Protein AF-A0A812C0W1-F1 (afdb_monomer)

Mean predicted aligned error: 26.26 Å

Foldseek 3Di:
DYDDDDDPVVVVVVVVVVVVVVVVVVVVVDDDDDDDDDDDDDDDDDDDDDDDDDDDDDDDDDDDDDDDDDDDDDDDDDDDDDDDDPVVVVVVVVVVVVVVVVPPDDDDDDDDDDPVVVVVVVVVVVVVVVVVVVVVVVVVVVVVVVVVVVVVVVVVVVVVVVVVVVVVVVVVVVVVVVVVVVVVVVVVVVVVVVVVVVVVVVVVVVVVVVVVVVVVVVVVVVVVVVVVVVVVVVVVVVVVVVVVVVVVVVVVVVVVVVVVVVVVVVVVVVVVVVVVVVVVVVVVVVVVVVVVVVVVVVVVVVVVVVVVVVVVVVVVDVPDDDDVCVVVCVVVVVVVVVVVVVVVVVVVVVVVVVVVVVVVVVVVVVVVVVVVVVVVVVVVVVVVVVVVVVVVVVVVVVVVVCVVVVVPCVPPVDDDDDDDDDDDVCVVVVVVVVVVVVVVVVVVVVVVVVVVVVVVVVVVVVVVVVVVVVVVVVVVVVVVVVVVVVVVVVVVVVVVVVVVVVVVVVVVVVVVVVVVVVVVVVVVVVVVVVVVVVVVVVVVVVVVVVVVVVVVVVVVVVVVVVVVVVVVVVVVVVVVVVVVVVVVVVVVVVVVVVVVVVVVVVVVVVVVVVVVVVVVVVVVVVCVVVVVDDDDYYDYDDDDDDDPPVVVVVVVVVVVVVVVVVVVVVVVVVVVVVVVVVVVVVVVVVVVVVVVVVCDVPVPPQPPVRVVVVVVVVVVVVVVVVVVVVVVVVVVVVVVVVVVVVVVVVVVVVVVVVVVVVVVVVVVVVVVVVVVVVVVVVVVVVLVVVVVVLVVVLVVLVLVLCVLVPHDCVVVVVVVVVVVVVVVVVVVVVVVVVPPPDDDDPDPDPDDDDDDDDDDDPPDDPDDDDDDDDDDDDDDDDDDDDDDDDDDDDDDDDDDDDDDDDDDDDPPVSVVSVVVSVVSVVVNVVSVPPPDPPPPPDDDDPVDPPDDDDD

Organism: Acanthosepion pharaonis (NCBI:txid158019)

pLDDT: mean 74.26, std 23.27, range [26.53, 98.31]

Sequence (951 aa):
MADVDVPAASRKNKIAAARKKLKQFKEKGKISTNQSNSDNRSSSTRSSVSPSSNPSITEEKPSSIGDQTSQEVDFHIDQRPTASTESLHQLSQHINDLLNESSAAINGEIPVAKSSISQLEKRNRELAALLAKHTEANEQLHAQVQHLRSQSQHLQKELDGERQTFEDKQKREVGSLKEQLQVHIQTIGILVAEKTELQSKISQLQKLSDQRLEEIDDMNSRFRVSKQRISELERSIASVNSSSQQYEKSSKEFAKDIDRLKLELYKSNQTTEELRQQTFELTEKLNFKISECLAHEQNLEEFKKKLEMAELYAQQLSSQSDKESVKLLESLQAEKEELTTKVLHYQESFQTVTDERNQLSDQYQQYIEQLQQQTQSLTGQVTSLTGERESLLSKQHELETEMGSLRKQLEEAEHNSAINPTSNLQVEIEKLHSDYEEISKRHEAQIRDNAQMSRFLEEKEDKIMELESTITRLGQEAGDKAQLLESIQSDKTALSRALTQNKDLKQQLAELQNGFVKMSNDSMELMTKLQTEEHRSHELALRLAQQEDELKDMRDALMSRDSQLTEIKKSADSVQKENYQQEQIQDRLRHYEAQAQLVETLQRELSASQDMMDALTAQNSELRNMLVKSQENKDIYDTSATDERDTIMDSLQATIRQLEAERNQLIGSLKDQRNLSDDLSVKVADMQEQVSMSINPDENIVSRAEFEKLKNTMDMIQEKYTRAMRDKADLSDKADQLEHLVLQLQGETDTIGEYISLYHHQRALLQQREFQKNDYISRLAKDREDLQGKLSKLQGLVVQMFSERGVDAKNLISHTEIFHNCNEKINEQKTEDMQRYLPPPPPVINGEGKYPEDWPDYSSSNSSESVVETIVGGEAFEGNVPPSSAQQQSPTSMPPTIYDTNEESAQVENNQTAKKIMDLFSEIDSNLCDTVPFNRKFLPCKYCKGSVQDL

Secondary structure (DSSP, 8-state):
------SHHHHHHHHHHHHHHHHHHHHTTS------------------------------------------------------SHHHHHHHHHHHHHHHHTTS---------SHHHHHHHHHHHHHHHHHHHHHHHHHHHHHHHHHHHHHHHHHHHHHHHHHHHHHHHHHHHHHHHHHHHHHHHHHHHHHHHHHHHHHHHHHHHHHHHHHHHHHHHHHHHHHHHHHHHHHHHHHHHHHHHHHHHHHHHHHHHHHHHHHHHHHHHHHHHHHHHHHHHHHHHHHHHHHHHHHHHHHHHHHHHHHHHHHHHHHHHHHHHTTS--SHHHHHHHHHHHHHHHHHHHHHHHHHHHHHHHHHHHHHHHHHHHHHHHHHHHHHHHHHHHHHHHHHHHHHHHHHHHHHHHHHHTTTTTT------------TTHHHHHHHHHHHHHHHHHHHHHHHHHHHHHHHHHHHHHHHHHHHHHHHHHHHHHHHHHHHHHHHHHHHHHHHHHHHHHHHHHHHHHHHHHHHHHHHHHHHHHHHHHHHHHHHHHHHHHHHHHHHHHHHHHHHHHHHHHHHHHHHHHHHHHHHHHHHHHHHHHHHHHHHHHHHHHHHHHHHHHHHHHHHHHHHHHHHHHHHTTGGG-------------GGGHHHHHHHHHHHHHHHHHHHHHHHHHHHHHHHHHHHHHHHHHHHHHHHHT--TT--S--HHHHHHHHHHHHHHHHHHHHHHHHHHHHHHHHHHHHHHHHHHHHHHHHHHHHHHHHHHHHHHHHHHHHHHHHHHHHHHHHHHHHHHHHHHHHHHHHHHHHHTT--THHHHHHHHHHHHHHHHHHHHHHHHHGGGSPPPPP---------------S----------------------------------------------TTSHHHHHHHHHHHHHHHHHHHHHTT------PPPPTTS-S-PPP-

Radius of gyration: 87.94 Å; Cα contacts (8 Å, |Δi|>4): 28; chains: 1; bounding box: 272×130×282 Å

Structure (mmCIF, N/CA/C/O backbone):
data_AF-A0A812C0W1-F1
#
_entry.id   AF-A0A812C0W1-F1
#
loop_
_atom_site.group_PDB
_atom_site.id
_atom_site.type_symbol
_atom_site.label_atom_id
_atom_site.label_alt_id
_atom_site.label_comp_id
_atom_site.label_asym_id
_atom_site.label_entity_id
_atom_site.label_seq_id
_atom_site.pdbx_PDB_ins_code
_atom_site.Cartn_x
_atom_site.Cartn_y
_atom_site.Cartn_z
_atom_site.occupancy
_atom_site.B_iso_or_equiv
_atom_site.auth_seq_id
_atom_site.auth_comp_id
_atom_site.auth_asym_id
_atom_site.auth_atom_id
_atom_site.pdbx_PDB_model_num
ATOM 1 N N . MET A 1 1 ? -6.280 53.768 13.748 1.00 37.47 1 MET A N 1
ATOM 2 C CA . MET A 1 1 ? -4.805 53.656 13.790 1.00 37.47 1 MET A CA 1
ATOM 3 C C . MET A 1 1 ? -4.511 52.262 13.252 1.00 37.47 1 MET A C 1
ATOM 5 O O . MET A 1 1 ? -4.959 51.315 13.877 1.00 37.47 1 MET A O 1
ATOM 9 N N . ALA A 1 2 ? -4.223 52.131 11.955 1.00 40.75 2 ALA A N 1
ATOM 10 C CA . ALA A 1 2 ? -2.919 52.374 11.311 1.00 40.75 2 ALA A CA 1
ATOM 11 C C . ALA A 1 2 ? -2.002 51.140 11.492 1.00 40.75 2 ALA A C 1
ATOM 13 O O . ALA A 1 2 ? -1.796 50.729 12.627 1.00 40.75 2 ALA A O 1
ATOM 14 N N . ASP A 1 3 ? -1.456 50.506 10.449 1.00 43.44 3 ASP A N 1
ATOM 15 C CA . ASP A 1 3 ? -1.529 50.796 8.999 1.00 43.44 3 ASP A CA 1
ATOM 16 C C . ASP A 1 3 ? -1.229 49.513 8.166 1.00 43.44 3 ASP A C 1
ATOM 18 O O . ASP A 1 3 ? -1.233 48.418 8.724 1.00 43.44 3 ASP A O 1
ATOM 22 N N . VAL A 1 4 ? -0.892 49.655 6.873 1.00 45.59 4 VAL A N 1
ATOM 23 C CA . VAL A 1 4 ? -0.413 48.637 5.903 1.00 45.59 4 VAL A CA 1
ATOM 24 C C . VAL A 1 4 ? -1.509 47.887 5.120 1.00 45.59 4 VAL A C 1
ATOM 26 O O . VAL A 1 4 ? -1.773 46.706 5.333 1.00 45.59 4 VAL A O 1
ATOM 29 N N . ASP A 1 5 ? -2.057 48.555 4.097 1.00 50.84 5 ASP A N 1
ATOM 30 C CA . ASP A 1 5 ? -2.889 47.954 3.036 1.00 50.84 5 ASP A CA 1
ATOM 31 C C . ASP A 1 5 ? -2.159 47.948 1.671 1.00 50.84 5 ASP A C 1
ATOM 33 O O . ASP A 1 5 ? -2.291 48.867 0.858 1.00 50.84 5 ASP A O 1
ATOM 37 N N . VAL A 1 6 ? -1.330 46.923 1.410 1.00 55.72 6 VAL A N 1
ATOM 38 C CA . VAL A 1 6 ? -0.641 46.747 0.112 1.00 55.72 6 VAL A CA 1
ATOM 39 C C . VAL A 1 6 ? -0.493 45.266 -0.267 1.00 55.72 6 VAL A C 1
ATOM 41 O O . VAL A 1 6 ? 0.440 44.592 0.168 1.00 55.72 6 VAL A O 1
ATOM 44 N N . PRO A 1 7 ? -1.323 44.760 -1.199 1.00 53.97 7 PRO A N 1
ATOM 45 C CA . PRO A 1 7 ? -0.723 44.104 -2.372 1.00 53.97 7 PRO A CA 1
ATOM 46 C C . PRO A 1 7 ? -1.415 44.415 -3.715 1.00 53.97 7 PRO A C 1
ATOM 48 O O . PRO A 1 7 ? -0.865 44.099 -4.779 1.00 53.97 7 PRO A O 1
ATOM 51 N N . ALA A 1 8 ? -2.589 45.058 -3.714 1.00 54.53 8 ALA A N 1
ATOM 52 C CA . ALA A 1 8 ? -3.395 45.287 -4.921 1.00 54.53 8 ALA A CA 1
ATOM 53 C C . ALA A 1 8 ? -2.662 46.126 -5.992 1.00 54.53 8 ALA A C 1
ATOM 55 O O . ALA A 1 8 ? -2.674 45.782 -7.181 1.00 54.53 8 ALA A O 1
ATOM 56 N N . ALA A 1 9 ? -1.955 47.180 -5.569 1.00 54.44 9 ALA A N 1
ATOM 57 C CA . ALA A 1 9 ? -1.143 48.023 -6.448 1.00 54.44 9 ALA A CA 1
ATOM 58 C C . ALA A 1 9 ? 0.009 47.242 -7.111 1.00 54.44 9 ALA A C 1
ATOM 60 O O . ALA A 1 9 ? 0.246 47.385 -8.311 1.00 54.44 9 ALA A O 1
ATOM 61 N N . SER A 1 10 ? 0.677 46.349 -6.369 1.00 62.62 10 SER A N 1
ATOM 62 C CA . SER A 1 10 ? 1.778 45.519 -6.887 1.00 62.62 10 SER A CA 1
ATOM 63 C C . SER A 1 10 ? 1.309 44.599 -8.020 1.00 62.62 10 SER A C 1
ATOM 65 O O . SER A 1 10 ? 1.978 44.482 -9.049 1.00 62.62 10 SER A O 1
ATOM 67 N N . ARG A 1 11 ? 0.112 44.003 -7.895 1.00 65.75 11 ARG A N 1
ATOM 68 C CA . ARG A 1 11 ? -0.458 43.125 -8.932 1.00 65.75 11 ARG A CA 1
ATOM 69 C C . ARG A 1 11 ? -0.856 43.906 -10.191 1.00 65.75 11 ARG A C 1
ATOM 71 O O . ARG A 1 11 ? -0.500 43.481 -11.291 1.00 65.75 11 ARG A O 1
ATOM 78 N N . LYS A 1 12 ? -1.498 45.078 -10.051 1.00 73.50 12 LYS A N 1
ATOM 79 C CA . LYS A 1 12 ? -1.795 45.973 -11.191 1.00 73.50 12 LYS A CA 1
ATOM 80 C C . LYS A 1 12 ? -0.518 46.466 -11.882 1.00 73.50 12 LYS A C 1
ATOM 82 O O . LYS A 1 12 ? -0.433 46.374 -13.104 1.00 73.50 12 LYS A O 1
ATOM 87 N N . ASN A 1 13 ? 0.502 46.885 -11.130 1.00 74.69 13 ASN A N 1
ATOM 88 C CA . ASN A 1 13 ? 1.772 47.357 -11.692 1.00 74.69 13 ASN A CA 1
ATOM 89 C C . ASN A 1 13 ? 2.553 46.242 -12.408 1.00 74.69 13 ASN A C 1
ATOM 91 O O . ASN A 1 13 ? 3.092 46.479 -13.487 1.00 74.69 13 ASN A O 1
ATOM 95 N N . LYS A 1 14 ? 2.553 45.006 -11.886 1.00 73.81 14 LYS A N 1
ATOM 96 C CA . LYS A 1 14 ? 3.156 43.845 -12.570 1.00 73.81 14 LYS A CA 1
ATOM 97 C C . LYS A 1 14 ? 2.423 43.491 -13.872 1.00 73.81 14 LYS A C 1
ATOM 99 O O . LYS A 1 14 ? 3.080 43.242 -14.880 1.00 73.81 14 LYS A O 1
ATOM 104 N N . ILE A 1 15 ? 1.088 43.548 -13.899 1.00 76.88 15 ILE A N 1
ATOM 105 C CA . ILE A 1 15 ? 0.294 43.327 -15.125 1.00 76.88 15 ILE A CA 1
ATOM 106 C C . ILE A 1 15 ? 0.501 44.467 -16.139 1.00 76.88 15 ILE A C 1
ATOM 108 O O . ILE A 1 15 ? 0.638 44.207 -17.336 1.00 76.88 15 ILE A O 1
ATOM 112 N N . ALA A 1 16 ? 0.593 45.719 -15.684 1.00 78.12 16 ALA A N 1
ATOM 113 C CA . ALA A 1 16 ? 0.923 46.862 -16.535 1.00 78.12 16 ALA A CA 1
ATOM 114 C C . ALA A 1 16 ? 2.341 46.744 -17.123 1.00 78.12 16 ALA A C 1
ATOM 116 O O . ALA A 1 16 ? 2.523 46.960 -18.320 1.00 78.12 16 ALA A O 1
ATOM 117 N N . ALA A 1 17 ? 3.330 46.324 -16.328 1.00 74.75 17 ALA A N 1
ATOM 118 C CA . ALA A 1 17 ? 4.692 46.065 -16.792 1.00 74.75 17 ALA A CA 1
ATOM 119 C C . ALA A 1 17 ? 4.757 44.901 -17.797 1.00 74.75 17 ALA A C 1
ATOM 121 O O . ALA A 1 17 ? 5.441 45.016 -18.813 1.00 74.75 17 ALA A O 1
ATOM 122 N N . ALA A 1 18 ? 4.003 43.819 -17.574 1.00 73.88 18 ALA A N 1
ATOM 123 C CA . ALA A 1 18 ? 3.885 42.711 -18.523 1.00 73.88 18 ALA A CA 1
ATOM 124 C C . ALA A 1 18 ? 3.256 43.166 -19.852 1.00 73.88 18 ALA A C 1
ATOM 126 O O . ALA A 1 18 ? 3.811 42.899 -20.917 1.00 73.88 18 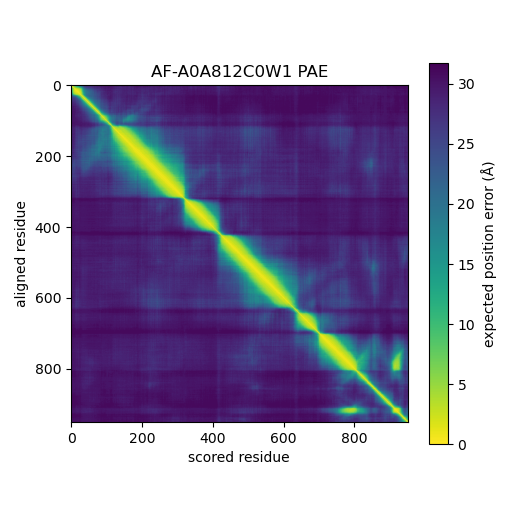ALA A O 1
ATOM 127 N N . ARG A 1 19 ? 2.159 43.939 -19.808 1.00 77.19 19 ARG A N 1
ATOM 128 C CA . ARG A 1 19 ? 1.548 44.542 -21.007 1.00 77.19 19 ARG A CA 1
ATOM 129 C C . ARG A 1 19 ? 2.489 45.531 -21.705 1.00 77.19 19 ARG A C 1
ATOM 131 O O . ARG A 1 19 ? 2.536 45.537 -22.931 1.00 77.19 19 ARG A O 1
ATOM 138 N N . LYS A 1 20 ? 3.285 46.312 -20.963 1.00 80.31 20 LYS A N 1
ATOM 139 C CA . LYS A 1 20 ? 4.286 47.240 -21.523 1.00 80.31 20 LYS A CA 1
ATOM 140 C C . LYS A 1 20 ? 5.442 46.496 -22.204 1.00 80.31 20 LYS A C 1
ATOM 142 O O . LYS A 1 20 ? 5.807 46.872 -23.312 1.00 80.31 20 LYS A O 1
ATOM 147 N N . LYS A 1 21 ? 5.943 45.397 -21.620 1.00 72.44 21 LYS A N 1
ATOM 148 C CA . LYS A 1 21 ? 6.923 44.503 -22.270 1.00 72.44 21 LYS A CA 1
ATOM 149 C C . LYS A 1 21 ? 6.348 43.830 -23.521 1.00 72.44 21 LYS A C 1
ATOM 151 O O . LYS A 1 21 ? 7.009 43.822 -24.553 1.00 72.44 21 LYS A O 1
ATOM 156 N N . LEU A 1 22 ? 5.108 43.335 -23.466 1.00 66.56 22 LEU A N 1
ATOM 157 C CA . LEU A 1 22 ? 4.424 42.742 -24.623 1.00 66.56 22 LEU A CA 1
ATOM 158 C C . LEU A 1 22 ? 4.217 43.766 -25.755 1.00 66.56 22 LEU A C 1
ATOM 160 O O . LEU A 1 22 ? 4.345 43.419 -26.928 1.00 66.56 22 LEU A O 1
ATOM 164 N N . LYS A 1 23 ? 3.947 45.035 -25.414 1.00 69.50 23 LYS A N 1
ATOM 165 C CA . LYS A 1 23 ? 3.856 46.128 -26.390 1.00 69.50 23 LYS A CA 1
ATOM 166 C C . LYS A 1 23 ? 5.224 46.462 -26.992 1.00 69.50 23 LYS A C 1
ATOM 168 O O . LYS A 1 23 ? 5.331 46.468 -28.210 1.00 69.50 23 LYS A O 1
ATOM 173 N N . GLN A 1 24 ? 6.276 46.583 -26.177 1.00 62.69 24 GLN A N 1
ATOM 174 C CA . GLN A 1 24 ? 7.654 46.783 -26.654 1.00 62.69 24 GLN A CA 1
ATOM 175 C C . GLN A 1 24 ? 8.143 45.651 -27.574 1.00 62.69 24 GLN A C 1
ATOM 177 O O . GLN A 1 24 ? 8.861 45.920 -28.534 1.00 62.69 24 GLN A O 1
ATOM 182 N N . PHE A 1 25 ? 7.736 44.400 -27.330 1.00 56.72 25 PHE A N 1
ATOM 183 C CA . PHE A 1 25 ? 8.061 43.273 -28.215 1.00 56.72 25 PHE A CA 1
ATOM 184 C C . PHE A 1 25 ? 7.336 43.348 -29.569 1.00 56.72 25 PHE A C 1
ATOM 186 O O . PHE A 1 25 ? 7.900 42.950 -30.584 1.00 56.72 25 PHE A O 1
ATOM 193 N N . LYS A 1 26 ? 6.115 43.902 -29.612 1.00 54.94 26 LYS A N 1
ATOM 194 C CA . LYS A 1 26 ? 5.386 44.151 -30.869 1.00 54.94 26 LYS A CA 1
ATOM 195 C C . LYS A 1 26 ? 5.860 45.419 -31.591 1.00 54.94 26 LYS A C 1
ATOM 197 O O . LYS A 1 26 ? 5.928 45.419 -32.814 1.00 54.94 26 LYS A O 1
ATOM 202 N N . GLU A 1 27 ? 6.252 46.458 -30.856 1.00 51.53 27 GLU A N 1
ATOM 203 C CA . GLU A 1 27 ? 6.809 47.706 -31.400 1.00 51.53 27 GLU A CA 1
ATOM 204 C C . GLU A 1 27 ? 8.218 47.487 -31.989 1.00 51.53 27 GLU A C 1
ATOM 206 O O . GLU A 1 27 ? 8.510 48.008 -33.061 1.00 51.53 27 GLU A O 1
ATOM 211 N N . LYS A 1 28 ? 9.052 46.615 -31.397 1.00 49.22 28 LYS A N 1
ATOM 212 C CA . LYS A 1 28 ? 10.314 46.160 -32.023 1.00 49.22 28 LYS A CA 1
ATOM 213 C C . LYS A 1 28 ? 10.131 45.280 -33.269 1.00 49.22 28 LYS A C 1
ATOM 215 O O . LYS A 1 28 ? 11.100 45.065 -33.987 1.00 49.22 28 LYS A O 1
ATOM 220 N N . GLY A 1 29 ? 8.925 44.771 -33.533 1.00 48.94 29 GLY A N 1
ATOM 221 C CA . GLY A 1 29 ? 8.642 43.906 -34.683 1.00 48.94 29 GLY A CA 1
ATOM 222 C C . GLY A 1 29 ? 8.315 44.645 -35.985 1.00 48.94 29 GLY A C 1
ATOM 223 O O . GLY A 1 29 ? 8.296 44.012 -37.038 1.00 48.94 29 GLY A O 1
ATOM 224 N N . LYS A 1 30 ? 8.030 45.956 -35.940 1.00 46.84 30 LYS A N 1
ATOM 225 C CA . LYS A 1 30 ? 7.695 46.770 -37.123 1.00 46.84 30 LYS A CA 1
ATOM 226 C C . LYS A 1 30 ? 8.129 48.233 -36.966 1.00 46.84 30 LYS A C 1
ATOM 228 O O . LYS A 1 30 ? 7.327 49.051 -36.536 1.00 46.84 30 LYS A O 1
ATOM 233 N N . ILE A 1 31 ? 9.364 48.537 -37.375 1.00 36.78 31 ILE A N 1
ATOM 234 C CA . ILE A 1 31 ? 9.790 49.739 -38.128 1.00 36.78 31 ILE A CA 1
ATOM 235 C C . ILE A 1 31 ? 11.268 49.544 -38.506 1.00 36.78 31 ILE A C 1
ATOM 237 O O . ILE A 1 31 ? 12.143 49.576 -37.647 1.00 36.78 31 ILE A O 1
ATOM 241 N N . SER A 1 32 ? 11.529 49.328 -39.796 1.00 32.12 32 SER A N 1
ATOM 242 C CA . SER A 1 32 ? 12.660 49.912 -40.532 1.00 32.12 32 SER A CA 1
ATOM 243 C C . SER A 1 32 ? 12.493 49.559 -42.010 1.00 32.12 32 SER A C 1
ATOM 245 O O . SER A 1 32 ? 12.813 48.456 -42.452 1.00 32.12 32 SER A O 1
ATOM 247 N N . THR A 1 33 ? 11.885 50.462 -42.775 1.00 32.25 33 THR A N 1
ATOM 248 C CA . THR A 1 33 ? 11.744 50.342 -44.231 1.00 32.25 33 THR A CA 1
ATOM 249 C C . THR A 1 33 ? 11.601 51.751 -44.805 1.00 32.25 33 THR A C 1
ATOM 251 O O . THR A 1 33 ? 10.870 52.558 -44.237 1.00 32.25 33 THR A O 1
ATOM 254 N N . ASN A 1 34 ? 12.278 52.014 -45.925 1.00 33.44 34 ASN A N 1
ATOM 255 C CA . ASN A 1 34 ? 12.297 53.266 -46.696 1.00 33.44 34 ASN A CA 1
ATOM 256 C C . ASN A 1 34 ? 12.973 54.493 -46.050 1.00 33.44 34 ASN A C 1
ATOM 258 O O . ASN A 1 34 ? 12.321 55.337 -45.441 1.00 33.44 34 ASN A O 1
ATOM 262 N N . GLN A 1 35 ? 14.245 54.695 -46.402 1.00 32.34 35 GLN A N 1
ATOM 263 C CA . GLN A 1 35 ? 14.617 55.846 -47.239 1.00 32.34 35 GLN A CA 1
ATOM 264 C C . GLN A 1 35 ? 15.510 55.364 -48.400 1.00 32.34 35 GLN A C 1
ATOM 266 O O . GLN A 1 35 ? 16.201 54.355 -48.270 1.00 32.34 35 GLN A O 1
ATOM 271 N N . SER A 1 36 ? 15.419 56.038 -49.548 1.00 31.88 36 SER A N 1
ATOM 272 C CA . SER A 1 36 ? 16.172 55.770 -50.786 1.00 31.88 36 SER A CA 1
ATOM 273 C C . SER A 1 36 ? 17.545 56.474 -50.745 1.00 31.88 36 SER A C 1
ATOM 275 O O . SER A 1 36 ? 17.721 57.402 -49.960 1.00 31.88 36 SER A O 1
ATOM 277 N N . ASN A 1 37 ? 18.610 56.050 -51.434 1.00 33.16 37 ASN A N 1
ATOM 278 C CA . ASN A 1 37 ? 18.871 55.816 -52.873 1.00 33.16 37 ASN A CA 1
ATOM 279 C C . ASN A 1 37 ? 20.096 54.854 -53.004 1.00 33.16 37 ASN A C 1
ATOM 281 O O . ASN A 1 37 ? 20.775 54.647 -52.002 1.00 33.16 37 ASN A O 1
ATOM 285 N N . SER A 1 38 ? 20.524 54.281 -54.141 1.00 35.19 38 SER A N 1
ATOM 286 C CA . SER A 1 38 ? 20.019 54.144 -55.529 1.00 35.19 38 SER A CA 1
ATOM 287 C C . SER A 1 38 ? 20.905 53.128 -56.286 1.00 35.19 38 SER A C 1
ATOM 289 O O . SER A 1 38 ? 22.114 53.154 -56.077 1.00 35.19 38 SER A O 1
ATOM 291 N N . ASP A 1 39 ? 20.328 52.364 -57.226 1.00 33.66 39 ASP A N 1
ATOM 292 C CA . ASP A 1 39 ? 21.001 51.592 -58.304 1.00 33.66 39 ASP A CA 1
ATOM 293 C C . ASP A 1 39 ? 21.967 50.440 -57.885 1.00 33.66 39 ASP A C 1
ATOM 295 O O . ASP A 1 39 ? 22.497 50.418 -56.784 1.00 33.66 39 ASP A O 1
ATOM 299 N N . ASN A 1 40 ? 22.236 49.392 -58.685 1.00 32.91 40 ASN A N 1
ATOM 300 C CA . ASN A 1 40 ? 21.792 49.028 -60.043 1.00 32.91 40 ASN A CA 1
ATOM 301 C C . ASN A 1 40 ? 21.795 47.482 -60.236 1.00 32.91 40 ASN A C 1
ATOM 303 O O . ASN A 1 40 ? 22.581 46.826 -59.568 1.00 32.91 40 ASN A O 1
ATOM 307 N N . ARG A 1 41 ? 20.996 46.951 -61.190 1.00 32.47 41 ARG A N 1
ATOM 308 C CA . ARG A 1 41 ? 21.067 45.632 -61.912 1.00 32.47 41 ARG A CA 1
ATOM 309 C C . ARG A 1 41 ? 21.535 44.328 -61.195 1.00 32.47 41 ARG A C 1
ATOM 311 O O . ARG A 1 41 ? 22.535 44.294 -60.504 1.00 32.47 41 ARG A O 1
ATOM 318 N N . SER A 1 42 ? 20.990 43.137 -61.479 1.00 33.50 42 SER A N 1
ATOM 319 C CA . SER A 1 42 ? 19.772 42.730 -62.210 1.00 33.50 42 SER A CA 1
ATOM 320 C C . SER A 1 42 ? 19.465 41.237 -61.977 1.00 33.50 42 SER A C 1
ATOM 322 O O . SER A 1 42 ? 20.367 40.416 -61.855 1.00 33.50 42 SER A O 1
ATOM 324 N N . SER A 1 43 ? 18.175 40.910 -61.969 1.00 33.59 43 SER A N 1
ATOM 325 C CA . SER A 1 43 ? 17.522 39.602 -61.778 1.00 33.59 43 SER A CA 1
ATOM 326 C C . SER A 1 43 ? 18.123 38.347 -62.438 1.00 33.59 43 SER A C 1
ATOM 328 O O . SER A 1 43 ? 18.425 38.358 -63.631 1.00 33.59 43 SER A O 1
ATOM 330 N N . SER A 1 44 ? 18.007 37.208 -61.737 1.00 30.77 44 SER A N 1
ATOM 331 C CA . SER A 1 44 ? 17.280 36.016 -62.234 1.00 30.77 44 SER A CA 1
ATOM 332 C C . SER A 1 44 ? 16.911 35.053 -61.092 1.00 30.77 44 SER A C 1
ATOM 334 O O . SER A 1 44 ? 17.779 34.613 -60.345 1.00 30.77 44 SER A O 1
ATOM 336 N N . THR A 1 45 ? 15.628 34.706 -60.963 1.00 30.30 45 THR A N 1
ATOM 337 C CA . THR A 1 45 ? 15.096 33.691 -60.027 1.00 30.30 45 THR A CA 1
ATOM 338 C C . THR A 1 45 ? 14.569 32.468 -60.785 1.00 30.30 45 THR A C 1
ATOM 340 O O . THR A 1 45 ? 14.225 32.562 -61.962 1.00 30.30 45 THR A O 1
ATOM 343 N N . ARG A 1 46 ? 14.513 31.302 -60.123 1.00 36.88 46 ARG A N 1
ATOM 344 C CA . ARG A 1 46 ? 14.164 30.010 -60.743 1.00 36.88 46 ARG A CA 1
ATOM 345 C C . ARG A 1 46 ? 13.227 29.184 -59.853 1.00 36.88 46 ARG A C 1
ATOM 347 O O . ARG A 1 46 ? 13.679 28.630 -58.857 1.00 36.88 46 ARG A O 1
ATOM 354 N N . SER A 1 47 ? 11.973 29.040 -60.283 1.00 35.03 47 SER A N 1
ATOM 355 C CA . SER A 1 47 ? 10.917 28.217 -59.664 1.00 35.03 47 SER A CA 1
ATOM 356 C C . SER A 1 47 ? 9.892 27.816 -60.747 1.00 35.03 47 SER A C 1
ATOM 358 O O . SER A 1 47 ? 9.670 28.623 -61.643 1.00 35.03 47 SER A O 1
ATOM 360 N N . SER A 1 48 ? 9.205 26.664 -60.745 1.00 31.58 48 SER A N 1
ATOM 361 C CA . SER A 1 48 ? 9.338 25.411 -59.967 1.00 31.58 48 SER A CA 1
ATOM 362 C C . SER A 1 48 ? 8.257 24.384 -60.404 1.00 31.58 48 SER A C 1
ATOM 364 O O . SER A 1 48 ? 7.259 24.796 -60.980 1.00 31.58 48 SER A O 1
ATOM 366 N N . VAL A 1 49 ? 8.392 23.114 -59.975 1.00 31.34 49 VAL A N 1
ATOM 367 C CA . VAL A 1 49 ? 7.345 22.050 -59.897 1.00 31.34 49 VAL A CA 1
ATOM 368 C C . VAL A 1 49 ? 6.991 21.257 -61.184 1.00 31.34 49 VAL A C 1
ATOM 370 O O . VAL A 1 49 ? 6.736 21.815 -62.244 1.00 31.34 49 VAL A O 1
ATOM 373 N N . SER A 1 50 ? 6.928 19.926 -61.020 1.00 35.50 50 SER A N 1
ATOM 374 C CA . SER A 1 50 ? 6.376 18.870 -61.910 1.00 35.50 50 SER A CA 1
ATOM 375 C C . SER A 1 50 ? 5.142 18.232 -61.212 1.00 35.50 50 SER A C 1
ATOM 377 O O . SER A 1 50 ? 5.037 18.466 -60.003 1.00 35.50 50 SER A O 1
ATOM 379 N N . PRO A 1 51 ? 4.251 17.397 -61.828 1.00 49.12 51 PRO A N 1
ATOM 380 C CA . PRO A 1 51 ? 4.611 16.014 -62.242 1.00 49.12 51 PRO A CA 1
ATOM 381 C C . PRO A 1 51 ? 3.712 15.278 -63.302 1.00 49.12 51 PRO A C 1
ATOM 383 O O . PRO A 1 51 ? 2.684 15.778 -63.736 1.00 49.12 51 PRO A O 1
ATOM 386 N N . SER A 1 52 ? 4.067 14.003 -63.568 1.00 28.33 52 SER A N 1
ATOM 387 C CA . SER A 1 52 ? 3.178 12.826 -63.796 1.00 28.33 52 SER A CA 1
ATOM 388 C C . SER A 1 52 ? 2.768 12.321 -65.210 1.00 28.33 52 SER A C 1
ATOM 390 O O . SER A 1 52 ? 2.055 12.980 -65.954 1.00 28.33 52 SER A O 1
ATOM 392 N N . SER A 1 53 ? 3.114 11.038 -65.446 1.00 31.80 53 SER A N 1
ATOM 393 C CA . SER A 1 53 ? 2.367 9.932 -66.117 1.00 31.80 53 SER A CA 1
ATOM 394 C C . SER A 1 53 ? 1.883 9.986 -67.590 1.00 31.80 53 SER A C 1
ATOM 396 O O . SER A 1 53 ? 0.812 10.510 -67.871 1.00 31.80 53 SER A O 1
ATOM 398 N N . ASN A 1 54 ? 2.618 9.277 -68.473 1.00 33.25 54 ASN A N 1
ATOM 399 C CA . ASN A 1 54 ? 2.241 8.113 -69.335 1.00 33.25 54 ASN A CA 1
ATOM 400 C C . ASN A 1 54 ? 0.740 7.791 -69.603 1.00 33.25 54 ASN A C 1
ATOM 402 O O . ASN A 1 54 ? -0.046 7.869 -68.659 1.00 33.25 54 ASN A O 1
ATOM 406 N N . PRO A 1 55 ? 0.350 7.276 -70.809 1.00 43.69 55 PRO A N 1
ATOM 407 C CA . PRO A 1 55 ? 0.928 6.041 -71.395 1.00 43.69 55 PRO A CA 1
ATOM 408 C C . PRO A 1 55 ? 1.132 5.974 -72.940 1.00 43.69 55 PRO A C 1
ATOM 410 O O . PRO A 1 55 ? 0.987 6.955 -73.660 1.00 43.69 55 PRO A O 1
ATOM 413 N N . SER A 1 56 ? 1.548 4.786 -73.407 1.00 29.67 56 SER A N 1
ATOM 414 C CA . SER A 1 56 ? 2.044 4.388 -74.746 1.00 29.67 56 SER A CA 1
ATOM 415 C C . SER A 1 56 ? 1.005 4.306 -75.882 1.00 29.67 56 SER A C 1
ATOM 417 O O . SER A 1 56 ? -0.158 4.058 -75.579 1.00 29.67 56 SER A O 1
ATOM 419 N N . ILE A 1 57 ? 1.456 4.306 -77.163 1.00 30.50 57 ILE A N 1
ATOM 420 C CA . ILE A 1 57 ? 1.231 3.223 -78.175 1.00 30.50 57 ILE A CA 1
ATOM 421 C C . ILE A 1 57 ? 1.898 3.495 -79.570 1.00 30.50 57 ILE A C 1
ATOM 423 O O . ILE A 1 57 ? 1.884 4.616 -80.057 1.00 30.50 57 ILE A O 1
ATOM 427 N N . THR A 1 58 ? 2.508 2.437 -80.142 1.00 28.80 58 THR A N 1
ATOM 428 C CA . THR A 1 58 ? 2.915 2.089 -81.548 1.00 28.80 58 THR A CA 1
ATOM 429 C C . THR A 1 58 ? 3.407 3.092 -82.633 1.00 28.80 58 THR A C 1
ATOM 431 O O . THR A 1 58 ? 2.651 3.930 -83.106 1.00 28.80 58 THR A O 1
ATOM 434 N N . GLU A 1 59 ? 4.583 2.743 -83.195 1.00 30.52 59 GLU A N 1
ATOM 435 C CA . GLU A 1 59 ? 4.900 2.501 -84.638 1.00 30.52 59 GLU A CA 1
ATOM 436 C C . GLU A 1 59 ? 5.191 3.602 -85.702 1.00 30.52 59 GLU A C 1
ATOM 438 O O . GLU A 1 59 ? 4.762 4.746 -85.639 1.00 30.52 59 GLU A O 1
ATOM 443 N N . GLU A 1 60 ? 5.912 3.116 -86.734 1.00 28.73 60 GLU A N 1
ATOM 444 C CA . GLU A 1 60 ? 6.139 3.605 -88.114 1.00 28.73 60 GLU A CA 1
ATOM 445 C C . GLU A 1 60 ? 7.148 4.744 -88.432 1.00 28.73 60 GLU A C 1
ATOM 447 O O . GLU A 1 60 ? 7.484 5.632 -87.657 1.00 28.73 60 GLU A O 1
ATOM 452 N N . LYS A 1 61 ? 7.685 4.598 -89.652 1.00 30.36 61 LYS A N 1
ATOM 453 C CA . LYS A 1 61 ? 8.859 5.205 -90.309 1.00 30.36 61 LYS A CA 1
ATOM 454 C C . LYS A 1 61 ? 8.823 6.741 -90.486 1.00 30.36 61 LYS A C 1
ATOM 456 O O . LYS A 1 61 ? 7.755 7.298 -90.728 1.00 30.36 61 LYS A O 1
ATOM 461 N N . PRO A 1 62 ? 9.989 7.421 -90.561 1.00 33.31 62 PRO A N 1
ATOM 462 C CA . PRO A 1 62 ? 10.064 8.837 -90.921 1.00 33.31 62 PRO A CA 1
ATOM 463 C C . PRO A 1 62 ? 10.074 9.089 -92.443 1.00 33.31 62 PRO A C 1
ATOM 465 O O . PRO A 1 62 ? 10.970 8.648 -93.161 1.00 33.31 62 PRO A O 1
ATOM 468 N N . SER A 1 63 ? 9.113 9.887 -92.912 1.00 26.53 63 SER A N 1
ATOM 469 C CA . SER A 1 63 ? 9.140 10.682 -94.155 1.00 26.53 63 SER A CA 1
ATOM 470 C C . SER A 1 63 ? 8.047 11.768 -94.024 1.00 26.53 63 SER A C 1
ATOM 472 O O . SER A 1 63 ? 7.071 11.522 -93.321 1.00 26.53 63 SER A O 1
ATOM 474 N N . SER A 1 64 ? 8.104 12.968 -94.612 1.00 31.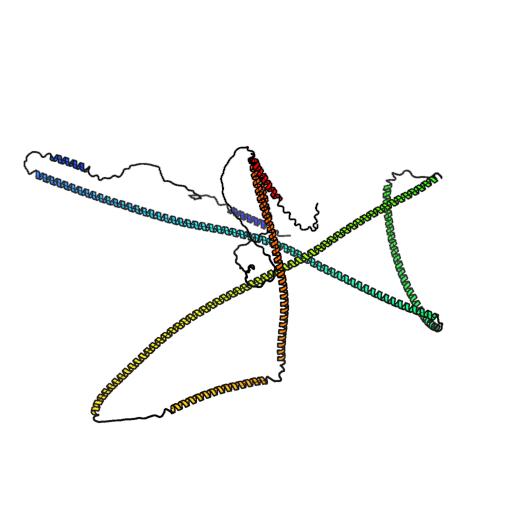97 64 SER A N 1
ATOM 475 C CA . SER A 1 64 ? 9.067 13.570 -95.548 1.00 31.97 64 SER A CA 1
ATOM 476 C C . SER A 1 64 ? 8.844 15.099 -95.621 1.00 31.97 64 SER A C 1
ATOM 478 O O . SER A 1 64 ? 7.733 15.518 -95.311 1.00 31.97 64 SER A O 1
ATOM 480 N N . ILE A 1 65 ? 9.805 15.871 -96.172 1.00 33.50 65 ILE A N 1
ATOM 481 C CA . ILE A 1 65 ? 9.632 17.251 -96.733 1.00 33.50 65 ILE A CA 1
ATOM 482 C C . ILE A 1 65 ? 9.253 18.337 -95.684 1.00 33.50 65 ILE A C 1
ATOM 484 O O . ILE A 1 65 ? 8.689 18.031 -94.642 1.00 33.50 65 ILE A O 1
ATOM 488 N N . GLY A 1 66 ? 9.545 19.638 -95.807 1.00 31.02 66 GLY A N 1
ATOM 489 C CA . GLY A 1 66 ? 10.333 20.499 -96.722 1.00 31.02 66 GLY A CA 1
ATOM 490 C C . GLY A 1 66 ? 10.694 21.775 -95.916 1.00 31.02 66 GLY A C 1
ATOM 491 O O . GLY A 1 66 ? 10.374 21.829 -94.731 1.00 31.02 66 GLY A O 1
ATOM 492 N N . ASP A 1 67 ? 11.323 22.864 -96.361 1.00 30.53 67 ASP A N 1
ATOM 493 C CA . ASP A 1 67 ? 11.816 23.426 -97.636 1.00 30.53 67 ASP A CA 1
ATOM 494 C C . ASP A 1 67 ? 12.778 24.590 -97.223 1.00 30.53 67 ASP A C 1
ATOM 496 O O . ASP A 1 67 ? 12.819 24.930 -96.040 1.00 30.53 67 ASP A O 1
ATOM 500 N N . GLN A 1 68 ? 13.592 25.304 -98.015 1.00 38.31 68 GLN A N 1
ATOM 501 C CA . GLN A 1 68 ? 13.941 25.443 -99.449 1.00 38.31 68 GLN A CA 1
ATOM 502 C C . GLN A 1 68 ? 15.387 26.063 -99.473 1.00 38.31 68 GLN A C 1
ATOM 504 O O . GLN A 1 68 ? 15.941 26.303 -98.401 1.00 38.31 68 GLN A O 1
ATOM 509 N N . THR A 1 69 ? 16.120 26.352 -100.559 1.00 34.94 69 THR A N 1
ATOM 510 C CA . THR A 1 69 ? 15.873 26.408 -102.015 1.00 34.94 69 THR A CA 1
ATOM 511 C C . THR A 1 69 ? 17.155 26.016 -102.785 1.00 34.94 69 THR A C 1
ATOM 513 O O . THR A 1 69 ? 18.258 26.118 -102.256 1.00 34.94 69 THR A O 1
ATOM 516 N N . SER A 1 70 ? 16.970 25.633 -104.051 1.00 35.81 70 SER A N 1
ATOM 517 C CA . SER A 1 70 ? 17.890 25.456 -105.200 1.00 35.81 70 SER A CA 1
ATOM 518 C C . SER A 1 70 ? 19.111 26.415 -105.291 1.00 35.81 70 SER A C 1
ATOM 520 O O . SER A 1 70 ? 19.098 27.485 -104.693 1.00 35.81 70 SER A O 1
ATOM 522 N N . GLN A 1 71 ? 20.183 26.153 -106.062 1.00 35.81 71 GLN A N 1
ATOM 523 C CA . GLN A 1 71 ? 20.316 25.428 -107.352 1.00 35.81 71 GLN A CA 1
ATOM 524 C C . GLN A 1 71 ? 21.598 24.547 -107.410 1.00 35.81 71 GLN A C 1
ATOM 526 O O . GLN A 1 71 ? 22.579 24.879 -106.754 1.00 35.81 71 GLN A O 1
ATOM 531 N N . GLU A 1 72 ? 21.562 23.316 -107.952 1.00 31.11 72 GLU A N 1
ATOM 532 C CA . GLU A 1 72 ? 21.874 22.876 -109.350 1.00 31.11 72 GLU A CA 1
ATOM 533 C C . GLU A 1 72 ? 23.350 23.095 -109.791 1.00 31.11 72 GLU A C 1
ATOM 535 O O . GLU A 1 72 ? 23.956 24.098 -109.434 1.00 31.11 72 GLU A O 1
ATOM 540 N N . VAL A 1 73 ? 24.020 22.215 -110.558 1.00 34.75 73 VAL A N 1
ATOM 541 C CA . VAL A 1 73 ? 23.562 21.106 -111.434 1.00 34.75 73 VAL A CA 1
ATOM 542 C C . VAL A 1 73 ? 24.390 19.815 -111.204 1.00 34.75 73 VAL A C 1
ATOM 544 O O . VAL A 1 73 ? 25.536 19.868 -110.765 1.00 34.75 73 VAL A O 1
ATOM 547 N N . ASP A 1 74 ? 23.793 18.665 -111.527 1.00 31.39 74 ASP A N 1
ATOM 548 C CA . ASP A 1 74 ? 24.386 17.314 -111.626 1.00 31.39 74 ASP A CA 1
ATOM 549 C C . ASP A 1 74 ? 25.353 17.145 -112.835 1.00 31.39 74 ASP A C 1
ATOM 551 O O . ASP A 1 74 ? 25.292 17.940 -113.772 1.00 31.39 74 ASP A O 1
ATOM 555 N N . PHE A 1 75 ? 26.225 16.120 -112.831 1.00 29.92 75 PHE A N 1
ATOM 556 C CA . PHE A 1 75 ? 26.221 15.030 -113.838 1.00 29.92 75 PHE A CA 1
ATOM 557 C C . PHE A 1 75 ? 27.336 13.974 -113.640 1.00 29.92 75 PHE A C 1
ATOM 559 O O . PHE A 1 75 ? 28.526 14.248 -113.763 1.00 29.92 75 PHE A O 1
ATOM 566 N N . HIS A 1 76 ? 26.882 12.744 -113.389 1.00 35.41 76 HIS A N 1
ATOM 567 C CA . HIS A 1 76 ? 27.442 11.407 -113.667 1.00 35.41 76 HIS A CA 1
ATOM 568 C C . HIS A 1 76 ? 28.928 11.138 -114.026 1.00 35.41 76 HIS A C 1
ATOM 570 O O . HIS A 1 76 ? 29.544 11.716 -114.917 1.00 35.41 76 HIS A O 1
ATOM 576 N N . ILE A 1 77 ? 29.400 10.030 -113.439 1.00 47.75 77 ILE A N 1
ATOM 577 C CA . ILE A 1 77 ? 30.526 9.179 -113.867 1.00 47.75 77 ILE A CA 1
ATOM 578 C C . ILE A 1 77 ? 30.290 8.602 -115.276 1.00 47.75 77 ILE A C 1
ATOM 580 O O . ILE A 1 77 ? 29.226 8.027 -115.499 1.00 47.75 77 ILE A O 1
ATOM 584 N N . ASP A 1 78 ? 31.320 8.577 -116.138 1.00 33.16 78 ASP A N 1
ATOM 585 C CA . ASP A 1 78 ? 31.537 7.441 -117.056 1.00 33.16 78 ASP A CA 1
ATOM 586 C C . ASP A 1 78 ? 33.017 7.258 -117.481 1.00 33.16 78 ASP A C 1
ATOM 588 O O . ASP A 1 78 ? 33.887 8.082 -117.190 1.00 33.16 78 ASP A O 1
ATOM 592 N N . GLN A 1 79 ? 33.319 6.133 -118.132 1.00 37.41 79 GLN A N 1
ATOM 593 C CA . GLN A 1 79 ? 34.658 5.633 -118.449 1.00 37.41 79 GLN A CA 1
ATOM 594 C C . GLN A 1 79 ? 35.099 5.971 -119.885 1.00 37.41 79 GLN A C 1
ATOM 596 O O . GLN A 1 79 ? 34.419 5.579 -120.832 1.00 37.41 79 GLN A O 1
ATOM 601 N N . ARG A 1 80 ? 36.315 6.523 -120.074 1.00 34.56 80 ARG A N 1
ATOM 602 C CA . ARG A 1 80 ? 37.254 6.103 -121.151 1.00 34.56 80 ARG A CA 1
ATOM 603 C C . ARG A 1 80 ? 38.599 6.848 -121.147 1.00 34.56 80 ARG A C 1
ATOM 605 O O . ARG A 1 80 ? 38.628 8.047 -120.894 1.00 34.56 80 ARG A O 1
ATOM 612 N N . PRO A 1 81 ? 39.703 6.190 -121.554 1.00 50.69 81 PRO A N 1
ATOM 613 C CA . PRO A 1 81 ? 40.887 6.880 -122.054 1.00 50.69 81 PRO A CA 1
ATOM 614 C C . PRO A 1 81 ? 40.671 7.306 -123.517 1.00 50.69 81 PRO A C 1
ATOM 616 O O . PRO A 1 81 ? 40.505 6.459 -124.396 1.00 50.69 81 PRO A O 1
ATOM 619 N N . THR A 1 82 ? 40.697 8.609 -123.801 1.00 39.69 82 THR A N 1
ATOM 620 C CA . THR A 1 82 ? 40.587 9.150 -125.169 1.00 39.69 82 THR A CA 1
ATOM 621 C C . THR A 1 82 ? 41.891 9.806 -125.609 1.00 39.69 82 THR A C 1
ATOM 623 O O . THR A 1 82 ? 42.189 10.942 -125.245 1.00 39.69 82 THR A O 1
ATOM 626 N N . ALA A 1 83 ? 42.665 9.090 -126.422 1.00 45.31 83 ALA A N 1
ATOM 627 C CA . ALA A 1 83 ? 43.748 9.682 -127.198 1.00 45.31 83 ALA A CA 1
ATOM 628 C C . ALA A 1 83 ? 43.206 10.377 -128.467 1.00 45.31 83 ALA A C 1
ATOM 630 O O . ALA A 1 83 ? 42.085 10.120 -128.898 1.00 45.31 83 ALA A O 1
ATOM 631 N N . SER A 1 84 ? 44.065 11.192 -129.090 1.00 51.78 84 SER A N 1
ATOM 632 C CA . SER A 1 84 ? 44.020 11.618 -130.502 1.00 51.78 84 SER A CA 1
ATOM 633 C C . SER A 1 84 ? 42.742 12.288 -131.047 1.00 51.78 84 SER A C 1
ATOM 635 O O . SER A 1 84 ? 41.856 11.622 -131.574 1.00 51.78 84 SER A O 1
ATOM 637 N N . THR A 1 85 ? 42.771 13.624 -131.124 1.00 50.19 85 THR A N 1
ATOM 638 C CA . THR A 1 85 ? 42.120 14.407 -132.201 1.00 50.19 85 THR A CA 1
ATOM 639 C C . THR A 1 85 ? 42.997 15.587 -132.632 1.00 50.19 85 THR A C 1
ATOM 641 O O . THR A 1 85 ? 43.354 1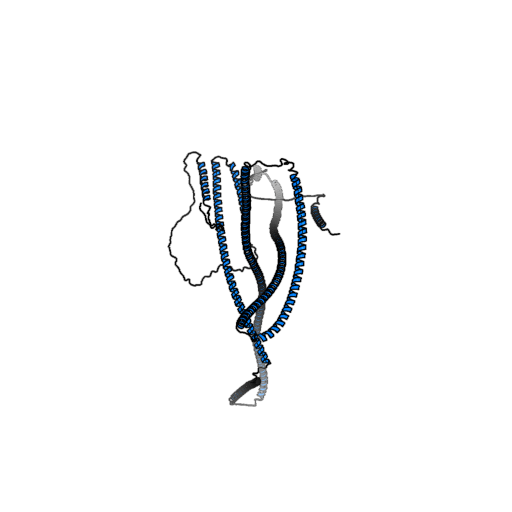5.689 -133.802 1.00 50.19 85 THR A O 1
ATOM 644 N N . GLU A 1 86 ? 43.432 16.436 -131.698 1.00 54.56 86 GLU A N 1
ATOM 645 C CA . GLU A 1 86 ? 44.212 17.648 -132.012 1.00 54.56 86 GLU A CA 1
ATOM 646 C C . GLU A 1 86 ? 45.594 17.338 -132.622 1.00 54.56 86 GLU A C 1
ATOM 648 O O . GLU A 1 86 ? 45.982 17.923 -133.635 1.00 54.56 86 GLU A O 1
ATOM 653 N N . SER A 1 87 ? 46.293 16.324 -132.098 1.00 54.81 87 SER A N 1
ATOM 654 C CA . SER A 1 87 ? 47.552 15.834 -132.678 1.00 54.81 87 SER A CA 1
ATOM 655 C C . SER A 1 87 ? 47.388 15.253 -134.090 1.00 54.81 87 SER A C 1
ATOM 657 O O . SER A 1 87 ? 48.321 15.328 -134.888 1.00 54.81 87 SER A O 1
ATOM 659 N N . LEU A 1 88 ? 46.205 14.728 -134.438 1.00 52.16 88 LEU A N 1
ATOM 660 C CA . LEU A 1 88 ? 45.904 14.256 -135.795 1.00 52.16 88 LEU A CA 1
ATOM 661 C C . LEU A 1 88 ? 45.649 15.410 -136.773 1.00 52.16 88 LEU A C 1
ATOM 663 O O . LEU A 1 88 ? 46.002 15.282 -137.941 1.00 52.16 88 LEU A O 1
ATOM 667 N N . HIS A 1 89 ? 45.104 16.547 -136.329 1.00 58.44 89 HIS A N 1
ATOM 668 C CA . HIS A 1 89 ? 44.996 17.735 -137.186 1.00 58.44 89 HIS A CA 1
ATOM 669 C C . HIS A 1 89 ? 46.365 18.359 -137.491 1.00 58.44 89 HIS A C 1
ATOM 671 O O . HIS A 1 89 ? 46.630 18.682 -138.649 1.00 58.44 89 HIS A O 1
ATOM 677 N N . GLN A 1 90 ? 47.270 18.436 -136.510 1.00 61.31 90 GLN A N 1
ATOM 678 C CA . GLN A 1 90 ? 48.634 18.936 -136.741 1.00 61.31 90 GLN A CA 1
ATOM 679 C C . GLN A 1 90 ? 49.442 18.008 -137.674 1.00 61.31 90 GLN A C 1
ATOM 681 O O . GLN A 1 90 ? 50.107 18.482 -138.597 1.00 61.31 90 GLN A O 1
ATOM 686 N N . LEU A 1 91 ? 49.311 16.682 -137.524 1.00 57.34 91 LEU A N 1
ATOM 687 C CA . LEU A 1 91 ? 49.859 15.707 -138.482 1.00 57.34 91 LEU A CA 1
ATOM 688 C C . LEU A 1 91 ? 49.219 15.823 -139.878 1.00 57.34 91 LEU A C 1
ATOM 690 O O . LEU A 1 91 ? 49.924 15.730 -140.881 1.00 57.34 91 LEU A O 1
ATOM 694 N N . SER A 1 92 ? 47.908 16.071 -139.964 1.00 58.78 92 SER A N 1
ATOM 695 C CA . SER A 1 92 ? 47.203 16.220 -141.244 1.00 58.78 92 SER A CA 1
ATOM 696 C C . SER A 1 92 ? 47.584 17.489 -142.014 1.00 58.78 92 SER A C 1
ATOM 698 O O . SER A 1 92 ? 47.491 17.478 -143.241 1.00 58.78 92 SER A O 1
ATOM 700 N N . GLN A 1 93 ? 48.007 18.567 -141.344 1.00 63.34 93 GLN A N 1
ATOM 701 C CA . GLN A 1 93 ? 48.584 19.732 -142.025 1.00 63.34 93 GLN A CA 1
ATOM 702 C C . GLN A 1 93 ? 49.991 19.416 -142.547 1.00 63.34 93 GLN A C 1
ATOM 704 O O . GLN A 1 93 ? 50.232 19.550 -143.745 1.00 63.34 93 GLN A O 1
ATOM 709 N N . HIS A 1 94 ? 50.875 18.874 -141.701 1.00 63.69 94 HIS A N 1
ATOM 710 C CA . HIS A 1 94 ? 52.243 18.529 -142.110 1.00 63.69 94 HIS A CA 1
ATOM 711 C C . HIS A 1 94 ? 52.321 17.530 -143.278 1.00 63.69 94 HIS A C 1
ATOM 713 O O . HIS A 1 94 ? 53.227 17.630 -144.104 1.00 63.69 94 HIS A O 1
ATOM 719 N N . ILE A 1 95 ? 51.378 16.586 -143.385 1.00 59.97 95 ILE A N 1
ATOM 720 C CA . ILE A 1 95 ? 51.326 15.637 -144.510 1.00 59.97 95 ILE A CA 1
ATOM 721 C C . ILE A 1 95 ? 50.922 16.328 -145.826 1.00 59.97 95 ILE A C 1
ATOM 723 O O . ILE A 1 95 ? 51.471 15.987 -146.873 1.00 59.97 95 ILE A O 1
ATOM 727 N N . ASN A 1 96 ? 50.024 17.320 -145.796 1.00 61.25 96 ASN A N 1
ATOM 728 C CA . ASN A 1 96 ? 49.647 18.073 -146.999 1.00 61.25 96 ASN A CA 1
ATOM 729 C C . ASN A 1 96 ? 50.783 18.981 -147.499 1.00 61.25 96 ASN A C 1
ATOM 731 O O . ASN A 1 96 ? 51.011 19.053 -148.707 1.00 61.25 96 ASN A O 1
ATOM 735 N N . ASP A 1 97 ? 51.538 19.614 -146.598 1.00 57.88 97 ASP A N 1
ATOM 736 C CA . ASP A 1 97 ? 52.687 20.441 -146.990 1.00 57.88 97 ASP A C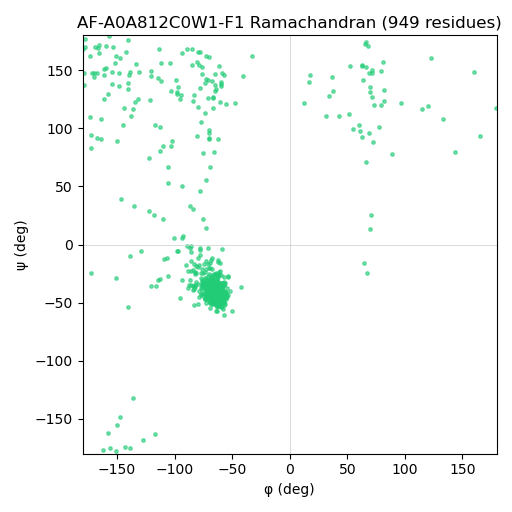A 1
ATOM 737 C C . ASP A 1 97 ? 53.820 19.591 -147.602 1.00 57.88 97 ASP A C 1
ATOM 739 O O . ASP A 1 97 ? 54.358 19.938 -148.656 1.00 57.88 97 ASP A O 1
ATOM 743 N N . LEU A 1 98 ? 54.110 18.414 -147.029 1.00 55.22 98 LEU A N 1
ATOM 744 C CA . LEU A 1 98 ? 55.095 17.464 -147.576 1.00 55.22 98 LEU A CA 1
ATOM 745 C C . LEU A 1 98 ? 54.672 16.843 -148.924 1.00 55.22 98 LEU A C 1
ATOM 747 O O . LEU A 1 98 ? 55.526 16.520 -149.757 1.00 55.22 98 LEU A O 1
ATOM 751 N N . LEU A 1 99 ? 53.366 16.693 -149.173 1.00 54.66 99 LEU A N 1
ATOM 752 C CA . LEU A 1 99 ? 52.849 16.253 -150.474 1.00 54.66 99 LEU A CA 1
ATOM 753 C C . LEU A 1 99 ? 52.976 17.344 -151.549 1.00 54.66 99 LEU A C 1
ATOM 755 O O . LEU A 1 99 ? 53.296 17.022 -152.695 1.00 54.66 99 LEU A O 1
ATOM 759 N N . ASN A 1 100 ? 52.807 18.621 -151.192 1.00 57.00 100 ASN A N 1
ATOM 760 C CA . ASN A 1 100 ? 52.988 19.733 -152.129 1.00 57.00 100 ASN A CA 1
ATOM 761 C C . ASN A 1 100 ? 54.453 19.896 -152.574 1.00 57.00 100 ASN A C 1
ATOM 763 O O . ASN A 1 100 ? 54.696 20.036 -153.776 1.00 57.00 100 ASN A O 1
ATOM 767 N N . GLU A 1 101 ? 55.436 19.793 -151.668 1.00 49.94 101 GLU A N 1
ATOM 768 C CA . GLU A 1 101 ? 56.864 19.865 -152.046 1.00 49.94 101 GLU A CA 1
ATOM 769 C C . GLU A 1 101 ? 57.314 18.699 -152.952 1.00 49.94 101 GLU A C 1
ATOM 771 O O . GLU A 1 101 ? 58.230 18.854 -153.761 1.00 49.94 101 GLU A O 1
ATOM 776 N N . SER A 1 102 ? 56.636 17.548 -152.891 1.00 50.09 102 SER A N 1
ATOM 777 C CA . SER A 1 102 ? 57.000 16.343 -153.656 1.00 50.09 102 SER A CA 1
ATOM 778 C C . SER A 1 102 ? 56.591 16.376 -155.141 1.00 50.09 102 SER A C 1
ATOM 780 O O . SER A 1 102 ? 56.993 15.500 -155.906 1.00 50.09 102 SER A O 1
ATOM 782 N N . SER A 1 103 ? 55.797 17.363 -155.574 1.00 43.00 103 SER A N 1
ATOM 783 C CA . SER A 1 103 ? 55.193 17.399 -156.921 1.00 43.00 103 SER A CA 1
ATOM 784 C C . SER A 1 103 ? 55.936 18.259 -157.960 1.00 43.00 103 SER A C 1
ATOM 786 O O . SER A 1 103 ? 55.603 18.220 -159.144 1.00 43.00 103 SER A O 1
ATOM 788 N N . ALA A 1 104 ? 56.979 18.994 -157.556 1.00 45.91 104 ALA A N 1
ATOM 789 C CA . ALA A 1 104 ? 57.716 19.931 -158.417 1.00 45.91 104 ALA A CA 1
ATOM 790 C C . ALA A 1 104 ? 58.955 19.332 -159.130 1.00 45.91 104 ALA A C 1
ATOM 792 O O . ALA A 1 104 ? 59.722 20.061 -159.757 1.00 45.91 104 ALA A O 1
ATOM 793 N N . ALA A 1 105 ? 59.180 18.017 -159.034 1.00 46.59 105 ALA A N 1
ATOM 794 C CA . ALA A 1 105 ? 60.425 17.352 -159.442 1.00 46.59 105 ALA A CA 1
ATOM 795 C C . ALA A 1 105 ? 60.311 16.543 -160.756 1.00 46.59 105 ALA A C 1
ATOM 797 O O . ALA A 1 105 ? 60.651 15.360 -160.790 1.00 46.59 105 ALA A O 1
ATOM 798 N N . ILE A 1 106 ? 59.835 17.159 -161.849 1.00 45.16 106 ILE A N 1
ATOM 799 C CA . ILE A 1 106 ? 59.723 16.507 -163.171 1.00 45.16 106 ILE A CA 1
ATOM 800 C C . ILE A 1 106 ? 60.315 17.391 -164.290 1.00 45.16 106 ILE A C 1
ATOM 802 O O . ILE A 1 106 ? 59.862 18.511 -164.503 1.00 45.16 106 ILE A O 1
ATOM 806 N N . ASN A 1 107 ? 61.254 16.805 -165.053 1.00 40.75 107 ASN A N 1
ATOM 807 C CA . ASN A 1 107 ? 61.929 17.286 -166.280 1.00 40.75 107 ASN A CA 1
ATOM 808 C C . ASN A 1 107 ? 62.962 18.436 -166.165 1.00 40.75 107 ASN A C 1
ATOM 810 O O . ASN A 1 107 ? 62.631 19.545 -165.764 1.00 40.75 107 ASN A O 1
ATOM 814 N N . GLY A 1 108 ? 64.177 18.214 -166.701 1.00 34.31 108 GLY A N 1
ATOM 815 C CA . GLY A 1 108 ? 65.076 19.293 -167.168 1.00 34.31 108 GLY A CA 1
ATOM 816 C C . GLY A 1 108 ? 66.541 19.202 -166.713 1.00 34.31 108 GLY A C 1
ATOM 817 O O . GLY A 1 108 ? 66.863 19.453 -165.562 1.00 34.31 108 GLY A O 1
ATOM 818 N N . GLU A 1 109 ? 67.439 18.876 -167.639 1.00 34.81 109 GLU A N 1
ATOM 819 C CA . GLU A 1 109 ? 68.871 18.599 -167.444 1.00 34.81 109 GLU A CA 1
ATOM 820 C C . GLU A 1 109 ? 69.738 19.736 -166.833 1.00 34.81 109 GLU A C 1
ATOM 822 O O . GLU A 1 109 ? 69.690 20.889 -167.250 1.00 34.81 109 GLU A O 1
ATOM 827 N N . ILE A 1 110 ? 70.602 19.346 -165.880 1.00 46.47 110 ILE A N 1
ATOM 828 C CA . ILE A 1 110 ? 72.032 19.716 -165.687 1.00 46.47 110 ILE A CA 1
ATOM 829 C C . ILE A 1 110 ? 72.549 20.907 -166.541 1.00 46.47 110 ILE A C 1
ATOM 831 O O . ILE A 1 110 ? 72.635 20.772 -167.762 1.00 46.47 110 ILE A O 1
ATOM 835 N N . PRO A 1 111 ? 73.076 22.002 -165.925 1.00 45.72 111 PRO A N 1
ATOM 836 C CA . PRO A 1 111 ? 74.538 22.061 -165.716 1.00 45.72 111 PRO A CA 1
ATOM 837 C C . PRO A 1 111 ? 75.114 22.805 -164.475 1.00 45.72 111 PRO A C 1
ATOM 839 O O . PRO A 1 111 ? 74.841 23.969 -164.214 1.00 45.72 111 PRO A O 1
ATOM 842 N N . VAL A 1 112 ? 76.105 22.141 -163.852 1.00 37.53 112 VAL A N 1
ATOM 843 C CA . VAL A 1 112 ? 77.393 22.693 -163.343 1.00 37.53 112 VAL A CA 1
ATOM 844 C C . VAL A 1 112 ? 77.421 23.597 -162.076 1.00 37.53 112 VAL A C 1
ATOM 846 O O . VAL A 1 112 ? 77.565 24.810 -162.126 1.00 37.53 112 VAL A O 1
ATOM 849 N N . ALA A 1 113 ? 77.532 22.909 -160.930 1.00 43.22 113 ALA A N 1
ATOM 850 C CA . ALA A 1 113 ? 78.657 22.960 -159.967 1.00 43.22 113 ALA A CA 1
ATOM 851 C C . ALA A 1 113 ? 78.970 24.174 -159.034 1.00 43.22 113 ALA A C 1
ATOM 853 O O . ALA A 1 113 ? 78.904 25.352 -159.363 1.00 43.22 113 ALA A O 1
ATOM 854 N N . LYS A 1 114 ? 79.508 23.800 -157.857 1.00 45.88 114 LYS A N 1
ATOM 855 C CA . LYS A 1 114 ? 80.295 24.571 -156.859 1.00 45.88 114 LYS A CA 1
ATOM 856 C C . LYS A 1 114 ? 79.642 25.710 -156.057 1.00 45.88 114 LYS A C 1
ATOM 858 O O . LYS A 1 114 ? 80.109 25.933 -154.944 1.00 45.88 114 LYS A O 1
ATOM 863 N N . SER A 1 115 ? 78.571 26.369 -156.496 1.00 53.44 115 SER A N 1
ATOM 864 C CA . SER A 1 115 ? 77.878 27.371 -155.648 1.00 53.44 115 SER A CA 1
ATOM 865 C C . SER A 1 115 ? 77.031 26.734 -154.530 1.00 53.44 115 SER A C 1
ATOM 867 O O . SER A 1 115 ? 77.075 27.168 -153.378 1.00 53.44 115 SER A O 1
ATOM 869 N N . SER A 1 116 ? 76.303 25.663 -154.864 1.00 56.12 116 SER A N 1
ATOM 870 C CA . SER A 1 116 ? 75.308 25.012 -153.996 1.00 56.12 116 SER A CA 1
ATOM 871 C C . SER A 1 116 ? 75.876 24.467 -152.675 1.00 56.12 116 SER A C 1
ATOM 873 O O . SER A 1 116 ? 75.229 24.599 -151.640 1.00 56.12 116 SER A O 1
ATOM 875 N N . ILE A 1 117 ? 77.104 23.929 -152.667 1.00 63.44 117 ILE A N 1
ATOM 876 C CA . ILE A 1 117 ? 77.722 23.345 -151.458 1.00 63.44 117 ILE A CA 1
ATOM 877 C C . ILE A 1 117 ? 77.889 24.394 -150.348 1.00 63.44 117 ILE A C 1
ATOM 879 O O . ILE A 1 117 ? 77.525 24.135 -149.206 1.00 63.44 117 ILE A O 1
ATOM 883 N N . SER A 1 118 ? 78.339 25.608 -150.682 1.00 66.06 118 SER A N 1
ATOM 884 C CA . SER A 1 118 ? 78.502 26.693 -149.700 1.00 66.06 118 SER A CA 1
ATOM 885 C C . SER A 1 118 ? 77.155 27.166 -149.126 1.00 66.06 118 SER A C 1
ATOM 887 O O . SER A 1 118 ? 77.040 27.465 -147.936 1.00 66.06 118 SER A O 1
ATOM 889 N N . GLN A 1 119 ? 76.097 27.165 -149.945 1.00 68.81 119 GLN A N 1
ATOM 890 C CA . GLN A 1 119 ? 74.737 27.473 -149.491 1.00 68.81 119 GLN A CA 1
ATOM 891 C C . GLN A 1 119 ? 74.152 26.358 -148.609 1.00 68.81 119 GLN A C 1
ATOM 893 O O . GLN A 1 119 ? 73.514 26.661 -147.603 1.00 68.81 119 GLN A O 1
ATOM 898 N N . LEU A 1 120 ? 74.409 25.086 -148.933 1.00 71.00 120 LEU A N 1
ATOM 899 C CA . LEU A 1 120 ? 74.027 23.934 -148.109 1.00 71.00 120 LEU A CA 1
ATOM 900 C C . LEU A 1 120 ? 74.768 23.921 -146.768 1.00 71.00 120 LEU A C 1
ATOM 902 O O . LEU A 1 120 ? 74.142 23.699 -145.736 1.00 71.00 120 LEU A O 1
ATOM 906 N N . GLU A 1 121 ? 76.066 24.229 -146.746 1.00 75.38 121 GLU A N 1
ATOM 907 C CA . GLU A 1 121 ? 76.818 24.409 -145.501 1.00 75.38 121 GLU A CA 1
ATOM 908 C C . GLU A 1 121 ? 76.258 25.554 -144.653 1.00 75.38 121 GLU A C 1
ATOM 910 O O . GLU A 1 121 ? 76.083 25.386 -143.447 1.00 75.38 121 GLU A O 1
ATOM 915 N N . LYS A 1 122 ? 75.939 26.706 -145.261 1.00 78.81 122 LYS A N 1
ATOM 916 C CA . LYS A 1 122 ? 75.324 27.834 -144.547 1.00 78.81 122 LYS A CA 1
ATOM 917 C C . LYS A 1 122 ? 73.963 27.444 -143.966 1.00 78.81 122 LYS A C 1
ATOM 919 O O . LYS A 1 122 ? 73.759 27.631 -142.770 1.00 78.81 122 LYS A O 1
ATOM 924 N N . ARG A 1 123 ? 73.093 26.809 -144.762 1.00 79.06 123 ARG A N 1
ATOM 925 C CA . ARG A 1 123 ? 71.779 26.319 -144.314 1.00 79.06 123 ARG A CA 1
ATOM 926 C C . ARG A 1 123 ? 71.903 25.254 -143.220 1.00 79.06 123 ARG A C 1
ATOM 928 O O . ARG A 1 123 ? 71.121 25.287 -142.282 1.00 79.06 123 ARG A O 1
ATOM 935 N N . ASN A 1 124 ? 72.893 24.360 -143.274 1.00 79.50 124 ASN A N 1
ATOM 936 C CA . ASN A 1 124 ? 73.146 23.393 -142.199 1.00 79.50 124 ASN A CA 1
ATOM 937 C C . ASN A 1 124 ? 73.640 24.062 -140.910 1.00 79.50 124 ASN A C 1
ATOM 939 O O . ASN A 1 124 ? 73.211 23.664 -139.833 1.00 79.50 124 ASN A O 1
ATOM 943 N N . ARG A 1 125 ? 74.485 25.099 -140.987 1.00 84.31 125 ARG A N 1
ATOM 944 C CA . ARG A 1 125 ? 74.888 25.882 -139.801 1.00 84.31 125 ARG A CA 1
ATOM 945 C C . ARG A 1 125 ? 73.708 26.669 -139.219 1.00 84.31 125 ARG A C 1
ATOM 947 O O . ARG A 1 125 ? 73.564 26.724 -138.004 1.00 84.31 125 ARG A O 1
ATOM 954 N N . GLU A 1 126 ? 72.846 27.228 -140.066 1.00 83.44 126 GLU A N 1
ATOM 955 C CA . GLU A 1 126 ? 71.623 27.935 -139.659 1.00 83.44 126 GLU A CA 1
ATOM 956 C C . GLU A 1 126 ? 70.586 26.982 -139.040 1.00 83.44 126 GLU A C 1
ATOM 958 O O . GLU A 1 126 ? 70.037 27.287 -137.983 1.00 83.44 126 GLU A O 1
ATOM 963 N N . LEU A 1 127 ? 70.374 25.797 -139.623 1.00 82.25 127 LEU A N 1
ATOM 964 C CA . LEU A 1 127 ? 69.521 24.745 -139.059 1.00 82.25 127 LEU A CA 1
ATOM 965 C C . LEU A 1 127 ? 70.089 24.178 -137.754 1.00 82.25 127 LEU A C 1
ATOM 967 O O . LEU A 1 127 ? 69.324 23.958 -136.822 1.00 82.25 127 LEU A O 1
ATOM 971 N N . ALA A 1 128 ? 71.407 23.989 -137.646 1.00 83.44 128 ALA A N 1
ATOM 972 C CA . ALA A 1 128 ? 72.052 23.565 -136.404 1.00 83.44 128 ALA A CA 1
ATOM 973 C C . ALA A 1 128 ? 71.945 24.636 -135.305 1.00 83.44 128 ALA A C 1
ATOM 975 O O . ALA A 1 128 ? 71.707 24.294 -134.151 1.00 83.44 128 ALA A O 1
ATOM 976 N N . ALA A 1 129 ? 72.056 25.924 -135.649 1.00 84.81 129 ALA A N 1
ATOM 977 C CA . ALA A 1 129 ? 71.853 27.027 -134.709 1.00 84.81 129 ALA A CA 1
ATOM 978 C C . ALA A 1 129 ? 70.381 27.168 -134.276 1.00 84.81 129 ALA A C 1
ATOM 980 O O . ALA A 1 129 ? 70.109 27.434 -133.107 1.00 84.81 129 ALA A O 1
ATOM 981 N N . LEU A 1 130 ? 69.426 26.947 -135.188 1.00 86.44 130 LEU A N 1
ATOM 982 C CA . LEU A 1 130 ? 68.001 26.881 -134.852 1.00 86.44 130 LEU A CA 1
ATOM 983 C C . LEU A 1 130 ? 67.689 25.665 -133.973 1.00 86.44 130 LEU A C 1
ATOM 985 O O . LEU A 1 130 ? 67.002 25.825 -132.970 1.00 86.44 130 LEU A O 1
ATOM 989 N N . LEU A 1 131 ? 68.232 24.484 -134.285 1.00 85.06 131 LEU A N 1
ATOM 990 C CA . LEU A 1 131 ? 68.120 23.296 -133.435 1.00 85.06 131 LEU A CA 1
ATOM 991 C C . LEU A 1 131 ? 68.703 23.549 -132.046 1.00 85.06 131 LEU A C 1
ATOM 993 O O . LEU A 1 131 ? 68.001 23.306 -131.076 1.00 85.06 131 LEU A O 1
ATOM 997 N N . ALA A 1 132 ? 69.913 24.107 -131.946 1.00 86.81 132 ALA A N 1
ATOM 998 C CA . ALA A 1 132 ? 70.537 24.458 -130.670 1.00 86.81 132 ALA A CA 1
ATOM 999 C C . ALA A 1 132 ? 69.672 25.435 -129.855 1.00 86.81 132 ALA A C 1
ATOM 1001 O O . ALA A 1 132 ? 69.473 25.237 -128.660 1.00 86.81 132 ALA A O 1
ATOM 1002 N N . LYS A 1 133 ? 69.083 26.446 -130.507 1.00 90.81 133 LYS A N 1
ATOM 1003 C CA . LYS A 1 133 ? 68.148 27.383 -129.870 1.00 90.81 133 LYS A CA 1
ATOM 1004 C C . LYS A 1 133 ? 66.833 26.713 -129.447 1.00 90.81 133 LYS A C 1
ATOM 1006 O O . LYS A 1 133 ? 66.272 27.074 -128.418 1.00 90.81 133 LYS A O 1
ATOM 1011 N N . HIS A 1 134 ? 66.331 25.745 -130.213 1.00 86.00 134 HIS A N 1
ATOM 1012 C CA . HIS A 1 134 ? 65.137 24.974 -129.855 1.00 86.00 134 HIS A CA 1
ATOM 1013 C C . HIS A 1 134 ? 65.407 23.947 -128.746 1.00 86.00 134 HIS A C 1
ATOM 1015 O O . HIS A 1 134 ? 64.527 23.737 -127.914 1.00 86.00 134 HIS A O 1
ATOM 1021 N N . THR A 1 135 ? 66.599 23.343 -128.677 1.00 88.62 135 THR A N 1
ATOM 1022 C CA . THR A 1 135 ? 67.000 22.498 -127.543 1.00 88.62 135 THR A CA 1
ATOM 1023 C C . THR A 1 135 ? 67.210 23.337 -126.291 1.00 88.62 135 THR A C 1
ATOM 1025 O O . THR A 1 135 ? 66.652 22.987 -125.263 1.00 88.62 135 THR A O 1
ATOM 1028 N N . GLU A 1 136 ? 67.882 24.489 -126.385 1.00 90.88 136 GLU A N 1
ATOM 1029 C CA . GLU A 1 136 ? 68.038 25.431 -125.268 1.00 90.88 136 GLU A CA 1
ATOM 1030 C C . GLU A 1 136 ? 66.669 25.912 -124.750 1.00 90.88 136 GLU A C 1
ATOM 1032 O O . GLU A 1 136 ? 66.406 25.873 -123.551 1.00 90.88 136 GLU A O 1
ATOM 1037 N N . ALA A 1 137 ? 65.749 26.288 -125.647 1.00 90.00 137 ALA A N 1
ATOM 1038 C CA . ALA A 1 137 ? 64.389 26.673 -125.272 1.00 90.00 137 ALA A CA 1
ATOM 1039 C C . ALA A 1 137 ? 63.597 25.514 -124.636 1.00 90.00 137 ALA A C 1
ATOM 1041 O O . ALA A 1 137 ? 62.869 25.739 -123.671 1.00 90.00 137 ALA A O 1
ATOM 1042 N N . ASN A 1 138 ? 63.751 24.277 -125.124 1.00 86.62 138 ASN A N 1
ATOM 1043 C CA . ASN A 1 138 ? 63.135 23.098 -124.508 1.00 86.62 138 ASN A CA 1
ATOM 1044 C C . ASN A 1 138 ? 63.753 22.758 -123.145 1.00 86.62 138 ASN A C 1
ATOM 1046 O O . ASN A 1 138 ? 63.021 22.364 -122.245 1.00 86.62 138 ASN A O 1
ATOM 1050 N N . GLU A 1 139 ? 65.063 22.924 -122.960 1.00 91.38 139 GLU A N 1
ATOM 1051 C CA . GLU A 1 139 ? 65.738 22.743 -121.670 1.00 91.38 139 GLU A CA 1
ATOM 1052 C C . GLU A 1 139 ? 65.277 23.800 -120.660 1.00 91.38 139 GLU A C 1
ATOM 1054 O O . GLU A 1 139 ? 64.917 23.452 -119.535 1.00 91.38 139 GLU A O 1
ATOM 1059 N N . GLN A 1 140 ? 65.175 25.069 -121.072 1.00 91.75 140 GLN A N 1
ATOM 1060 C CA . GLN A 1 140 ? 64.600 26.148 -120.262 1.00 91.75 140 GLN A CA 1
ATOM 1061 C C . GLN A 1 140 ? 63.134 25.862 -119.894 1.00 91.75 140 GLN A C 1
ATOM 1063 O O . GLN A 1 140 ? 62.761 25.974 -118.724 1.00 91.75 140 GLN A O 1
ATOM 1068 N N . LEU A 1 141 ? 62.306 25.429 -120.854 1.00 90.94 141 LEU A N 1
ATOM 1069 C CA . LEU A 1 141 ? 60.902 25.087 -120.607 1.00 90.94 141 LEU A CA 1
ATOM 1070 C C . LEU A 1 141 ? 60.766 23.852 -119.702 1.00 90.94 141 LEU A C 1
ATOM 1072 O O . LEU A 1 141 ? 59.930 23.834 -118.802 1.00 90.94 141 LEU A O 1
ATOM 1076 N N . HIS A 1 142 ? 61.603 22.827 -119.885 1.00 92.31 142 HIS A N 1
ATOM 1077 C CA . HIS A 1 142 ? 61.595 21.625 -119.052 1.00 92.31 142 HIS A CA 1
ATOM 1078 C C . HIS A 1 142 ? 62.093 21.926 -117.631 1.00 92.31 142 HIS A C 1
ATOM 1080 O O . HIS A 1 142 ? 61.527 21.402 -116.669 1.00 92.31 142 HIS A O 1
ATOM 1086 N N . ALA A 1 143 ? 63.086 22.804 -117.468 1.00 92.00 143 ALA A N 1
ATOM 1087 C CA . ALA A 1 143 ? 63.510 23.310 -116.166 1.00 92.00 143 ALA A CA 1
ATOM 1088 C C . ALA A 1 143 ? 62.387 24.114 -115.487 1.00 92.00 143 ALA A C 1
ATOM 1090 O O . ALA A 1 143 ? 62.119 23.908 -114.304 1.00 92.00 143 ALA A O 1
ATOM 1091 N N . GLN A 1 144 ? 61.662 24.956 -116.233 1.00 93.38 144 GLN A N 1
ATOM 1092 C CA . GLN A 1 144 ? 60.506 25.699 -115.721 1.00 93.38 144 GLN A CA 1
ATOM 1093 C C . GLN A 1 144 ? 59.350 24.767 -115.318 1.00 93.38 144 GLN A C 1
ATOM 1095 O O . GLN A 1 144 ? 58.785 24.923 -114.238 1.00 93.38 144 GLN A O 1
ATOM 1100 N N . VAL A 1 145 ? 59.031 23.751 -116.126 1.00 91.31 145 VAL A N 1
ATOM 1101 C CA . VAL A 1 145 ? 58.026 22.722 -115.799 1.00 91.31 145 VAL A CA 1
ATOM 1102 C C . VAL A 1 145 ? 58.457 21.890 -114.589 1.00 91.31 145 VAL A C 1
ATOM 1104 O O . VAL A 1 145 ? 57.625 21.570 -113.742 1.00 91.31 145 VAL A O 1
ATOM 1107 N N . GLN A 1 146 ? 59.743 21.558 -114.458 1.00 93.50 146 GLN A N 1
ATOM 1108 C CA . GLN A 1 146 ? 60.272 20.844 -113.296 1.00 93.50 146 GLN A CA 1
ATOM 1109 C C . GLN A 1 146 ? 60.232 21.706 -112.026 1.00 93.50 146 GLN A C 1
ATOM 1111 O O . GLN A 1 146 ? 59.840 21.197 -110.978 1.00 93.50 146 GLN A O 1
ATOM 1116 N N . HIS A 1 147 ? 60.546 23.001 -112.125 1.00 93.75 147 HIS A N 1
ATOM 1117 C CA . HIS A 1 147 ? 60.398 23.970 -111.038 1.00 93.75 147 HIS A CA 1
ATOM 1118 C C . HIS A 1 147 ? 58.932 24.124 -110.612 1.00 93.75 147 HIS A C 1
ATOM 1120 O O . HIS A 1 147 ? 58.61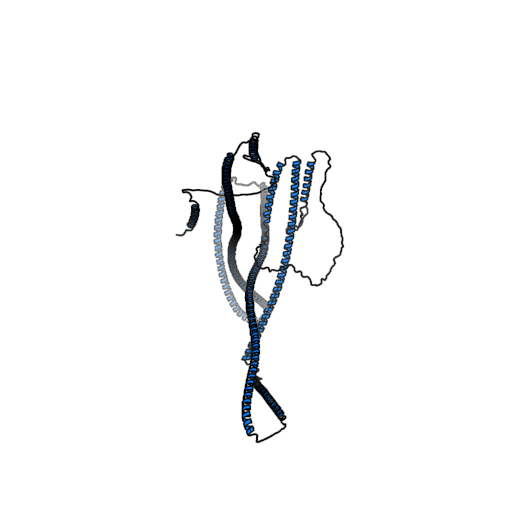2 24.029 -109.434 1.00 93.75 147 HIS A O 1
ATOM 1126 N N . LEU A 1 148 ? 58.006 24.307 -111.557 1.00 92.12 148 LEU A N 1
ATOM 1127 C CA . LEU A 1 148 ? 56.574 24.406 -111.252 1.00 92.12 148 LEU A CA 1
ATOM 1128 C C . LEU A 1 148 ? 56.027 23.105 -110.641 1.00 92.12 148 LEU A C 1
ATOM 1130 O O . LEU A 1 148 ? 55.206 23.159 -109.727 1.00 92.12 148 LEU A O 1
ATOM 1134 N N . ARG A 1 149 ? 56.518 21.935 -111.073 1.00 93.56 149 ARG A N 1
ATOM 1135 C CA . ARG A 1 149 ? 56.197 20.642 -110.444 1.00 93.56 149 ARG A CA 1
ATOM 1136 C C . ARG A 1 149 ? 56.742 20.540 -109.019 1.00 93.56 149 ARG A C 1
ATOM 1138 O O . ARG A 1 149 ? 55.998 20.107 -108.145 1.00 93.56 149 ARG A O 1
ATOM 1145 N N . SER A 1 150 ? 57.989 20.940 -108.755 1.00 93.12 150 SER A N 1
ATOM 1146 C CA . SER A 1 150 ? 58.539 20.911 -107.391 1.00 93.12 150 SER A CA 1
ATOM 1147 C C . SER A 1 150 ? 57.851 21.928 -106.475 1.00 93.12 150 SER A C 1
ATOM 1149 O O . SER A 1 150 ? 57.552 21.596 -105.333 1.00 93.12 150 SER A O 1
ATOM 1151 N N . GLN A 1 151 ? 57.506 23.112 -106.985 1.00 94.75 151 GLN A N 1
ATOM 1152 C CA . GLN A 1 151 ? 56.736 24.133 -106.271 1.00 94.75 151 GLN A CA 1
ATOM 1153 C C . GLN A 1 151 ? 55.306 23.663 -105.965 1.00 94.75 151 GLN A C 1
ATOM 1155 O O . GLN A 1 151 ? 54.840 23.815 -104.841 1.00 94.75 151 GLN A O 1
ATOM 1160 N N . SER A 1 152 ? 54.626 23.023 -106.922 1.00 90.25 152 SER A N 1
ATOM 1161 C CA . SER A 1 152 ? 53.311 22.406 -106.702 1.00 90.25 152 SER A CA 1
ATOM 1162 C C . SER A 1 152 ? 53.377 21.270 -105.673 1.00 90.25 152 SER A C 1
ATOM 1164 O O . SER A 1 152 ? 52.528 21.204 -104.791 1.00 90.25 152 SER A O 1
ATOM 1166 N N . GLN A 1 153 ? 54.415 20.426 -105.711 1.00 93.88 153 GLN A N 1
ATOM 1167 C CA . GLN A 1 153 ? 54.642 19.394 -104.691 1.00 93.88 153 GLN A CA 1
ATOM 1168 C C . GLN A 1 153 ? 55.005 19.972 -103.314 1.00 93.88 153 GLN A C 1
ATOM 1170 O O . GLN A 1 153 ? 54.706 19.337 -102.305 1.00 93.88 153 GLN A O 1
ATOM 1175 N N . HIS A 1 154 ? 55.648 21.141 -103.254 1.00 94.94 154 HIS A N 1
ATOM 1176 C CA . HIS A 1 154 ? 55.934 21.851 -102.005 1.00 94.94 154 HIS A CA 1
ATOM 1177 C C . HIS A 1 154 ? 54.636 22.385 -101.390 1.00 94.94 154 HIS A C 1
ATOM 1179 O O . HIS A 1 154 ? 54.284 21.985 -100.285 1.00 94.94 154 HIS A O 1
ATOM 1185 N N . LEU A 1 155 ? 53.868 23.161 -102.162 1.00 93.88 155 LEU A N 1
ATOM 1186 C CA . LEU A 1 155 ? 52.580 23.723 -101.747 1.00 93.88 155 LEU A CA 1
ATOM 1187 C C . LEU A 1 155 ? 51.559 22.639 -101.371 1.00 93.88 155 LEU A C 1
ATOM 1189 O O . LEU A 1 155 ? 50.806 22.817 -100.420 1.00 93.88 155 LEU A O 1
ATOM 1193 N N . GLN A 1 156 ? 51.553 21.497 -102.068 1.00 93.88 156 GLN A N 1
ATOM 1194 C CA . GLN A 1 156 ? 50.713 20.354 -101.701 1.00 93.88 156 GLN A CA 1
ATOM 1195 C C . GLN A 1 156 ? 51.120 19.772 -100.338 1.00 93.88 156 GLN A C 1
ATOM 1197 O O . GLN A 1 156 ? 50.261 19.559 -99.490 1.00 93.88 156 GLN A O 1
ATOM 1202 N N . LYS A 1 157 ? 52.422 19.572 -100.084 1.00 94.75 157 LYS A N 1
ATOM 1203 C CA . LYS A 1 157 ? 52.921 19.086 -98.784 1.00 94.75 157 LYS A CA 1
ATOM 1204 C C . LYS A 1 157 ? 52.684 20.081 -97.648 1.00 94.75 157 LYS A C 1
ATOM 1206 O O . LYS A 1 157 ? 52.419 19.654 -96.529 1.00 94.75 157 LYS A O 1
ATOM 1211 N N . GLU A 1 158 ? 52.774 21.380 -97.922 1.00 94.75 158 GLU A N 1
ATOM 1212 C CA . GLU A 1 158 ? 52.418 22.430 -96.963 1.00 94.75 158 GLU A CA 1
ATOM 1213 C C . GLU A 1 158 ? 50.919 22.394 -96.654 1.00 94.75 158 GLU A C 1
ATOM 1215 O O . GLU A 1 158 ? 50.556 22.332 -95.485 1.00 94.75 158 GLU A O 1
ATOM 1220 N N . LEU A 1 159 ? 50.056 22.320 -97.673 1.00 93.50 159 LEU A N 1
ATOM 1221 C CA . LEU A 1 159 ? 48.604 22.217 -97.502 1.00 93.50 159 LEU A CA 1
ATOM 1222 C C . LEU A 1 159 ? 48.194 20.948 -96.737 1.00 93.50 159 LEU A C 1
ATOM 1224 O O . LEU A 1 159 ? 47.343 21.015 -95.852 1.00 93.50 159 LEU A O 1
ATOM 1228 N N . ASP A 1 160 ? 48.799 19.801 -97.044 1.00 93.38 160 ASP A N 1
ATOM 1229 C CA . ASP A 1 160 ? 48.541 18.541 -96.340 1.00 93.38 160 ASP A CA 1
ATOM 1230 C C . ASP A 1 160 ? 49.071 18.588 -94.893 1.00 93.38 160 ASP A C 1
ATOM 1232 O O . ASP A 1 160 ? 48.422 18.084 -93.975 1.00 93.38 160 ASP A O 1
ATOM 1236 N N . GLY A 1 161 ? 50.196 19.273 -94.654 1.00 95.00 161 GLY A N 1
ATOM 1237 C CA . GLY A 1 161 ? 50.719 19.554 -93.314 1.00 95.00 161 GLY A CA 1
ATOM 1238 C C . GLY A 1 161 ? 49.839 20.513 -92.501 1.00 95.00 161 GLY A C 1
ATOM 1239 O O . GLY A 1 161 ? 49.591 20.278 -91.316 1.00 95.00 161 GLY A O 1
ATOM 1240 N N . GLU A 1 162 ? 49.305 21.570 -93.115 1.00 93.94 162 GLU A N 1
ATOM 1241 C CA . GLU A 1 162 ? 48.340 22.469 -92.475 1.00 93.94 162 GLU A CA 1
ATOM 1242 C C . GLU A 1 162 ? 47.024 21.748 -92.168 1.00 93.94 162 GLU A C 1
ATOM 1244 O O . GLU A 1 162 ? 46.513 21.874 -91.055 1.00 93.94 162 GLU A O 1
ATOM 1249 N N . ARG A 1 163 ? 46.519 20.916 -93.088 1.00 94.44 163 ARG A N 1
ATOM 1250 C CA . ARG A 1 163 ? 45.347 20.053 -92.857 1.00 94.44 163 ARG A CA 1
ATOM 1251 C C . ARG A 1 163 ? 45.568 19.104 -91.684 1.00 94.44 163 ARG A C 1
ATOM 1253 O O . ARG A 1 163 ? 44.752 19.093 -90.766 1.00 94.44 163 ARG A O 1
ATOM 1260 N N . GLN A 1 164 ? 46.684 18.376 -91.664 1.00 94.75 164 GLN A N 1
ATOM 1261 C CA . GLN A 1 164 ? 47.017 17.459 -90.573 1.00 94.75 164 GLN A CA 1
ATOM 1262 C C . GLN A 1 164 ? 47.158 18.202 -89.236 1.00 94.75 164 GLN A C 1
ATOM 1264 O O . GLN A 1 164 ? 46.586 17.785 -88.231 1.00 94.75 164 GLN A O 1
ATOM 1269 N N . THR A 1 165 ? 47.858 19.342 -89.200 1.00 94.75 165 THR A N 1
ATOM 1270 C CA . THR A 1 165 ? 48.006 20.114 -87.954 1.00 94.75 165 THR A CA 1
ATOM 1271 C C . THR A 1 165 ? 46.713 20.800 -87.510 1.00 94.75 165 THR A C 1
ATOM 1273 O O . THR A 1 165 ? 46.536 20.995 -86.307 1.00 94.75 165 THR A O 1
ATOM 1276 N N . PHE A 1 166 ? 45.797 21.142 -88.423 1.00 94.69 166 PHE A N 1
ATOM 1277 C CA . PHE A 1 166 ? 44.446 21.602 -88.094 1.00 94.69 166 PHE A CA 1
ATOM 1278 C C . PHE A 1 166 ? 43.598 20.466 -87.515 1.00 94.69 166 PHE A C 1
ATOM 1280 O O . PHE A 1 166 ? 43.046 20.620 -86.428 1.00 94.69 166 PHE A O 1
ATOM 1287 N N . GLU A 1 167 ? 43.560 19.307 -88.174 1.00 94.06 167 GLU A N 1
ATOM 1288 C CA . GLU A 1 167 ? 42.888 18.117 -87.653 1.00 94.06 167 GLU A CA 1
ATOM 1289 C C . GLU A 1 167 ? 43.416 17.731 -86.268 1.00 94.06 167 GLU A C 1
ATOM 1291 O O . GLU A 1 167 ? 42.637 17.438 -85.366 1.00 94.06 167 GLU A O 1
ATOM 1296 N N . ASP A 1 168 ? 44.731 17.760 -86.057 1.00 94.06 168 ASP A N 1
ATOM 1297 C CA . ASP A 1 168 ? 45.320 17.379 -84.776 1.00 94.06 168 ASP A CA 1
ATOM 1298 C C . ASP A 1 168 ? 45.105 18.437 -83.689 1.00 94.06 168 ASP A C 1
ATOM 1300 O O . ASP A 1 168 ? 45.113 18.088 -82.508 1.00 94.06 168 ASP A O 1
ATOM 1304 N N . LYS A 1 169 ? 44.890 19.714 -84.039 1.00 95.31 169 LYS A N 1
ATOM 1305 C CA . LYS A 1 169 ? 44.371 20.730 -83.102 1.00 95.31 169 LYS A CA 1
ATOM 1306 C C . LYS A 1 169 ? 42.912 20.429 -82.758 1.00 95.31 169 LYS A C 1
ATOM 1308 O O . LYS A 1 169 ? 42.597 20.276 -81.583 1.00 95.31 169 LYS A O 1
ATOM 1313 N N . GLN A 1 170 ? 42.060 20.215 -83.762 1.00 94.25 170 GLN A N 1
ATOM 1314 C CA . GLN A 1 170 ? 40.640 19.907 -83.577 1.00 94.25 170 GLN A CA 1
ATOM 1315 C C . GLN A 1 170 ? 40.429 18.637 -82.735 1.00 94.25 170 GLN A C 1
ATOM 1317 O O . GLN A 1 170 ? 39.613 18.636 -81.818 1.00 94.25 170 GLN A O 1
ATOM 1322 N N . LYS A 1 171 ? 41.201 17.568 -82.974 1.00 94.44 171 LYS A N 1
ATOM 1323 C CA . LYS A 1 171 ? 41.179 16.330 -82.173 1.00 94.44 171 LYS A CA 1
ATOM 1324 C C . LYS A 1 171 ? 41.578 16.586 -80.714 1.00 94.44 171 LYS A C 1
ATOM 1326 O O . LYS A 1 171 ? 40.961 16.013 -79.820 1.00 94.44 171 LYS A O 1
ATOM 1331 N N . ARG A 1 172 ? 42.559 17.465 -80.460 1.00 95.31 172 ARG A N 1
ATOM 1332 C CA . ARG A 1 172 ? 42.970 17.876 -79.101 1.00 95.31 172 ARG A CA 1
ATOM 1333 C C . ARG A 1 172 ? 41.920 18.742 -78.402 1.00 95.31 172 ARG A C 1
ATOM 1335 O O . ARG A 1 172 ? 41.639 18.498 -77.236 1.00 95.31 172 ARG A O 1
ATOM 1342 N N . GLU A 1 173 ? 41.312 19.696 -79.100 1.00 95.06 173 GLU A N 1
ATOM 1343 C CA . GLU A 1 173 ? 40.257 20.570 -78.562 1.00 95.06 173 GLU A CA 1
ATOM 1344 C C . GLU A 1 173 ? 38.957 19.798 -78.283 1.00 95.06 173 GLU A C 1
ATOM 1346 O O . GLU A 1 173 ? 38.368 19.926 -77.214 1.00 95.06 173 GLU A O 1
ATOM 1351 N N . VAL A 1 174 ? 38.541 18.912 -79.193 1.00 93.94 174 VAL A N 1
ATOM 1352 C CA . VAL A 1 174 ? 37.410 17.996 -78.967 1.00 93.94 174 VAL A CA 1
ATOM 1353 C C . VAL A 1 174 ? 37.727 16.982 -77.859 1.00 93.94 174 VAL A C 1
ATOM 1355 O O . VAL A 1 174 ? 36.821 16.576 -77.134 1.00 93.94 174 VAL A O 1
ATOM 1358 N N . GLY A 1 175 ? 38.994 16.585 -77.699 1.00 94.75 175 GLY A N 1
ATOM 1359 C CA . GLY A 1 175 ? 39.464 15.767 -76.579 1.00 94.75 175 GLY A CA 1
ATOM 1360 C C . GLY A 1 175 ? 39.302 16.478 -75.235 1.00 94.75 175 GLY A C 1
ATOM 1361 O O . GLY A 1 175 ? 38.573 15.993 -74.372 1.00 94.75 175 GLY A O 1
ATOM 1362 N N . SER A 1 176 ? 39.892 17.666 -75.080 1.00 95.38 176 SER A N 1
ATOM 1363 C CA . SER A 1 176 ? 39.842 18.418 -73.820 1.00 95.38 176 SER A CA 1
ATOM 1364 C C . SER A 1 176 ? 38.427 18.878 -73.451 1.00 95.38 176 SER A C 1
ATOM 1366 O O . SER A 1 176 ? 38.066 18.850 -72.276 1.00 95.38 176 SER A O 1
ATOM 1368 N N . LEU A 1 177 ? 37.576 19.213 -74.429 1.00 95.75 177 LEU A N 1
ATOM 1369 C CA . LEU A 1 177 ? 36.155 19.495 -74.185 1.00 95.75 177 LEU A CA 1
ATOM 1370 C C . LEU A 1 177 ? 35.378 18.250 -73.720 1.00 95.75 177 LEU A C 1
ATOM 1372 O O . LEU A 1 177 ? 34.500 18.368 -72.865 1.00 95.75 177 LEU A O 1
ATOM 1376 N N . LYS A 1 178 ? 35.705 17.051 -74.225 1.00 95.50 178 LYS A N 1
ATOM 1377 C CA . LYS A 1 178 ? 35.127 15.788 -73.727 1.00 95.50 178 LYS A CA 1
ATOM 1378 C C . LYS A 1 178 ? 35.601 15.462 -72.313 1.00 95.50 178 LYS A C 1
ATOM 1380 O O . LYS A 1 178 ? 34.787 15.037 -71.500 1.00 95.50 178 LYS A O 1
ATOM 1385 N N . GLU A 1 179 ? 36.874 15.694 -72.000 1.00 96.25 179 GLU A N 1
ATOM 1386 C CA . GLU A 1 179 ? 37.420 15.525 -70.646 1.00 96.25 179 GLU A CA 1
ATOM 1387 C C . GLU A 1 179 ? 36.760 16.490 -69.649 1.00 96.25 179 GLU A C 1
ATOM 1389 O O . GLU A 1 179 ? 36.293 16.060 -68.594 1.00 96.25 179 GLU A O 1
ATOM 1394 N N . GLN A 1 180 ? 36.618 17.773 -70.004 1.00 96.88 180 GLN A N 1
ATOM 1395 C CA . GLN A 1 180 ? 35.897 18.762 -69.191 1.00 96.88 180 GLN A CA 1
ATOM 1396 C C . GLN A 1 180 ? 34.428 18.372 -68.985 1.00 96.88 180 GLN A C 1
ATOM 1398 O O . GLN A 1 180 ? 33.932 18.416 -67.858 1.00 96.88 180 GLN A O 1
ATOM 1403 N N . LEU A 1 181 ? 33.736 17.927 -70.041 1.00 95.94 181 LEU A N 1
ATOM 1404 C CA . LEU A 1 181 ? 32.361 17.435 -69.941 1.00 95.94 181 LEU A CA 1
ATOM 1405 C C . LEU A 1 181 ? 32.261 16.207 -69.022 1.00 95.94 181 LEU A C 1
ATOM 1407 O O . LEU A 1 181 ? 31.359 16.153 -68.189 1.00 95.94 181 LEU A O 1
ATOM 1411 N N . GLN A 1 182 ? 33.195 15.258 -69.116 1.00 96.88 182 GLN A N 1
ATOM 1412 C CA . GLN A 1 182 ? 33.239 14.074 -68.255 1.00 96.88 182 GLN A CA 1
ATOM 1413 C C . GLN A 1 182 ? 33.443 14.455 -66.778 1.00 96.88 182 GLN A C 1
ATOM 1415 O O . GLN A 1 182 ? 32.719 13.961 -65.911 1.00 96.88 182 GLN A O 1
ATOM 1420 N N . VAL A 1 183 ? 34.364 15.382 -66.487 1.00 97.44 183 VAL A N 1
ATOM 1421 C CA . VAL A 1 183 ? 34.590 15.916 -65.131 1.00 97.44 183 VAL A CA 1
ATOM 1422 C C . VAL A 1 183 ? 33.353 16.654 -64.612 1.00 97.44 183 VAL A C 1
ATOM 1424 O O . VAL A 1 183 ? 32.980 16.483 -63.450 1.00 97.44 183 VAL A O 1
ATOM 1427 N N . HIS A 1 184 ? 32.662 17.433 -65.448 1.00 97.19 184 HIS A N 1
ATOM 1428 C CA . HIS A 1 184 ? 31.408 18.084 -65.063 1.00 97.19 184 HIS A CA 1
ATOM 1429 C C . HIS A 1 184 ? 30.276 17.081 -64.800 1.00 97.19 184 HIS A C 1
ATOM 1431 O O . HIS A 1 184 ? 29.581 17.226 -63.796 1.00 97.19 184 HIS A O 1
ATOM 1437 N N . ILE A 1 185 ? 30.120 16.038 -65.623 1.00 96.62 185 ILE A N 1
ATOM 1438 C CA . ILE A 1 185 ? 29.145 14.957 -65.392 1.00 96.62 185 ILE A CA 1
ATOM 1439 C C . ILE A 1 185 ? 29.439 14.248 -64.063 1.00 96.62 185 ILE A C 1
ATOM 1441 O O . ILE A 1 185 ? 28.525 14.062 -63.259 1.00 96.62 185 ILE A O 1
ATOM 1445 N N . GLN A 1 186 ? 30.704 13.921 -63.784 1.00 96.69 186 GLN A N 1
ATOM 1446 C CA . GLN A 1 186 ? 31.108 13.302 -62.519 1.00 96.69 186 GLN A CA 1
ATOM 1447 C C . GLN A 1 186 ? 30.851 14.227 -61.318 1.00 96.69 186 GLN A C 1
ATOM 1449 O O . GLN A 1 186 ? 30.312 13.782 -60.307 1.00 96.69 186 GLN A O 1
ATOM 1454 N N . THR A 1 187 ? 31.164 15.521 -61.443 1.00 97.75 187 THR A N 1
ATOM 1455 C CA . THR A 1 187 ? 30.928 16.533 -60.395 1.00 97.75 187 THR A CA 1
ATOM 1456 C C . THR A 1 187 ? 29.434 16.690 -60.102 1.00 97.75 187 THR A C 1
ATOM 1458 O O . THR A 1 187 ? 29.029 16.721 -58.943 1.00 97.75 187 THR A O 1
ATOM 1461 N N . ILE A 1 188 ? 28.593 16.734 -61.141 1.00 97.62 188 ILE A N 1
ATOM 1462 C CA . ILE A 1 188 ? 27.130 16.771 -61.001 1.00 97.62 188 ILE A CA 1
ATOM 1463 C C . ILE A 1 188 ? 26.622 15.475 -60.356 1.00 97.62 188 ILE A C 1
ATOM 1465 O O . ILE A 1 188 ? 25.763 15.544 -59.482 1.00 97.62 188 ILE A O 1
ATOM 1469 N N . GLY A 1 189 ? 27.169 14.313 -60.725 1.00 97.00 189 GLY A N 1
ATOM 1470 C CA . GLY A 1 189 ? 26.836 13.028 -60.105 1.00 97.00 189 GLY A CA 1
ATOM 1471 C C . GLY A 1 189 ? 27.120 13.000 -58.601 1.00 97.00 189 GLY A C 1
ATOM 1472 O O . GLY A 1 189 ? 26.245 12.615 -57.828 1.00 97.00 189 GLY A O 1
ATOM 1473 N N . ILE A 1 190 ? 28.296 13.482 -58.180 1.00 96.75 190 ILE A N 1
ATOM 1474 C CA . ILE A 1 190 ? 28.674 13.609 -56.762 1.00 96.75 190 ILE A CA 1
ATOM 1475 C C . ILE A 1 190 ? 27.723 14.569 -56.036 1.00 96.75 190 ILE A C 1
ATOM 1477 O O . ILE A 1 190 ? 27.108 14.180 -55.048 1.00 96.75 190 ILE A O 1
ATOM 1481 N N . LEU A 1 191 ? 27.508 15.780 -56.564 1.00 97.00 191 LEU A N 1
ATOM 1482 C CA . LEU A 1 191 ? 26.618 16.775 -55.949 1.00 97.00 191 LEU A CA 1
ATOM 1483 C C . LEU A 1 191 ? 25.152 16.310 -55.871 1.00 97.00 191 LEU A C 1
ATOM 1485 O O . LEU A 1 191 ? 24.431 16.681 -54.945 1.00 97.00 191 LEU A O 1
ATOM 1489 N N . VAL A 1 192 ? 24.686 15.502 -56.829 1.00 98.19 192 VAL A N 1
ATOM 1490 C CA . VAL A 1 192 ? 23.355 14.877 -56.775 1.00 98.19 192 VAL A CA 1
ATOM 1491 C C . VAL A 1 192 ? 23.312 13.791 -55.701 1.00 98.19 192 VAL A C 1
ATOM 1493 O O . VAL A 1 192 ? 22.360 13.783 -54.921 1.00 98.19 192 VAL A O 1
ATOM 1496 N N . ALA A 1 193 ? 24.334 12.933 -55.607 1.00 94.56 193 ALA A N 1
ATOM 1497 C CA . ALA A 1 193 ? 24.431 11.910 -54.567 1.00 94.56 193 ALA A CA 1
ATOM 1498 C C . ALA A 1 193 ? 24.453 12.537 -53.161 1.00 94.56 193 ALA A C 1
ATOM 1500 O O . ALA A 1 193 ? 23.567 12.244 -52.355 1.00 94.56 193 ALA A O 1
ATOM 1501 N N . GLU A 1 194 ? 25.363 13.483 -52.909 1.00 96.38 194 GLU A N 1
ATOM 1502 C CA . GLU A 1 194 ? 25.454 14.254 -51.660 1.00 96.38 194 GLU A CA 1
ATOM 1503 C C . GLU A 1 194 ? 24.124 14.937 -51.320 1.00 96.38 194 GLU A C 1
ATOM 1505 O O . GLU A 1 194 ? 23.642 14.842 -50.190 1.00 96.38 194 GLU A O 1
ATOM 1510 N N . LYS A 1 195 ? 23.469 15.575 -52.301 1.00 96.31 195 LYS A N 1
ATOM 1511 C CA . LYS A 1 195 ? 22.149 16.181 -52.095 1.00 96.31 195 LYS A CA 1
ATOM 1512 C C . LYS A 1 195 ? 21.104 15.141 -51.690 1.00 96.31 195 LYS A C 1
ATOM 1514 O O . LYS A 1 195 ? 20.323 15.414 -50.780 1.00 96.31 195 LYS A O 1
ATOM 1519 N N . THR A 1 196 ? 21.052 13.977 -52.342 1.00 97.19 196 THR A N 1
ATOM 1520 C CA . THR A 1 196 ? 20.093 12.920 -51.975 1.00 97.19 196 THR A CA 1
ATOM 1521 C C . THR A 1 196 ? 20.383 12.323 -50.600 1.00 97.19 196 THR A C 1
ATOM 1523 O O . THR A 1 196 ? 19.447 12.067 -49.845 1.00 97.19 196 THR A O 1
ATOM 1526 N N . GLU A 1 197 ? 21.654 12.185 -50.222 1.00 96.75 197 GLU A N 1
ATOM 1527 C CA . GLU A 1 197 ? 22.062 11.709 -48.901 1.00 96.75 197 GLU A CA 1
ATOM 1528 C C . GLU A 1 197 ? 21.699 12.721 -47.803 1.00 96.75 197 GLU A C 1
ATOM 1530 O O . GLU A 1 197 ? 21.080 12.356 -46.804 1.00 96.75 197 GLU A O 1
ATOM 1535 N N . LEU A 1 198 ? 21.998 14.008 -48.009 1.00 97.31 198 LEU A N 1
ATOM 1536 C CA . LEU A 1 198 ? 21.617 15.090 -47.097 1.00 97.31 198 LEU A CA 1
ATOM 1537 C C . LEU A 1 198 ? 20.092 15.225 -46.985 1.00 97.31 198 LEU A C 1
ATOM 1539 O O . LEU A 1 198 ? 19.574 15.376 -45.881 1.00 97.31 198 LEU A O 1
ATOM 1543 N N . GLN A 1 199 ? 19.355 15.116 -48.093 1.00 97.75 199 GLN A N 1
ATOM 1544 C CA . GLN A 1 199 ? 17.890 15.158 -48.088 1.00 97.75 199 GLN A CA 1
ATOM 1545 C C . GLN A 1 199 ? 17.282 13.938 -47.370 1.00 97.75 199 GLN A C 1
ATOM 1547 O O . GLN A 1 199 ? 16.286 14.084 -46.658 1.00 97.75 199 GLN A O 1
ATOM 1552 N N . SER A 1 200 ? 17.905 12.761 -47.485 1.00 96.94 200 SER A N 1
ATOM 1553 C CA . SER A 1 200 ? 17.551 11.569 -46.704 1.00 96.94 200 SER A CA 1
ATOM 1554 C C . SER A 1 200 ? 17.810 11.785 -45.208 1.00 96.94 200 SER A C 1
ATOM 1556 O O . SER A 1 200 ? 16.891 11.640 -44.403 1.00 96.94 200 SER A O 1
ATOM 1558 N N . LYS A 1 201 ? 19.011 12.248 -44.833 1.00 97.56 201 LYS A N 1
ATOM 1559 C CA . LYS A 1 201 ? 19.391 12.566 -43.444 1.00 97.56 201 LYS A CA 1
ATOM 1560 C C . LYS A 1 201 ? 18.469 13.609 -42.807 1.00 97.56 201 LYS A C 1
ATOM 1562 O O . LYS A 1 201 ? 18.036 13.418 -41.675 1.00 97.56 201 LYS A O 1
ATOM 1567 N N . ILE A 1 202 ? 18.104 14.670 -43.531 1.00 97.44 202 ILE A N 1
ATOM 1568 C CA . ILE A 1 202 ? 17.128 15.673 -43.069 1.00 97.44 202 ILE A CA 1
ATOM 1569 C C . ILE A 1 202 ? 15.756 15.026 -42.840 1.00 97.44 202 ILE A C 1
ATOM 1571 O O . ILE A 1 202 ? 15.151 15.241 -41.795 1.00 97.44 202 ILE A O 1
ATOM 1575 N N . SER A 1 203 ? 15.292 14.180 -43.766 1.00 96.75 203 SER A N 1
ATOM 1576 C CA . SER A 1 203 ? 14.005 13.477 -43.644 1.00 96.75 203 SER A CA 1
ATOM 1577 C C . SER A 1 203 ? 13.980 12.483 -42.471 1.00 96.75 203 SER A C 1
ATOM 1579 O O . SER A 1 203 ? 12.947 12.313 -41.827 1.00 96.75 203 SER A O 1
ATOM 1581 N N . GLN A 1 204 ? 15.109 11.830 -42.175 1.00 97.56 204 GLN A N 1
ATOM 1582 C CA . GLN A 1 204 ? 15.278 10.945 -41.017 1.00 97.56 204 GLN A CA 1
ATOM 1583 C C . GLN A 1 204 ? 15.292 11.731 -39.699 1.00 97.56 204 GLN A C 1
ATOM 1585 O O . GLN A 1 204 ? 14.572 11.373 -38.771 1.00 97.56 204 GLN A O 1
ATOM 1590 N N . LEU A 1 205 ? 16.062 12.823 -39.627 1.00 96.00 205 LEU A N 1
ATOM 1591 C CA . LEU A 1 205 ? 16.129 13.686 -38.444 1.00 96.00 205 LEU A CA 1
ATOM 1592 C C . LEU A 1 205 ? 14.795 14.384 -38.156 1.00 96.00 205 LEU A C 1
ATOM 1594 O O . LEU A 1 205 ? 14.435 14.523 -36.991 1.00 96.00 205 LEU A O 1
ATOM 1598 N N . GLN A 1 206 ? 14.046 14.775 -39.192 1.00 97.56 206 GLN A N 1
ATOM 1599 C CA . GLN A 1 206 ? 12.702 15.323 -39.029 1.00 97.56 206 GLN A CA 1
ATOM 1600 C C . GLN A 1 206 ? 11.758 14.280 -38.417 1.00 97.56 206 GLN A C 1
ATOM 1602 O O . GLN A 1 206 ? 11.207 14.536 -37.354 1.00 97.56 206 GLN A O 1
ATOM 1607 N N . LYS A 1 207 ? 11.669 13.072 -38.995 1.00 97.00 207 LYS A N 1
ATOM 1608 C CA . LYS A 1 207 ? 10.853 11.978 -38.432 1.00 97.00 207 LYS A CA 1
ATOM 1609 C C . LYS A 1 207 ? 11.219 11.645 -36.984 1.00 97.00 207 LYS A C 1
ATOM 1611 O O . LYS A 1 207 ? 10.329 11.433 -36.170 1.00 97.00 207 LYS A O 1
ATOM 1616 N N . LEU A 1 208 ? 12.512 11.626 -36.656 1.00 97.62 208 LEU A N 1
ATOM 1617 C CA . LEU A 1 208 ? 12.973 11.410 -35.284 1.00 97.62 208 LEU A CA 1
ATOM 1618 C C . LEU A 1 208 ? 12.563 12.569 -34.359 1.00 97.62 208 LEU A C 1
ATOM 1620 O O . LEU A 1 208 ? 12.176 12.328 -33.222 1.00 97.62 208 LEU A O 1
ATOM 1624 N N . SER A 1 209 ? 12.621 13.817 -34.831 1.00 95.50 209 SER A N 1
ATOM 1625 C CA . SER A 1 209 ? 12.144 14.980 -34.074 1.00 95.50 209 SER A CA 1
ATOM 1626 C C . SER A 1 209 ? 10.637 14.921 -33.826 1.00 95.50 209 SER A C 1
ATOM 1628 O O . SER A 1 209 ? 10.204 15.232 -32.720 1.00 95.50 209 SER A O 1
ATOM 1630 N N . ASP A 1 210 ? 9.854 14.511 -34.824 1.00 97.31 210 ASP A N 1
ATOM 1631 C CA . ASP A 1 210 ? 8.400 14.371 -34.719 1.00 97.31 210 ASP A CA 1
ATOM 1632 C C . ASP A 1 210 ? 8.044 13.268 -33.699 1.00 97.31 210 ASP A C 1
ATOM 1634 O O . ASP A 1 210 ? 7.284 13.514 -32.764 1.00 97.31 210 ASP A O 1
ATOM 1638 N N . GLN A 1 211 ? 8.710 12.106 -33.764 1.00 97.38 211 GLN A N 1
ATOM 1639 C CA . GLN A 1 211 ? 8.578 11.025 -32.772 1.00 97.38 211 GLN A CA 1
ATOM 1640 C C . GLN A 1 211 ? 8.935 11.472 -31.345 1.00 97.38 211 GLN A C 1
ATOM 1642 O O . GLN A 1 211 ? 8.219 11.155 -30.397 1.00 97.38 211 GLN A O 1
ATOM 1647 N N . ARG A 1 212 ? 10.016 12.247 -31.160 1.00 96.38 212 ARG A N 1
ATOM 1648 C CA . ARG A 1 212 ? 10.373 12.780 -29.830 1.00 96.38 212 ARG A CA 1
ATOM 1649 C C . ARG A 1 212 ? 9.371 13.817 -29.316 1.00 96.38 212 ARG A C 1
ATOM 1651 O O . ARG A 1 212 ? 9.245 13.958 -28.104 1.00 96.38 212 ARG A O 1
ATOM 1658 N N . LEU A 1 213 ? 8.653 14.529 -30.188 1.00 97.19 213 LEU A N 1
ATOM 1659 C CA . LEU A 1 213 ? 7.554 15.408 -29.772 1.00 97.19 213 LEU A CA 1
ATOM 1660 C C . LEU A 1 213 ? 6.337 14.594 -29.306 1.00 97.19 213 LEU A C 1
ATOM 1662 O O . LEU A 1 213 ? 5.782 14.907 -28.255 1.00 97.19 213 LEU A O 1
ATOM 1666 N N . GLU A 1 214 ? 5.980 13.520 -30.015 1.00 97.44 214 GLU A N 1
ATOM 1667 C CA . GLU A 1 214 ? 4.907 12.596 -29.611 1.00 97.44 214 GLU A CA 1
ATOM 1668 C C . GLU A 1 214 ? 5.202 11.928 -28.252 1.00 97.44 214 GLU A C 1
ATOM 1670 O O . GLU A 1 214 ? 4.343 11.925 -27.369 1.00 97.44 214 GLU A O 1
ATOM 1675 N N . GLU A 1 215 ? 6.434 11.453 -28.029 1.00 96.44 215 GLU A N 1
ATOM 1676 C CA . GLU A 1 215 ? 6.886 10.932 -26.726 1.00 96.44 215 GLU A CA 1
ATOM 1677 C C . GLU A 1 215 ? 6.774 11.976 -25.599 1.00 96.44 215 GLU A C 1
ATOM 1679 O O . GLU A 1 215 ? 6.346 11.659 -24.485 1.00 96.44 215 GLU A O 1
ATOM 1684 N N . ILE A 1 216 ? 7.162 13.229 -25.869 1.00 95.62 216 ILE A N 1
ATOM 1685 C CA . ILE A 1 216 ? 7.090 14.325 -24.894 1.00 95.62 216 ILE A CA 1
ATOM 1686 C C . ILE A 1 216 ? 5.633 14.644 -24.540 1.00 95.62 216 ILE A C 1
ATOM 1688 O O . ILE A 1 216 ? 5.335 14.861 -23.363 1.00 95.62 216 ILE A O 1
ATOM 1692 N N . ASP A 1 217 ? 4.719 14.649 -25.511 1.00 96.94 217 ASP A N 1
ATOM 1693 C CA . ASP A 1 217 ? 3.305 14.942 -25.262 1.00 96.94 217 ASP A CA 1
ATOM 1694 C C . ASP A 1 217 ? 2.560 13.788 -24.573 1.00 96.94 217 ASP A C 1
ATOM 1696 O O . ASP A 1 217 ? 1.756 14.050 -23.671 1.00 96.94 217 ASP A O 1
ATOM 1700 N N . ASP A 1 218 ? 2.892 12.526 -24.865 1.00 96.75 218 ASP A N 1
ATOM 1701 C CA . ASP A 1 218 ? 2.431 11.382 -24.067 1.00 96.75 218 ASP A CA 1
ATOM 1702 C C . ASP A 1 218 ? 2.917 11.500 -22.612 1.00 96.75 218 ASP A C 1
ATOM 1704 O O . ASP A 1 218 ? 2.106 11.499 -21.680 1.00 96.75 218 ASP A O 1
ATOM 1708 N N . MET A 1 219 ? 4.215 11.727 -22.388 1.00 94.81 219 MET A N 1
ATOM 1709 C CA . MET A 1 219 ? 4.766 11.893 -21.037 1.00 94.81 219 MET A CA 1
ATOM 1710 C C . MET A 1 219 ? 4.179 13.108 -20.297 1.00 94.81 219 MET A C 1
ATOM 1712 O O . MET A 1 219 ? 3.895 13.015 -19.098 1.00 94.81 219 MET A O 1
ATOM 1716 N N . ASN A 1 220 ? 3.899 14.217 -20.992 1.00 95.06 220 ASN A N 1
ATOM 1717 C CA . ASN A 1 220 ? 3.143 15.349 -20.445 1.00 95.06 220 ASN A CA 1
ATOM 1718 C C . ASN A 1 220 ? 1.705 14.953 -20.067 1.00 95.06 220 ASN A C 1
ATOM 1720 O O . ASN A 1 220 ? 1.199 15.398 -19.031 1.00 95.06 220 ASN A O 1
ATOM 1724 N N . SER A 1 221 ? 1.040 14.113 -20.868 1.00 96.56 221 SER A N 1
ATOM 1725 C CA . SER A 1 221 ? -0.310 13.615 -20.583 1.00 96.56 221 SER A CA 1
ATOM 1726 C C . SER A 1 221 ? -0.327 12.731 -19.328 1.00 96.56 221 SER A C 1
ATOM 1728 O O . SER A 1 221 ? -1.097 12.996 -18.398 1.00 96.56 221 SER A O 1
ATOM 1730 N N . ARG A 1 222 ? 0.608 11.776 -19.223 1.00 97.38 222 ARG A N 1
ATOM 1731 C CA . ARG A 1 222 ? 0.796 10.891 -18.061 1.00 97.38 222 ARG A CA 1
ATOM 1732 C C . ARG A 1 222 ? 1.113 11.695 -16.800 1.00 97.38 222 ARG A C 1
ATOM 1734 O O . ARG A 1 222 ? 0.502 11.474 -15.753 1.00 97.38 222 ARG A O 1
ATOM 1741 N N . PHE A 1 223 ? 1.999 12.689 -16.901 1.00 96.50 223 PHE A N 1
ATOM 1742 C CA . PHE A 1 223 ? 2.305 13.608 -15.802 1.00 96.50 223 PHE A CA 1
ATOM 1743 C C . PHE A 1 223 ? 1.080 14.426 -15.365 1.00 96.50 223 PHE A C 1
ATOM 1745 O O . PHE A 1 223 ? 0.857 14.620 -14.168 1.00 96.50 223 PHE A O 1
ATOM 1752 N N . ARG A 1 224 ? 0.238 14.870 -16.307 1.00 98.00 224 ARG A N 1
ATOM 1753 C CA . ARG A 1 224 ? -1.000 15.606 -16.009 1.00 98.00 224 ARG A CA 1
ATOM 1754 C C . ARG A 1 224 ? -2.029 14.739 -15.279 1.00 98.00 224 ARG A C 1
ATOM 1756 O O . ARG A 1 224 ? -2.627 15.223 -14.318 1.00 98.00 224 ARG A O 1
ATOM 1763 N N . VAL A 1 225 ? -2.192 13.476 -15.682 1.00 97.06 225 VAL A N 1
ATOM 1764 C CA . VAL A 1 225 ? -3.049 12.492 -14.993 1.00 97.06 225 VAL A CA 1
ATOM 1765 C C . VAL A 1 225 ? -2.514 12.196 -13.590 1.00 97.06 225 VAL A C 1
ATOM 1767 O O . VAL A 1 225 ? -3.262 12.293 -12.620 1.00 97.06 225 VAL A O 1
ATOM 1770 N N . SER A 1 226 ? -1.208 11.941 -13.452 1.00 94.44 226 SER A N 1
ATOM 1771 C CA . SER A 1 226 ? -0.551 11.748 -12.149 1.00 94.44 226 SER A CA 1
ATOM 1772 C C . SER A 1 226 ? -0.762 12.951 -11.219 1.00 94.44 226 SER A C 1
ATOM 1774 O O . SER A 1 226 ? -1.188 12.799 -10.075 1.00 94.44 226 SER A O 1
ATOM 1776 N N . LYS A 1 227 ? -0.590 14.177 -11.731 1.00 97.75 227 LYS A N 1
ATOM 1777 C CA . LYS A 1 227 ? -0.835 15.409 -10.972 1.00 97.75 227 LYS A CA 1
ATOM 1778 C C . LYS A 1 227 ? -2.299 15.582 -10.559 1.00 97.75 227 LYS A C 1
ATOM 1780 O O . LYS A 1 227 ? -2.554 16.032 -9.443 1.00 97.75 227 LYS A O 1
ATOM 1785 N N . GLN A 1 228 ? -3.260 15.225 -11.414 1.00 96.56 228 GLN A N 1
ATOM 1786 C CA . GLN A 1 228 ? -4.670 15.198 -11.016 1.00 96.56 228 GLN A CA 1
ATOM 1787 C C . GLN A 1 228 ? -4.888 14.189 -9.882 1.00 96.56 228 GLN A C 1
ATOM 1789 O O . GLN A 1 228 ? -5.524 14.531 -8.885 1.00 96.56 228 GLN A O 1
ATOM 1794 N N . ARG A 1 229 ? -4.315 12.984 -9.998 1.00 97.31 229 ARG A N 1
ATOM 1795 C CA . ARG A 1 229 ? -4.451 11.931 -8.989 1.00 97.31 229 ARG A CA 1
ATOM 1796 C C . ARG A 1 229 ? -3.860 12.333 -7.638 1.00 97.31 229 ARG A C 1
ATOM 1798 O O . ARG A 1 229 ? -4.478 12.064 -6.613 1.00 97.31 229 ARG A O 1
ATOM 1805 N N . ILE A 1 230 ? -2.730 13.041 -7.627 1.00 96.38 230 ILE A N 1
ATOM 1806 C CA . ILE A 1 230 ? -2.170 13.644 -6.408 1.00 96.38 230 ILE A CA 1
ATOM 1807 C C . ILE A 1 230 ? -3.197 14.591 -5.772 1.00 96.38 230 ILE A C 1
ATOM 1809 O O . ILE A 1 230 ? -3.522 14.418 -4.602 1.00 96.38 230 ILE A O 1
ATOM 1813 N N . SER A 1 231 ? -3.807 15.507 -6.530 1.00 96.06 231 SER A N 1
ATOM 1814 C CA . SER A 1 231 ? -4.818 16.421 -5.974 1.00 96.06 231 SER A CA 1
ATOM 1815 C C . SER A 1 231 ? -6.178 15.792 -5.641 1.00 96.06 231 SER A C 1
ATOM 1817 O O . SER A 1 231 ? -6.962 16.391 -4.903 1.00 96.06 231 SER A O 1
ATOM 1819 N N . GLU A 1 232 ? -6.477 14.587 -6.121 1.00 96.81 232 GLU A N 1
ATOM 1820 C CA . GLU A 1 232 ? -7.574 13.761 -5.599 1.00 96.81 232 GLU A CA 1
ATOM 1821 C C . GLU A 1 232 ? -7.208 13.152 -4.238 1.00 96.81 232 GLU A C 1
ATOM 1823 O O . GLU A 1 232 ? -8.004 13.222 -3.298 1.00 96.81 232 GLU A O 1
ATOM 1828 N N . LEU A 1 233 ? -5.990 12.616 -4.106 1.00 95.50 233 LEU A N 1
ATOM 1829 C CA . LEU A 1 233 ? -5.474 12.056 -2.855 1.00 95.50 233 LEU A CA 1
ATOM 1830 C C . LEU A 1 233 ? -5.319 13.133 -1.769 1.00 95.50 233 LEU A C 1
ATOM 1832 O O . LEU A 1 233 ? -5.739 12.901 -0.641 1.00 95.50 233 LEU A O 1
ATOM 1836 N N . GLU A 1 234 ? -4.836 14.335 -2.101 1.00 97.19 234 GLU A N 1
ATOM 1837 C CA . GLU A 1 234 ? -4.774 15.491 -1.186 1.00 97.19 234 GLU A CA 1
ATOM 1838 C C . GLU A 1 234 ? -6.157 15.826 -0.594 1.00 97.19 234 GLU A C 1
ATOM 1840 O O . GLU A 1 234 ? -6.291 16.036 0.614 1.00 97.19 234 GLU A O 1
ATOM 1845 N N . ARG A 1 235 ? -7.214 15.821 -1.422 1.00 97.62 235 ARG A N 1
ATOM 1846 C CA . ARG A 1 235 ? -8.602 16.039 -0.966 1.00 97.62 235 ARG A CA 1
ATOM 1847 C C . ARG A 1 235 ? -9.116 14.882 -0.115 1.00 97.62 235 ARG A C 1
ATOM 1849 O O . ARG A 1 235 ? -9.799 15.123 0.878 1.00 97.62 235 ARG A O 1
ATOM 1856 N N . SER A 1 236 ? -8.790 13.644 -0.487 1.00 97.44 236 SER A N 1
ATOM 1857 C CA . SER A 1 236 ? -9.156 12.453 0.283 1.00 97.44 236 SER A CA 1
ATOM 1858 C C . SER A 1 236 ? -8.509 12.477 1.673 1.00 97.44 236 SER A C 1
ATOM 1860 O O . SER A 1 236 ? -9.210 12.329 2.669 1.00 97.44 236 SER A O 1
ATOM 1862 N N . ILE A 1 237 ? -7.216 12.802 1.762 1.00 94.81 237 ILE A N 1
ATOM 1863 C CA . ILE A 1 237 ? -6.478 12.974 3.022 1.00 94.81 237 ILE A CA 1
ATOM 1864 C C . ILE A 1 237 ? -7.089 14.100 3.867 1.00 94.81 237 ILE A C 1
ATOM 1866 O O . ILE A 1 237 ? -7.300 13.914 5.065 1.00 94.81 237 ILE A O 1
ATOM 1870 N N . ALA A 1 238 ? -7.437 15.244 3.267 1.00 95.94 238 ALA A N 1
ATOM 1871 C CA . ALA A 1 238 ? -8.101 16.337 3.981 1.00 95.94 238 ALA A CA 1
ATOM 1872 C C . ALA A 1 238 ? -9.482 15.929 4.536 1.00 95.94 238 ALA A C 1
ATOM 1874 O O . ALA A 1 238 ? -9.809 16.249 5.681 1.00 95.94 238 ALA A O 1
ATOM 1875 N N . SER A 1 239 ? -10.273 15.181 3.759 1.00 97.31 239 SER A N 1
ATOM 1876 C CA . SER A 1 239 ? -11.576 14.656 4.184 1.00 97.31 239 SER A CA 1
ATOM 1877 C C . SER A 1 239 ? -11.440 13.619 5.306 1.00 97.31 239 SER A C 1
ATOM 1879 O O . SER A 1 239 ? -12.118 13.738 6.329 1.00 97.31 239 SER A O 1
ATOM 1881 N N . VAL A 1 240 ? -10.512 12.665 5.174 1.00 96.12 240 VAL A N 1
ATOM 1882 C CA . VAL A 1 240 ? -10.219 11.658 6.205 1.00 96.12 240 VAL A CA 1
ATOM 1883 C C . VAL A 1 240 ? -9.743 12.329 7.495 1.00 96.12 240 VAL A C 1
ATOM 1885 O O . VAL A 1 240 ? -10.283 12.026 8.556 1.00 96.12 240 VAL A O 1
ATOM 1888 N N . ASN A 1 241 ? -8.828 13.302 7.423 1.00 96.31 241 ASN A N 1
ATOM 1889 C CA . ASN A 1 241 ? -8.368 14.077 8.583 1.00 96.31 241 ASN A CA 1
ATOM 1890 C C . ASN A 1 241 ? -9.529 14.824 9.274 1.00 96.31 241 ASN A C 1
ATOM 1892 O O . ASN A 1 241 ? -9.671 14.747 10.493 1.00 96.31 241 ASN A O 1
ATOM 1896 N N . SER A 1 242 ? -10.429 15.458 8.510 1.00 96.94 242 SER A N 1
ATOM 1897 C CA . SER A 1 242 ? -11.632 16.094 9.070 1.00 96.94 242 SER A CA 1
ATOM 1898 C C . SER A 1 242 ? -12.550 15.090 9.780 1.00 96.94 242 SER A C 1
ATOM 1900 O O . SER A 1 242 ? -13.077 15.404 10.847 1.00 96.94 242 SER A O 1
ATOM 1902 N N . SER A 1 243 ? -12.727 13.882 9.228 1.00 95.56 243 SER A N 1
ATOM 1903 C CA . SER A 1 243 ? -13.524 12.829 9.877 1.00 95.56 243 SER A CA 1
ATOM 1904 C C . SER A 1 243 ? -12.836 12.274 11.131 1.00 95.56 243 SER A C 1
ATOM 1906 O O . SER A 1 243 ? -13.486 12.088 12.155 1.00 95.56 243 SER A O 1
ATOM 1908 N N . SER A 1 244 ? -11.507 12.119 11.106 1.00 94.94 244 SER A N 1
ATOM 1909 C CA . SER A 1 244 ? -10.697 11.708 12.257 1.00 94.94 244 SER A CA 1
ATOM 1910 C C . SER A 1 244 ? -10.842 12.693 13.420 1.00 94.94 244 SER A C 1
ATOM 1912 O O . SER A 1 244 ? -11.179 12.291 14.530 1.00 94.94 244 SER A O 1
ATOM 1914 N N . GLN A 1 245 ? -10.736 14.001 13.156 1.00 96.88 245 GLN A N 1
ATOM 1915 C CA . GLN A 1 245 ? -10.972 15.046 14.163 1.00 96.88 245 GLN A CA 1
ATOM 1916 C C . GLN A 1 245 ? -12.416 15.071 14.690 1.00 96.88 245 GLN A C 1
ATOM 1918 O O . GLN A 1 245 ? -12.648 15.522 15.812 1.00 96.88 245 GLN A O 1
ATOM 1923 N N . GLN A 1 246 ? -13.400 14.620 13.906 1.00 97.12 246 GLN A N 1
ATOM 1924 C CA . GLN A 1 246 ? -14.779 14.469 14.373 1.00 97.12 246 GLN A CA 1
ATOM 1925 C C . GLN A 1 246 ? -14.913 13.257 15.306 1.00 97.12 246 GLN A C 1
ATOM 1927 O O . GLN A 1 246 ? -15.443 13.406 16.405 1.00 97.12 246 GLN A O 1
ATOM 1932 N N . TYR A 1 247 ? -14.361 12.098 14.935 1.00 95.25 247 TYR A N 1
ATOM 1933 C CA . TYR A 1 247 ? -14.331 10.918 15.806 1.00 95.25 247 TYR A CA 1
ATOM 1934 C C . TYR A 1 247 ? -13.532 11.158 17.096 1.00 95.25 247 TYR A C 1
ATOM 1936 O O . TYR A 1 247 ? -13.945 10.708 18.161 1.00 95.25 247 TYR A O 1
ATOM 1944 N N . GLU A 1 248 ? -12.435 11.918 17.041 1.00 96.88 248 GLU A N 1
ATOM 1945 C CA . GLU A 1 248 ? -11.654 12.300 18.222 1.00 96.88 248 GLU A CA 1
ATOM 1946 C C . GLU A 1 248 ? -12.465 13.192 19.183 1.00 96.88 248 GLU A C 1
ATOM 1948 O O . GLU A 1 248 ? -12.392 13.017 20.401 1.00 96.88 248 GLU A O 1
ATOM 1953 N N . LYS A 1 249 ? -13.283 14.118 18.655 1.00 97.56 249 LYS A N 1
ATOM 1954 C CA . LYS A 1 249 ? -14.216 14.929 19.459 1.00 97.56 249 LYS A CA 1
ATOM 1955 C C . LYS A 1 249 ? -15.291 14.061 20.107 1.00 97.56 249 LYS A C 1
ATOM 1957 O O . LYS A 1 249 ? -15.425 14.110 21.325 1.00 97.56 249 LYS A O 1
ATOM 1962 N N . SER A 1 250 ? -15.971 13.213 19.333 1.00 96.00 250 SER A N 1
ATOM 1963 C CA . SER A 1 250 ? -17.006 12.315 19.864 1.00 96.00 250 SER A CA 1
ATOM 1964 C C . SER A 1 250 ? -16.449 11.315 20.884 1.00 96.00 250 SER A C 1
ATOM 1966 O O . SER A 1 250 ? -17.082 11.057 21.898 1.00 96.00 250 SER A O 1
ATOM 1968 N N . SER A 1 251 ? -15.224 10.817 20.693 1.00 95.00 251 SER A N 1
ATOM 1969 C CA . SER A 1 251 ? -14.528 9.980 21.682 1.00 95.00 251 SER A CA 1
ATOM 1970 C C . SER A 1 251 ? -14.269 10.732 22.999 1.00 95.00 251 SER A C 1
ATOM 1972 O O . SER A 1 251 ? -14.523 10.207 24.083 1.00 95.00 251 SER A O 1
ATOM 1974 N N . LYS A 1 252 ? -13.864 12.010 22.926 1.00 97.69 252 LYS A N 1
ATOM 1975 C CA . LYS A 1 252 ? -13.716 12.899 24.097 1.00 97.69 252 LYS A CA 1
ATOM 1976 C C . LYS A 1 252 ? -15.047 13.317 24.731 1.00 97.69 252 LYS A C 1
ATOM 1978 O O . LYS A 1 252 ? -15.039 13.808 25.858 1.00 97.69 252 LYS A O 1
ATOM 1983 N N . GLU A 1 253 ? -16.167 13.169 24.033 1.00 96.81 253 GLU A N 1
ATOM 1984 C CA . GLU A 1 253 ? -17.516 13.363 24.576 1.00 96.81 253 GLU A CA 1
ATOM 1985 C C . GLU A 1 253 ? -17.976 12.093 25.301 1.00 96.81 253 GLU A C 1
ATOM 1987 O O . GLU A 1 253 ? -18.228 12.157 26.503 1.00 96.81 253 GLU A O 1
ATOM 1992 N N . PHE A 1 254 ? -17.898 10.923 24.657 1.00 96.25 254 PHE A N 1
ATOM 1993 C CA . PHE A 1 254 ? -18.192 9.636 25.300 1.00 96.25 254 PHE A CA 1
ATOM 1994 C C . PHE A 1 254 ? -17.323 9.364 26.537 1.00 96.25 254 PHE A C 1
ATOM 1996 O O . PHE A 1 254 ? -17.819 8.807 27.512 1.00 96.25 254 PHE A O 1
ATOM 2003 N N . ALA A 1 255 ? -16.056 9.794 26.556 1.00 96.44 255 ALA A N 1
ATOM 2004 C CA . ALA A 1 255 ? -15.213 9.706 27.751 1.00 96.44 255 ALA A CA 1
ATOM 2005 C C . ALA A 1 255 ? -15.790 10.501 28.942 1.00 96.44 255 ALA A C 1
ATOM 2007 O O . ALA A 1 255 ? -15.822 9.994 30.063 1.00 96.44 255 ALA A O 1
ATOM 2008 N N . LYS A 1 256 ? -16.311 11.715 28.701 1.00 98.06 256 LYS A N 1
ATOM 2009 C CA . LYS A 1 256 ? -16.966 12.534 29.738 1.00 98.06 256 LYS A CA 1
ATOM 2010 C C . LYS A 1 256 ? -18.276 11.908 30.198 1.00 98.06 256 LYS A C 1
ATOM 2012 O O . LYS A 1 256 ? -18.553 11.932 31.392 1.00 98.06 256 LYS A O 1
ATOM 2017 N N . ASP A 1 257 ? -19.061 11.346 29.281 1.00 96.38 257 ASP A N 1
ATOM 2018 C CA . ASP A 1 257 ? -20.316 10.671 29.623 1.00 96.38 257 ASP A CA 1
ATOM 2019 C C . ASP A 1 257 ? -20.063 9.398 30.441 1.00 96.38 257 ASP A C 1
ATOM 2021 O O . ASP A 1 257 ? -20.760 9.150 31.421 1.00 96.38 257 ASP A O 1
ATOM 2025 N N . ILE A 1 258 ? -19.011 8.637 30.122 1.00 96.69 258 ILE A N 1
ATOM 2026 C CA . ILE A 1 258 ? -18.553 7.496 30.925 1.00 96.69 258 ILE A CA 1
ATOM 2027 C C . ILE A 1 258 ? -18.164 7.946 32.341 1.00 96.69 258 ILE A C 1
ATOM 2029 O O . ILE A 1 258 ? -18.605 7.336 33.315 1.00 96.69 258 ILE A O 1
ATOM 2033 N N . ASP A 1 259 ? -17.372 9.011 32.488 1.00 97.38 259 ASP A N 1
ATOM 2034 C CA . ASP A 1 259 ? -16.954 9.500 33.810 1.00 97.38 259 ASP A CA 1
ATOM 2035 C C . ASP A 1 259 ? -18.109 10.135 34.603 1.00 97.38 259 ASP A C 1
ATOM 2037 O O . ASP A 1 259 ? -18.197 9.965 35.822 1.00 97.38 259 ASP A O 1
ATOM 2041 N N . ARG A 1 260 ? -19.061 10.773 33.915 1.00 98.31 260 ARG A N 1
ATOM 2042 C CA . ARG A 1 260 ? -20.329 11.228 34.495 1.00 98.31 260 ARG A CA 1
ATOM 2043 C C . ARG A 1 260 ? -21.163 10.051 35.009 1.00 98.31 260 ARG A C 1
ATOM 2045 O O . ARG A 1 260 ? -21.609 10.091 36.153 1.00 98.31 260 ARG A O 1
ATOM 2052 N N . LEU A 1 261 ? -21.349 9.006 34.204 1.00 96.94 261 LEU A N 1
ATOM 2053 C CA . LEU A 1 261 ? -22.129 7.823 34.581 1.00 96.94 261 LEU A CA 1
ATOM 2054 C C . LEU A 1 261 ? -21.473 7.047 35.731 1.00 96.94 261 LEU A C 1
ATOM 2056 O O . LEU A 1 261 ? -22.182 6.588 36.622 1.00 96.94 261 LEU A O 1
ATOM 2060 N N . LYS A 1 262 ? -20.133 6.970 35.791 1.00 97.88 262 LYS A N 1
ATOM 2061 C CA . LYS A 1 262 ? -19.412 6.453 36.973 1.00 97.88 262 LYS A CA 1
ATOM 2062 C C . LYS A 1 262 ? -19.746 7.253 38.236 1.00 97.88 262 LYS A C 1
ATOM 2064 O O . LYS A 1 262 ? -19.966 6.657 39.287 1.00 97.88 262 LYS A O 1
ATOM 2069 N N . LEU A 1 263 ? -19.792 8.585 38.147 1.00 97.56 263 LEU A N 1
ATOM 2070 C CA . LEU A 1 263 ? -20.102 9.459 39.283 1.00 97.56 263 LEU A CA 1
ATOM 2071 C C . LEU A 1 263 ? -21.576 9.362 39.717 1.00 97.56 263 LEU A C 1
ATOM 2073 O O . LEU A 1 263 ? -21.865 9.407 40.912 1.00 97.56 263 LEU A O 1
ATOM 2077 N N . GLU A 1 264 ? -22.507 9.220 38.773 1.00 97.12 264 GLU A N 1
ATOM 2078 C CA . GLU A 1 264 ? -23.928 8.983 39.061 1.00 97.12 264 GLU A CA 1
ATOM 2079 C C . GLU A 1 264 ? -24.147 7.590 39.687 1.00 97.12 264 GLU A C 1
ATOM 2081 O O . GLU A 1 264 ? -24.844 7.480 40.696 1.00 97.12 264 GLU A O 1
ATOM 2086 N N . LEU A 1 265 ? -23.465 6.551 39.190 1.00 95.81 265 LEU A N 1
ATOM 2087 C CA . LEU A 1 265 ? -23.482 5.199 39.764 1.00 95.81 265 LEU A CA 1
ATOM 2088 C C . LEU A 1 265 ? -22.863 5.156 41.169 1.00 95.81 265 LEU A C 1
ATOM 2090 O O . LEU A 1 265 ? -23.443 4.545 42.063 1.00 95.81 265 LEU A O 1
ATOM 2094 N N . TYR A 1 266 ? -21.736 5.841 41.399 1.00 97.94 266 TYR A N 1
ATOM 2095 C CA . TYR A 1 266 ? -21.125 5.958 42.729 1.00 97.94 266 TYR A CA 1
ATOM 2096 C C . TYR A 1 266 ? -22.107 6.557 43.747 1.00 97.94 266 TYR A C 1
ATOM 2098 O O . TYR A 1 266 ? -22.294 5.998 44.827 1.00 97.94 266 TYR A O 1
ATOM 2106 N N . LYS A 1 267 ? -22.785 7.656 43.384 1.00 98.12 267 LYS A N 1
ATOM 2107 C CA . LYS A 1 267 ? -23.806 8.290 44.234 1.00 98.12 267 LYS A CA 1
ATOM 2108 C C . LYS A 1 267 ? -24.984 7.354 44.506 1.00 98.12 267 LYS A C 1
ATOM 2110 O O . LYS A 1 267 ? -25.400 7.241 45.652 1.00 98.12 267 LYS A O 1
ATOM 2115 N N . SER A 1 268 ? -25.475 6.659 43.477 1.00 94.88 268 SER A N 1
ATOM 2116 C CA . SER A 1 268 ? -26.572 5.691 43.606 1.00 94.88 268 SER A CA 1
ATOM 2117 C C . SER A 1 268 ? -26.216 4.539 44.556 1.00 94.88 268 SER A C 1
ATOM 2119 O O . SER A 1 268 ? -27.001 4.193 45.442 1.00 94.88 268 SER A O 1
ATOM 2121 N N . ASN A 1 269 ? -24.997 3.997 44.444 1.00 97.50 269 ASN A N 1
ATOM 2122 C CA . ASN A 1 269 ? -24.486 2.978 45.363 1.00 97.50 269 ASN A CA 1
ATOM 2123 C C . ASN A 1 269 ? -24.387 3.510 46.798 1.00 97.50 269 ASN A C 1
ATOM 2125 O O . ASN A 1 269 ? -24.817 2.820 47.718 1.00 97.50 269 ASN A O 1
ATOM 2129 N N . GLN A 1 270 ? -23.888 4.737 46.995 1.00 98.25 270 GLN A N 1
ATOM 2130 C CA . GLN A 1 270 ? -23.829 5.356 48.321 1.00 98.25 270 GLN A CA 1
ATOM 2131 C C . GLN A 1 270 ? -25.232 5.474 48.944 1.00 98.25 270 GLN A C 1
ATOM 2133 O O . GLN A 1 270 ? -25.444 4.981 50.048 1.00 98.25 270 GLN A O 1
ATOM 2138 N N . THR A 1 271 ? -26.215 6.018 48.217 1.00 97.06 271 THR A N 1
ATOM 2139 C CA . THR A 1 271 ? -27.601 6.105 48.715 1.00 97.06 271 THR A CA 1
ATOM 2140 C C . THR A 1 271 ? -28.242 4.732 48.939 1.00 97.06 271 THR A C 1
ATOM 2142 O O . THR A 1 271 ? -29.089 4.581 49.816 1.00 97.06 271 THR A O 1
ATOM 2145 N N . THR A 1 272 ? -27.832 3.710 48.181 1.00 96.31 272 THR A N 1
ATOM 2146 C CA . THR A 1 272 ? -28.307 2.331 48.375 1.00 96.31 272 THR A CA 1
ATOM 2147 C C . THR A 1 272 ? -27.768 1.741 49.678 1.00 96.31 272 THR A C 1
ATOM 2149 O O . THR A 1 272 ? -28.519 1.089 50.399 1.00 96.31 272 THR A O 1
ATOM 2152 N N . GLU A 1 273 ? -26.504 1.999 50.020 1.00 97.75 273 GLU A N 1
ATOM 2153 C CA . GLU A 1 273 ? -25.906 1.520 51.270 1.00 97.75 273 GLU A CA 1
ATOM 2154 C C . GLU A 1 273 ? -26.428 2.296 52.493 1.00 97.75 273 GLU A C 1
ATOM 2156 O O . GLU A 1 273 ? -26.710 1.696 53.528 1.00 97.75 273 GLU A O 1
ATOM 2161 N N . GLU A 1 274 ? -26.688 3.601 52.357 1.00 97.50 274 GLU A N 1
ATOM 2162 C CA . GLU A 1 274 ? -27.374 4.410 53.378 1.00 97.50 274 GLU A CA 1
ATOM 2163 C C . GLU A 1 274 ? -28.791 3.867 53.675 1.00 97.50 274 GLU A C 1
ATOM 2165 O O . GLU A 1 274 ? -29.166 3.692 54.838 1.00 97.50 274 GLU A O 1
ATOM 2170 N N . LEU A 1 275 ? -29.567 3.514 52.640 1.00 96.50 275 LEU A N 1
ATOM 2171 C CA . LEU A 1 275 ? -30.878 2.860 52.786 1.00 96.50 275 LEU A CA 1
ATOM 2172 C C . LEU A 1 275 ? -30.767 1.427 53.339 1.00 96.50 275 LEU A C 1
ATOM 2174 O O . LEU A 1 275 ? -31.618 0.992 54.121 1.00 96.50 275 LEU A O 1
ATOM 2178 N N . ARG A 1 276 ? -29.710 0.688 52.981 1.00 97.94 276 ARG A N 1
ATOM 2179 C CA . ARG A 1 276 ? -29.417 -0.647 53.526 1.00 97.94 276 ARG A CA 1
ATOM 2180 C C . ARG A 1 276 ? -29.141 -0.581 55.028 1.00 97.94 276 ARG A C 1
ATOM 2182 O O . ARG A 1 276 ? -29.683 -1.398 55.772 1.00 97.94 276 ARG A O 1
ATOM 2189 N N . GLN A 1 277 ? -28.364 0.403 55.480 1.00 97.00 277 GLN A N 1
ATOM 2190 C CA . GLN A 1 277 ? -28.086 0.628 56.898 1.00 97.00 277 GLN A CA 1
ATOM 2191 C C . GLN A 1 277 ? -29.366 0.983 57.669 1.00 97.00 277 GLN A C 1
ATOM 2193 O O . GLN A 1 277 ? -29.649 0.360 58.691 1.00 97.00 277 GLN A O 1
ATOM 2198 N N . GLN A 1 278 ? -30.199 1.890 57.144 1.00 96.94 278 GLN A N 1
ATOM 2199 C CA . GLN A 1 278 ? -31.512 2.200 57.733 1.00 96.94 278 GLN A CA 1
ATOM 2200 C C . GLN A 1 278 ? -32.408 0.952 57.836 1.00 96.94 278 GLN A C 1
ATOM 2202 O O . GLN A 1 278 ? -33.067 0.733 58.852 1.00 96.94 278 GLN A O 1
ATOM 2207 N N . THR A 1 279 ? -32.395 0.092 56.812 1.00 94.44 279 THR A N 1
ATOM 2208 C CA . THR A 1 279 ? -33.142 -1.178 56.807 1.00 94.44 279 THR A CA 1
ATOM 2209 C C . THR A 1 279 ? -32.626 -2.150 57.873 1.00 94.44 279 THR A C 1
ATOM 2211 O O . THR A 1 279 ? -33.426 -2.798 58.553 1.00 94.44 279 THR A O 1
ATOM 2214 N N . PHE A 1 280 ? -31.305 -2.236 58.066 1.00 96.94 280 PHE A N 1
ATOM 2215 C CA . PHE A 1 280 ? -30.700 -3.038 59.132 1.00 96.94 280 PHE A CA 1
ATOM 2216 C C . PHE A 1 280 ? -31.108 -2.525 60.520 1.00 96.94 280 PHE A C 1
ATOM 2218 O O . PHE A 1 280 ? -31.619 -3.301 61.324 1.00 96.94 280 PHE A O 1
ATOM 2225 N N . GLU A 1 281 ? -30.993 -1.219 60.773 1.00 97.06 281 GLU A N 1
ATOM 2226 C CA . GLU A 1 281 ? -31.407 -0.616 62.046 1.00 97.06 281 GLU A CA 1
ATOM 2227 C C . GLU A 1 281 ? -32.891 -0.847 62.367 1.00 97.06 281 GLU A C 1
ATOM 2229 O O . GLU A 1 281 ? -33.249 -1.094 63.518 1.00 97.06 281 GLU A O 1
ATOM 2234 N N . LEU A 1 282 ? -33.777 -0.747 61.369 1.00 96.31 282 LEU A N 1
ATOM 2235 C CA . LEU A 1 282 ? -35.206 -1.024 61.543 1.00 96.31 282 LEU A CA 1
ATOM 2236 C C . LEU A 1 282 ? -35.465 -2.510 61.833 1.00 96.31 282 LEU A C 1
ATOM 2238 O O . LEU A 1 282 ? -36.319 -2.830 62.659 1.00 96.31 282 LEU A O 1
ATOM 2242 N N . THR A 1 283 ? -34.696 -3.407 61.212 1.00 97.50 283 THR A N 1
ATOM 2243 C CA . THR A 1 283 ? -34.765 -4.856 61.457 1.00 97.50 283 THR A CA 1
ATOM 2244 C C . THR A 1 283 ? -34.282 -5.208 62.867 1.00 97.50 283 THR A C 1
ATOM 2246 O O . THR A 1 283 ? -34.916 -6.006 63.553 1.00 97.50 283 THR A O 1
ATOM 2249 N N . GLU A 1 284 ? -33.209 -4.577 63.350 1.00 97.19 284 GLU A N 1
ATOM 2250 C CA . GLU A 1 284 ? -32.715 -4.748 64.721 1.00 97.19 284 GLU A CA 1
ATOM 2251 C C . GLU A 1 284 ? -33.730 -4.233 65.755 1.00 97.19 284 GLU A C 1
ATOM 2253 O O . GLU A 1 284 ? -34.079 -4.955 66.691 1.00 97.19 284 GLU A O 1
ATOM 2258 N N . LYS A 1 285 ? -34.295 -3.035 65.537 1.00 97.06 285 LYS A N 1
ATOM 2259 C CA . LYS A 1 285 ? -35.368 -2.465 66.376 1.00 97.06 285 LYS A CA 1
ATOM 2260 C C . LYS A 1 285 ? -36.606 -3.377 66.415 1.00 97.06 285 LYS A C 1
ATOM 2262 O O . LYS A 1 285 ? -37.193 -3.557 67.482 1.00 97.06 285 LYS A O 1
ATOM 2267 N N . LEU A 1 286 ? -36.976 -3.998 65.290 1.00 96.12 286 LEU A N 1
ATOM 2268 C CA . LEU A 1 286 ? -38.073 -4.970 65.220 1.00 96.12 286 LEU A CA 1
ATOM 2269 C C . LEU A 1 286 ? -37.754 -6.262 65.991 1.00 96.12 286 LEU A C 1
ATOM 2271 O O . LEU A 1 286 ? -38.575 -6.706 66.790 1.00 96.12 286 LEU A O 1
ATOM 2275 N N . ASN A 1 287 ? -36.560 -6.834 65.815 1.00 96.69 287 ASN A N 1
ATOM 2276 C CA . ASN A 1 287 ? -36.124 -8.035 66.539 1.00 96.69 287 ASN A CA 1
ATOM 2277 C C . ASN A 1 287 ? -36.056 -7.806 68.058 1.00 96.69 287 ASN A C 1
ATOM 2279 O O . ASN A 1 287 ? -36.435 -8.683 68.838 1.00 96.69 287 ASN A O 1
ATOM 2283 N N . PHE A 1 288 ? -35.639 -6.612 68.490 1.00 97.38 288 PHE A N 1
ATOM 2284 C CA . PHE A 1 288 ? -35.688 -6.208 69.894 1.00 97.38 288 PHE A CA 1
ATOM 2285 C C . PHE A 1 288 ? -37.132 -6.175 70.421 1.00 97.38 288 PHE A C 1
ATOM 2287 O O . PHE A 1 288 ? -37.411 -6.767 71.463 1.00 97.38 288 PHE A O 1
ATOM 2294 N N . LYS A 1 289 ? -38.080 -5.584 69.676 1.00 95.69 289 LYS A N 1
ATOM 2295 C CA . LYS A 1 289 ? -39.503 -5.587 70.063 1.00 95.69 289 LYS A CA 1
ATOM 2296 C C . LYS A 1 289 ? -40.132 -6.982 70.068 1.00 95.69 289 LYS A C 1
ATOM 2298 O O . LYS A 1 289 ? -40.886 -7.284 70.985 1.00 95.69 289 LYS A O 1
ATOM 2303 N N . ILE A 1 290 ? -39.774 -7.860 69.131 1.00 97.06 290 ILE A N 1
ATOM 2304 C CA . ILE A 1 290 ? -40.180 -9.277 69.163 1.00 97.06 290 ILE A CA 1
ATOM 2305 C C . ILE A 1 290 ? -39.650 -9.959 70.436 1.00 97.06 290 ILE A C 1
ATOM 2307 O O . ILE A 1 290 ? -40.382 -10.703 71.085 1.00 97.06 290 ILE A O 1
ATOM 2311 N N . SER A 1 291 ? -38.409 -9.665 70.836 1.00 96.88 291 SER A N 1
ATOM 2312 C CA . SER A 1 291 ? -37.797 -10.225 72.049 1.00 96.88 291 SER A CA 1
ATOM 2313 C C . SER A 1 291 ? -38.478 -9.733 73.335 1.00 96.88 291 SER A C 1
ATOM 2315 O O . SER A 1 291 ? -38.727 -10.535 74.233 1.00 96.88 291 SER A O 1
ATOM 2317 N N . GLU A 1 292 ? -38.842 -8.447 73.415 1.00 97.00 292 GLU A N 1
ATOM 2318 C CA . GLU A 1 292 ? -39.664 -7.916 74.514 1.00 97.00 292 GLU A CA 1
ATOM 2319 C C . GLU A 1 292 ? -41.054 -8.573 74.552 1.00 97.00 292 GLU A C 1
ATOM 2321 O O . GLU A 1 292 ? -41.498 -8.991 75.619 1.00 97.00 292 GLU A O 1
ATOM 2326 N N . CYS A 1 293 ? -41.729 -8.731 73.406 1.00 94.50 293 CYS A N 1
ATOM 2327 C CA . CYS A 1 293 ? -43.025 -9.413 73.336 1.00 94.50 293 CYS A CA 1
ATOM 2328 C C . CYS A 1 293 ? -42.943 -10.860 73.843 1.00 94.50 293 CYS A C 1
ATOM 2330 O O . CYS A 1 293 ? -43.737 -11.238 74.701 1.00 94.50 293 CYS A O 1
ATOM 2332 N N . LEU A 1 294 ? -41.948 -11.638 73.402 1.00 96.69 294 LEU A N 1
ATOM 2333 C CA . LEU A 1 294 ? -41.722 -13.010 73.876 1.00 96.69 294 LEU A CA 1
ATOM 2334 C C . LEU A 1 294 ? -41.435 -13.064 75.387 1.00 96.69 294 LEU A C 1
ATOM 2336 O O . LEU A 1 294 ? -41.922 -13.958 76.080 1.00 96.69 294 LEU A O 1
ATOM 2340 N N . ALA A 1 295 ? -40.691 -12.095 75.928 1.00 96.25 295 ALA A N 1
ATOM 2341 C CA . ALA A 1 295 ? -40.477 -11.986 77.369 1.00 96.25 295 ALA A CA 1
ATOM 2342 C C . ALA A 1 295 ? -41.782 -11.651 78.118 1.00 96.25 295 ALA A C 1
ATOM 2344 O O . ALA A 1 295 ? -42.047 -12.215 79.181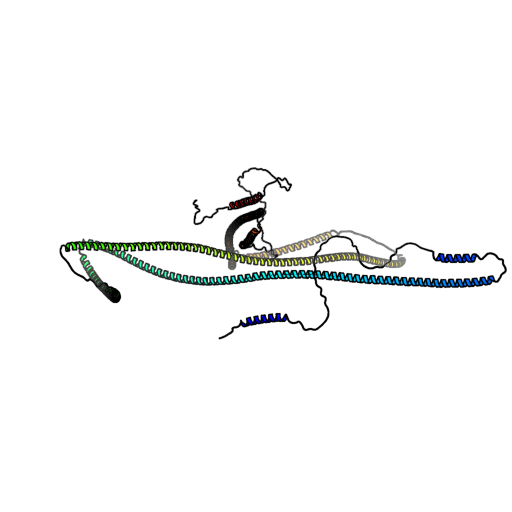 1.00 96.25 295 ALA A O 1
ATOM 2345 N N . HIS A 1 296 ? -42.634 -10.776 77.579 1.00 94.00 296 HIS A N 1
ATOM 2346 C CA . HIS A 1 296 ? -43.949 -10.489 78.157 1.00 94.00 296 HIS A CA 1
ATOM 2347 C C . HIS A 1 296 ? -44.900 -11.696 78.089 1.00 94.00 296 HIS A C 1
ATOM 2349 O O . HIS A 1 296 ? -45.611 -11.947 79.061 1.00 94.00 296 HIS A O 1
ATOM 2355 N N . GLU A 1 297 ? -44.875 -12.487 77.014 1.00 95.31 297 GLU A N 1
ATOM 2356 C CA . GLU A 1 297 ? -45.634 -13.741 76.899 1.00 95.31 297 GLU A CA 1
ATOM 2357 C C . GLU A 1 297 ? -45.189 -14.781 77.939 1.00 95.31 297 GLU A C 1
ATOM 2359 O O . GLU A 1 297 ? -46.033 -15.353 78.632 1.00 95.31 297 GLU A O 1
ATOM 2364 N N . GLN A 1 298 ? -43.877 -14.966 78.129 1.00 95.69 298 GLN A N 1
ATOM 2365 C CA . GLN A 1 298 ? -43.335 -15.854 79.168 1.00 95.69 298 GLN A CA 1
ATOM 2366 C C . GLN A 1 298 ? -43.750 -15.412 80.578 1.00 95.69 298 GLN A C 1
ATOM 2368 O O . GLN A 1 298 ? -44.211 -16.238 81.369 1.00 95.69 298 GLN A O 1
ATOM 2373 N N . ASN A 1 299 ? -43.657 -14.112 80.880 1.00 95.00 299 ASN A N 1
ATOM 2374 C CA . ASN A 1 299 ? -44.122 -13.555 82.153 1.00 95.00 299 ASN A CA 1
ATOM 2375 C C . ASN A 1 299 ? -45.634 -13.770 82.349 1.00 95.00 299 ASN A C 1
ATOM 2377 O O . ASN A 1 299 ? -46.060 -14.180 83.427 1.00 95.00 299 ASN A O 1
ATOM 2381 N N . LEU A 1 300 ? -46.457 -13.549 81.316 1.00 94.06 300 LEU A N 1
ATOM 2382 C CA . LEU A 1 300 ? -47.902 -13.803 81.365 1.00 94.06 300 LEU A CA 1
ATOM 2383 C C . LEU A 1 300 ? -48.226 -15.279 81.630 1.00 94.06 300 LEU A C 1
ATOM 2385 O O . LEU A 1 300 ? -49.158 -15.569 82.378 1.00 94.06 300 LEU A O 1
ATOM 2389 N N . GLU A 1 301 ? -47.477 -16.219 81.052 1.00 95.56 301 GLU A N 1
ATOM 2390 C CA . GLU A 1 301 ? -47.678 -17.646 81.316 1.00 95.56 301 GLU A CA 1
ATOM 2391 C C . GLU A 1 301 ? -47.199 -18.058 82.719 1.00 95.56 301 GLU A C 1
ATOM 2393 O O . GLU A 1 301 ? -47.841 -18.883 83.372 1.00 95.56 301 GLU A O 1
ATOM 2398 N N . GLU A 1 302 ? -46.131 -17.448 83.239 1.00 94.81 302 GLU A N 1
ATOM 2399 C CA . GLU A 1 302 ? -45.715 -17.641 84.632 1.00 94.81 302 GLU A CA 1
ATOM 2400 C C . GLU A 1 302 ? -46.757 -17.077 85.617 1.00 94.81 302 GLU A C 1
ATOM 2402 O O . GLU A 1 302 ? -47.088 -17.732 86.606 1.00 94.81 302 GLU A O 1
ATOM 2407 N N . PHE A 1 303 ? -47.340 -15.905 85.333 1.00 92.88 303 PHE A N 1
ATOM 2408 C CA . PHE A 1 303 ? -48.426 -15.338 86.139 1.00 92.88 303 PHE A CA 1
ATOM 2409 C C . PHE A 1 303 ? -49.705 -16.184 86.088 1.00 92.88 303 PHE A C 1
ATOM 2411 O O . PHE A 1 303 ? -50.337 -16.350 87.129 1.00 92.88 303 PHE A O 1
ATOM 2418 N N . LYS A 1 304 ? -50.057 -16.790 84.943 1.00 94.69 304 LYS A N 1
ATOM 2419 C CA . LYS A 1 304 ? -51.162 -17.768 84.863 1.00 94.69 304 LYS A CA 1
ATOM 2420 C C . LYS A 1 304 ? -50.912 -18.976 85.768 1.00 94.69 304 LYS A C 1
ATOM 2422 O O . LYS A 1 304 ? -51.763 -19.297 86.587 1.00 94.69 304 LYS A O 1
ATOM 2427 N N . LYS A 1 305 ? -49.720 -19.579 85.710 1.00 94.31 305 LYS A N 1
ATOM 2428 C CA . LYS A 1 305 ? -49.346 -20.721 86.570 1.00 94.31 305 LYS A CA 1
ATOM 2429 C C . LYS A 1 305 ? -49.342 -20.354 88.059 1.00 94.31 305 LYS A C 1
ATOM 2431 O O . LYS A 1 305 ? -49.761 -21.151 88.895 1.00 94.31 305 LYS A O 1
ATOM 2436 N N . LYS A 1 306 ? -48.908 -19.134 88.404 1.00 92.25 306 LYS A N 1
ATOM 2437 C CA . LYS A 1 306 ? -49.002 -18.585 89.771 1.00 92.25 306 LYS A CA 1
ATOM 2438 C C . LYS A 1 306 ? -50.457 -18.388 90.212 1.00 92.25 306 LYS A C 1
ATOM 2440 O O . LYS A 1 306 ? -50.762 -18.689 91.362 1.00 92.25 306 LYS A O 1
ATOM 2445 N N . LEU A 1 307 ? -51.341 -17.934 89.320 1.00 90.25 307 LEU A N 1
ATOM 2446 C CA . LEU A 1 307 ? -52.773 -17.772 89.589 1.00 90.25 307 LEU A CA 1
ATOM 2447 C C . LEU A 1 307 ? -53.468 -19.124 89.796 1.00 90.25 307 LEU A C 1
ATOM 2449 O O . LEU A 1 307 ? -54.076 -19.316 90.840 1.00 90.25 307 LEU A O 1
ATOM 2453 N N . GLU A 1 308 ? -53.300 -20.083 88.882 1.00 91.69 308 GLU A N 1
ATOM 2454 C CA . GLU A 1 308 ? -53.841 -21.451 89.002 1.00 91.69 308 GLU A CA 1
ATOM 2455 C C . GLU A 1 308 ? -53.413 -22.113 90.326 1.00 91.69 308 GLU A C 1
ATOM 2457 O O . GLU A 1 308 ? -54.221 -22.700 91.046 1.00 91.69 308 GLU A O 1
ATOM 2462 N N . MET A 1 309 ? -52.138 -21.961 90.699 1.00 87.50 309 MET A N 1
ATOM 2463 C CA . MET A 1 309 ? -51.605 -22.444 91.974 1.00 87.50 309 MET A CA 1
ATOM 2464 C C . MET A 1 309 ? -52.201 -21.705 93.187 1.00 87.50 309 MET A C 1
ATOM 2466 O O . MET A 1 309 ? -52.495 -22.338 94.201 1.00 87.50 309 MET A O 1
ATOM 2470 N N . ALA A 1 310 ? -52.409 -20.388 93.103 1.00 83.62 310 ALA A N 1
ATOM 2471 C CA . ALA A 1 310 ? -53.039 -19.605 94.167 1.00 83.62 310 ALA A CA 1
ATOM 2472 C C . ALA A 1 310 ? -54.534 -19.932 94.336 1.00 83.62 310 ALA A C 1
ATOM 2474 O O . ALA A 1 310 ? -55.014 -20.000 95.465 1.00 83.62 310 ALA A O 1
ATOM 2475 N N . GLU A 1 311 ? -55.257 -20.197 93.246 1.00 85.19 311 GLU A N 1
ATOM 2476 C CA . GLU A 1 311 ? -56.652 -20.653 93.265 1.00 85.19 311 GLU A CA 1
ATOM 2477 C C . GLU A 1 311 ? -56.778 -22.043 93.908 1.00 85.19 311 GLU A C 1
ATOM 2479 O O . GLU A 1 311 ? -57.655 -22.258 94.750 1.00 85.19 311 GLU A O 1
ATOM 2484 N N . LEU A 1 312 ? -55.853 -22.963 93.607 1.00 81.81 312 LEU A N 1
ATOM 2485 C CA . LEU A 1 312 ? -55.758 -24.264 94.280 1.00 81.81 312 LEU A CA 1
ATOM 2486 C C . LEU A 1 312 ? -55.462 -24.120 95.782 1.00 81.81 312 LEU A C 1
ATOM 2488 O O . LEU A 1 312 ? -56.125 -24.769 96.595 1.00 81.81 312 LEU A O 1
ATOM 2492 N N . TYR A 1 313 ? -54.525 -23.251 96.177 1.00 79.19 313 TYR A N 1
ATOM 2493 C CA . TYR A 1 313 ? -54.268 -22.981 97.597 1.00 79.19 313 TYR A CA 1
ATOM 2494 C C . TYR A 1 313 ? -55.467 -22.320 98.291 1.00 79.19 313 TYR A C 1
ATOM 2496 O O . TYR A 1 313 ? -55.781 -22.684 99.422 1.00 79.19 313 TYR A O 1
ATOM 2504 N N . ALA A 1 314 ? -56.187 -21.411 97.627 1.00 71.25 314 ALA A N 1
ATOM 2505 C CA . ALA A 1 314 ? -57.401 -20.801 98.166 1.00 71.25 314 ALA A CA 1
ATOM 2506 C C . ALA A 1 314 ? -58.522 -21.836 98.371 1.00 71.25 314 ALA A C 1
ATOM 2508 O O . ALA A 1 314 ? -59.165 -21.840 99.423 1.00 71.25 314 ALA A O 1
ATOM 2509 N N . GLN A 1 315 ? -58.715 -22.768 97.428 1.00 70.56 315 GLN A N 1
ATOM 2510 C CA . GLN A 1 315 ? -59.633 -23.898 97.612 1.00 70.56 315 GLN A CA 1
ATOM 2511 C C . GLN A 1 315 ? -59.220 -24.781 98.798 1.00 70.56 315 GLN A C 1
ATOM 2513 O O . GLN A 1 315 ? -60.061 -25.108 99.636 1.00 70.56 315 GLN A O 1
ATOM 2518 N N . GLN A 1 316 ? -57.936 -25.124 98.927 1.00 61.56 316 GLN A N 1
ATOM 2519 C CA . GLN A 1 316 ? -57.440 -25.938 100.043 1.00 61.56 316 GLN A CA 1
ATOM 2520 C C . GLN A 1 316 ? -57.626 -25.236 101.397 1.00 61.56 316 GLN A C 1
ATOM 2522 O O . GLN A 1 316 ? -58.189 -25.828 102.321 1.00 61.56 316 GLN A O 1
ATOM 2527 N N . LEU A 1 317 ? -57.248 -23.960 101.504 1.00 54.00 317 LEU A N 1
ATOM 2528 C CA . LEU A 1 317 ? -57.403 -23.154 102.720 1.00 54.00 317 LEU A CA 1
ATOM 2529 C C . LEU A 1 317 ? -58.874 -22.891 103.083 1.00 54.00 317 LEU A C 1
ATOM 2531 O O . LEU A 1 317 ? -59.191 -22.762 104.260 1.00 54.00 317 LEU A O 1
ATOM 2535 N N . SER A 1 318 ? -59.798 -22.907 102.115 1.00 54.81 318 SER A N 1
ATOM 2536 C CA . SER A 1 318 ? -61.242 -22.849 102.400 1.00 54.81 318 SER A CA 1
ATOM 2537 C C . SER A 1 318 ? -61.794 -24.099 103.110 1.00 54.81 318 SER A C 1
ATOM 2539 O O . SER A 1 318 ? -62.927 -24.078 103.590 1.00 54.81 318 SER A O 1
ATOM 2541 N N . SER A 1 319 ? -61.009 -25.184 103.195 1.00 47.91 319 SER A N 1
ATOM 2542 C CA . SER A 1 319 ? -61.454 -26.491 103.703 1.00 47.91 319 SER A CA 1
ATOM 2543 C C . SER A 1 319 ? -60.930 -26.883 105.094 1.00 47.91 319 SER A C 1
ATOM 2545 O O . SER A 1 319 ? -61.445 -27.843 105.670 1.00 47.91 319 SER A O 1
ATOM 2547 N N . GLN A 1 320 ? -59.949 -26.167 105.668 1.00 41.81 320 GLN A N 1
ATOM 2548 C CA . GLN A 1 320 ? -59.429 -26.428 107.023 1.00 41.81 320 GLN A CA 1
ATOM 2549 C C . GLN A 1 320 ? -59.128 -25.128 107.787 1.00 41.81 320 GLN A C 1
ATOM 2551 O O . GLN A 1 320 ? -58.520 -24.206 107.256 1.00 41.81 320 GLN A O 1
ATOM 2556 N N . SER A 1 321 ? -59.562 -25.058 109.050 1.00 48.50 321 SER A N 1
ATOM 2557 C CA . SER A 1 321 ? -59.618 -23.818 109.836 1.00 48.50 321 SER A CA 1
ATOM 2558 C C . SER A 1 321 ? -58.441 -23.598 110.794 1.00 48.50 321 SER A C 1
ATOM 2560 O O . SER A 1 321 ? -58.064 -24.505 111.532 1.00 48.50 321 SER A O 1
ATOM 2562 N N . ASP A 1 322 ? -58.017 -22.338 110.893 1.00 62.91 322 ASP A N 1
ATOM 2563 C CA . ASP A 1 322 ? -57.490 -21.651 112.083 1.00 62.91 322 ASP A CA 1
ATOM 2564 C C . ASP A 1 322 ? -56.496 -22.348 113.032 1.00 62.91 322 ASP A C 1
ATOM 2566 O O . ASP A 1 322 ? -56.874 -23.111 113.928 1.00 62.91 322 ASP A O 1
ATOM 2570 N N . LYS A 1 323 ? -55.248 -21.848 112.994 1.00 55.88 323 LYS A N 1
ATOM 2571 C CA . LYS A 1 323 ? -54.630 -21.124 114.138 1.00 55.88 323 LYS A CA 1
ATOM 2572 C C . LYS A 1 323 ? -53.274 -20.490 113.828 1.00 55.88 323 LYS A C 1
ATOM 2574 O O . LYS A 1 323 ? -52.933 -19.486 114.449 1.00 55.88 323 LYS A O 1
ATOM 2579 N N . GLU A 1 324 ? -52.532 -21.001 112.845 1.00 52.75 324 GLU A N 1
ATOM 2580 C CA . GLU A 1 324 ? -51.374 -20.274 112.290 1.00 52.75 324 GLU A CA 1
ATOM 2581 C C . GLU A 1 324 ? -51.805 -18.975 111.594 1.00 52.75 324 GLU A C 1
ATOM 2583 O O . GLU A 1 324 ? -51.058 -17.996 111.608 1.00 52.75 324 GLU A O 1
ATOM 2588 N N . SER A 1 325 ? -53.056 -18.937 111.113 1.00 55.38 325 SER A N 1
ATOM 2589 C CA . SER A 1 325 ? -53.758 -17.766 110.575 1.00 55.38 325 SER A CA 1
ATOM 2590 C C . SER A 1 325 ? -53.552 -16.491 111.395 1.00 55.38 325 SER A C 1
ATOM 2592 O O . SER A 1 325 ? -53.413 -15.437 110.794 1.00 55.38 325 SER A O 1
ATOM 2594 N N . VAL A 1 326 ? -53.476 -16.560 112.731 1.00 58.34 326 VAL A N 1
ATOM 2595 C CA . VAL A 1 326 ? -53.363 -15.372 113.602 1.00 58.34 326 VAL A CA 1
ATOM 2596 C C . VAL A 1 326 ? -51.949 -14.776 113.623 1.00 58.34 326 VAL A C 1
ATOM 2598 O O . VAL A 1 326 ? -51.799 -13.564 113.517 1.00 58.34 326 VAL A O 1
ATOM 2601 N N . LYS A 1 327 ? -50.897 -15.602 113.704 1.00 61.25 327 LYS A N 1
ATOM 2602 C CA . LYS A 1 327 ? -49.505 -15.104 113.649 1.00 61.25 327 LYS A CA 1
ATOM 2603 C C . LYS A 1 327 ? -49.087 -14.735 112.232 1.00 61.25 327 LYS A C 1
ATOM 2605 O O . LYS A 1 327 ? -48.344 -13.777 112.034 1.00 61.25 327 LYS A O 1
ATOM 2610 N N . LEU A 1 328 ? -49.591 -15.480 111.249 1.00 66.12 328 LEU A N 1
ATOM 2611 C CA . LEU A 1 328 ? -49.461 -15.101 109.853 1.00 66.12 328 LEU A CA 1
ATOM 2612 C C . LEU A 1 328 ? -50.228 -13.798 109.583 1.00 66.12 328 LEU A C 1
ATOM 2614 O O . LEU A 1 328 ? -49.704 -12.966 108.860 1.00 66.12 328 LEU A O 1
ATOM 2618 N N . LEU A 1 329 ? -51.385 -13.559 110.219 1.00 66.88 329 LEU A N 1
ATOM 2619 C CA . LEU A 1 329 ? -52.080 -12.265 110.180 1.00 66.88 329 LEU A CA 1
ATOM 2620 C C . LEU A 1 329 ? -51.228 -11.131 110.743 1.00 66.88 329 LEU A C 1
ATOM 2622 O O . LEU A 1 329 ? -51.146 -10.112 110.082 1.00 66.88 329 LEU A O 1
ATOM 2626 N N . GLU A 1 330 ? -50.572 -11.276 111.897 1.00 69.94 330 GLU A N 1
ATOM 2627 C CA . GLU A 1 330 ? -49.702 -10.212 112.435 1.00 69.94 330 GLU A CA 1
ATOM 2628 C C . GLU A 1 330 ? -48.527 -9.897 111.487 1.00 69.94 330 GLU A C 1
ATOM 2630 O O . GLU A 1 330 ? -48.250 -8.729 111.209 1.00 69.94 330 GLU A O 1
ATOM 2635 N N . SER A 1 331 ? -47.888 -10.926 110.914 1.00 75.50 331 SER A N 1
ATOM 2636 C CA . SER A 1 331 ? -46.816 -10.757 109.917 1.00 75.50 331 SER A CA 1
ATOM 2637 C C . SER A 1 331 ? -47.323 -10.115 108.621 1.00 75.50 331 SER A C 1
ATOM 2639 O O . SER A 1 331 ? -46.756 -9.130 108.155 1.00 75.50 331 SER A O 1
ATOM 2641 N N . LEU A 1 332 ? -48.417 -10.640 108.061 1.00 74.88 332 LEU A N 1
ATOM 2642 C CA . LEU A 1 332 ? -49.070 -10.104 106.867 1.00 74.88 332 LEU A CA 1
ATOM 2643 C C . LEU A 1 332 ? -49.698 -8.736 107.123 1.00 74.88 332 LEU A C 1
ATOM 2645 O O . LEU A 1 332 ? -49.926 -8.016 106.165 1.00 74.88 332 LEU A O 1
ATOM 2649 N N . GLN A 1 333 ? -49.994 -8.355 108.365 1.00 78.38 333 GLN A N 1
ATOM 2650 C CA . GLN A 1 333 ? -50.519 -7.036 108.705 1.00 78.38 333 GLN A CA 1
ATOM 2651 C C . GLN A 1 333 ? -49.396 -5.998 108.738 1.00 78.38 333 GLN A C 1
ATOM 2653 O O . GLN A 1 333 ? -49.585 -4.923 108.182 1.00 78.38 333 GLN A O 1
ATOM 2658 N N . ALA A 1 334 ? -48.216 -6.336 109.267 1.00 80.50 334 ALA A N 1
ATOM 2659 C CA . ALA A 1 334 ? -47.027 -5.493 109.134 1.00 80.50 334 ALA A CA 1
ATOM 2660 C C . ALA A 1 334 ? -46.577 -5.370 107.663 1.00 80.50 334 ALA A C 1
ATOM 2662 O O . ALA A 1 334 ? -46.353 -4.264 107.172 1.00 80.50 334 ALA A O 1
ATOM 2663 N N . GLU A 1 335 ? -46.530 -6.483 106.922 1.00 81.25 335 GLU A N 1
ATOM 2664 C CA . GLU A 1 335 ? -46.219 -6.480 105.485 1.00 81.25 335 GLU A CA 1
ATOM 2665 C C . GLU A 1 335 ? -47.289 -5.727 104.677 1.00 81.25 335 GLU A C 1
ATOM 2667 O O . GLU A 1 335 ? -46.961 -4.961 103.775 1.00 81.25 335 GLU A O 1
ATOM 2672 N N . LYS A 1 336 ? -48.572 -5.856 105.041 1.00 78.62 336 LYS A N 1
ATOM 2673 C CA . LYS A 1 336 ? -49.675 -5.061 104.486 1.00 78.62 336 LYS A CA 1
ATOM 2674 C C . LYS A 1 336 ? -49.552 -3.589 104.843 1.00 78.62 336 LYS A C 1
ATOM 2676 O O . LYS A 1 336 ? -49.923 -2.781 104.007 1.00 78.62 336 LYS A O 1
ATOM 2681 N N . GLU A 1 337 ? -49.080 -3.201 106.021 1.00 82.38 337 GLU A N 1
ATOM 2682 C CA . GLU A 1 337 ? -48.864 -1.790 106.371 1.00 82.38 337 GLU A CA 1
ATOM 2683 C C . GLU A 1 337 ? -47.693 -1.200 105.564 1.00 82.38 337 GLU A C 1
ATOM 2685 O O . GLU A 1 337 ? -47.823 -0.104 105.013 1.00 82.38 337 GLU A O 1
ATOM 2690 N N . GLU A 1 338 ? -46.610 -1.956 105.351 1.00 85.06 338 GLU A N 1
ATOM 2691 C CA . GLU A 1 338 ? -45.520 -1.563 104.447 1.00 85.06 338 GLU A CA 1
ATOM 2692 C C . GLU A 1 338 ? -45.987 -1.493 102.981 1.00 85.06 338 GLU A C 1
ATOM 2694 O O . GLU A 1 338 ? -45.740 -0.499 102.294 1.00 85.06 338 GLU A O 1
ATOM 2699 N N . LEU A 1 339 ? -46.722 -2.500 102.498 1.00 83.50 339 LEU A N 1
ATOM 2700 C CA . LEU A 1 339 ? -47.323 -2.512 101.162 1.00 83.50 339 LEU A CA 1
ATOM 2701 C C . LEU A 1 339 ? -48.390 -1.428 101.000 1.00 83.50 339 LEU A C 1
ATOM 2703 O O . LEU A 1 339 ? -48.459 -0.835 99.936 1.00 83.50 339 LEU A O 1
ATOM 2707 N N . THR A 1 340 ? -49.176 -1.107 102.029 1.00 86.75 340 THR A N 1
ATOM 2708 C CA . THR A 1 340 ? -50.141 0.007 102.007 1.00 86.75 340 THR A CA 1
ATOM 2709 C C . THR A 1 340 ? -49.399 1.334 101.933 1.00 86.75 340 THR A C 1
ATOM 2711 O O . THR A 1 340 ? -49.809 2.207 101.182 1.00 86.75 340 THR A O 1
ATOM 2714 N N . THR A 1 341 ? -48.266 1.476 102.626 1.00 86.50 341 THR A N 1
ATOM 2715 C CA . THR A 1 341 ? -47.412 2.670 102.534 1.00 86.50 341 THR A CA 1
ATOM 2716 C C . THR A 1 341 ? -46.784 2.800 101.141 1.00 86.50 341 THR A C 1
ATOM 2718 O O . THR A 1 341 ? -46.801 3.881 100.558 1.00 86.50 341 THR A O 1
ATOM 2721 N N . LYS A 1 342 ? -46.305 1.696 100.550 1.00 88.81 342 LYS A N 1
ATOM 2722 C CA . LYS A 1 342 ? -45.810 1.658 99.162 1.00 88.81 342 LYS A CA 1
ATOM 2723 C C . LYS A 1 342 ? -46.918 1.919 98.143 1.00 88.81 342 LYS A C 1
ATOM 2725 O O . LYS A 1 342 ? -46.689 2.656 97.196 1.00 88.81 342 LYS A O 1
ATOM 2730 N N . VAL A 1 343 ? -48.114 1.366 98.337 1.00 84.69 343 VAL A N 1
ATOM 2731 C CA . VAL A 1 343 ? -49.290 1.608 97.486 1.00 84.69 343 VAL A CA 1
ATOM 2732 C C . VAL A 1 343 ? -49.753 3.053 97.606 1.00 84.69 343 VAL A C 1
ATOM 2734 O O . VAL A 1 343 ? -50.033 3.645 96.578 1.00 84.69 343 VAL A O 1
ATOM 2737 N N . LEU A 1 344 ? -49.758 3.657 98.798 1.00 90.12 344 LEU A N 1
ATOM 2738 C CA . LEU A 1 344 ? -50.034 5.085 98.969 1.00 90.12 344 LEU A CA 1
ATOM 2739 C C . LEU A 1 344 ? -48.982 5.946 98.264 1.00 90.12 344 LEU A C 1
ATOM 2741 O O . LEU A 1 344 ? -49.353 6.874 97.560 1.00 90.12 344 LEU A O 1
ATOM 2745 N N . HIS A 1 345 ? -47.694 5.609 98.368 1.00 90.12 345 HIS A N 1
ATOM 2746 C CA . HIS A 1 345 ? -46.630 6.332 97.668 1.00 90.12 345 HIS A CA 1
ATOM 2747 C C . HIS A 1 345 ? -46.693 6.157 96.138 1.00 90.12 345 HIS A C 1
ATOM 2749 O O . HIS A 1 345 ? -46.513 7.120 95.396 1.00 90.12 345 HIS A O 1
ATOM 2755 N N . TYR A 1 346 ? -47.009 4.957 95.640 1.00 90.38 346 TYR A N 1
ATOM 2756 C CA . TYR A 1 346 ? -47.253 4.727 94.215 1.00 90.38 346 TYR A CA 1
ATOM 2757 C C . TYR A 1 346 ? -48.566 5.350 93.737 1.00 90.38 346 TYR A C 1
ATOM 2759 O O . TYR A 1 346 ? -48.633 5.770 92.592 1.00 90.38 346 TYR A O 1
ATOM 2767 N N . GLN A 1 347 ? -49.590 5.453 94.583 1.00 90.44 347 GLN A N 1
ATOM 2768 C CA . GLN A 1 347 ? -50.844 6.141 94.281 1.00 90.44 347 GLN A CA 1
ATOM 2769 C C . GLN A 1 347 ? -50.637 7.657 94.249 1.00 90.44 347 GLN A C 1
ATOM 2771 O O . GLN A 1 347 ? -51.167 8.308 93.360 1.00 90.44 347 GLN A O 1
ATOM 2776 N N . GLU A 1 348 ? -49.828 8.211 95.152 1.00 90.44 348 GLU A N 1
ATOM 2777 C CA . GLU A 1 348 ? -49.394 9.610 95.146 1.00 90.44 348 GLU A CA 1
ATOM 2778 C C . GLU A 1 348 ? -48.541 9.909 93.905 1.00 90.44 348 GLU A C 1
ATOM 2780 O O . GLU A 1 348 ? -48.855 10.832 93.165 1.00 90.44 348 GLU A O 1
ATOM 2785 N N . SER A 1 349 ? -47.544 9.076 93.591 1.00 89.94 349 SER A N 1
ATOM 2786 C CA . SER A 1 349 ? -46.724 9.217 92.377 1.00 89.94 349 SER A CA 1
ATOM 2787 C C . SER A 1 349 ? -47.524 9.006 91.083 1.00 89.94 349 SER A C 1
ATOM 2789 O O . SER A 1 349 ? -47.293 9.699 90.092 1.00 89.94 349 SER A O 1
ATOM 2791 N N . PHE A 1 350 ? -48.491 8.087 91.069 1.00 90.19 350 PHE A N 1
ATOM 2792 C CA . PHE A 1 350 ? -49.408 7.914 89.944 1.00 90.19 350 PHE A CA 1
ATOM 2793 C C . PHE A 1 350 ? -50.377 9.092 89.833 1.00 90.19 350 PHE A C 1
ATOM 2795 O O . PHE A 1 350 ? -50.720 9.477 88.718 1.00 90.19 350 PHE A O 1
ATOM 2802 N N . GLN A 1 351 ? -50.786 9.694 90.953 1.00 92.44 351 GLN A N 1
ATOM 2803 C CA . GLN A 1 351 ? -51.587 10.912 90.971 1.00 92.44 351 GLN A CA 1
ATOM 2804 C C . GLN A 1 351 ? -50.777 12.095 90.434 1.00 92.44 351 GLN A C 1
ATOM 2806 O O . GLN A 1 351 ? -51.262 12.746 89.521 1.00 92.44 351 GLN A O 1
ATOM 2811 N N . THR A 1 352 ? -49.525 12.315 90.861 1.00 91.00 352 THR A N 1
ATOM 2812 C CA . THR A 1 352 ? -48.692 13.400 90.306 1.00 91.00 352 THR A CA 1
ATOM 2813 C C . THR A 1 352 ? -48.419 13.207 88.818 1.00 91.00 352 THR A C 1
ATOM 2815 O O . THR A 1 352 ? -48.577 14.153 88.060 1.00 91.00 352 THR A O 1
ATOM 2818 N N . VAL A 1 353 ? -48.105 11.989 88.357 1.00 88.56 353 VAL A N 1
ATOM 2819 C CA . VAL A 1 353 ? -47.934 11.706 86.916 1.00 88.56 353 VAL A CA 1
ATOM 2820 C C . VAL A 1 353 ? -49.260 11.830 86.153 1.00 88.56 353 VAL A C 1
ATOM 2822 O O . VAL A 1 353 ? -49.277 12.263 85.001 1.00 88.56 353 VAL A O 1
ATOM 2825 N N . THR A 1 354 ? -50.392 11.495 86.777 1.00 90.31 354 THR A N 1
ATOM 2826 C CA . THR A 1 354 ? -51.728 11.719 86.203 1.00 90.31 354 THR A CA 1
ATOM 2827 C C . THR A 1 354 ? -52.040 13.207 86.105 1.00 90.31 354 THR A C 1
ATOM 2829 O O . THR A 1 354 ? -52.556 13.629 85.076 1.00 90.31 354 THR A O 1
ATOM 2832 N N . ASP A 1 355 ? -51.689 14.005 87.109 1.00 90.94 355 ASP A N 1
ATOM 2833 C CA . ASP A 1 355 ? -51.920 15.448 87.151 1.00 90.94 355 ASP A CA 1
ATOM 2834 C C . ASP A 1 355 ? -50.980 16.199 86.203 1.00 90.94 355 ASP A C 1
ATOM 2836 O O . ASP A 1 355 ? -51.441 17.077 85.484 1.00 90.94 355 ASP A O 1
ATOM 2840 N N . GLU A 1 356 ? -49.711 15.798 86.086 1.00 90.31 356 GLU A N 1
ATOM 2841 C CA . GLU A 1 356 ? -48.778 16.272 85.053 1.00 90.31 356 GLU A CA 1
ATOM 2842 C C . GLU A 1 356 ? -49.290 15.935 83.645 1.00 90.31 356 GLU A C 1
ATOM 2844 O O . GLU A 1 356 ? -49.330 16.799 82.769 1.00 90.31 356 GLU A O 1
ATOM 2849 N N . ARG A 1 357 ? -49.750 14.695 83.421 1.00 93.00 357 ARG A N 1
ATOM 2850 C CA . ARG A 1 357 ? -50.359 14.271 82.151 1.00 93.00 357 ARG A CA 1
ATOM 2851 C C . ARG A 1 357 ? -51.640 15.051 81.854 1.00 93.00 357 ARG A C 1
ATOM 2853 O O . ARG A 1 357 ? -51.856 15.427 80.706 1.00 93.00 357 ARG A O 1
ATOM 2860 N N . ASN A 1 358 ? -52.488 15.286 82.854 1.00 90.69 358 ASN A N 1
ATOM 2861 C CA . ASN A 1 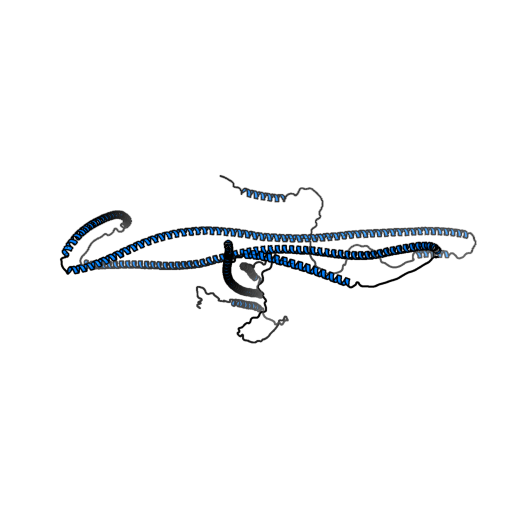358 ? -53.717 16.065 82.709 1.00 90.69 358 ASN A CA 1
ATOM 2862 C C . ASN A 1 358 ? -53.383 17.529 82.405 1.00 90.69 358 ASN A C 1
ATOM 2864 O O . ASN A 1 358 ? -53.910 18.067 81.445 1.00 90.69 358 ASN A O 1
ATOM 2868 N N . GLN A 1 359 ? -52.434 18.137 83.118 1.00 93.38 359 GLN A N 1
ATOM 2869 C CA . GLN A 1 359 ? -51.973 19.503 82.875 1.00 93.38 359 GLN A CA 1
ATOM 2870 C C . GLN A 1 359 ? -51.349 19.661 81.480 1.00 93.38 359 GLN A C 1
ATOM 2872 O O . GLN A 1 359 ? -51.582 20.667 80.811 1.00 93.38 359 GLN A O 1
ATOM 2877 N N . LEU A 1 360 ? -50.586 18.671 81.010 1.00 91.25 360 LEU A N 1
ATOM 2878 C CA . LEU A 1 360 ? -50.051 18.645 79.649 1.00 91.25 360 LEU A CA 1
ATOM 2879 C C . LEU A 1 360 ? -51.171 18.447 78.611 1.00 91.25 360 LEU A C 1
ATOM 2881 O O . LEU A 1 360 ? -51.163 19.091 77.564 1.00 91.25 360 LEU A O 1
ATOM 2885 N N . SER A 1 361 ? -52.168 17.610 78.915 1.00 89.56 361 SER A N 1
ATOM 2886 C CA . SER A 1 361 ? -53.372 17.438 78.095 1.00 89.56 361 SER A CA 1
ATOM 2887 C C . SER A 1 361 ? -54.197 18.724 78.022 1.00 89.56 361 SER A C 1
ATOM 2889 O O . SER A 1 361 ? -54.661 19.066 76.942 1.00 89.56 361 SER A O 1
ATOM 2891 N N . ASP A 1 362 ? -54.330 19.468 79.120 1.00 91.81 362 ASP A N 1
ATOM 2892 C CA . ASP A 1 362 ? -55.012 20.762 79.180 1.00 91.81 362 ASP A CA 1
ATOM 2893 C C . ASP A 1 362 ? -54.239 21.831 78.397 1.00 91.81 362 ASP A C 1
ATOM 2895 O O . ASP A 1 362 ? -54.848 22.641 77.704 1.00 91.81 362 ASP A O 1
ATOM 2899 N N . GLN A 1 363 ? -52.902 21.819 78.442 1.00 92.19 363 GLN A N 1
ATOM 2900 C CA . GLN A 1 363 ? -52.064 22.686 77.604 1.00 92.19 363 GLN A CA 1
ATOM 2901 C C . GLN A 1 363 ? -52.229 22.365 76.113 1.00 92.19 363 GLN A C 1
ATOM 2903 O O . GLN A 1 363 ? -52.395 23.284 75.309 1.00 92.19 363 GLN A O 1
ATOM 2908 N N . TYR A 1 364 ? -52.239 21.083 75.728 1.00 88.81 364 TYR A N 1
ATOM 2909 C CA . TYR A 1 364 ? -52.516 20.686 74.346 1.00 88.81 364 TYR A CA 1
ATOM 2910 C C . TYR A 1 364 ? -53.952 21.013 73.927 1.00 88.81 364 TYR A C 1
ATOM 2912 O O . TYR A 1 364 ? -54.145 21.516 72.825 1.00 88.81 364 TYR A O 1
ATOM 2920 N N . GLN A 1 365 ? -54.942 20.809 74.796 1.00 92.06 365 GLN A N 1
ATOM 2921 C CA . GLN A 1 365 ? -56.343 21.149 74.545 1.00 92.06 365 GLN A CA 1
ATOM 2922 C C . GLN A 1 365 ? -56.516 22.663 74.354 1.00 92.06 365 GLN A C 1
ATOM 2924 O O . GLN A 1 365 ? -57.106 23.084 73.365 1.00 92.06 365 GLN A O 1
ATOM 2929 N N . GLN A 1 366 ? -55.919 23.492 75.216 1.00 92.69 366 GLN A N 1
ATOM 2930 C CA . GLN A 1 366 ? -55.912 24.953 75.067 1.00 92.69 366 GLN A CA 1
ATOM 2931 C C . GLN A 1 366 ? -55.177 25.406 73.798 1.00 92.69 366 GLN A C 1
ATOM 2933 O O . GLN A 1 366 ? -55.614 26.349 73.140 1.00 92.69 366 GLN A O 1
ATOM 2938 N N . TYR A 1 367 ? -54.081 24.741 73.418 1.00 93.19 367 TYR A N 1
ATOM 2939 C CA . TYR A 1 367 ? -53.376 25.033 72.168 1.00 93.19 367 TYR A CA 1
ATOM 2940 C C . TYR A 1 367 ? -54.211 24.653 70.935 1.00 93.19 367 TYR A C 1
ATOM 2942 O O . TYR A 1 367 ? -54.295 25.436 69.990 1.00 93.19 367 TYR A O 1
ATOM 2950 N N . ILE A 1 368 ? -54.889 23.500 70.964 1.00 92.75 368 ILE A N 1
ATOM 2951 C CA . ILE A 1 368 ? -55.837 23.064 69.929 1.00 92.75 368 ILE A CA 1
ATOM 2952 C C . ILE A 1 368 ? -57.015 24.039 69.843 1.00 92.75 368 ILE A C 1
ATOM 2954 O O . ILE A 1 368 ? -57.364 24.452 68.743 1.00 92.75 368 ILE A O 1
ATOM 2958 N N . GLU A 1 369 ? -57.579 24.479 70.968 1.00 92.06 369 GLU A N 1
ATOM 2959 C CA . GLU A 1 369 ? -58.657 25.472 71.006 1.00 92.06 369 GLU A CA 1
ATOM 2960 C C . GLU A 1 369 ? -58.208 26.835 70.467 1.00 92.06 369 GLU A C 1
ATOM 2962 O O . GLU A 1 369 ? -58.951 27.457 69.709 1.00 92.06 369 GLU A O 1
ATOM 2967 N N . GLN A 1 370 ? -56.984 27.288 70.758 1.00 92.75 370 GLN A N 1
ATOM 2968 C CA . GLN A 1 370 ? -56.419 28.496 70.144 1.00 92.75 370 GLN A CA 1
ATOM 2969 C C . GLN A 1 370 ? -56.241 28.335 68.626 1.00 92.75 370 GLN A C 1
ATOM 2971 O O . GLN A 1 370 ? -56.619 29.232 67.868 1.00 92.75 370 GLN A O 1
ATOM 2976 N N . LEU A 1 371 ? -55.726 27.192 68.159 1.00 89.50 371 LEU A N 1
ATOM 2977 C CA . LEU A 1 371 ? -55.590 26.889 66.730 1.00 89.50 371 LEU A CA 1
ATOM 2978 C C . LEU A 1 371 ? -56.958 26.794 66.038 1.00 89.50 371 LEU A C 1
ATOM 2980 O O . LEU A 1 371 ? -57.126 27.265 64.914 1.00 89.50 371 LEU A O 1
ATOM 2984 N N . GLN A 1 372 ? -57.957 26.235 66.720 1.00 91.06 372 GLN A N 1
ATOM 2985 C CA . GLN A 1 372 ? -59.328 26.112 66.242 1.00 91.06 372 GLN A CA 1
ATOM 2986 C C . GLN A 1 372 ? -60.030 27.474 66.209 1.00 91.06 372 GLN A C 1
ATOM 2988 O O . GLN A 1 372 ? -60.715 27.758 65.232 1.00 91.06 372 GLN A O 1
ATOM 2993 N N . GLN A 1 373 ? -59.809 28.353 67.192 1.00 92.12 373 GLN A N 1
ATOM 2994 C CA . GLN A 1 373 ? -60.298 29.737 67.176 1.00 92.12 373 GLN A CA 1
ATOM 2995 C C . GLN A 1 373 ? -59.637 30.563 66.065 1.00 92.12 373 GLN A C 1
ATOM 2997 O O . GLN A 1 373 ? -60.330 31.290 65.355 1.00 92.12 373 GLN A O 1
ATOM 3002 N N . GLN A 1 374 ? -58.323 30.426 65.847 1.00 91.12 374 GLN A N 1
ATOM 3003 C CA . GLN A 1 374 ? -57.641 31.046 64.703 1.00 91.12 374 GLN A CA 1
ATOM 3004 C C . GLN A 1 374 ? -58.186 30.513 63.372 1.00 91.12 374 GLN A C 1
ATOM 3006 O O . GLN A 1 374 ? -58.480 31.300 62.473 1.00 91.12 374 GLN A O 1
ATOM 3011 N N . THR A 1 375 ? -58.398 29.199 63.267 1.00 88.38 375 THR A N 1
ATOM 3012 C CA . THR A 1 375 ? -58.988 28.564 62.081 1.00 88.38 375 THR A CA 1
ATOM 3013 C C . THR A 1 375 ? -60.409 29.069 61.834 1.00 88.38 375 THR A C 1
ATOM 3015 O O . THR A 1 375 ? -60.699 29.514 60.733 1.00 88.38 375 THR A O 1
ATOM 3018 N N . GLN A 1 376 ? -61.275 29.095 62.852 1.00 90.75 376 GLN A N 1
ATOM 3019 C CA . GLN A 1 376 ? -62.642 29.621 62.760 1.00 90.75 376 GLN A CA 1
ATOM 3020 C C . GLN A 1 376 ? -62.678 31.120 62.435 1.00 90.75 376 GLN A C 1
ATOM 3022 O O . GLN A 1 376 ? -63.542 31.545 61.674 1.00 90.75 376 GLN A O 1
ATOM 3027 N N . SER A 1 377 ? -61.738 31.914 62.952 1.00 90.94 377 SER A N 1
ATOM 3028 C CA . SER A 1 377 ? -61.601 33.340 62.626 1.00 90.94 377 SER A CA 1
ATOM 3029 C C . SER A 1 377 ? -61.209 33.548 61.157 1.00 90.94 377 SER A C 1
ATOM 3031 O O . SER A 1 377 ? -61.853 34.320 60.447 1.00 90.94 377 SER A O 1
ATOM 3033 N N . LEU A 1 378 ? -60.225 32.791 60.657 1.00 88.06 378 LEU A N 1
ATOM 3034 C CA . LEU A 1 378 ? -59.835 32.802 59.243 1.00 88.06 378 LEU A CA 1
ATOM 3035 C C . LEU A 1 378 ? -60.956 32.275 58.336 1.00 88.06 378 LEU A C 1
ATOM 3037 O O . LEU A 1 378 ? -61.242 32.887 57.311 1.00 88.06 378 LEU A O 1
ATOM 3041 N N . THR A 1 379 ? -61.647 31.197 58.719 1.00 90.12 379 THR A N 1
ATOM 3042 C CA . THR A 1 379 ? -62.841 30.714 58.011 1.00 90.12 379 THR A CA 1
ATOM 3043 C C . THR A 1 379 ? -63.943 31.771 58.011 1.00 90.12 379 THR A C 1
ATOM 3045 O O . THR A 1 379 ? -64.549 31.978 56.970 1.00 90.12 379 THR A O 1
ATOM 3048 N N . GLY A 1 380 ? -64.159 32.487 59.118 1.00 90.56 380 GLY A N 1
ATOM 3049 C CA . GLY A 1 380 ? -65.117 33.591 59.223 1.00 90.56 380 GLY A CA 1
ATOM 3050 C C . GLY A 1 380 ? -64.775 34.784 58.327 1.00 90.56 380 GLY A C 1
ATOM 3051 O O . GLY A 1 380 ? -65.662 35.361 57.705 1.00 90.56 380 GLY A O 1
ATOM 3052 N N . GLN A 1 381 ? -63.490 35.126 58.189 1.00 91.44 381 GLN A N 1
ATOM 3053 C CA . GLN A 1 381 ? -63.045 36.119 57.205 1.00 91.44 381 GLN A CA 1
ATOM 3054 C C . GLN A 1 381 ? -63.258 35.623 55.769 1.00 91.44 381 GLN A C 1
ATOM 3056 O O . GLN A 1 381 ? -63.767 36.370 54.939 1.00 91.44 381 GLN A O 1
ATOM 3061 N N . VAL A 1 382 ? -62.933 34.360 55.472 1.00 86.44 382 VAL A N 1
ATOM 3062 C CA . VAL A 1 382 ? -63.155 33.762 54.145 1.00 86.44 382 VAL A CA 1
ATOM 3063 C C . VAL A 1 382 ? -64.644 33.685 53.806 1.00 86.44 382 VAL A C 1
ATOM 3065 O O . VAL A 1 382 ? -65.002 33.975 52.668 1.00 86.44 382 VAL A O 1
ATOM 3068 N N . THR A 1 383 ? -65.531 33.352 54.747 1.00 88.06 383 THR A N 1
ATOM 3069 C CA . THR A 1 383 ? -66.980 33.330 54.500 1.00 88.06 383 THR A CA 1
ATOM 3070 C C . THR A 1 383 ? -67.583 34.730 54.434 1.00 88.06 383 THR A C 1
ATOM 3072 O O . THR A 1 383 ? -68.459 34.929 53.600 1.00 88.06 383 THR A O 1
ATOM 3075 N N . SER A 1 384 ? -67.087 35.718 55.195 1.00 88.75 384 SER A N 1
ATOM 3076 C CA . SER A 1 384 ? -67.475 37.130 55.010 1.00 88.75 384 SER A CA 1
ATOM 3077 C C . SER A 1 384 ? -67.088 37.620 53.618 1.00 88.75 384 SER A C 1
ATOM 3079 O O . SER A 1 384 ? -67.952 38.041 52.862 1.00 88.75 384 SER A O 1
ATOM 3081 N N . LEU A 1 385 ? -65.824 37.453 53.215 1.00 87.69 385 LEU A N 1
ATOM 3082 C CA . LEU A 1 385 ? -65.338 37.867 51.893 1.00 87.69 385 LEU A CA 1
ATOM 3083 C C . LEU A 1 385 ? -66.021 37.105 50.747 1.00 87.69 385 LEU A C 1
ATOM 3085 O O . LEU A 1 385 ? -66.229 37.661 49.669 1.00 87.69 385 LEU A O 1
ATOM 3089 N N . THR A 1 386 ? -66.399 35.844 50.971 1.00 88.50 386 THR A N 1
ATOM 3090 C CA . THR A 1 386 ? -67.165 35.043 50.004 1.00 88.50 386 THR A CA 1
ATOM 3091 C C . THR A 1 386 ? -68.613 35.525 49.922 1.00 88.50 386 THR A C 1
ATOM 3093 O O . THR A 1 386 ? -69.096 35.727 48.815 1.00 88.50 386 THR A O 1
ATOM 3096 N N . GLY A 1 387 ? -69.274 35.802 51.051 1.00 89.69 387 GLY A N 1
ATOM 3097 C CA . GLY A 1 387 ? -70.621 36.378 51.110 1.00 89.69 387 GLY A CA 1
ATOM 3098 C C . GLY A 1 387 ? -70.686 37.809 50.568 1.00 89.69 387 GLY A C 1
ATOM 3099 O O . GLY A 1 387 ? -71.652 38.178 49.913 1.00 89.69 387 GLY A O 1
ATOM 3100 N N . GLU A 1 388 ? -69.635 38.608 50.753 1.00 89.19 388 GLU A N 1
ATOM 3101 C CA . GLU A 1 388 ? -69.457 39.915 50.115 1.00 89.19 388 GLU A CA 1
ATOM 3102 C C . GLU A 1 388 ? -69.285 39.760 48.599 1.00 89.19 388 GLU A C 1
ATOM 3104 O O . GLU A 1 388 ? -69.942 40.467 47.837 1.00 89.19 388 GLU A O 1
ATOM 3109 N N . ARG A 1 389 ? -68.481 38.790 48.136 1.00 85.19 389 ARG A N 1
ATOM 3110 C CA . ARG A 1 389 ? -68.346 38.477 46.704 1.00 85.19 389 ARG A CA 1
ATOM 3111 C C . ARG A 1 389 ? -69.658 37.973 46.101 1.00 85.19 389 ARG A C 1
ATOM 3113 O O . ARG A 1 389 ? -70.000 38.371 44.996 1.00 85.19 389 ARG A O 1
ATOM 3120 N N . GLU A 1 390 ? -70.390 37.115 46.802 1.00 88.12 390 GLU A N 1
ATOM 3121 C CA . GLU A 1 390 ? -71.686 36.578 46.376 1.00 88.12 390 GLU A CA 1
ATOM 3122 C C . GLU A 1 390 ? -72.784 37.637 46.425 1.00 88.12 390 GLU A C 1
ATOM 3124 O O . GLU A 1 390 ? -73.616 37.666 45.528 1.00 88.12 390 GLU A O 1
ATOM 3129 N N . SER A 1 391 ? -72.749 38.565 47.381 1.00 87.50 391 SER A N 1
ATOM 3130 C CA . SER A 1 391 ? -73.619 39.745 47.422 1.00 87.50 391 SER A CA 1
ATOM 3131 C C . SER A 1 391 ? -73.314 40.705 46.269 1.00 87.50 391 SER A C 1
ATOM 3133 O O . SER A 1 391 ? -74.230 41.167 45.597 1.00 87.50 391 SER A O 1
ATOM 3135 N N . LEU A 1 392 ? -72.036 40.944 45.948 1.00 84.44 392 LEU A N 1
ATOM 3136 C CA . LEU A 1 392 ? -71.634 41.746 44.785 1.00 84.44 392 LEU A CA 1
ATOM 3137 C C . LEU A 1 392 ? -71.993 41.073 43.450 1.00 84.44 392 LEU A C 1
ATOM 3139 O O . LEU A 1 392 ? -72.453 41.761 42.543 1.00 84.44 392 LEU A O 1
ATOM 3143 N N . LEU A 1 393 ? -71.837 39.751 43.331 1.00 84.94 393 LEU A N 1
ATOM 3144 C CA . LEU A 1 393 ? -72.253 38.976 42.154 1.00 84.94 393 LEU A CA 1
ATOM 3145 C C . LEU A 1 393 ? -73.777 38.908 42.026 1.00 84.94 393 LEU A C 1
ATOM 3147 O O . LEU A 1 393 ? -74.297 39.088 40.930 1.00 84.94 393 LEU A O 1
ATOM 3151 N N . SER A 1 394 ? -74.496 38.712 43.134 1.00 84.12 394 SER A N 1
ATOM 3152 C CA . SER A 1 394 ? -75.960 38.755 43.162 1.00 84.12 394 SER A CA 1
ATOM 3153 C C . SER A 1 394 ? -76.443 40.141 42.776 1.00 84.12 394 SER A C 1
ATOM 3155 O O . SER A 1 394 ? -77.309 40.246 41.927 1.00 84.12 394 SER A O 1
ATOM 3157 N N . LYS A 1 395 ? -75.814 41.210 43.277 1.00 86.38 395 LYS A N 1
ATOM 3158 C CA . LYS A 1 395 ? -76.155 42.587 42.916 1.00 86.38 395 LYS A CA 1
ATOM 3159 C C . LYS A 1 395 ? -75.784 42.950 41.478 1.00 86.38 395 LYS A C 1
ATOM 3161 O O . LYS A 1 395 ? -76.488 43.733 40.847 1.00 86.38 395 LYS A O 1
ATOM 3166 N N . GLN A 1 396 ? -74.712 42.378 40.932 1.00 79.62 396 GLN A N 1
ATOM 3167 C CA . GLN A 1 396 ? -74.424 42.462 39.500 1.00 79.62 396 GLN A CA 1
ATOM 3168 C C . GLN A 1 396 ? -75.535 41.763 38.703 1.00 79.62 396 GLN A C 1
ATOM 3170 O O . GLN A 1 396 ? -76.056 42.347 37.758 1.00 79.62 396 GLN A O 1
ATOM 3175 N N . HIS A 1 397 ? -75.944 40.560 39.110 1.00 82.00 397 HIS A N 1
ATOM 3176 C CA . HIS A 1 397 ? -76.993 39.802 38.436 1.00 82.00 397 HIS A CA 1
ATOM 3177 C C . HIS A 1 397 ? -78.391 40.425 38.600 1.00 82.00 397 HIS A C 1
ATOM 3179 O O . HIS A 1 397 ? -79.185 40.405 37.666 1.00 82.00 397 HIS A O 1
ATOM 3185 N N . GLU A 1 398 ? -78.686 41.044 39.743 1.00 83.62 398 GLU A N 1
ATOM 3186 C CA . GLU A 1 398 ? -79.863 41.883 39.984 1.00 83.62 398 GLU A CA 1
ATOM 3187 C C . GLU A 1 398 ? -79.847 43.081 39.038 1.00 83.62 398 GLU A C 1
ATOM 3189 O O . GLU A 1 398 ? -80.835 43.310 38.364 1.00 83.62 398 GLU A O 1
ATOM 3194 N N . LEU A 1 399 ? -78.726 43.791 38.874 1.00 78.06 399 LEU A N 1
ATOM 3195 C CA . LEU A 1 399 ? -78.632 44.889 37.903 1.00 78.06 399 LEU A CA 1
ATOM 3196 C C . LEU A 1 399 ? -78.742 44.401 36.445 1.00 78.06 399 LEU A C 1
ATOM 3198 O O . LEU A 1 399 ? -79.357 45.071 35.617 1.00 78.06 399 LEU A O 1
ATOM 3202 N N . GLU A 1 400 ? -78.204 43.226 36.111 1.00 77.50 400 GLU A N 1
ATOM 3203 C CA . GLU A 1 400 ? -78.365 42.589 34.794 1.00 77.50 400 GLU A CA 1
ATOM 3204 C C . GLU A 1 400 ? -79.819 42.152 34.535 1.00 77.50 400 GLU A C 1
ATOM 3206 O O . GLU A 1 400 ? -80.327 42.308 33.421 1.00 77.50 400 GLU A O 1
ATOM 3211 N N . THR A 1 401 ? -80.520 41.649 35.555 1.00 77.75 401 THR A N 1
ATOM 3212 C CA . THR A 1 401 ? -81.920 41.202 35.464 1.00 77.75 401 THR A CA 1
ATOM 3213 C C . THR A 1 401 ? -82.933 42.327 35.671 1.00 77.75 401 THR A C 1
ATOM 3215 O O . THR A 1 401 ? -84.018 42.242 35.110 1.00 77.75 401 THR A O 1
ATOM 3218 N N . GLU A 1 402 ? -82.593 43.433 36.331 1.00 76.94 402 GLU A N 1
ATOM 3219 C CA . GLU A 1 402 ? -83.316 44.712 36.285 1.00 76.94 402 GLU A CA 1
ATOM 3220 C C . GLU A 1 402 ? -83.177 45.333 34.892 1.00 76.94 402 GLU A C 1
ATOM 3222 O O . GLU A 1 402 ? -84.176 45.699 34.281 1.00 76.94 402 GLU A O 1
ATOM 3227 N N . MET A 1 403 ? -81.978 45.337 34.301 1.00 65.06 403 MET A N 1
ATOM 3228 C CA . MET A 1 403 ? -81.788 45.719 32.893 1.00 65.06 403 MET A CA 1
ATOM 3229 C C . MET A 1 403 ? -82.523 44.784 31.913 1.00 65.06 403 MET A C 1
ATOM 3231 O O . MET A 1 403 ? -82.913 45.218 30.826 1.00 65.06 403 MET A O 1
ATOM 3235 N N . GLY A 1 404 ? -82.740 43.518 32.283 1.00 66.69 404 GLY A N 1
ATOM 3236 C CA . GLY A 1 404 ? -83.552 42.549 31.538 1.00 66.69 404 GLY A CA 1
ATOM 3237 C C . GLY A 1 404 ? -85.065 42.662 31.776 1.00 66.69 404 GLY A C 1
ATOM 3238 O O . GLY A 1 404 ? -85.847 42.426 30.858 1.00 66.69 404 GLY A O 1
ATOM 3239 N N . SER A 1 405 ? -85.498 43.057 32.975 1.00 66.00 405 SER A N 1
ATOM 3240 C CA . SER A 1 405 ? -86.912 43.125 33.370 1.00 66.00 405 SER A CA 1
ATOM 3241 C C . SER A 1 405 ? -87.519 44.506 33.158 1.00 66.00 405 SER A C 1
ATOM 3243 O O . SER A 1 405 ? -88.662 44.567 32.732 1.00 66.00 405 SER A O 1
ATOM 3245 N N . LEU A 1 406 ? -86.766 45.604 33.258 1.00 63.31 406 LEU A N 1
ATOM 3246 C CA . LEU A 1 406 ? -87.186 46.917 32.743 1.00 63.31 406 LEU A CA 1
ATOM 3247 C C . LEU A 1 406 ? -87.408 46.891 31.219 1.00 63.31 406 LEU A C 1
ATOM 3249 O O . LEU A 1 406 ? -88.187 47.683 30.696 1.00 63.31 406 LEU A O 1
ATOM 3253 N N . ARG A 1 407 ? -86.778 45.946 30.504 1.00 54.41 407 ARG A N 1
ATOM 3254 C CA . ARG A 1 407 ? -87.072 45.657 29.090 1.00 54.41 407 ARG A CA 1
ATOM 3255 C C . ARG A 1 407 ? -88.361 44.854 28.865 1.00 54.41 407 ARG A C 1
ATOM 3257 O O . ARG A 1 407 ? -88.871 44.913 27.756 1.00 54.41 407 ARG A O 1
ATOM 3264 N N . LYS A 1 408 ? -88.875 44.123 29.867 1.00 54.81 408 LYS A N 1
ATOM 3265 C CA . LYS A 1 408 ? -90.002 43.169 29.728 1.00 54.81 408 LYS A CA 1
ATOM 3266 C C . LYS A 1 408 ? -91.270 43.568 30.501 1.00 54.81 408 LYS A C 1
ATOM 3268 O O . LYS A 1 408 ? -92.382 43.328 30.056 1.00 54.81 408 LYS A O 1
ATOM 3273 N N . GLN A 1 409 ? -91.133 44.268 31.622 1.00 55.94 409 GLN A N 1
ATOM 3274 C CA . GLN A 1 409 ? -92.240 44.851 32.393 1.00 55.94 409 GLN A CA 1
ATOM 3275 C C . GLN A 1 409 ? -92.784 46.147 31.764 1.00 55.94 409 GLN A C 1
ATOM 3277 O O . GLN A 1 409 ? -93.787 46.680 32.227 1.00 55.94 409 GLN A O 1
ATOM 3282 N N . LEU A 1 410 ? -92.172 46.616 30.670 1.00 47.75 410 LEU A N 1
ATOM 3283 C CA . LEU A 1 410 ? -92.796 47.551 29.728 1.00 47.75 410 LEU A CA 1
ATOM 3284 C C . LEU A 1 410 ? -93.856 46.860 28.837 1.00 47.75 410 LEU A C 1
ATOM 3286 O O . LEU A 1 410 ? -94.659 47.542 28.210 1.00 47.75 410 LEU A O 1
ATOM 3290 N N . GLU A 1 411 ? -93.840 45.524 28.758 1.00 45.59 411 GLU A N 1
ATOM 3291 C CA . GLU A 1 411 ? -94.528 44.729 27.729 1.00 45.59 411 GLU A CA 1
ATOM 3292 C C . GLU A 1 411 ? -95.687 43.877 28.290 1.00 45.59 411 GLU A C 1
ATOM 3294 O O . GLU A 1 411 ? -96.677 43.664 27.599 1.00 45.59 411 GLU A O 1
ATOM 3299 N N . GLU A 1 412 ? -95.609 43.434 29.553 1.00 44.50 412 GLU A N 1
ATOM 3300 C CA . GLU A 1 412 ? -96.534 42.440 30.144 1.00 44.50 412 GLU A CA 1
ATOM 3301 C C . GLU A 1 412 ? -97.278 42.939 31.411 1.00 44.50 412 GLU A C 1
ATOM 3303 O O . GLU A 1 412 ? -97.637 42.160 32.291 1.00 44.50 412 GLU A O 1
ATOM 3308 N N . ALA A 1 413 ? -97.519 44.249 31.536 1.00 41.84 413 ALA A N 1
ATOM 3309 C CA . ALA A 1 413 ? -98.110 44.873 32.732 1.00 41.84 413 ALA A CA 1
ATOM 3310 C C . ALA A 1 413 ? -99.662 44.840 32.808 1.00 41.84 413 ALA A C 1
ATOM 3312 O O . ALA A 1 413 ? -100.267 45.743 33.391 1.00 41.84 413 ALA A O 1
ATOM 3313 N N . GLU A 1 414 ? -100.326 43.821 32.246 1.00 36.06 414 GLU A N 1
ATOM 3314 C CA . GLU A 1 414 ? -101.797 43.713 32.226 1.00 36.06 414 GLU A CA 1
ATOM 3315 C C . GLU A 1 414 ? -102.349 42.452 32.925 1.00 36.06 414 GLU A C 1
ATOM 3317 O O . GLU A 1 414 ? -101.791 41.365 32.844 1.00 36.06 414 GLU A O 1
ATOM 3322 N N . HIS A 1 415 ? -103.509 42.618 33.575 1.00 38.12 415 HIS A N 1
ATOM 3323 C CA . HIS A 1 415 ? -104.340 41.583 34.221 1.00 38.12 415 HIS A CA 1
ATOM 3324 C C . HIS A 1 415 ? -103.781 40.846 35.457 1.00 38.12 415 HIS A C 1
ATOM 3326 O O . HIS A 1 415 ? -103.580 39.635 35.498 1.00 38.12 415 HIS A O 1
ATOM 3332 N N . ASN A 1 416 ? -103.712 41.608 36.551 1.00 31.56 416 ASN A N 1
ATOM 3333 C CA . ASN A 1 416 ? -103.745 41.089 37.919 1.00 31.56 416 ASN A CA 1
ATOM 3334 C C . ASN A 1 416 ? -105.091 40.411 38.280 1.00 31.56 416 ASN A C 1
ATOM 3336 O O . ASN A 1 416 ? -106.139 41.031 38.132 1.00 31.56 416 ASN A O 1
ATOM 3340 N N . SER A 1 417 ? -104.994 39.259 38.955 1.00 27.80 417 SER A N 1
ATOM 3341 C CA . SER A 1 417 ? -105.792 38.856 40.137 1.00 27.80 417 SER A CA 1
ATOM 3342 C C . SER A 1 417 ? -107.307 38.545 40.060 1.00 27.80 417 SER A C 1
ATOM 3344 O O . SER A 1 417 ? -108.097 39.252 39.450 1.00 27.80 417 SER A O 1
ATOM 3346 N N . ALA A 1 418 ? -107.694 37.594 40.935 1.00 28.67 418 ALA A N 1
ATOM 3347 C CA . ALA A 1 418 ? -108.786 37.689 41.932 1.00 28.67 418 ALA A CA 1
ATOM 3348 C C . ALA A 1 418 ? -110.050 36.785 41.819 1.00 28.67 418 ALA A C 1
ATOM 3350 O O . ALA A 1 418 ? -110.934 37.007 41.005 1.00 28.67 418 ALA A O 1
ATOM 3351 N N . ILE A 1 419 ? -110.202 35.936 42.855 1.00 31.12 419 ILE A N 1
ATOM 3352 C CA . ILE A 1 419 ? -111.417 35.757 43.695 1.00 31.12 419 ILE A CA 1
ATOM 3353 C C . ILE A 1 419 ? -112.612 34.933 43.133 1.00 31.12 419 ILE A C 1
ATOM 3355 O O . ILE A 1 419 ? -113.480 35.461 42.456 1.00 31.12 419 ILE A O 1
ATOM 3359 N N . ASN A 1 420 ? -112.699 33.668 43.594 1.00 32.16 420 ASN A N 1
ATOM 3360 C CA . ASN A 1 420 ? -113.657 33.148 44.610 1.00 32.16 420 ASN A CA 1
ATOM 3361 C C . ASN A 1 420 ? -115.202 33.170 44.353 1.00 32.16 420 ASN A C 1
ATOM 3363 O O . ASN A 1 420 ? -115.702 33.969 43.573 1.00 32.16 420 ASN A O 1
ATOM 3367 N N . PRO A 1 421 ? -115.994 32.260 44.980 1.00 50.62 421 PRO A N 1
ATOM 3368 C CA . PRO A 1 421 ? -116.579 31.129 44.239 1.00 50.62 421 PRO A CA 1
ATOM 3369 C C . PRO A 1 421 ? -118.115 30.992 44.395 1.00 50.62 421 PRO A C 1
ATOM 3371 O O . PRO A 1 421 ? -118.784 31.878 44.920 1.00 50.62 421 PRO A O 1
ATOM 3374 N N . THR A 1 422 ? -118.713 29.871 43.962 1.00 33.81 422 THR A N 1
ATOM 3375 C CA . THR A 1 422 ? -120.133 29.520 44.228 1.00 33.81 422 THR A CA 1
ATOM 3376 C C . THR A 1 422 ? -120.266 28.024 44.572 1.00 33.81 422 THR A C 1
ATOM 3378 O O . THR A 1 422 ? -119.444 27.227 44.146 1.00 33.81 422 THR A O 1
ATOM 3381 N N . SER A 1 423 ? -121.220 27.623 45.421 1.00 46.97 423 SER A N 1
ATOM 3382 C CA . SER A 1 423 ? -121.025 26.471 46.323 1.00 46.97 423 SER A CA 1
ATOM 3383 C C . SER A 1 423 ? -121.706 25.128 45.970 1.00 46.97 423 SER A C 1
ATOM 3385 O O . SER A 1 423 ? -122.745 25.048 45.320 1.00 46.97 423 SER A O 1
ATOM 3387 N N . ASN A 1 424 ? -121.113 24.055 46.510 1.00 53.94 424 ASN A N 1
ATOM 3388 C CA . ASN A 1 424 ? -121.657 22.716 46.819 1.00 53.94 424 ASN A CA 1
ATOM 3389 C C . ASN A 1 424 ? -122.157 21.782 45.699 1.00 53.94 424 ASN A C 1
ATOM 3391 O O . ASN A 1 424 ? -122.259 20.588 45.957 1.00 53.94 424 ASN A O 1
ATOM 3395 N N . LEU A 1 425 ? -122.403 22.252 44.477 1.00 49.84 425 LEU A N 1
ATOM 3396 C CA . LEU A 1 425 ? -122.440 21.376 43.287 1.00 49.84 425 LEU A CA 1
ATOM 3397 C C . LEU A 1 425 ? -121.334 21.742 42.301 1.00 49.84 425 LEU A C 1
ATOM 3399 O O . LEU A 1 425 ? -120.676 20.845 41.781 1.00 49.84 425 LEU A O 1
ATOM 3403 N N . GLN A 1 426 ? -121.035 23.042 42.185 1.00 55.53 426 GLN A N 1
ATOM 3404 C CA . GLN A 1 426 ? -119.720 23.509 41.754 1.00 55.53 426 GLN A CA 1
ATOM 3405 C C . GLN A 1 426 ? -118.634 22.814 42.583 1.00 55.53 426 GLN A C 1
ATOM 3407 O O . GLN A 1 426 ? -117.866 22.063 42.016 1.00 55.53 426 GLN A O 1
ATOM 3412 N N . VAL A 1 427 ? -118.659 22.921 43.918 1.00 63.88 427 VAL A N 1
ATOM 3413 C CA . VAL A 1 427 ? -117.567 22.425 44.784 1.00 63.88 427 VAL A CA 1
ATOM 3414 C C . VAL A 1 427 ? -117.298 20.919 44.665 1.00 63.88 427 VAL A C 1
ATOM 3416 O O . VAL A 1 427 ? -116.144 20.527 44.764 1.00 63.88 427 VAL A O 1
ATOM 3419 N N . GLU A 1 428 ? -118.292 20.058 44.420 1.00 67.06 428 GLU A N 1
ATOM 3420 C CA . GLU A 1 428 ? -118.026 18.617 44.218 1.00 67.06 428 GLU A CA 1
ATOM 3421 C C . GLU A 1 428 ? -117.425 18.344 42.823 1.00 67.06 428 GLU A C 1
ATOM 3423 O O . GLU A 1 428 ? -116.530 17.515 42.679 1.00 67.06 428 GLU A O 1
ATOM 3428 N N . ILE A 1 429 ? -117.862 19.089 41.800 1.00 67.62 429 ILE A N 1
ATOM 3429 C CA . ILE A 1 429 ? -117.325 19.021 40.430 1.00 67.62 429 ILE A CA 1
ATOM 3430 C C . ILE A 1 429 ? -115.932 19.664 40.349 1.00 67.62 429 ILE A C 1
ATOM 3432 O O . ILE A 1 429 ? -115.049 19.110 39.710 1.00 67.62 429 ILE A O 1
ATOM 3436 N N . GLU A 1 430 ? -115.712 20.787 41.028 1.00 72.19 430 GLU A N 1
ATOM 3437 C CA . GLU A 1 430 ? -114.437 21.491 41.194 1.00 72.19 430 GLU A CA 1
ATOM 3438 C C . GLU A 1 430 ? -113.469 20.676 42.046 1.00 72.19 430 GLU A C 1
ATOM 3440 O O . GLU A 1 430 ? -112.279 20.684 41.764 1.00 72.19 430 GLU A O 1
ATOM 3445 N N . LYS A 1 431 ? -113.954 19.923 43.040 1.00 81.19 431 LYS A N 1
ATOM 3446 C CA . LYS A 1 431 ? -113.128 18.982 43.799 1.00 81.19 431 LYS A CA 1
ATOM 3447 C C . LYS A 1 431 ? -112.749 17.769 42.957 1.00 81.19 431 LYS A C 1
ATOM 3449 O O . LYS A 1 431 ? -111.574 17.451 42.904 1.00 81.19 431 LYS A O 1
ATOM 3454 N N . LEU A 1 432 ? -113.680 17.142 42.235 1.00 81.31 432 LEU A N 1
ATOM 3455 C CA . LEU A 1 432 ? -113.335 16.050 41.314 1.00 81.31 432 LEU A CA 1
ATOM 3456 C C . LEU A 1 432 ? -112.448 16.525 40.150 1.00 81.31 432 LEU A C 1
ATOM 3458 O O . LEU A 1 432 ? -111.565 15.781 39.730 1.00 81.31 432 LEU A O 1
ATOM 3462 N N . HIS A 1 433 ? -112.616 17.761 39.670 1.00 82.81 433 HIS A N 1
ATOM 3463 C CA . HIS A 1 433 ? -111.679 18.385 38.736 1.00 82.81 433 HIS A CA 1
ATOM 3464 C C . HIS A 1 433 ? -110.329 18.677 39.391 1.00 82.81 433 HIS A C 1
ATOM 3466 O O . HIS A 1 433 ? -109.323 18.384 38.766 1.00 82.81 433 HIS A O 1
ATOM 3472 N N . SER A 1 434 ? -110.277 19.180 40.626 1.00 85.50 434 SER A N 1
ATOM 3473 C CA . SER A 1 434 ? -109.032 19.432 41.367 1.00 85.50 434 SER A CA 1
ATOM 3474 C C . SER A 1 434 ? -108.280 18.136 41.668 1.00 85.50 434 SER A C 1
ATOM 3476 O O . SER A 1 434 ? -107.067 18.093 41.506 1.00 85.50 434 SER A O 1
ATOM 3478 N N . ASP A 1 435 ? -108.981 17.072 42.058 1.00 86.12 435 ASP A N 1
ATOM 3479 C CA . ASP A 1 435 ? -108.415 15.747 42.309 1.00 86.12 435 ASP A CA 1
ATOM 3480 C C . ASP A 1 435 ? -107.901 15.141 40.986 1.00 86.12 435 ASP A C 1
ATOM 3482 O O . ASP A 1 435 ? -106.775 14.646 40.922 1.00 86.12 435 ASP A O 1
ATOM 3486 N N . TYR A 1 436 ? -108.670 15.249 39.892 1.00 85.81 436 TYR A N 1
ATOM 3487 C CA . TYR A 1 436 ? -108.234 14.851 38.545 1.00 85.81 436 TYR A CA 1
ATOM 3488 C C . TYR A 1 436 ? -107.043 15.684 38.044 1.00 85.81 436 TYR A C 1
ATOM 3490 O O . TYR A 1 436 ? -106.124 15.142 37.439 1.00 85.81 436 TYR A O 1
ATOM 3498 N N . GLU A 1 437 ? -107.027 16.990 38.302 1.00 89.38 437 GLU A N 1
ATOM 3499 C CA . GLU A 1 437 ? -105.980 17.919 37.878 1.00 89.38 437 GLU A CA 1
ATOM 3500 C C . GLU A 1 437 ? -104.709 17.755 38.726 1.00 89.38 437 GLU A C 1
ATOM 3502 O O . GLU A 1 437 ? -103.612 17.827 38.177 1.00 89.38 437 GLU A O 1
ATOM 3507 N N . GLU A 1 438 ? -104.807 17.447 40.026 1.00 90.94 438 GLU A N 1
ATOM 3508 C CA . GLU A 1 438 ? -103.657 17.051 40.850 1.00 90.94 438 GLU A CA 1
ATOM 3509 C C . GLU A 1 438 ? -103.099 15.697 40.390 1.00 90.94 438 GLU A C 1
ATOM 3511 O O . GLU A 1 438 ? -101.881 15.540 40.277 1.00 90.94 438 GLU A O 1
ATOM 3516 N N . ILE A 1 439 ? -103.961 14.726 40.065 1.00 88.75 439 ILE A N 1
ATOM 3517 C CA . ILE A 1 439 ? -103.539 13.431 39.512 1.00 88.75 439 ILE A CA 1
ATOM 3518 C C . ILE A 1 439 ? -102.889 13.613 38.131 1.00 88.75 439 ILE A C 1
ATOM 3520 O O . ILE A 1 439 ? -101.824 13.040 37.906 1.00 88.75 439 ILE A O 1
ATOM 3524 N N . SER A 1 440 ? -103.443 14.453 37.247 1.00 89.69 440 SER A N 1
ATOM 3525 C CA . SER A 1 440 ? -102.841 14.788 35.946 1.00 89.69 440 SER A CA 1
ATOM 3526 C C . SER A 1 440 ? -101.489 15.469 36.136 1.00 89.69 440 SER A C 1
ATOM 3528 O O . SER A 1 440 ? -100.487 14.969 35.638 1.00 89.69 440 SER A O 1
ATOM 3530 N N . LYS A 1 441 ? -101.402 16.515 36.968 1.00 92.19 441 LYS A N 1
ATOM 3531 C CA . LYS A 1 441 ? -100.140 17.209 37.282 1.00 92.19 441 LYS A CA 1
ATOM 3532 C C . LYS A 1 441 ? -99.093 16.281 37.902 1.00 92.19 441 LYS A C 1
ATOM 3534 O O . LYS A 1 441 ? -97.912 16.414 37.580 1.00 92.19 441 LYS A O 1
ATOM 3539 N N . ARG A 1 442 ? -99.494 15.335 38.762 1.00 91.50 442 ARG A N 1
ATOM 3540 C CA . ARG A 1 442 ? -98.600 14.324 39.358 1.00 91.50 442 ARG A CA 1
ATOM 3541 C C . ARG A 1 442 ? -98.165 13.276 38.326 1.00 91.50 442 ARG A C 1
ATOM 3543 O O . ARG A 1 442 ? -97.003 12.880 38.341 1.00 91.50 442 ARG A O 1
ATOM 3550 N N . HIS A 1 443 ? -99.038 12.872 37.405 1.00 89.06 443 HIS A N 1
ATOM 3551 C CA . HIS A 1 443 ? -98.692 11.962 36.312 1.00 89.06 443 HIS A CA 1
ATOM 3552 C C . HIS A 1 443 ? -97.783 12.637 35.272 1.00 89.06 443 HIS A C 1
ATOM 3554 O O . HIS A 1 443 ? -96.766 12.073 34.887 1.00 89.06 443 HIS A O 1
ATOM 3560 N N . GLU A 1 444 ? -98.068 13.881 34.889 1.00 92.00 444 GLU A N 1
ATOM 3561 C CA . GLU A 1 444 ? -97.219 14.724 34.042 1.00 92.00 444 GLU A CA 1
ATOM 3562 C C . GLU A 1 444 ? -95.859 15.010 34.685 1.00 92.00 444 GLU A C 1
ATOM 3564 O O . GLU A 1 444 ? -94.858 15.085 33.974 1.00 92.00 444 GLU A O 1
ATOM 3569 N N . ALA A 1 445 ? -95.800 15.166 36.013 1.00 91.50 445 ALA A N 1
ATOM 3570 C CA . ALA A 1 445 ? -94.539 15.235 36.747 1.00 91.50 445 ALA A CA 1
ATOM 3571 C C . ALA A 1 445 ? -93.774 13.914 36.614 1.00 91.50 445 ALA A C 1
ATOM 3573 O O . ALA A 1 445 ? -92.665 13.927 36.103 1.00 91.50 445 ALA A O 1
ATOM 3574 N N . GLN A 1 446 ? -94.399 12.769 36.905 1.00 91.44 446 GLN A N 1
ATOM 3575 C CA . GLN A 1 446 ? -93.772 11.455 36.714 1.00 91.44 446 GLN A CA 1
ATOM 3576 C C . GLN A 1 446 ? -93.344 11.182 35.261 1.00 91.44 446 GLN A C 1
ATOM 3578 O O . GLN A 1 446 ? -92.331 10.523 35.040 1.00 91.44 446 GLN A O 1
ATOM 3583 N N . ILE A 1 447 ? -94.071 11.680 34.256 1.00 93.25 447 ILE A N 1
ATOM 3584 C CA . ILE A 1 447 ? -93.670 11.600 32.842 1.00 93.25 447 ILE A CA 1
ATOM 3585 C C . ILE A 1 447 ? -92.444 12.484 32.583 1.00 93.25 447 ILE A C 1
ATOM 3587 O O . ILE A 1 447 ? -91.508 12.035 31.924 1.00 93.25 447 ILE A O 1
ATOM 3591 N N . ARG A 1 448 ? -92.409 13.712 33.118 1.00 93.25 448 ARG A N 1
ATOM 3592 C CA . ARG A 1 448 ? -91.244 14.609 33.025 1.00 93.25 448 ARG A CA 1
ATOM 3593 C C . ARG A 1 448 ? -90.019 14.034 33.736 1.00 93.25 448 ARG A C 1
ATOM 3595 O O . ARG A 1 448 ? -88.936 14.079 33.163 1.00 93.25 448 ARG A O 1
ATOM 3602 N N . ASP A 1 449 ? -90.192 13.453 34.917 1.00 93.69 449 ASP A N 1
ATOM 3603 C CA . ASP A 1 449 ? -89.121 12.864 35.722 1.00 93.69 449 ASP A CA 1
ATOM 3604 C C . ASP A 1 449 ? -88.568 11.595 35.052 1.00 93.69 449 ASP A C 1
ATOM 3606 O O . ASP A 1 449 ? -87.355 11.446 34.920 1.00 93.69 449 ASP A O 1
ATOM 3610 N N . ASN A 1 450 ? -89.439 10.722 34.524 1.00 89.81 450 ASN A N 1
ATOM 3611 C CA . ASN A 1 450 ? -89.012 9.580 33.709 1.00 89.81 450 ASN A CA 1
ATOM 3612 C C . ASN A 1 450 ? -88.301 10.031 32.424 1.00 89.81 450 ASN A C 1
ATOM 3614 O O . ASN A 1 450 ? -87.261 9.478 32.094 1.00 89.81 450 ASN A O 1
ATOM 3618 N N . ALA A 1 451 ? -88.797 11.057 31.724 1.00 92.81 451 ALA A N 1
ATOM 3619 C CA . ALA A 1 451 ? -88.144 11.577 30.520 1.00 92.81 451 ALA A CA 1
ATOM 3620 C C . ALA A 1 451 ? -86.773 12.220 30.813 1.00 92.81 451 ALA A C 1
ATOM 3622 O O . ALA A 1 451 ? -85.862 12.116 29.992 1.00 92.81 451 ALA A O 1
ATOM 3623 N N . GLN A 1 452 ? -86.600 12.855 31.977 1.00 94.19 452 GLN A N 1
ATOM 3624 C CA . GLN A 1 452 ? -85.291 13.317 32.451 1.00 94.19 452 GLN A CA 1
ATOM 3625 C C . GLN A 1 452 ? -84.369 12.137 32.783 1.00 94.19 452 GLN A C 1
ATOM 3627 O O . GLN A 1 452 ? -83.211 12.146 32.376 1.00 94.19 452 GLN A O 1
ATOM 3632 N N . MET A 1 453 ? -84.883 11.099 33.450 1.00 92.44 453 MET A N 1
ATOM 3633 C CA . MET A 1 453 ? -84.113 9.895 33.771 1.00 92.44 453 MET A CA 1
ATOM 3634 C C . MET A 1 453 ? -83.679 9.135 32.508 1.00 92.44 453 MET A C 1
ATOM 3636 O O . MET A 1 453 ? -82.530 8.715 32.424 1.00 92.44 453 MET A O 1
ATOM 3640 N N . SER A 1 454 ? -84.547 9.016 31.497 1.00 91.94 454 SER A N 1
ATOM 3641 C CA . SER A 1 454 ? -84.204 8.417 30.200 1.00 91.94 454 SER A CA 1
ATOM 3642 C C . SER A 1 454 ? -83.081 9.176 29.495 1.00 91.94 454 SER A C 1
ATOM 3644 O O . SER A 1 454 ? -82.131 8.543 29.053 1.00 91.94 454 SER A O 1
ATOM 3646 N N . ARG A 1 455 ? -83.130 10.517 29.460 1.00 93.88 455 ARG A N 1
ATOM 3647 C CA . ARG A 1 455 ? -82.034 11.335 28.903 1.00 93.88 455 ARG A CA 1
ATOM 3648 C C . ARG A 1 455 ? -80.739 11.185 29.694 1.00 93.88 455 ARG A C 1
ATOM 3650 O O . ARG A 1 455 ? -79.674 11.100 29.105 1.00 93.88 455 ARG A O 1
ATOM 3657 N N . PHE A 1 456 ? -80.815 11.122 31.023 1.00 95.88 456 PHE A N 1
ATOM 3658 C CA . PHE A 1 456 ? -79.627 10.918 31.852 1.00 95.88 456 PHE A CA 1
ATOM 3659 C C . PHE A 1 456 ? -78.999 9.534 31.631 1.00 95.88 456 PHE A C 1
ATOM 3661 O O . PHE A 1 456 ? -77.777 9.416 31.681 1.00 95.88 456 PHE A O 1
ATOM 3668 N N . LEU A 1 457 ? -79.808 8.499 31.372 1.00 92.31 457 LEU A N 1
ATOM 3669 C CA . LEU A 1 457 ? -79.326 7.173 30.975 1.00 92.31 457 LEU A CA 1
ATOM 3670 C C . LEU A 1 457 ? -78.688 7.205 29.579 1.00 92.31 457 LEU A C 1
ATOM 3672 O O . LEU A 1 457 ? -77.563 6.739 29.446 1.00 92.31 457 LEU A O 1
ATOM 3676 N N . GLU A 1 458 ? -79.331 7.836 28.595 1.00 94.62 458 GLU A N 1
ATOM 3677 C CA . GLU A 1 458 ? -78.798 8.062 27.239 1.00 94.62 458 GLU A CA 1
ATOM 3678 C C . GLU A 1 458 ? -77.432 8.786 27.292 1.00 94.62 458 GLU A C 1
ATOM 3680 O O . GLU A 1 458 ? -76.442 8.292 26.758 1.00 94.62 458 GLU A O 1
ATOM 3685 N N . GLU A 1 459 ? -77.313 9.862 28.083 1.00 94.88 459 GLU A N 1
ATOM 3686 C CA . GLU A 1 459 ? -76.046 10.562 28.360 1.00 94.88 459 GLU A CA 1
ATOM 3687 C C . GLU A 1 459 ? -74.979 9.686 29.054 1.00 94.88 459 GLU A C 1
ATOM 3689 O O . GLU A 1 459 ? -73.781 9.976 28.951 1.00 94.88 459 GLU A O 1
ATOM 3694 N N . LYS A 1 460 ? -75.363 8.641 29.806 1.00 92.81 460 LYS A N 1
ATOM 3695 C CA . LYS A 1 460 ? -74.403 7.680 30.386 1.00 92.81 460 LYS A CA 1
ATOM 3696 C C . LYS A 1 460 ? -74.013 6.595 29.400 1.00 92.81 460 LYS A C 1
ATOM 3698 O O . LYS A 1 460 ? -72.839 6.240 29.377 1.00 92.81 460 LYS A O 1
ATOM 3703 N N . GLU A 1 461 ? -74.943 6.101 28.594 1.00 94.31 461 GLU A N 1
ATOM 3704 C CA . GLU A 1 461 ? -74.676 5.115 27.547 1.00 94.31 461 GLU A CA 1
ATOM 3705 C C . GLU A 1 461 ? -73.736 5.705 26.486 1.00 94.31 461 GLU A C 1
ATOM 3707 O O . GLU A 1 461 ? -72.690 5.113 26.217 1.00 94.31 461 GLU A O 1
ATOM 3712 N N . ASP A 1 462 ? -73.992 6.931 26.014 1.00 94.75 462 ASP A N 1
ATOM 3713 C CA . ASP A 1 462 ? -73.071 7.684 25.149 1.00 94.75 462 ASP A CA 1
ATOM 3714 C C . ASP A 1 462 ? -71.683 7.843 25.784 1.00 94.75 462 ASP A C 1
ATOM 3716 O O . ASP A 1 462 ? -70.657 7.611 25.134 1.00 94.75 462 ASP A O 1
ATOM 3720 N N . LYS A 1 463 ? -71.617 8.194 27.078 1.00 96.19 463 LYS A N 1
ATOM 3721 C CA . LYS A 1 463 ? -70.326 8.379 27.753 1.00 96.19 463 LYS A CA 1
ATOM 3722 C C . LYS A 1 463 ? -69.574 7.064 27.975 1.00 96.19 463 LYS A C 1
ATOM 3724 O O . LYS A 1 463 ? -68.342 7.069 27.955 1.00 96.19 463 LYS A O 1
ATOM 3729 N N . ILE A 1 464 ? -70.280 5.949 28.159 1.00 93.56 464 ILE A N 1
ATOM 3730 C CA . ILE A 1 464 ? -69.692 4.606 28.220 1.00 93.56 464 ILE A CA 1
ATOM 3731 C C . ILE A 1 464 ? -69.147 4.220 26.840 1.00 93.56 464 ILE A C 1
ATOM 3733 O O . ILE A 1 464 ? -67.972 3.868 26.753 1.00 93.56 464 ILE A O 1
ATOM 3737 N N . MET A 1 465 ? -69.921 4.393 25.763 1.00 94.62 465 MET A N 1
ATOM 3738 C CA . MET A 1 465 ? -69.467 4.125 24.391 1.00 94.62 465 MET A CA 1
ATOM 3739 C C . MET A 1 465 ? -68.239 4.965 24.002 1.00 94.62 465 MET A C 1
ATOM 3741 O O . MET A 1 465 ? -67.302 4.451 23.385 1.00 94.62 465 MET A O 1
ATOM 3745 N N . GLU A 1 466 ? -68.183 6.243 24.397 1.00 95.06 466 GLU A N 1
ATOM 3746 C CA . GLU A 1 466 ? -66.992 7.079 24.195 1.00 95.06 466 GLU A CA 1
ATOM 3747 C C . GLU A 1 466 ? -65.777 6.515 24.952 1.00 95.06 466 GLU A C 1
ATOM 3749 O O . GLU A 1 466 ? -64.689 6.394 24.383 1.00 95.06 466 GLU A O 1
ATOM 3754 N N . LEU A 1 467 ? -65.945 6.125 26.220 1.00 92.81 467 LEU A N 1
ATOM 3755 C CA . LEU A 1 467 ? -64.863 5.555 27.024 1.00 92.81 467 LEU A CA 1
ATOM 3756 C C . LEU A 1 467 ? -64.372 4.217 26.452 1.00 92.81 467 LEU A C 1
ATOM 3758 O O . LEU A 1 467 ? -63.163 4.045 26.296 1.00 92.81 467 LEU A O 1
ATOM 3762 N N . GLU A 1 468 ? -65.265 3.315 26.048 1.00 93.62 468 GLU A N 1
ATOM 3763 C CA . GLU A 1 468 ? -64.921 2.047 25.389 1.00 93.62 468 GLU A CA 1
ATOM 3764 C C . GLU A 1 468 ? -64.179 2.270 24.058 1.00 93.62 468 GLU A C 1
ATOM 3766 O O . GLU A 1 468 ? -63.178 1.602 23.773 1.00 93.62 468 GLU A O 1
ATOM 3771 N N . SER A 1 469 ? -64.585 3.278 23.280 1.00 93.88 469 SER A N 1
ATOM 3772 C CA . SER A 1 469 ? -63.878 3.728 22.073 1.00 93.88 469 SER A CA 1
ATOM 3773 C C . SER A 1 469 ? -62.470 4.267 22.383 1.00 93.88 469 SER A C 1
ATOM 3775 O O . SER A 1 469 ? -61.503 3.957 21.680 1.00 93.88 469 SER A O 1
ATOM 3777 N N . THR A 1 470 ? -62.285 5.010 23.484 1.00 94.75 470 THR A N 1
ATOM 3778 C CA . THR A 1 470 ? -60.931 5.426 23.902 1.00 94.75 470 THR A CA 1
ATOM 3779 C C . THR A 1 470 ? -60.074 4.259 24.392 1.00 94.75 470 THR A C 1
ATOM 3781 O O . THR A 1 470 ? -58.894 4.207 24.051 1.00 94.75 470 THR A O 1
ATOM 3784 N N . ILE A 1 471 ? -60.643 3.296 25.125 1.00 91.62 471 ILE A N 1
ATOM 3785 C CA . ILE A 1 471 ? -59.925 2.119 25.641 1.00 91.62 471 ILE A CA 1
ATOM 3786 C C . ILE A 1 471 ? -59.477 1.208 24.493 1.00 91.62 471 ILE A C 1
ATOM 3788 O O . ILE A 1 471 ? -58.318 0.797 24.455 1.00 91.62 471 ILE A O 1
ATOM 3792 N N . THR A 1 472 ? -60.353 0.932 23.524 1.00 93.00 472 THR A N 1
ATOM 3793 C CA . THR A 1 472 ? -60.016 0.107 22.350 1.00 93.00 472 THR A CA 1
ATOM 3794 C C . THR A 1 472 ? -58.941 0.759 21.479 1.00 93.00 472 THR A C 1
ATOM 3796 O O . THR A 1 472 ? -57.978 0.084 21.107 1.00 93.00 472 THR A O 1
ATOM 3799 N N . ARG A 1 473 ? -59.016 2.078 21.240 1.00 94.62 473 ARG A N 1
ATOM 3800 C CA . ARG A 1 473 ? -57.951 2.835 20.556 1.00 94.62 473 ARG A CA 1
ATOM 3801 C C . ARG A 1 473 ? -56.624 2.809 21.320 1.00 94.62 473 ARG A C 1
ATOM 3803 O O . ARG A 1 473 ? -55.588 2.552 20.715 1.00 94.62 473 ARG A O 1
ATOM 3810 N N . LEU A 1 474 ? -56.636 3.031 22.636 1.00 91.88 474 LEU A N 1
ATOM 3811 C CA . LEU A 1 474 ? -55.421 2.969 23.459 1.00 91.88 474 LEU A CA 1
ATOM 3812 C C . LEU A 1 474 ? -54.812 1.557 23.486 1.00 91.88 474 LEU A C 1
ATOM 3814 O O . LEU A 1 474 ? -53.590 1.426 23.504 1.00 91.88 474 LEU A O 1
ATOM 3818 N N . GLY A 1 475 ? -55.641 0.510 23.429 1.00 92.19 475 GLY A N 1
ATOM 3819 C CA . GLY A 1 475 ? -55.200 -0.879 23.282 1.00 92.19 475 GLY A CA 1
ATOM 3820 C C . GLY A 1 475 ? -54.511 -1.152 21.941 1.00 92.19 475 GLY A C 1
ATOM 3821 O O . GLY A 1 475 ? -53.448 -1.771 21.922 1.00 92.19 475 GLY A O 1
ATOM 3822 N N . GLN A 1 476 ? -55.062 -0.641 20.833 1.00 92.56 476 GLN A N 1
ATOM 3823 C CA . GLN A 1 476 ? -54.423 -0.707 19.510 1.00 92.56 476 GLN A CA 1
ATOM 3824 C C . GLN A 1 476 ? -53.088 0.049 19.504 1.00 92.56 476 GLN A C 1
ATOM 3826 O O . GLN A 1 476 ? -52.054 -0.537 19.196 1.00 92.56 476 GLN A O 1
ATOM 3831 N N . GLU A 1 477 ? -53.080 1.303 19.965 1.00 93.25 477 GLU A N 1
ATOM 3832 C CA . GLU A 1 477 ? -51.858 2.102 20.078 1.00 93.25 477 GLU A CA 1
ATOM 3833 C C . GLU A 1 477 ? -50.778 1.435 20.950 1.00 93.25 477 GLU A C 1
ATOM 3835 O O . GLU A 1 477 ? -49.588 1.600 20.684 1.00 93.25 477 GLU A O 1
ATOM 3840 N N . ALA A 1 478 ? -51.160 0.716 22.011 1.00 91.50 478 ALA A N 1
ATOM 3841 C CA . ALA A 1 478 ? -50.226 -0.037 22.847 1.00 91.50 478 ALA A CA 1
ATOM 3842 C C . ALA A 1 478 ? -49.655 -1.264 22.115 1.00 91.50 478 ALA A C 1
ATOM 3844 O O . ALA A 1 478 ? -48.458 -1.532 22.229 1.00 91.50 478 ALA A O 1
ATOM 3845 N N . GLY A 1 479 ? -50.478 -1.966 21.329 1.00 91.06 479 GLY A N 1
ATOM 3846 C CA . GLY A 1 479 ? -50.048 -3.064 20.461 1.00 91.06 479 GLY A CA 1
ATOM 3847 C C . GLY A 1 479 ? -49.059 -2.610 19.384 1.00 91.06 479 GLY A C 1
ATOM 3848 O O . GLY A 1 479 ? -47.991 -3.205 19.247 1.00 91.06 479 GLY A O 1
ATOM 3849 N N . ASP A 1 480 ? -49.355 -1.509 18.693 1.00 92.50 480 ASP A N 1
ATOM 3850 C CA . ASP A 1 480 ? -48.477 -0.931 17.666 1.00 92.50 480 ASP A CA 1
ATOM 3851 C C . ASP A 1 480 ? -47.133 -0.480 18.262 1.00 92.50 480 ASP A C 1
ATOM 3853 O O . ASP A 1 480 ? -46.066 -0.752 17.706 1.00 92.50 480 ASP A O 1
ATOM 3857 N N . LYS A 1 481 ? -47.160 0.158 19.443 1.00 92.81 481 LYS A N 1
ATOM 3858 C CA . LYS A 1 481 ? -45.946 0.545 20.185 1.00 92.81 481 LYS A CA 1
ATOM 3859 C C . LYS A 1 481 ? -45.131 -0.683 20.611 1.00 92.81 481 LYS A C 1
ATOM 3861 O O . LYS A 1 481 ? -43.905 -0.634 20.538 1.00 92.81 481 LYS A O 1
ATOM 3866 N N . ALA A 1 482 ? -45.776 -1.785 21.002 1.00 92.75 482 ALA A N 1
ATOM 3867 C CA . ALA A 1 482 ? -45.091 -3.035 21.332 1.00 92.75 482 ALA A CA 1
ATOM 3868 C C . ALA A 1 482 ? -44.424 -3.678 20.101 1.00 92.75 482 ALA A C 1
ATOM 3870 O O . ALA A 1 482 ? -43.241 -4.009 20.169 1.00 92.75 482 ALA A O 1
ATOM 3871 N N . GLN A 1 483 ? -45.124 -3.773 18.963 1.00 93.25 483 GLN A N 1
ATOM 3872 C CA . GLN A 1 483 ? -44.552 -4.295 17.711 1.00 93.25 483 GLN A CA 1
ATOM 3873 C C . GLN A 1 483 ? -43.389 -3.433 17.201 1.00 93.25 483 GLN A C 1
ATOM 3875 O O . GLN A 1 483 ? -42.365 -3.960 16.765 1.00 93.25 483 GLN A O 1
ATOM 3880 N N . LEU A 1 484 ? -43.501 -2.103 17.300 1.00 93.50 484 LEU A N 1
ATOM 3881 C CA . LEU A 1 484 ? -42.418 -1.189 16.934 1.00 93.50 484 LEU A CA 1
ATOM 3882 C C . LEU A 1 484 ? -41.188 -1.375 17.837 1.00 93.50 484 LEU A C 1
ATOM 3884 O O . LEU A 1 484 ? -40.063 -1.402 17.338 1.00 93.50 484 LEU A O 1
ATOM 3888 N N . LEU A 1 485 ? -41.382 -1.542 19.149 1.00 92.50 485 LEU A N 1
ATOM 3889 C CA . LEU A 1 485 ? -40.292 -1.836 20.084 1.00 92.50 485 LEU A CA 1
ATOM 3890 C C . LEU A 1 485 ? -39.650 -3.204 19.815 1.00 92.50 485 LEU A C 1
ATOM 3892 O O . LEU A 1 485 ? -38.427 -3.310 19.883 1.00 92.50 485 LEU A O 1
ATOM 3896 N N . GLU A 1 486 ? -40.431 -4.227 19.461 1.00 93.06 486 GLU A N 1
ATOM 3897 C CA . GLU A 1 486 ? -39.914 -5.545 19.072 1.00 93.06 486 GLU A CA 1
ATOM 3898 C C . GLU A 1 486 ? -39.105 -5.479 17.765 1.00 93.06 486 GLU A C 1
ATOM 3900 O O . GLU A 1 486 ? -37.998 -6.018 17.706 1.00 93.06 486 GLU A O 1
ATOM 3905 N N . SER A 1 487 ? -39.577 -4.734 16.756 1.00 93.19 487 SER A N 1
ATOM 3906 C CA . SER A 1 487 ? -38.815 -4.480 15.524 1.00 93.19 487 SER A CA 1
ATOM 3907 C C . SER A 1 487 ? -37.504 -3.749 15.818 1.00 93.19 487 SER A C 1
ATOM 3909 O O . SER A 1 487 ? -36.448 -4.195 15.382 1.00 93.19 487 SER A O 1
ATOM 3911 N N . ILE A 1 488 ? -37.532 -2.681 16.625 1.00 91.12 488 ILE A N 1
ATOM 3912 C CA . ILE A 1 488 ? -36.326 -1.928 17.010 1.00 91.12 488 ILE A CA 1
ATOM 3913 C C . ILE A 1 488 ? -35.353 -2.806 17.814 1.00 91.12 488 ILE A C 1
ATOM 3915 O O . ILE A 1 488 ? -34.139 -2.705 17.631 1.00 91.12 488 ILE A O 1
ATOM 3919 N N . GLN A 1 489 ? -35.853 -3.689 18.682 1.00 91.69 489 GLN A N 1
ATOM 3920 C CA . GLN A 1 489 ? -35.035 -4.649 19.425 1.00 91.69 489 GLN A CA 1
ATOM 3921 C C . GLN A 1 489 ? -34.387 -5.672 18.472 1.00 91.69 489 GLN A C 1
ATOM 3923 O O . GLN A 1 489 ? -33.182 -5.918 18.568 1.00 91.69 489 GLN A O 1
ATOM 3928 N N . SER A 1 490 ? -35.151 -6.214 17.518 1.00 94.00 490 SER A N 1
ATOM 3929 C CA . SER A 1 490 ? -34.659 -7.096 16.452 1.00 94.00 490 SER A CA 1
ATOM 3930 C C . SER A 1 490 ? -33.566 -6.410 15.627 1.00 94.00 490 SER A C 1
ATOM 3932 O O . SER A 1 490 ? -32.431 -6.895 15.587 1.00 94.00 490 SER A O 1
ATOM 3934 N N . ASP A 1 491 ? -33.856 -5.232 15.072 1.00 93.88 491 ASP A N 1
ATOM 3935 C CA . ASP A 1 491 ? -32.935 -4.444 14.250 1.00 93.88 491 ASP A CA 1
ATOM 3936 C C . ASP A 1 491 ? -31.669 -4.064 15.024 1.00 93.88 491 ASP A C 1
ATOM 3938 O O . ASP A 1 491 ? -30.566 -4.166 14.492 1.00 93.88 491 ASP A O 1
ATOM 3942 N N . LYS A 1 492 ? -31.784 -3.728 16.315 1.00 95.88 492 LYS A N 1
ATOM 3943 C CA . LYS A 1 492 ? -30.634 -3.498 17.201 1.00 95.88 492 LYS A CA 1
ATOM 3944 C C . LYS A 1 492 ? -29.759 -4.746 17.345 1.00 95.88 492 LYS A C 1
ATOM 3946 O O . LYS A 1 492 ? -28.534 -4.618 17.322 1.00 95.88 492 LYS A O 1
ATOM 3951 N N . THR A 1 493 ? -30.331 -5.949 17.463 1.00 91.88 493 THR A N 1
ATOM 3952 C CA . THR A 1 493 ? -29.525 -7.188 17.499 1.00 91.88 493 THR A CA 1
ATOM 3953 C C . THR A 1 493 ? -28.898 -7.520 16.144 1.00 91.88 493 THR A C 1
ATOM 3955 O O . THR A 1 493 ? -27.737 -7.930 16.104 1.00 91.88 493 THR A O 1
ATOM 3958 N N . ALA A 1 494 ? -29.607 -7.291 15.034 1.00 92.81 494 ALA A N 1
ATOM 3959 C CA . ALA A 1 494 ? -29.083 -7.483 13.684 1.00 92.81 494 ALA A CA 1
ATOM 3960 C C . ALA A 1 494 ? -27.932 -6.508 13.383 1.00 92.81 494 ALA A C 1
ATOM 3962 O O . ALA A 1 494 ? -26.852 -6.934 12.970 1.00 92.81 494 ALA A O 1
ATOM 3963 N N . LEU A 1 495 ? -28.118 -5.220 13.684 1.00 89.94 495 LEU A N 1
ATOM 3964 C CA . LEU A 1 495 ? -27.098 -4.183 13.549 1.00 89.94 495 LEU A CA 1
ATOM 3965 C C . LEU A 1 495 ? -25.904 -4.456 14.469 1.00 89.94 495 LEU A C 1
ATOM 3967 O O . LEU A 1 495 ? -24.766 -4.316 14.037 1.00 89.94 495 LEU A O 1
ATOM 3971 N N . SER A 1 496 ? -26.128 -4.906 15.710 1.00 91.06 496 SER A N 1
ATOM 3972 C CA . SER A 1 496 ? -25.035 -5.277 16.616 1.00 91.06 496 SER A CA 1
ATOM 3973 C C . SER A 1 496 ? -24.222 -6.458 16.081 1.00 91.06 496 SER A C 1
ATOM 3975 O O . SER A 1 496 ? -22.998 -6.412 16.152 1.00 91.06 496 SER A O 1
ATOM 3977 N N . ARG A 1 497 ? -24.863 -7.490 15.511 1.00 91.81 497 ARG A N 1
ATOM 3978 C CA . ARG A 1 497 ? -24.161 -8.615 14.865 1.00 91.81 497 ARG A CA 1
ATOM 3979 C C . ARG A 1 497 ? -23.361 -8.147 13.649 1.00 91.81 497 ARG A C 1
ATOM 3981 O O . ARG A 1 497 ? -22.190 -8.495 13.529 1.00 91.81 497 ARG A O 1
ATOM 3988 N N . ALA A 1 498 ? -23.956 -7.309 12.800 1.00 92.38 498 ALA A N 1
ATOM 3989 C CA . ALA A 1 498 ? -23.286 -6.737 11.636 1.00 92.38 498 ALA A CA 1
ATOM 3990 C C . ALA A 1 498 ? -22.118 -5.810 12.022 1.00 92.38 498 ALA A C 1
ATOM 3992 O O . ALA A 1 498 ? -21.100 -5.795 11.334 1.00 92.38 498 ALA A O 1
ATOM 3993 N N . LEU A 1 499 ? -22.221 -5.056 13.122 1.00 90.75 499 LEU A N 1
ATOM 3994 C CA . LEU A 1 499 ? -21.137 -4.215 13.640 1.00 90.75 499 LEU A CA 1
ATOM 3995 C C . LEU A 1 499 ? -19.987 -5.047 14.218 1.00 90.75 499 LEU A C 1
ATOM 3997 O O . LEU A 1 499 ? -18.835 -4.710 13.955 1.00 90.75 499 LEU A O 1
ATOM 4001 N N . THR A 1 500 ? -20.278 -6.142 14.929 1.00 92.88 500 THR A N 1
ATOM 4002 C CA . THR A 1 500 ? -19.253 -7.104 15.369 1.00 92.88 500 THR A CA 1
ATOM 4003 C C . THR A 1 500 ? -18.550 -7.721 14.160 1.00 92.88 500 THR A C 1
ATOM 4005 O O . THR A 1 500 ? -17.348 -7.543 14.020 1.00 92.88 500 THR A O 1
ATOM 4008 N N . GLN A 1 501 ? -19.289 -8.270 13.189 1.00 93.69 501 GLN A N 1
ATOM 4009 C CA . GLN A 1 501 ? -18.704 -8.804 11.949 1.00 93.69 501 GLN A CA 1
ATOM 4010 C C . GLN A 1 501 ? -17.856 -7.766 11.190 1.00 93.69 501 GLN A C 1
ATOM 4012 O O . GLN A 1 501 ? -16.771 -8.084 10.716 1.00 93.69 501 GLN A O 1
ATOM 4017 N N . ASN A 1 502 ? -18.292 -6.503 11.107 1.00 93.06 502 ASN A N 1
ATOM 4018 C CA . ASN A 1 502 ? -17.499 -5.429 10.494 1.00 93.06 502 ASN A CA 1
ATOM 4019 C C . ASN A 1 502 ? -16.261 -5.028 11.314 1.00 93.06 502 ASN A C 1
ATOM 4021 O O . ASN A 1 502 ? -15.311 -4.491 10.744 1.00 93.06 502 ASN A O 1
ATOM 4025 N N . LYS A 1 503 ? -16.258 -5.235 12.635 1.00 94.56 503 LYS A N 1
ATOM 4026 C CA . LYS A 1 503 ? -15.073 -5.060 13.482 1.00 94.56 503 LYS A CA 1
ATOM 4027 C C . LYS A 1 503 ? -14.094 -6.211 13.251 1.00 94.56 503 LYS A C 1
ATOM 4029 O O . LYS A 1 503 ? -12.917 -5.950 13.025 1.00 94.56 503 LYS A O 1
ATOM 4034 N N . ASP A 1 504 ? -14.589 -7.442 13.240 1.00 93.69 504 ASP A N 1
ATOM 4035 C CA . ASP A 1 504 ? -13.781 -8.653 13.097 1.00 93.69 504 ASP A CA 1
ATOM 4036 C C . ASP A 1 504 ? -13.145 -8.719 11.697 1.00 93.69 504 ASP A C 1
ATOM 4038 O O . ASP A 1 504 ? -11.939 -8.904 11.582 1.00 93.69 504 ASP A O 1
ATOM 4042 N N . LEU A 1 505 ? -13.902 -8.406 10.636 1.00 94.56 505 LEU A N 1
ATOM 4043 C CA . LEU A 1 505 ? -13.375 -8.256 9.270 1.00 94.56 505 LEU A CA 1
ATOM 4044 C C . LEU A 1 505 ? -12.320 -7.143 9.160 1.00 94.56 505 LEU A C 1
ATOM 4046 O O . LEU A 1 505 ? -11.346 -7.289 8.425 1.00 94.56 505 LEU A O 1
ATOM 4050 N N . LYS A 1 506 ? -12.477 -6.025 9.885 1.00 95.88 506 LYS A N 1
ATOM 4051 C CA . LYS A 1 506 ? -11.450 -4.967 9.936 1.00 95.88 506 LYS A CA 1
ATOM 4052 C C . LYS A 1 506 ? -10.202 -5.412 10.691 1.00 95.88 506 LYS A C 1
ATOM 4054 O O . LYS A 1 506 ? -9.111 -4.998 10.312 1.00 95.88 506 LYS A O 1
ATOM 4059 N N . GLN A 1 507 ? -10.356 -6.227 11.731 1.00 94.75 507 GLN A N 1
ATOM 4060 C CA . GLN A 1 507 ? -9.234 -6.795 12.465 1.00 94.75 507 GLN A CA 1
ATOM 4061 C C . GLN A 1 507 ? -8.480 -7.814 11.600 1.00 94.75 507 GLN A C 1
ATOM 4063 O O . GLN A 1 507 ? -7.286 -7.630 11.402 1.00 94.75 507 GLN A O 1
ATOM 4068 N N . GLN A 1 508 ? -9.173 -8.764 10.966 1.00 94.38 508 GLN A N 1
ATOM 4069 C CA . GLN A 1 508 ? -8.585 -9.697 9.994 1.00 94.38 508 GLN A CA 1
ATOM 4070 C C . GLN A 1 508 ? -7.873 -8.962 8.849 1.00 94.38 508 GLN A C 1
ATOM 4072 O O . GLN A 1 508 ? -6.769 -9.328 8.459 1.00 94.38 508 GLN A O 1
ATOM 4077 N N . LEU A 1 509 ? -8.460 -7.881 8.322 1.00 93.00 509 LEU A N 1
ATOM 4078 C CA . LEU A 1 509 ? -7.841 -7.095 7.252 1.00 93.00 509 LEU A CA 1
ATOM 4079 C C . LEU A 1 509 ? -6.614 -6.298 7.736 1.00 93.00 509 LEU A C 1
ATOM 4081 O O . LEU A 1 509 ? -5.665 -6.134 6.972 1.00 93.00 509 LEU A O 1
ATOM 4085 N N . ALA A 1 510 ? -6.585 -5.857 8.997 1.00 91.38 510 ALA A N 1
ATOM 4086 C CA . ALA A 1 510 ? -5.399 -5.263 9.617 1.00 91.38 510 ALA A CA 1
ATOM 4087 C C . ALA A 1 510 ? -4.313 -6.313 9.927 1.00 91.38 510 ALA A C 1
ATOM 4089 O O . ALA A 1 510 ? -3.129 -6.041 9.752 1.00 91.38 510 ALA A O 1
ATOM 4090 N N . GLU A 1 511 ? -4.697 -7.521 10.339 1.00 94.06 511 GLU A N 1
ATOM 4091 C CA . GLU A 1 511 ? -3.800 -8.661 10.561 1.00 94.06 511 GLU A CA 1
ATOM 4092 C C . GLU A 1 511 ? -3.175 -9.134 9.241 1.00 94.06 511 GLU A C 1
ATOM 4094 O O . GLU A 1 511 ? -1.959 -9.297 9.176 1.00 94.06 511 GLU A O 1
ATOM 4099 N N . LEU A 1 512 ? -3.953 -9.213 8.155 1.00 92.88 512 LEU A N 1
ATOM 4100 C CA . LEU A 1 512 ? -3.454 -9.463 6.798 1.00 92.88 512 LEU A CA 1
ATOM 4101 C C . LEU A 1 512 ? -2.545 -8.335 6.287 1.00 92.88 512 LEU A C 1
ATOM 4103 O O . LEU A 1 512 ? -1.520 -8.618 5.672 1.00 92.88 512 LEU A O 1
ATOM 4107 N N . GLN A 1 513 ? -2.863 -7.063 6.557 1.00 91.38 513 GLN A N 1
ATOM 4108 C CA . GLN A 1 513 ? -1.979 -5.941 6.206 1.00 91.38 513 GLN A CA 1
ATOM 4109 C C . GLN A 1 513 ? -0.659 -5.983 6.985 1.00 91.38 513 GLN A C 1
ATOM 4111 O O . GLN A 1 513 ? 0.401 -5.808 6.387 1.00 91.38 513 GLN A O 1
ATOM 4116 N N . ASN A 1 514 ? -0.698 -6.270 8.288 1.00 92.62 514 ASN A N 1
ATOM 4117 C CA . ASN A 1 514 ? 0.502 -6.449 9.106 1.00 92.62 514 ASN A CA 1
ATOM 4118 C C . ASN A 1 514 ? 1.311 -7.674 8.656 1.00 92.62 514 ASN A C 1
ATOM 4120 O O . ASN A 1 514 ? 2.533 -7.590 8.568 1.00 92.62 514 ASN A O 1
ATOM 4124 N N . GLY A 1 515 ? 0.646 -8.781 8.316 1.00 95.06 515 GLY A N 1
ATOM 4125 C CA . GLY A 1 515 ? 1.263 -9.981 7.757 1.00 95.06 515 GLY A CA 1
ATOM 4126 C C . GLY A 1 515 ? 1.940 -9.715 6.414 1.00 95.06 515 GLY A C 1
ATOM 4127 O O . GLY A 1 515 ? 3.086 -10.110 6.229 1.00 95.06 515 GLY A O 1
ATOM 4128 N N . PHE A 1 516 ? 1.292 -8.970 5.514 1.00 93.56 516 PHE A N 1
ATOM 4129 C CA . PHE A 1 516 ? 1.865 -8.564 4.228 1.00 93.56 516 PHE A CA 1
ATOM 4130 C C . PHE A 1 516 ? 3.048 -7.602 4.394 1.00 93.56 516 PHE A C 1
ATOM 4132 O O . PHE A 1 516 ? 4.082 -7.794 3.762 1.00 93.56 516 PHE A O 1
ATOM 4139 N N . VAL A 1 517 ? 2.940 -6.589 5.264 1.00 94.62 517 VAL A N 1
ATOM 4140 C CA . VAL A 1 517 ? 4.053 -5.667 5.555 1.00 94.62 517 VAL A CA 1
ATOM 4141 C C . VAL A 1 517 ? 5.224 -6.416 6.187 1.00 94.62 517 VAL A C 1
ATOM 4143 O O . VAL A 1 517 ? 6.363 -6.198 5.782 1.00 94.62 517 VAL A O 1
ATOM 4146 N N . LYS A 1 518 ? 4.963 -7.332 7.128 1.00 95.50 518 LYS A N 1
ATOM 4147 C CA . LYS A 1 518 ? 6.006 -8.171 7.721 1.00 95.50 518 LYS A CA 1
ATOM 4148 C C . LYS A 1 518 ? 6.651 -9.069 6.666 1.00 95.50 518 LYS A C 1
ATOM 4150 O O . LYS A 1 518 ? 7.858 -9.008 6.514 1.00 95.50 518 LYS A O 1
ATOM 4155 N N . MET A 1 519 ? 5.869 -9.824 5.896 1.00 90.75 519 MET A N 1
ATOM 4156 C CA . MET A 1 519 ? 6.376 -10.698 4.833 1.00 90.75 519 MET A CA 1
ATOM 4157 C C . MET A 1 519 ? 7.187 -9.916 3.793 1.00 90.75 519 MET A C 1
ATOM 4159 O O . MET A 1 519 ? 8.259 -10.357 3.413 1.00 90.75 519 MET A O 1
ATOM 4163 N N . SER A 1 520 ? 6.735 -8.726 3.390 1.00 92.00 520 SER A N 1
ATOM 4164 C CA . SER A 1 520 ? 7.464 -7.846 2.466 1.00 92.00 520 SER A CA 1
ATOM 4165 C C . SER A 1 520 ? 8.792 -7.344 3.054 1.00 92.00 520 SER A C 1
ATOM 4167 O O . SER A 1 520 ? 9.805 -7.322 2.357 1.00 92.00 520 SER A O 1
ATOM 4169 N N . ASN A 1 521 ? 8.826 -7.007 4.349 1.00 93.31 521 ASN A N 1
ATOM 4170 C CA . ASN A 1 521 ? 10.059 -6.631 5.047 1.00 93.31 521 ASN A CA 1
ATOM 4171 C C . ASN A 1 521 ? 11.012 -7.827 5.210 1.00 93.31 521 ASN A C 1
ATOM 4173 O O . ASN A 1 521 ? 12.189 -7.707 4.880 1.00 93.31 521 ASN A O 1
ATOM 4177 N N . ASP A 1 522 ? 10.505 -8.978 5.661 1.00 94.62 522 ASP A N 1
ATOM 4178 C CA . ASP A 1 522 ? 11.257 -10.224 5.837 1.00 94.62 522 ASP A CA 1
ATOM 4179 C C . ASP A 1 522 ? 11.842 -10.683 4.480 1.00 94.62 522 ASP A C 1
ATOM 4181 O O . ASP A 1 522 ? 13.020 -11.031 4.392 1.00 94.62 522 ASP A O 1
ATOM 4185 N N . SER A 1 523 ? 11.061 -10.601 3.393 1.00 91.94 523 SER A N 1
ATOM 4186 C CA . SER A 1 523 ? 11.509 -10.858 2.017 1.00 91.94 523 SER A CA 1
ATOM 4187 C C . SER A 1 523 ? 12.533 -9.836 1.521 1.00 91.94 523 SER A C 1
ATOM 4189 O O . SER A 1 523 ? 13.489 -10.229 0.860 1.00 91.94 523 SER A O 1
ATOM 4191 N N . MET A 1 524 ? 12.392 -8.546 1.846 1.00 94.06 524 MET A N 1
ATOM 4192 C CA . MET A 1 524 ? 13.388 -7.523 1.503 1.00 94.06 524 MET A CA 1
ATOM 4193 C C . MET A 1 524 ? 14.707 -7.743 2.261 1.00 94.06 524 MET A C 1
ATOM 4195 O O . MET A 1 524 ? 15.786 -7.591 1.684 1.00 94.06 524 MET A O 1
ATOM 4199 N N . GLU A 1 525 ? 14.651 -8.146 3.533 1.00 94.25 525 GLU A N 1
ATOM 4200 C CA . GLU A 1 525 ? 15.837 -8.488 4.324 1.00 94.25 525 GLU A CA 1
ATOM 4201 C C . GLU A 1 525 ? 16.512 -9.764 3.792 1.00 94.25 525 GLU A C 1
ATOM 4203 O O . GLU A 1 525 ? 17.736 -9.795 3.657 1.00 94.25 525 GLU A O 1
ATOM 4208 N N . LEU A 1 526 ? 15.735 -10.787 3.418 1.00 94.00 526 LEU A N 1
ATOM 4209 C CA . LEU A 1 526 ? 16.235 -11.996 2.754 1.00 94.00 526 LEU A CA 1
ATOM 4210 C C . LEU A 1 526 ? 16.868 -11.687 1.390 1.00 94.00 526 LEU A C 1
ATOM 4212 O O . LEU A 1 526 ? 17.976 -12.149 1.133 1.00 94.00 526 LEU A O 1
ATOM 4216 N N . MET A 1 527 ? 16.229 -10.861 0.556 1.00 93.75 527 MET A N 1
ATOM 4217 C CA . MET A 1 527 ? 16.772 -10.423 -0.736 1.00 93.75 527 MET A CA 1
ATOM 4218 C C . MET A 1 527 ? 18.083 -9.646 -0.557 1.00 93.75 527 MET A C 1
ATOM 4220 O O . MET A 1 527 ? 19.047 -9.870 -1.285 1.00 93.75 527 MET A O 1
ATOM 4224 N N . THR A 1 528 ? 18.149 -8.771 0.452 1.00 93.25 528 THR A N 1
ATOM 4225 C CA . THR A 1 528 ? 19.362 -8.005 0.778 1.00 93.25 528 THR A CA 1
ATOM 4226 C C . THR A 1 528 ? 20.488 -8.931 1.247 1.00 93.25 528 THR A C 1
ATOM 4228 O O . THR A 1 528 ? 21.620 -8.800 0.784 1.00 93.25 528 THR A O 1
ATOM 4231 N N . LYS A 1 529 ? 20.186 -9.905 2.120 1.00 95.06 529 LYS A N 1
ATOM 4232 C CA . LYS A 1 529 ? 21.152 -10.920 2.575 1.00 95.06 529 LYS A CA 1
ATOM 4233 C C . LYS A 1 529 ? 21.659 -11.782 1.421 1.00 95.06 529 LYS A C 1
ATOM 4235 O O . LYS A 1 529 ? 22.868 -11.981 1.315 1.00 95.06 529 LYS A O 1
ATOM 4240 N N . LEU A 1 530 ? 20.759 -12.234 0.545 1.00 94.31 530 LEU A N 1
ATOM 4241 C CA . LEU A 1 530 ? 21.097 -12.992 -0.658 1.00 94.31 530 LEU A CA 1
ATOM 4242 C C . LEU A 1 530 ? 22.065 -12.196 -1.539 1.00 94.31 530 LEU A C 1
ATOM 4244 O O . LEU A 1 530 ? 23.151 -12.688 -1.812 1.00 94.31 530 LEU A O 1
ATOM 4248 N N . GLN A 1 531 ? 21.751 -10.939 -1.864 1.00 93.31 531 GLN A N 1
ATOM 4249 C CA . GLN A 1 531 ? 22.644 -10.071 -2.642 1.00 93.31 531 GLN A CA 1
ATOM 4250 C C . GLN A 1 531 ? 24.011 -9.862 -1.969 1.00 93.31 531 GLN A C 1
ATOM 4252 O O . GLN A 1 531 ? 25.037 -9.850 -2.649 1.00 93.31 531 GLN A O 1
ATOM 4257 N N . THR A 1 532 ? 24.075 -9.737 -0.636 1.00 93.50 532 THR A N 1
ATOM 4258 C CA . THR A 1 532 ? 25.372 -9.641 0.059 1.00 93.50 532 THR A CA 1
ATOM 4259 C C . THR A 1 532 ? 26.177 -10.942 0.019 1.00 93.50 532 THR A C 1
ATOM 4261 O O . THR A 1 532 ? 27.396 -10.878 -0.138 1.00 93.50 532 THR A O 1
ATOM 4264 N N . GLU A 1 533 ? 25.533 -12.110 0.094 1.00 92.44 533 GLU A N 1
ATOM 4265 C CA . GLU A 1 533 ? 26.213 -13.405 -0.039 1.00 92.44 533 GLU A CA 1
ATOM 4266 C C . GLU A 1 533 ? 26.581 -13.724 -1.499 1.00 92.44 533 GLU A C 1
ATOM 4268 O O . GLU A 1 533 ? 27.649 -14.276 -1.743 1.00 92.44 533 GLU A O 1
ATOM 4273 N N . GLU A 1 534 ? 25.791 -13.295 -2.488 1.00 93.06 534 GLU A N 1
ATOM 4274 C CA . GLU A 1 534 ? 26.146 -13.344 -3.915 1.00 93.06 534 GLU A CA 1
ATOM 4275 C C . GLU A 1 534 ? 27.378 -12.479 -4.212 1.00 93.06 534 GLU A C 1
ATOM 4277 O O . GLU A 1 534 ? 28.334 -12.951 -4.830 1.00 93.06 534 GLU A O 1
ATOM 4282 N N . HIS A 1 535 ? 27.414 -11.235 -3.718 1.00 93.88 535 HIS A N 1
ATOM 4283 C CA . HIS A 1 535 ? 28.584 -10.363 -3.854 1.00 93.88 535 HIS A CA 1
ATOM 4284 C C . HIS A 1 535 ? 29.821 -10.931 -3.143 1.00 93.88 535 HIS A C 1
ATOM 4286 O O . HIS A 1 535 ? 30.910 -10.925 -3.717 1.00 93.88 535 HIS A O 1
ATOM 4292 N N . ARG A 1 536 ? 29.660 -11.479 -1.932 1.00 94.88 536 ARG A N 1
ATOM 4293 C CA . ARG A 1 536 ? 30.726 -12.165 -1.184 1.00 94.88 536 ARG A CA 1
ATOM 4294 C C . ARG A 1 536 ? 31.228 -13.411 -1.920 1.00 94.88 536 ARG A C 1
ATOM 4296 O O . ARG A 1 536 ? 32.435 -13.628 -1.992 1.00 94.88 536 ARG A O 1
ATOM 4303 N N . SER A 1 537 ? 30.325 -14.209 -2.485 1.00 94.62 537 SER A N 1
ATOM 4304 C CA . SER A 1 537 ? 30.640 -15.386 -3.301 1.00 94.62 537 SER A CA 1
ATOM 4305 C C . SER A 1 537 ? 31.420 -14.991 -4.557 1.00 94.62 537 SER A C 1
ATOM 4307 O O . SER A 1 537 ? 32.450 -15.590 -4.860 1.00 94.62 537 SER A O 1
ATOM 4309 N N . HIS A 1 538 ? 31.016 -13.909 -5.230 1.00 96.31 538 HIS A N 1
ATOM 4310 C CA . HIS A 1 538 ? 31.736 -13.361 -6.378 1.00 96.31 538 HIS A CA 1
ATOM 4311 C C . HIS A 1 538 ? 33.136 -12.837 -6.002 1.00 96.31 538 HIS A C 1
ATOM 4313 O O . HIS A 1 538 ? 34.103 -13.124 -6.703 1.00 96.31 538 HIS A O 1
ATOM 4319 N N . GLU A 1 539 ? 33.288 -12.141 -4.869 1.00 96.12 539 GLU A N 1
ATOM 4320 C CA . GLU A 1 539 ? 34.598 -11.702 -4.359 1.00 96.12 539 GLU A CA 1
ATOM 4321 C C . GLU A 1 539 ? 35.514 -12.893 -4.013 1.00 96.12 539 GLU A C 1
ATOM 4323 O O . GLU A 1 539 ? 36.718 -12.861 -4.280 1.00 96.12 539 GLU A O 1
ATOM 4328 N N . LEU A 1 540 ? 34.956 -13.971 -3.449 1.00 93.69 540 LEU A N 1
ATOM 4329 C CA . LEU A 1 540 ? 35.687 -15.210 -3.173 1.00 93.69 540 LEU A CA 1
ATOM 4330 C C . LEU A 1 540 ? 36.076 -15.947 -4.462 1.00 93.69 540 LEU A C 1
ATOM 4332 O O . LEU A 1 540 ? 37.214 -16.396 -4.566 1.00 93.69 540 LEU A O 1
ATOM 4336 N N . ALA A 1 541 ? 35.192 -16.014 -5.460 1.00 95.00 541 ALA A N 1
ATOM 4337 C CA . ALA A 1 541 ? 35.493 -16.592 -6.769 1.00 95.00 541 ALA A CA 1
ATOM 4338 C C . ALA A 1 541 ? 36.609 -15.819 -7.495 1.00 95.00 541 ALA A C 1
ATOM 4340 O O . ALA A 1 541 ? 37.514 -16.433 -8.055 1.00 95.00 541 ALA A O 1
ATOM 4341 N N . LEU A 1 542 ? 36.604 -14.482 -7.423 1.00 95.75 542 LEU A N 1
ATOM 4342 C CA . LEU A 1 542 ? 37.683 -13.647 -7.962 1.00 95.75 542 LEU A CA 1
ATOM 4343 C C . LEU A 1 542 ? 39.013 -13.859 -7.219 1.00 95.75 542 LEU A C 1
ATOM 4345 O O . LEU A 1 542 ? 40.055 -13.936 -7.868 1.00 95.75 542 LEU A O 1
ATOM 4349 N N . ARG A 1 543 ? 39.003 -14.018 -5.884 1.00 95.94 543 ARG A N 1
ATOM 4350 C CA . ARG A 1 543 ? 40.219 -14.392 -5.134 1.00 95.94 543 ARG A CA 1
ATOM 4351 C C . ARG A 1 543 ? 40.735 -15.781 -5.496 1.00 95.94 543 ARG A C 1
ATOM 4353 O O . ARG A 1 543 ? 41.946 -15.952 -5.582 1.00 95.94 543 ARG A O 1
ATOM 4360 N N . LEU A 1 544 ? 39.849 -16.756 -5.695 1.00 94.56 544 LEU A N 1
ATOM 4361 C CA . LEU A 1 544 ? 40.240 -18.106 -6.105 1.00 94.56 544 LEU A CA 1
ATOM 4362 C C . LEU A 1 544 ? 40.862 -18.092 -7.504 1.00 94.56 544 LEU A C 1
ATOM 4364 O O . LEU A 1 544 ? 41.953 -18.623 -7.664 1.00 94.56 544 LEU A O 1
ATOM 4368 N N . ALA A 1 545 ? 40.256 -17.397 -8.471 1.00 94.75 545 ALA A N 1
ATOM 4369 C CA . ALA A 1 545 ? 40.832 -17.227 -9.806 1.00 94.75 545 ALA A CA 1
ATOM 4370 C C . ALA A 1 545 ? 42.216 -16.546 -9.763 1.00 94.75 545 ALA A C 1
ATOM 4372 O O . ALA A 1 545 ? 43.152 -17.015 -10.406 1.00 94.75 545 ALA A O 1
ATOM 4373 N N . GLN A 1 546 ? 42.385 -15.498 -8.943 1.00 95.75 546 GLN A N 1
ATOM 4374 C CA . GLN A 1 546 ? 43.697 -14.874 -8.726 1.00 95.75 546 GLN A CA 1
ATOM 4375 C C . GLN A 1 546 ? 44.717 -15.874 -8.149 1.00 95.75 546 GLN A C 1
ATOM 4377 O O . GLN A 1 546 ? 45.856 -15.915 -8.605 1.00 95.75 546 GLN A O 1
ATOM 4382 N N . GLN A 1 547 ? 44.324 -16.699 -7.174 1.00 94.44 547 GLN A N 1
ATOM 4383 C CA . GLN A 1 547 ? 45.202 -17.722 -6.596 1.00 94.44 547 GLN A CA 1
ATOM 4384 C C . GLN A 1 547 ? 45.528 -18.853 -7.583 1.00 94.44 547 GLN A C 1
ATOM 4386 O O . GLN A 1 547 ? 46.634 -19.389 -7.542 1.00 94.44 547 GLN A O 1
ATOM 4391 N N . GLU A 1 548 ? 44.612 -19.209 -8.484 1.00 94.56 548 GLU A N 1
ATOM 4392 C CA . GLU A 1 548 ? 44.863 -20.175 -9.559 1.00 94.56 548 GLU A CA 1
ATOM 4393 C C . GLU A 1 548 ? 45.872 -19.638 -10.586 1.00 94.56 548 GLU A C 1
ATOM 4395 O O . GLU A 1 548 ? 46.791 -20.372 -10.961 1.00 94.56 548 GLU A O 1
ATOM 4400 N N . ASP A 1 549 ? 45.774 -18.362 -10.977 1.00 95.81 549 ASP A N 1
ATOM 4401 C CA . ASP A 1 549 ? 46.771 -17.708 -11.835 1.00 95.81 549 ASP A CA 1
ATOM 4402 C C . ASP A 1 549 ? 48.130 -17.541 -11.118 1.00 95.81 549 ASP A C 1
ATOM 4404 O O . ASP A 1 549 ? 49.161 -17.882 -11.694 1.00 95.81 549 ASP A O 1
ATOM 4408 N N . GLU A 1 550 ? 48.167 -17.141 -9.840 1.00 95.69 550 GLU A N 1
ATOM 4409 C CA . GLU A 1 550 ? 49.414 -17.075 -9.049 1.00 95.69 550 GLU A CA 1
ATOM 4410 C C . GLU A 1 550 ? 50.096 -18.455 -8.916 1.00 95.69 550 GLU A C 1
ATOM 4412 O O . GLU A 1 550 ? 51.318 -18.576 -9.048 1.00 95.69 550 GLU A O 1
ATOM 4417 N N . LEU A 1 551 ? 49.322 -19.528 -8.703 1.00 94.19 551 LEU A N 1
ATOM 4418 C CA . LEU A 1 551 ? 49.835 -20.905 -8.662 1.00 94.19 551 LEU A CA 1
ATOM 4419 C C . LEU A 1 551 ? 50.320 -21.398 -10.032 1.00 94.19 551 LEU A C 1
ATOM 4421 O O . LEU A 1 551 ? 51.251 -22.207 -10.104 1.00 94.19 551 LEU A O 1
ATOM 4425 N N . LYS A 1 552 ? 49.703 -20.929 -11.117 1.00 95.38 552 LYS A N 1
ATOM 4426 C CA . LYS A 1 552 ? 50.092 -21.235 -12.495 1.00 95.38 552 LYS A CA 1
ATOM 4427 C C . LYS A 1 552 ? 51.386 -20.520 -12.882 1.00 95.38 552 LYS A C 1
ATOM 4429 O O . LYS A 1 552 ? 52.301 -21.196 -13.342 1.00 95.38 552 LYS A O 1
ATOM 4434 N N . ASP A 1 553 ? 51.519 -19.227 -12.592 1.00 96.00 553 ASP A N 1
ATOM 4435 C CA . ASP A 1 553 ? 52.766 -18.473 -12.782 1.00 96.00 553 ASP A CA 1
ATOM 4436 C C . ASP A 1 553 ? 53.923 -19.109 -11.992 1.00 96.00 553 ASP A C 1
ATOM 4438 O O . ASP A 1 553 ? 55.022 -19.298 -12.519 1.00 96.00 553 ASP A O 1
ATOM 4442 N N . MET A 1 554 ? 53.671 -19.535 -10.748 1.00 93.50 554 MET A N 1
ATOM 4443 C CA . MET A 1 554 ? 54.652 -20.273 -9.944 1.00 93.50 554 MET A CA 1
ATOM 4444 C C . MET A 1 554 ? 55.000 -21.651 -10.534 1.00 93.50 554 MET A C 1
ATOM 4446 O O . MET A 1 554 ? 56.164 -22.054 -10.489 1.00 93.50 554 MET A O 1
ATOM 4450 N N . ARG A 1 555 ? 54.036 -22.374 -11.121 1.00 95.31 555 ARG A N 1
ATOM 4451 C CA . ARG A 1 555 ? 54.284 -23.645 -11.829 1.00 95.31 555 ARG A CA 1
ATOM 4452 C C . ARG A 1 555 ? 55.109 -23.435 -13.100 1.00 95.31 555 ARG A C 1
ATOM 4454 O O . ARG A 1 555 ? 56.058 -24.185 -13.319 1.00 95.31 555 ARG A O 1
ATOM 4461 N N . ASP A 1 556 ? 54.793 -22.432 -13.910 1.00 95.44 556 ASP A N 1
ATOM 4462 C CA . ASP A 1 556 ? 55.514 -22.141 -15.153 1.00 95.44 556 ASP A CA 1
ATOM 4463 C C . ASP A 1 556 ? 56.935 -21.624 -14.858 1.00 95.44 556 ASP A C 1
ATOM 4465 O O . ASP A 1 556 ? 57.901 -22.021 -15.520 1.00 95.44 556 ASP A O 1
ATOM 4469 N N . ALA A 1 557 ? 57.106 -20.843 -13.784 1.00 94.81 557 ALA A N 1
ATOM 4470 C CA . ALA A 1 557 ? 58.417 -20.475 -13.255 1.00 94.81 557 ALA A CA 1
ATOM 4471 C C . ALA A 1 557 ? 59.227 -21.702 -12.795 1.00 94.81 557 ALA A C 1
ATOM 4473 O O . ALA A 1 557 ? 60.417 -21.788 -13.106 1.00 94.81 557 ALA A O 1
ATOM 4474 N N . LEU A 1 558 ? 58.607 -22.670 -12.106 1.00 93.44 558 LEU A N 1
ATOM 4475 C CA . LEU A 1 558 ? 59.261 -23.927 -11.721 1.00 93.44 558 LEU A CA 1
ATOM 4476 C C . LEU A 1 558 ? 59.654 -24.768 -12.944 1.00 93.44 558 LEU A C 1
ATOM 4478 O O . LEU A 1 558 ? 60.815 -25.152 -13.043 1.00 93.44 558 LEU A O 1
ATOM 4482 N N . MET A 1 559 ? 58.765 -24.966 -13.924 1.00 95.25 559 MET A N 1
ATOM 4483 C CA . MET A 1 559 ? 59.099 -25.696 -15.160 1.00 95.25 559 MET A CA 1
ATOM 4484 C C . MET A 1 559 ? 60.239 -25.028 -15.946 1.00 95.25 559 MET A C 1
ATOM 4486 O O . MET A 1 559 ? 61.103 -25.711 -16.500 1.00 95.25 559 MET A O 1
ATOM 4490 N N . SER A 1 560 ? 60.290 -23.692 -15.963 1.00 95.00 560 SER A N 1
ATOM 4491 C CA . SER A 1 560 ? 61.401 -22.932 -16.548 1.00 95.00 560 SER A CA 1
ATOM 4492 C C . SER A 1 560 ? 62.726 -23.185 -15.810 1.00 95.00 560 SER A C 1
ATOM 4494 O O . SER A 1 560 ? 63.768 -23.372 -16.444 1.00 95.00 560 SER A O 1
ATOM 4496 N N . ARG A 1 561 ? 62.698 -23.275 -14.471 1.00 92.81 561 ARG A N 1
ATOM 4497 C CA . ARG A 1 561 ? 63.874 -23.619 -13.652 1.00 92.81 561 ARG A CA 1
ATOM 4498 C C . ARG A 1 561 ? 64.304 -25.072 -13.816 1.00 92.81 561 ARG A C 1
ATOM 4500 O O . ARG A 1 561 ? 65.499 -25.309 -13.956 1.00 92.81 561 ARG A O 1
ATOM 4507 N N . ASP A 1 562 ? 63.374 -26.019 -13.880 1.00 93.19 562 ASP A N 1
ATOM 4508 C CA . ASP A 1 562 ? 63.686 -27.422 -14.164 1.00 93.19 562 ASP A CA 1
ATOM 4509 C C . ASP A 1 562 ? 64.319 -27.573 -15.553 1.00 93.19 562 ASP A C 1
ATOM 4511 O O . ASP A 1 562 ? 65.340 -28.245 -15.696 1.00 93.19 562 ASP A O 1
ATOM 4515 N N . SER A 1 563 ? 63.798 -26.872 -16.567 1.00 93.94 563 SER A N 1
ATOM 4516 C CA . SER A 1 563 ? 64.408 -26.828 -17.902 1.00 93.94 563 SER A CA 1
ATOM 4517 C C . SER A 1 563 ? 65.865 -26.343 -17.841 1.00 93.94 563 SER A C 1
ATOM 4519 O O . SER A 1 563 ? 66.763 -27.063 -18.291 1.00 93.94 563 SER A O 1
ATOM 4521 N N . GLN A 1 564 ? 66.119 -25.205 -17.175 1.00 94.31 564 GLN A N 1
ATOM 4522 C CA . GLN A 1 564 ? 67.469 -24.667 -16.939 1.00 94.31 564 GLN A CA 1
ATOM 4523 C C . GLN A 1 564 ? 68.371 -25.663 -16.189 1.00 94.31 564 GLN A C 1
ATOM 4525 O O . GLN A 1 564 ? 69.531 -25.836 -16.557 1.00 94.31 564 GLN A O 1
ATOM 4530 N N . LEU A 1 565 ? 67.856 -26.368 -15.176 1.00 92.12 565 LEU A N 1
ATOM 4531 C CA . LEU A 1 565 ? 68.609 -27.395 -14.450 1.00 92.12 565 LEU A CA 1
ATOM 4532 C C . LEU A 1 565 ? 68.953 -28.598 -15.342 1.00 92.12 565 LEU A C 1
ATOM 4534 O O . LEU A 1 565 ? 70.071 -29.111 -15.252 1.00 92.12 565 LEU A O 1
ATOM 4538 N N . THR A 1 566 ? 68.063 -29.032 -16.247 1.00 93.62 566 THR A N 1
ATOM 4539 C CA . THR A 1 566 ? 68.412 -30.088 -17.218 1.00 93.62 566 THR A CA 1
ATOM 4540 C C . THR A 1 566 ? 69.436 -29.626 -18.252 1.00 93.62 566 THR A C 1
ATOM 4542 O O . THR A 1 566 ? 70.244 -30.438 -18.699 1.00 93.62 566 THR A O 1
ATOM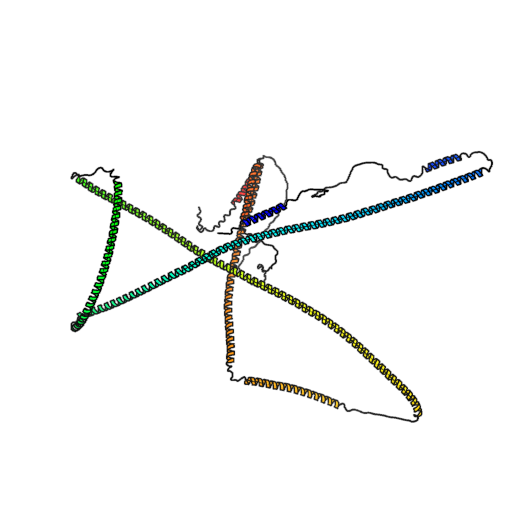 4545 N N . GLU A 1 567 ? 69.434 -28.348 -18.635 1.00 94.62 567 GLU A N 1
ATOM 4546 C CA . GLU A 1 567 ? 70.415 -27.769 -19.558 1.00 94.62 567 GLU A CA 1
ATOM 4547 C C . GLU A 1 567 ? 71.796 -27.637 -18.901 1.00 94.62 567 GLU A C 1
ATOM 4549 O O . GLU A 1 567 ? 72.786 -28.126 -19.447 1.00 94.62 567 GLU A O 1
ATOM 4554 N N . ILE A 1 568 ? 71.853 -27.104 -17.675 1.00 93.19 568 ILE A N 1
ATOM 4555 C CA . ILE A 1 568 ? 73.069 -27.065 -16.849 1.00 93.19 568 ILE A CA 1
ATOM 4556 C C . ILE A 1 568 ? 73.615 -28.482 -16.631 1.00 93.19 568 ILE A C 1
ATOM 4558 O O . ILE A 1 568 ? 74.818 -28.696 -16.770 1.00 93.19 568 ILE A O 1
ATOM 4562 N N . LYS A 1 569 ? 72.750 -29.471 -16.363 1.00 93.81 569 LYS A N 1
ATOM 4563 C CA . LYS A 1 569 ? 73.174 -30.871 -16.222 1.00 93.81 569 LYS A CA 1
ATOM 4564 C C . LYS A 1 569 ? 73.754 -31.441 -17.520 1.00 93.81 569 LYS A C 1
ATOM 4566 O O . LYS A 1 569 ? 74.833 -32.016 -17.477 1.00 93.81 569 LYS A O 1
ATOM 4571 N N . LYS A 1 570 ? 73.104 -31.237 -18.674 1.00 93.75 570 LYS A N 1
ATOM 4572 C CA . LYS A 1 570 ? 73.642 -31.658 -19.987 1.00 93.75 570 LYS A CA 1
ATOM 4573 C C . LYS A 1 570 ? 74.998 -31.009 -20.285 1.00 93.75 570 LYS A C 1
ATOM 4575 O O . LYS A 1 570 ? 75.872 -31.667 -20.842 1.00 93.75 570 LYS A O 1
ATOM 4580 N N . SER A 1 571 ? 75.173 -29.743 -19.901 1.00 93.19 571 SER A N 1
ATOM 4581 C CA . SER A 1 571 ? 76.444 -29.022 -20.022 1.00 93.19 571 SER A CA 1
ATOM 4582 C C . SER A 1 571 ? 77.526 -29.638 -19.125 1.00 93.19 571 SER A C 1
ATOM 4584 O O . SER A 1 571 ? 78.604 -29.977 -19.611 1.00 93.19 571 SER A O 1
ATOM 4586 N N . ALA A 1 572 ? 77.216 -29.909 -17.852 1.00 91.19 572 ALA A N 1
ATOM 4587 C CA . ALA A 1 572 ? 78.121 -30.598 -16.930 1.00 91.19 572 ALA A CA 1
ATOM 4588 C C . ALA A 1 572 ? 78.497 -32.013 -17.419 1.00 91.19 572 ALA A C 1
ATOM 4590 O O . ALA A 1 572 ? 79.676 -32.364 -17.416 1.00 91.19 572 ALA A O 1
ATOM 4591 N N . ASP A 1 573 ? 77.530 -32.785 -17.929 1.00 93.06 573 ASP A N 1
ATOM 4592 C CA . ASP A 1 573 ? 77.752 -34.105 -18.536 1.00 93.06 573 ASP A CA 1
ATOM 4593 C C . ASP A 1 573 ? 78.626 -34.031 -19.814 1.00 93.06 573 ASP A C 1
ATOM 4595 O O . ASP A 1 573 ? 79.246 -35.030 -20.190 1.00 93.06 573 ASP A O 1
ATOM 4599 N N . SER A 1 574 ? 78.672 -32.883 -20.511 1.00 93.44 574 SER A N 1
ATOM 4600 C CA . SER A 1 574 ? 79.578 -32.639 -21.651 1.00 93.44 574 SER A CA 1
ATOM 4601 C C . SER A 1 574 ? 80.984 -32.294 -21.174 1.00 93.44 574 SER A C 1
ATOM 4603 O O . SER A 1 574 ? 81.938 -32.974 -21.546 1.00 93.44 574 SER A O 1
ATOM 4605 N N . VAL A 1 575 ? 81.109 -31.324 -20.262 1.00 92.94 575 VAL A N 1
ATOM 4606 C CA . VAL A 1 575 ? 82.394 -30.915 -19.669 1.00 92.94 575 VAL A CA 1
ATOM 4607 C C . VAL A 1 575 ? 83.073 -32.089 -18.954 1.00 92.94 575 VAL A C 1
ATOM 4609 O O . VAL A 1 575 ? 84.287 -32.241 -19.040 1.00 92.94 575 VAL A O 1
ATOM 4612 N N . GLN A 1 576 ? 82.318 -32.989 -18.315 1.00 92.75 576 GLN A N 1
ATOM 4613 C CA . GLN A 1 576 ? 82.877 -34.208 -17.724 1.00 92.75 576 GLN A CA 1
ATOM 4614 C C . GLN A 1 576 ? 83.456 -35.170 -18.781 1.00 92.75 576 GLN A C 1
ATOM 4616 O O . GLN A 1 576 ? 84.486 -35.798 -18.533 1.00 92.75 576 GLN A O 1
ATOM 4621 N N . LYS A 1 577 ? 82.842 -35.278 -19.969 1.00 93.50 577 LYS A N 1
ATOM 4622 C CA . LYS A 1 577 ? 83.376 -36.087 -21.083 1.00 93.50 577 LYS A CA 1
ATOM 4623 C C . LYS A 1 577 ? 84.607 -35.443 -21.711 1.00 93.50 577 LYS A C 1
ATOM 4625 O O . LYS A 1 577 ? 85.545 -36.159 -22.045 1.00 93.50 577 LYS A O 1
ATOM 4630 N N . GLU A 1 578 ? 84.610 -34.121 -21.853 1.00 92.06 578 GLU A N 1
ATOM 4631 C CA . GLU A 1 578 ? 85.761 -33.351 -22.337 1.00 92.06 578 GLU A CA 1
ATOM 4632 C C . GLU A 1 578 ? 86.944 -33.479 -21.368 1.00 92.06 578 GLU A C 1
ATOM 4634 O O . GLU A 1 578 ? 88.036 -33.845 -21.798 1.00 92.06 578 GLU A O 1
ATOM 4639 N N . ASN A 1 579 ? 86.712 -33.333 -20.058 1.00 90.44 579 ASN A N 1
ATOM 4640 C CA . ASN A 1 579 ? 87.716 -33.581 -19.020 1.00 90.44 579 ASN A CA 1
ATOM 4641 C C . ASN A 1 579 ? 88.272 -35.012 -19.087 1.00 90.44 579 ASN A C 1
ATOM 4643 O O . ASN A 1 579 ? 89.485 -35.181 -19.057 1.00 90.44 579 ASN A O 1
ATOM 4647 N N . TYR A 1 580 ? 87.425 -36.038 -19.237 1.00 93.19 580 TYR A N 1
ATOM 4648 C CA . TYR A 1 580 ? 87.884 -37.430 -19.355 1.00 93.19 580 TYR A CA 1
ATOM 4649 C C . TYR A 1 580 ? 88.716 -37.681 -20.628 1.00 93.19 580 TYR A C 1
ATOM 4651 O O . TYR A 1 580 ? 89.712 -38.403 -20.600 1.00 93.19 580 TYR A O 1
ATOM 4659 N N . GLN A 1 581 ? 88.353 -37.056 -21.754 1.00 92.25 581 GLN A N 1
ATOM 4660 C CA . GLN A 1 581 ? 89.167 -37.096 -22.975 1.00 92.25 581 GLN A CA 1
ATOM 4661 C C . GLN A 1 581 ? 90.502 -36.364 -22.784 1.00 92.25 581 GLN A C 1
ATOM 4663 O O . GLN A 1 581 ? 91.538 -36.858 -23.228 1.00 92.25 581 GLN A O 1
ATOM 4668 N N . GLN A 1 582 ? 90.500 -35.219 -22.101 1.00 91.31 582 GLN A N 1
ATOM 4669 C CA . GLN A 1 582 ? 91.702 -34.442 -21.810 1.00 91.31 582 GLN A CA 1
ATOM 4670 C C . GLN A 1 582 ? 92.634 -35.164 -20.824 1.00 91.31 582 GLN A C 1
ATOM 4672 O O . GLN A 1 582 ? 93.843 -35.151 -21.032 1.00 91.31 582 GLN A O 1
ATOM 4677 N N . GLU A 1 583 ? 92.091 -35.850 -19.819 1.00 91.25 583 GLU A N 1
ATOM 4678 C CA . GLU A 1 583 ? 92.823 -36.717 -18.888 1.00 91.25 583 GLU A CA 1
ATOM 4679 C C . GLU A 1 583 ? 93.450 -37.908 -19.630 1.00 91.25 583 GLU A C 1
ATOM 4681 O O . GLU A 1 583 ? 94.654 -38.130 -19.527 1.00 91.25 583 GLU A O 1
ATOM 4686 N N . GLN A 1 584 ? 92.698 -38.587 -20.507 1.00 92.81 584 GLN A N 1
ATOM 4687 C CA . GLN A 1 584 ? 93.247 -39.645 -21.366 1.00 92.81 584 GLN A CA 1
ATOM 4688 C C . GLN A 1 584 ? 94.350 -39.129 -22.314 1.00 92.81 584 GLN A C 1
ATOM 4690 O O . GLN A 1 584 ? 95.333 -39.830 -22.564 1.00 92.81 584 GLN A O 1
ATOM 4695 N N . ILE A 1 585 ? 94.221 -37.912 -22.854 1.00 92.56 585 ILE A N 1
ATOM 4696 C CA . ILE A 1 585 ? 95.281 -37.274 -23.649 1.00 92.56 585 ILE A CA 1
ATOM 4697 C C . ILE A 1 585 ? 96.492 -36.953 -22.763 1.00 92.56 585 ILE A C 1
ATOM 4699 O O . ILE A 1 585 ? 97.623 -37.205 -23.179 1.00 92.56 585 ILE A O 1
ATOM 4703 N N . GLN A 1 586 ? 96.278 -36.454 -21.544 1.00 91.69 586 GLN A N 1
ATOM 4704 C CA . GLN A 1 586 ? 97.342 -36.130 -20.597 1.00 91.69 586 GLN A CA 1
ATOM 4705 C C . GLN A 1 586 ? 98.110 -37.377 -20.146 1.00 91.69 586 GLN A C 1
ATOM 4707 O O . GLN A 1 586 ? 99.335 -37.332 -20.107 1.00 91.69 586 GLN A O 1
ATOM 4712 N N . ASP A 1 587 ? 97.445 -38.501 -19.886 1.00 92.06 587 ASP A N 1
ATOM 4713 C CA . ASP A 1 587 ? 98.117 -39.763 -19.560 1.00 92.06 587 ASP A CA 1
ATOM 4714 C C . ASP A 1 587 ? 98.916 -40.309 -20.745 1.00 92.06 587 ASP A C 1
ATOM 4716 O O . ASP A 1 587 ? 100.042 -40.776 -20.574 1.00 92.06 587 ASP A O 1
ATOM 4720 N N . ARG A 1 588 ? 98.403 -40.183 -21.976 1.00 92.50 588 ARG A N 1
ATOM 4721 C CA . ARG A 1 588 ? 99.181 -40.531 -23.176 1.00 92.50 588 ARG A CA 1
ATOM 4722 C C . ARG A 1 588 ? 100.389 -39.608 -23.356 1.00 92.50 588 ARG A C 1
ATOM 4724 O O . ARG A 1 588 ? 101.452 -40.099 -23.723 1.00 92.50 588 ARG A O 1
ATOM 4731 N N . LEU A 1 589 ? 100.266 -38.316 -23.046 1.00 89.75 589 LEU A N 1
ATOM 4732 C CA . LEU A 1 589 ? 101.399 -37.385 -23.012 1.00 89.75 589 LEU A CA 1
ATOM 4733 C C . LEU A 1 589 ? 102.412 -37.773 -21.926 1.00 89.75 589 LEU A C 1
ATOM 4735 O O . LEU A 1 589 ? 103.581 -37.923 -22.259 1.00 89.75 589 LEU A O 1
ATOM 4739 N N . ARG A 1 590 ? 101.986 -38.057 -20.687 1.00 90.25 590 ARG A N 1
ATOM 4740 C CA . ARG A 1 590 ? 102.861 -38.562 -19.608 1.00 90.25 590 ARG A CA 1
ATOM 4741 C C . ARG A 1 590 ? 103.574 -39.855 -20.005 1.00 90.25 590 ARG A C 1
ATOM 4743 O O . ARG A 1 590 ? 104.753 -40.014 -19.706 1.00 90.25 590 ARG A O 1
ATOM 4750 N N . HIS A 1 591 ? 102.894 -40.771 -20.697 1.00 90.19 591 HIS A N 1
ATOM 4751 C CA . HIS A 1 591 ? 103.514 -41.985 -21.231 1.00 90.19 591 HIS A CA 1
ATOM 4752 C C . HIS A 1 591 ? 104.571 -41.676 -22.299 1.00 90.19 591 HIS A C 1
ATOM 4754 O O . HIS A 1 591 ? 105.643 -42.276 -22.257 1.00 90.19 591 HIS A O 1
ATOM 4760 N N . TYR A 1 592 ? 104.320 -40.737 -23.218 1.00 91.19 592 TYR A N 1
ATOM 4761 C CA . TYR A 1 592 ? 105.326 -40.311 -24.198 1.00 91.19 592 TYR A CA 1
ATOM 4762 C C . TYR A 1 592 ? 106.482 -39.522 -23.562 1.00 91.19 592 TYR A C 1
ATOM 4764 O O . TYR A 1 592 ? 107.622 -39.705 -23.976 1.00 91.19 592 TYR A O 1
ATOM 4772 N N . GLU A 1 593 ? 106.234 -38.707 -22.535 1.00 90.94 593 GLU A N 1
ATOM 4773 C CA . GLU A 1 593 ? 107.267 -38.018 -21.749 1.00 90.94 593 GLU A CA 1
ATOM 4774 C C . GLU A 1 593 ? 108.144 -39.018 -20.989 1.00 90.94 593 GLU A C 1
ATOM 4776 O O . GLU A 1 593 ? 109.367 -38.947 -21.075 1.00 90.94 593 GLU A O 1
ATOM 4781 N N . ALA A 1 594 ? 107.544 -39.998 -20.307 1.00 89.88 594 ALA A N 1
ATOM 4782 C CA . ALA A 1 594 ? 108.268 -41.070 -19.629 1.00 89.88 594 ALA A CA 1
ATOM 4783 C C . ALA A 1 594 ? 109.032 -41.965 -20.621 1.00 89.88 594 ALA A C 1
ATOM 4785 O O . ALA A 1 594 ? 110.157 -42.372 -20.342 1.00 89.88 594 ALA A O 1
ATOM 4786 N N . GLN A 1 595 ? 108.470 -42.234 -21.805 1.00 88.62 595 GLN A N 1
ATOM 4787 C CA . GLN A 1 595 ? 109.168 -42.949 -22.875 1.00 88.62 595 GLN A CA 1
ATOM 4788 C C . GLN A 1 595 ? 110.335 -42.126 -23.440 1.00 88.62 595 GLN A C 1
ATOM 4790 O O . GLN A 1 595 ? 111.395 -42.689 -23.698 1.00 88.62 595 GLN A O 1
ATOM 4795 N N . ALA A 1 596 ? 110.180 -40.810 -23.603 1.00 86.75 596 ALA A N 1
ATOM 4796 C CA . ALA A 1 596 ? 111.253 -39.921 -24.040 1.00 86.75 596 ALA A CA 1
ATOM 4797 C C . ALA A 1 596 ? 112.371 -39.835 -22.992 1.00 86.75 596 ALA A C 1
ATOM 4799 O O . ALA A 1 596 ? 113.538 -39.964 -23.348 1.00 86.75 596 ALA A O 1
ATOM 4800 N N . GLN A 1 597 ? 112.026 -39.719 -21.705 1.00 89.00 597 GLN A N 1
ATOM 4801 C CA . GLN A 1 597 ? 112.982 -39.789 -20.596 1.00 89.00 597 GLN A CA 1
ATOM 4802 C C . GLN A 1 597 ? 113.695 -41.145 -20.543 1.00 89.00 597 GLN A C 1
ATOM 4804 O O . GLN A 1 597 ? 114.904 -41.167 -20.339 1.00 89.00 597 GLN A O 1
ATOM 4809 N N . LEU A 1 598 ? 112.988 -42.258 -20.784 1.00 90.56 598 LEU A N 1
ATOM 4810 C CA . LEU A 1 598 ? 113.581 -43.597 -20.856 1.00 90.56 598 LEU A CA 1
ATOM 4811 C C . LEU A 1 598 ? 114.533 -43.742 -22.053 1.00 90.56 598 LEU A C 1
ATOM 4813 O O . LEU A 1 598 ? 115.601 -44.333 -21.921 1.00 90.56 598 LEU A O 1
ATOM 4817 N N . VAL A 1 599 ? 114.181 -43.188 -23.216 1.00 89.88 599 VAL A N 1
ATOM 4818 C CA . VAL A 1 599 ? 115.080 -43.127 -24.379 1.00 89.88 599 VAL A CA 1
ATOM 4819 C C . VAL A 1 599 ? 116.292 -42.247 -24.076 1.00 89.88 599 VAL A C 1
ATOM 4821 O O . VAL A 1 599 ? 117.403 -42.626 -24.424 1.00 89.88 599 VAL A O 1
ATOM 4824 N N . GLU A 1 600 ? 116.125 -41.127 -23.371 1.00 88.69 600 GLU A N 1
ATOM 4825 C CA . GLU A 1 600 ? 117.234 -40.259 -22.970 1.00 88.69 600 GLU A CA 1
ATOM 4826 C C . GLU A 1 600 ? 118.140 -40.923 -21.916 1.00 88.69 600 GLU A C 1
ATOM 4828 O O . GLU A 1 600 ? 119.361 -40.810 -22.009 1.00 88.69 600 GLU A O 1
ATOM 4833 N N . THR A 1 601 ? 117.590 -41.671 -20.948 1.00 89.50 601 THR A N 1
ATOM 4834 C CA . THR A 1 601 ? 118.398 -42.476 -20.016 1.00 89.50 601 THR A CA 1
ATOM 4835 C C . THR A 1 601 ? 119.104 -43.609 -20.737 1.00 89.50 601 THR A C 1
ATOM 4837 O O . THR A 1 601 ? 120.297 -43.758 -20.531 1.00 89.50 601 THR A O 1
ATOM 4840 N N . LEU A 1 602 ? 118.437 -44.339 -21.637 1.00 87.94 602 LEU A N 1
ATOM 4841 C CA . LEU A 1 602 ? 119.073 -45.392 -22.435 1.00 87.94 602 LEU A CA 1
ATOM 4842 C C . LEU A 1 602 ? 120.134 -44.829 -23.387 1.00 87.94 602 LEU A C 1
ATOM 4844 O O . LEU A 1 602 ? 121.137 -45.488 -23.629 1.00 87.94 602 LEU A O 1
ATOM 4848 N N . GLN A 1 603 ? 119.965 -43.610 -23.903 1.00 88.44 603 GLN A N 1
ATOM 4849 C CA . GLN A 1 603 ? 120.967 -42.948 -24.735 1.00 88.44 603 GLN A CA 1
ATOM 4850 C C . GLN A 1 603 ? 122.138 -42.403 -23.902 1.00 88.44 603 GLN A C 1
ATOM 4852 O O . GLN A 1 603 ? 123.270 -42.445 -24.378 1.00 88.44 603 GLN A O 1
ATOM 4857 N N . ARG A 1 604 ? 121.903 -41.966 -22.655 1.00 88.50 604 ARG A N 1
ATOM 4858 C CA . ARG A 1 604 ? 122.958 -41.623 -21.683 1.00 88.50 604 ARG A CA 1
ATOM 4859 C C . ARG A 1 604 ? 123.673 -42.854 -21.118 1.00 88.50 604 ARG A C 1
ATOM 4861 O O . ARG A 1 604 ? 124.867 -42.785 -20.866 1.00 88.50 604 ARG A O 1
ATOM 4868 N N . GLU A 1 605 ? 122.987 -43.981 -20.952 1.00 87.38 605 GLU A N 1
ATOM 4869 C CA . GLU A 1 605 ? 123.584 -45.272 -20.590 1.00 87.38 605 GLU A CA 1
ATOM 4870 C C . GLU A 1 605 ? 124.345 -45.875 -21.768 1.00 87.38 605 GLU A C 1
ATOM 4872 O O . GLU A 1 605 ? 125.424 -46.418 -21.567 1.00 87.38 605 GLU A O 1
ATOM 4877 N N . LEU A 1 606 ? 123.853 -45.725 -23.001 1.00 87.06 606 LEU A N 1
ATOM 4878 C CA . LEU A 1 606 ? 124.582 -46.112 -24.205 1.00 87.06 606 LEU A CA 1
ATOM 4879 C C . LEU A 1 606 ? 125.811 -45.223 -24.408 1.00 87.06 606 LEU A C 1
ATOM 4881 O O . LEU A 1 606 ? 126.879 -45.764 -24.668 1.00 87.06 606 LEU A O 1
ATOM 4885 N N . SER A 1 607 ? 125.709 -43.899 -24.227 1.00 88.38 607 SER A N 1
ATOM 4886 C CA . SER A 1 607 ? 126.879 -43.017 -24.302 1.00 88.38 607 SER A CA 1
ATOM 4887 C C . SER A 1 607 ? 127.862 -43.322 -23.177 1.00 88.38 607 SER A C 1
ATOM 4889 O O . SER A 1 607 ? 129.023 -43.545 -23.470 1.00 88.38 607 SER A O 1
ATOM 4891 N N . ALA A 1 608 ? 127.409 -43.476 -21.929 1.00 87.06 608 ALA A N 1
ATOM 4892 C CA . ALA A 1 608 ? 128.268 -43.888 -20.820 1.00 87.06 608 ALA A CA 1
ATOM 4893 C C . ALA A 1 608 ? 128.847 -45.297 -21.022 1.00 87.06 608 ALA A C 1
ATOM 4895 O O . ALA A 1 608 ? 129.959 -45.562 -20.585 1.00 87.06 608 ALA A O 1
ATOM 4896 N N . SER A 1 609 ? 128.144 -46.201 -21.712 1.00 81.94 609 SER A N 1
ATOM 4897 C CA . SER A 1 609 ? 128.657 -47.518 -22.095 1.00 81.94 609 SER A CA 1
ATOM 4898 C C . SER A 1 609 ? 129.614 -47.448 -23.285 1.00 81.94 609 SER A C 1
ATOM 4900 O O . SER A 1 609 ? 130.446 -48.341 -23.405 1.00 81.94 609 SER A O 1
ATOM 4902 N N . GLN A 1 610 ? 129.535 -46.426 -24.140 1.00 84.38 610 GLN A N 1
ATOM 4903 C CA . GLN A 1 610 ? 130.515 -46.137 -25.188 1.00 84.38 610 GLN A CA 1
ATOM 4904 C C . GLN A 1 610 ? 131.749 -45.443 -24.606 1.00 84.38 610 GLN A C 1
ATOM 4906 O O . GLN A 1 610 ? 132.843 -45.928 -24.847 1.00 84.38 610 GLN A O 1
ATOM 4911 N N . ASP A 1 611 ? 131.593 -44.447 -23.733 1.00 84.12 611 ASP A N 1
ATOM 4912 C CA . ASP A 1 611 ? 132.668 -43.855 -22.927 1.00 84.12 611 ASP A CA 1
ATOM 4913 C C . ASP A 1 611 ? 133.361 -44.934 -22.078 1.00 84.12 611 ASP A C 1
ATOM 4915 O O . ASP A 1 611 ? 134.585 -44.980 -21.998 1.00 84.12 611 ASP A O 1
ATOM 4919 N N . MET A 1 612 ? 132.592 -45.859 -21.490 1.00 85.56 612 MET A N 1
ATOM 4920 C CA . MET A 1 612 ? 133.109 -47.020 -20.762 1.00 85.56 612 MET A CA 1
ATOM 4921 C C . MET A 1 612 ? 133.684 -48.085 -21.699 1.00 85.56 612 MET A C 1
ATOM 4923 O O . MET A 1 612 ? 134.602 -48.774 -21.285 1.00 85.56 612 MET A O 1
ATOM 4927 N N . MET A 1 613 ? 133.230 -48.236 -22.948 1.00 79.50 613 MET A N 1
ATOM 4928 C CA . MET A 1 613 ? 133.881 -49.115 -23.934 1.00 79.50 613 MET A CA 1
ATOM 4929 C C . MET A 1 613 ? 135.160 -48.504 -24.502 1.00 79.50 613 MET A C 1
ATOM 4931 O O . MET A 1 613 ? 136.086 -49.256 -24.785 1.00 79.50 613 MET A O 1
ATOM 4935 N N . ASP A 1 614 ? 135.265 -47.184 -24.612 1.00 81.44 614 ASP A N 1
ATOM 4936 C CA . ASP A 1 614 ? 136.483 -46.474 -24.996 1.00 81.44 614 ASP A CA 1
ATOM 4937 C C . ASP A 1 614 ? 137.472 -46.457 -23.824 1.00 81.44 614 ASP A C 1
ATOM 4939 O O . ASP A 1 614 ? 138.644 -46.785 -24.007 1.00 81.44 614 ASP A O 1
ATOM 4943 N N . ALA A 1 615 ? 137.000 -46.236 -22.593 1.00 79.06 615 ALA A N 1
ATOM 4944 C CA . ALA A 1 615 ? 137.783 -46.413 -21.371 1.00 79.06 615 ALA A CA 1
ATOM 4945 C C . ALA A 1 615 ? 138.172 -47.882 -21.137 1.00 79.06 615 ALA A C 1
ATOM 4947 O O . ALA A 1 615 ? 139.293 -48.139 -20.713 1.00 79.06 615 ALA A O 1
ATOM 4948 N N . LEU A 1 616 ? 137.320 -48.855 -21.482 1.00 76.69 616 LEU A N 1
ATOM 4949 C CA . LEU A 1 616 ? 137.655 -50.283 -21.502 1.00 76.69 616 LEU A CA 1
ATOM 4950 C C . LEU A 1 616 ? 138.436 -50.694 -22.750 1.00 76.69 616 LEU A C 1
ATOM 4952 O O . LEU A 1 616 ? 138.987 -51.784 -22.743 1.00 76.69 616 LEU A O 1
ATOM 4956 N N . THR A 1 617 ? 138.561 -49.871 -23.790 1.00 79.25 617 THR A N 1
ATOM 4957 C CA . THR A 1 617 ? 139.455 -50.119 -24.937 1.00 79.25 617 THR A CA 1
ATOM 4958 C C . THR A 1 617 ? 140.838 -49.545 -24.651 1.00 79.25 617 THR A C 1
ATOM 4960 O O . THR A 1 617 ? 141.839 -50.214 -24.907 1.00 79.25 617 THR A O 1
ATOM 4963 N N . ALA A 1 618 ? 140.909 -48.389 -23.986 1.00 69.75 618 ALA A N 1
ATOM 4964 C CA . ALA A 1 618 ? 142.107 -47.901 -23.317 1.00 69.75 618 ALA A CA 1
ATOM 4965 C C . ALA A 1 618 ? 142.571 -48.914 -22.257 1.00 69.75 618 ALA A C 1
ATOM 4967 O O . ALA A 1 618 ? 143.685 -49.428 -22.364 1.00 69.75 618 ALA A O 1
ATOM 4968 N N . GLN A 1 619 ? 141.699 -49.330 -21.333 1.00 71.12 619 GLN A N 1
ATOM 4969 C CA . GLN A 1 619 ? 142.015 -50.373 -20.357 1.00 71.12 619 GLN A CA 1
ATOM 4970 C C . GLN A 1 619 ? 142.162 -51.766 -20.973 1.00 71.12 619 GLN A C 1
ATOM 4972 O O . GLN A 1 619 ? 142.842 -52.567 -20.362 1.00 71.12 619 GLN A O 1
ATOM 4977 N N . ASN A 1 620 ? 141.651 -52.100 -22.165 1.00 65.44 620 ASN A N 1
ATOM 4978 C CA . ASN A 1 620 ? 142.038 -53.341 -22.862 1.00 65.44 620 ASN A CA 1
ATOM 4979 C C . ASN A 1 620 ? 143.344 -53.195 -23.648 1.00 65.44 620 ASN A C 1
ATOM 4981 O O . ASN A 1 620 ? 143.967 -54.208 -23.946 1.00 65.44 620 ASN A O 1
ATOM 4985 N N . SER A 1 621 ? 143.830 -51.985 -23.930 1.00 60.25 621 SER A N 1
ATOM 4986 C CA . SER A 1 621 ? 145.241 -51.794 -24.281 1.00 60.25 621 SER A CA 1
ATOM 4987 C C . SER A 1 621 ? 146.122 -51.993 -23.035 1.00 60.25 621 SER A C 1
ATOM 4989 O O . SER A 1 621 ? 147.105 -52.726 -23.079 1.00 60.25 621 SER A O 1
ATOM 4991 N N . GLU A 1 622 ? 145.687 -51.482 -21.881 1.00 62.91 622 GLU A N 1
ATOM 4992 C CA . GLU A 1 622 ? 146.369 -51.598 -20.585 1.00 62.91 622 GLU A CA 1
ATOM 4993 C C . GLU A 1 622 ? 146.288 -53.017 -19.977 1.00 62.91 622 GLU A C 1
ATOM 4995 O O . GLU A 1 622 ? 147.233 -53.496 -19.356 1.00 62.91 622 GLU A O 1
ATOM 5000 N N . LEU A 1 623 ? 145.211 -53.756 -20.243 1.00 55.84 623 LEU A N 1
ATOM 5001 C CA . LEU A 1 623 ? 145.007 -55.160 -19.881 1.00 55.84 623 LEU A CA 1
ATOM 5002 C C . LEU A 1 623 ? 145.505 -56.109 -20.975 1.00 55.84 623 LEU A C 1
ATOM 5004 O O . LEU A 1 623 ? 145.850 -57.235 -20.653 1.00 55.84 623 LEU A O 1
ATOM 5008 N N . ARG A 1 624 ? 145.733 -55.681 -22.221 1.00 57.75 624 ARG A N 1
ATOM 5009 C CA . ARG A 1 624 ? 146.687 -56.403 -23.087 1.00 57.75 624 ARG A CA 1
ATOM 5010 C C . ARG A 1 624 ? 148.119 -56.270 -22.557 1.00 57.75 624 ARG A C 1
ATOM 5012 O O . ARG A 1 624 ? 148.889 -57.216 -22.694 1.00 57.75 624 ARG A O 1
ATOM 5019 N N . ASN A 1 625 ? 148.443 -55.182 -21.851 1.00 51.56 625 ASN A N 1
ATOM 5020 C CA . ASN A 1 625 ? 149.708 -55.043 -21.118 1.00 51.56 625 ASN A CA 1
ATOM 5021 C C . ASN A 1 625 ? 149.724 -55.771 -19.746 1.00 51.56 625 ASN A C 1
ATOM 5023 O O . ASN A 1 625 ? 150.810 -56.043 -19.229 1.00 51.56 625 ASN A O 1
ATOM 5027 N N . MET A 1 626 ? 148.570 -56.112 -19.143 1.00 53.50 626 MET A N 1
ATOM 5028 C CA . MET A 1 626 ? 148.492 -56.694 -17.781 1.00 53.50 626 MET A CA 1
ATOM 5029 C C . MET A 1 626 ? 147.833 -58.080 -17.649 1.00 53.50 626 MET A C 1
ATOM 5031 O O . MET A 1 626 ? 148.329 -58.889 -16.870 1.00 53.50 626 MET A O 1
ATOM 5035 N N . LEU A 1 627 ? 146.798 -58.419 -18.424 1.00 48.66 627 LEU A N 1
ATOM 5036 C CA . LEU A 1 627 ? 146.118 -59.734 -18.466 1.00 48.66 627 LEU A CA 1
ATOM 5037 C C . LEU A 1 627 ? 146.968 -60.831 -19.154 1.00 48.66 627 LEU A C 1
ATOM 5039 O O . LEU A 1 627 ? 146.537 -61.956 -19.370 1.00 48.66 627 LEU A O 1
ATOM 5043 N N . VAL A 1 628 ? 148.254 -60.543 -19.343 1.00 51.34 628 VAL A N 1
ATOM 5044 C CA . VAL A 1 628 ? 149.353 -61.520 -19.334 1.00 51.34 628 VAL A CA 1
ATOM 5045 C C . VAL A 1 628 ? 149.430 -62.289 -17.978 1.00 51.34 628 VAL A C 1
ATOM 5047 O O . VAL A 1 628 ? 150.266 -63.177 -17.841 1.00 51.34 628 VAL A O 1
ATOM 5050 N N . LYS A 1 629 ? 148.597 -61.965 -16.958 1.00 47.22 629 LYS A N 1
ATOM 5051 C CA . LYS A 1 629 ? 148.795 -62.335 -15.531 1.00 47.22 629 LYS A CA 1
ATOM 5052 C C . LYS A 1 629 ? 147.573 -62.882 -14.692 1.00 47.22 629 LYS A C 1
ATOM 5054 O O . LYS A 1 629 ? 147.605 -62.688 -13.482 1.00 47.22 629 LYS A O 1
ATOM 5059 N N . SER A 1 630 ? 146.582 -63.632 -15.241 1.00 39.78 630 SER A N 1
ATOM 5060 C CA . SER A 1 630 ? 145.604 -64.570 -14.532 1.00 39.78 630 SER A CA 1
ATOM 5061 C C . SER A 1 630 ? 144.528 -63.990 -13.520 1.00 39.78 630 SER A C 1
ATOM 5063 O O . SER A 1 630 ? 144.642 -62.804 -13.233 1.00 39.78 630 SER A O 1
ATOM 5065 N N . GLN A 1 631 ? 143.503 -64.639 -12.869 1.00 40.25 631 GLN A N 1
ATOM 5066 C CA . GLN A 1 631 ? 142.583 -65.850 -12.980 1.00 40.25 631 GLN A CA 1
ATOM 5067 C C . GLN A 1 631 ? 141.985 -66.193 -11.539 1.00 40.25 631 GLN A C 1
ATOM 5069 O O . GLN A 1 631 ? 142.732 -65.944 -10.600 1.00 40.25 631 GLN A O 1
ATOM 5074 N N . GLU A 1 632 ? 140.787 -66.726 -11.135 1.00 41.59 632 GLU A N 1
ATOM 5075 C CA . GLU A 1 632 ? 139.437 -67.171 -11.651 1.00 41.59 632 GLU A CA 1
ATOM 5076 C C . GLU A 1 632 ? 138.386 -67.458 -10.484 1.00 41.59 632 GLU A C 1
ATOM 5078 O O . GLU A 1 632 ? 138.826 -67.631 -9.351 1.00 41.59 632 GLU A O 1
ATOM 5083 N N . ASN A 1 633 ? 137.065 -67.671 -10.768 1.00 39.59 633 ASN A N 1
ATOM 5084 C CA . ASN A 1 633 ? 135.997 -68.447 -10.004 1.00 39.59 633 ASN A CA 1
ATOM 5085 C C . ASN A 1 633 ? 135.436 -67.970 -8.598 1.00 39.59 633 ASN A C 1
ATOM 5087 O O . ASN A 1 633 ? 136.048 -67.074 -8.032 1.00 39.59 633 ASN A O 1
ATOM 5091 N N . LYS A 1 634 ? 134.360 -68.469 -7.886 1.00 45.50 634 LYS A N 1
ATOM 5092 C CA . LYS A 1 634 ? 133.006 -69.189 -8.012 1.00 45.50 634 LYS A CA 1
ATOM 5093 C C . LYS A 1 634 ? 132.330 -69.338 -6.576 1.00 45.50 634 LYS A C 1
ATOM 5095 O O . LYS A 1 634 ? 133.039 -68.980 -5.643 1.00 45.50 634 LYS A O 1
ATOM 5100 N N . ASP A 1 635 ? 131.119 -69.846 -6.178 1.00 48.72 635 ASP A N 1
ATOM 5101 C CA . ASP A 1 635 ? 129.752 -70.286 -6.672 1.00 48.72 635 ASP A CA 1
ATOM 5102 C C . ASP A 1 635 ? 128.766 -70.639 -5.458 1.00 48.72 635 ASP A C 1
ATOM 5104 O O . ASP A 1 635 ? 129.293 -71.004 -4.413 1.00 48.72 635 ASP A O 1
ATOM 5108 N N . ILE A 1 636 ? 127.401 -70.704 -5.628 1.00 49.09 636 ILE A N 1
ATOM 5109 C CA . ILE A 1 636 ? 126.371 -71.650 -4.978 1.00 49.09 636 ILE A CA 1
ATOM 5110 C C . ILE A 1 636 ? 125.992 -71.499 -3.431 1.00 49.09 636 ILE A C 1
ATOM 5112 O O . ILE A 1 636 ? 126.859 -71.052 -2.696 1.00 49.09 636 ILE A O 1
ATOM 5116 N N . TYR A 1 637 ? 124.810 -71.791 -2.770 1.00 45.44 637 TYR A N 1
ATOM 5117 C CA . TYR A 1 637 ? 123.386 -72.277 -3.016 1.00 45.44 637 TYR A CA 1
ATOM 5118 C C . TYR A 1 637 ? 122.351 -72.097 -1.811 1.00 45.44 637 TYR A C 1
ATOM 5120 O O . TYR A 1 637 ? 122.806 -71.932 -0.685 1.00 45.44 637 TYR A O 1
ATOM 5128 N N . ASP A 1 638 ? 121.019 -72.306 -2.050 1.00 42.25 638 ASP A N 1
ATOM 5129 C CA . ASP A 1 638 ? 119.891 -72.897 -1.195 1.00 42.25 638 ASP A CA 1
ATOM 5130 C C . ASP A 1 638 ? 119.366 -72.193 0.133 1.00 42.25 638 ASP A C 1
ATOM 5132 O O . ASP A 1 638 ? 119.935 -71.160 0.472 1.00 42.25 638 ASP A O 1
ATOM 5136 N N . THR A 1 639 ? 118.282 -72.511 0.925 1.00 42.59 639 THR A N 1
ATOM 5137 C CA . THR A 1 639 ? 117.284 -73.645 1.141 1.00 42.59 639 THR A CA 1
ATOM 5138 C C . THR A 1 639 ? 115.835 -73.199 1.655 1.00 42.59 639 THR A C 1
ATOM 5140 O O . THR A 1 639 ? 115.418 -72.078 1.385 1.00 42.59 639 THR A O 1
ATOM 5143 N N . SER A 1 640 ? 115.028 -74.058 2.351 1.00 43.12 640 SER A N 1
ATOM 5144 C CA . SER A 1 640 ? 113.526 -74.122 2.540 1.00 43.12 640 SER A CA 1
ATOM 5145 C C . SER A 1 640 ? 112.847 -73.894 3.949 1.00 43.12 640 SER A C 1
ATOM 5147 O O . SER A 1 640 ? 113.290 -74.465 4.936 1.00 43.12 640 SER A O 1
ATOM 5149 N N . ALA A 1 641 ? 111.662 -73.231 3.953 1.00 49.59 641 ALA A N 1
ATOM 5150 C CA . ALA A 1 641 ? 110.364 -73.341 4.717 1.00 49.59 641 ALA A CA 1
ATOM 5151 C C . ALA A 1 641 ? 110.164 -73.697 6.236 1.00 49.59 641 ALA A C 1
ATOM 5153 O O . ALA A 1 641 ? 110.501 -74.800 6.663 1.00 49.59 641 ALA A O 1
ATOM 5154 N N . THR A 1 642 ? 109.329 -72.886 6.941 1.00 49.19 642 THR A N 1
ATOM 5155 C CA . THR A 1 642 ? 108.502 -73.266 8.140 1.00 49.19 642 THR A CA 1
ATOM 5156 C C . THR A 1 642 ? 107.167 -72.501 8.377 1.00 49.19 642 THR A C 1
ATOM 5158 O O . THR A 1 642 ? 106.257 -73.067 8.986 1.00 49.19 642 THR A O 1
ATOM 5161 N N . ASP A 1 643 ? 107.017 -71.241 7.952 1.00 57.00 643 ASP A N 1
ATOM 5162 C CA . ASP A 1 643 ? 106.331 -70.223 8.792 1.00 57.00 643 ASP A CA 1
ATOM 5163 C C . ASP A 1 643 ? 104.792 -70.065 8.655 1.00 57.00 643 ASP A C 1
ATOM 5165 O O . ASP A 1 643 ? 104.180 -69.269 9.367 1.00 57.00 643 ASP A O 1
ATOM 5169 N N . GLU A 1 644 ? 104.115 -70.814 7.779 1.00 57.28 644 GLU A N 1
ATOM 5170 C CA . GLU A 1 644 ? 102.684 -70.592 7.455 1.00 57.28 644 GLU A CA 1
ATOM 5171 C C . GLU A 1 644 ? 101.678 -70.972 8.567 1.00 57.28 644 GLU A C 1
ATOM 5173 O O . GLU A 1 644 ? 100.471 -70.793 8.401 1.00 57.28 644 GLU A O 1
ATOM 5178 N N . ARG A 1 645 ? 102.135 -71.517 9.703 1.00 54.88 645 ARG A N 1
ATOM 5179 C CA . ARG A 1 645 ? 101.246 -71.930 10.808 1.00 54.88 645 ARG A CA 1
ATOM 5180 C C . ARG A 1 645 ? 100.942 -70.818 11.809 1.00 54.88 645 ARG A C 1
ATOM 5182 O O . ARG A 1 645 ? 99.829 -70.773 12.334 1.00 54.88 645 ARG A O 1
ATOM 5189 N N . ASP A 1 646 ? 101.907 -69.943 12.065 1.00 60.75 646 ASP A N 1
ATOM 5190 C CA . ASP A 1 646 ? 101.819 -68.973 13.161 1.00 60.75 646 ASP A CA 1
ATOM 5191 C C . ASP A 1 646 ? 100.993 -67.744 12.753 1.00 60.75 646 ASP A C 1
ATOM 5193 O O . ASP A 1 646 ? 100.161 -67.265 13.524 1.00 60.75 646 ASP A O 1
ATOM 5197 N N . THR A 1 647 ? 101.084 -67.335 11.483 1.00 63.16 647 THR A N 1
ATOM 5198 C CA . THR A 1 647 ? 100.262 -66.265 10.885 1.00 63.16 647 THR A CA 1
ATOM 5199 C C . THR A 1 647 ? 98.754 -66.538 10.974 1.00 63.16 647 THR A C 1
ATOM 5201 O O . THR A 1 647 ? 97.957 -65.617 11.169 1.00 63.16 647 THR A O 1
ATOM 5204 N N . ILE A 1 648 ? 98.340 -67.807 10.891 1.00 62.09 648 ILE A N 1
ATOM 5205 C CA . ILE A 1 648 ? 96.941 -68.216 11.085 1.00 62.09 648 ILE A CA 1
ATOM 5206 C C . ILE A 1 648 ? 96.544 -68.086 12.564 1.00 62.09 648 ILE A C 1
ATOM 5208 O O . ILE A 1 648 ? 95.430 -67.646 12.865 1.00 62.09 648 ILE A O 1
ATOM 5212 N N . MET A 1 649 ? 97.448 -68.411 13.493 1.00 62.66 649 MET A N 1
ATOM 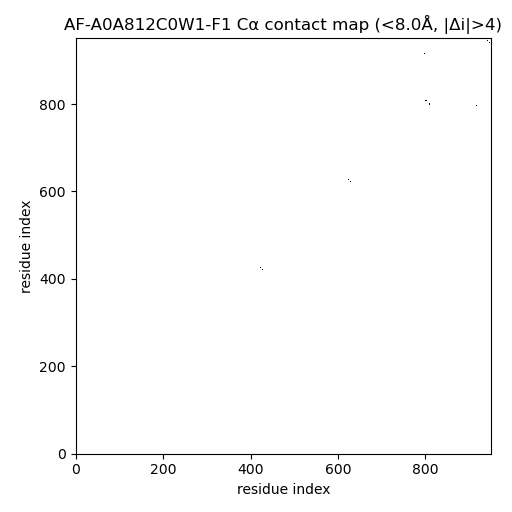5213 C CA . MET A 1 649 ? 97.198 -68.329 14.935 1.00 62.66 649 MET A CA 1
ATOM 5214 C C . MET A 1 649 ? 96.976 -66.880 15.393 1.00 62.66 649 MET A C 1
ATOM 5216 O O . MET A 1 649 ? 96.010 -66.610 16.111 1.00 62.66 649 MET A O 1
ATOM 5220 N N . ASP A 1 650 ? 97.792 -65.943 14.903 1.00 68.19 650 ASP A N 1
ATOM 5221 C CA . ASP A 1 650 ? 97.633 -64.506 15.161 1.00 68.19 650 ASP A CA 1
ATOM 5222 C C . ASP A 1 650 ? 96.282 -63.969 14.659 1.00 68.19 650 ASP A C 1
ATOM 5224 O O . ASP A 1 650 ? 95.620 -63.195 15.356 1.00 68.19 650 ASP A O 1
ATOM 5228 N N . SER A 1 651 ? 95.816 -64.421 13.486 1.00 71.38 651 SER A N 1
ATOM 5229 C CA . SER A 1 651 ? 94.529 -63.985 12.915 1.00 71.38 651 SER A CA 1
ATOM 5230 C C . SER A 1 651 ? 93.317 -64.410 13.765 1.00 71.38 651 SER A C 1
ATOM 5232 O O . SER A 1 651 ? 92.367 -63.640 13.959 1.00 71.38 651 SER A O 1
ATOM 5234 N N . LEU A 1 652 ? 93.376 -65.607 14.358 1.00 68.12 652 LEU A N 1
ATOM 5235 C CA . LEU A 1 652 ? 92.366 -66.098 15.298 1.00 68.12 652 LEU A CA 1
ATOM 5236 C C . LEU A 1 652 ? 92.452 -65.362 16.641 1.00 68.12 652 LEU A C 1
ATOM 5238 O O . LEU A 1 652 ? 91.429 -65.018 17.230 1.00 68.12 652 LEU A O 1
ATOM 5242 N N . GLN A 1 653 ? 93.659 -65.042 17.111 1.00 74.56 653 GLN A N 1
ATOM 5243 C CA . GLN A 1 653 ? 93.835 -64.289 18.352 1.00 74.56 653 GLN A CA 1
ATOM 5244 C C . GLN A 1 653 ? 93.379 -62.820 18.218 1.00 74.56 653 GLN A C 1
ATOM 5246 O O . GLN A 1 653 ? 92.869 -62.244 19.181 1.00 74.56 653 GLN A O 1
ATOM 5251 N N . ALA A 1 654 ? 93.491 -62.222 17.028 1.00 72.56 654 ALA A N 1
ATOM 5252 C CA . ALA A 1 654 ? 92.957 -60.894 16.724 1.00 72.56 654 ALA A CA 1
ATOM 5253 C C . ALA A 1 654 ? 91.416 -60.866 16.691 1.00 72.56 654 ALA A C 1
ATOM 5255 O O . ALA A 1 654 ? 90.804 -59.993 17.308 1.00 72.56 654 ALA A O 1
ATOM 5256 N N . THR A 1 655 ? 90.780 -61.842 16.035 1.00 77.06 655 THR A N 1
ATOM 5257 C CA . THR A 1 655 ? 89.306 -61.924 15.961 1.00 77.06 655 THR A CA 1
ATOM 5258 C C . THR A 1 655 ? 88.662 -62.241 17.314 1.00 77.06 655 THR A C 1
ATOM 5260 O O . THR A 1 655 ? 87.624 -61.664 17.637 1.00 77.06 655 THR A O 1
ATOM 5263 N N . ILE A 1 656 ? 89.305 -63.054 18.163 1.00 78.00 656 ILE A N 1
ATOM 5264 C CA . ILE A 1 656 ? 88.872 -63.253 19.558 1.00 78.00 656 ILE A CA 1
ATOM 5265 C C . ILE A 1 656 ? 88.898 -61.926 20.333 1.00 78.00 656 ILE A C 1
ATOM 5267 O O . ILE A 1 656 ? 87.894 -61.576 20.949 1.00 78.00 656 ILE A O 1
ATOM 5271 N N . ARG A 1 657 ? 89.985 -61.140 20.248 1.00 79.62 657 ARG A N 1
ATOM 5272 C CA . ARG A 1 657 ? 90.075 -59.822 20.913 1.00 79.62 657 ARG A CA 1
ATOM 5273 C C . ARG A 1 657 ? 88.994 -58.844 20.443 1.00 79.62 657 ARG A C 1
ATOM 5275 O O . ARG A 1 657 ? 88.486 -58.074 21.256 1.00 79.62 657 ARG A O 1
ATOM 5282 N N . GLN A 1 658 ? 88.625 -58.871 19.159 1.00 81.06 658 GLN A N 1
ATOM 5283 C CA . GLN A 1 658 ? 87.524 -58.054 18.641 1.00 81.06 658 GLN A CA 1
ATOM 5284 C C . GLN A 1 658 ? 86.178 -58.480 19.247 1.00 81.06 658 GLN A C 1
ATOM 5286 O O . GLN A 1 658 ? 85.458 -57.635 19.774 1.00 81.06 658 GLN A O 1
ATOM 5291 N N . LEU A 1 659 ? 85.866 -59.779 19.256 1.00 78.50 659 LEU A N 1
ATOM 5292 C CA . LEU A 1 659 ? 84.632 -60.293 19.862 1.00 78.50 659 LEU A CA 1
ATOM 5293 C C . LEU A 1 659 ? 84.583 -60.055 21.381 1.00 78.50 659 LEU A C 1
ATOM 5295 O O . LEU A 1 659 ? 83.514 -59.797 21.929 1.00 78.50 659 LEU A O 1
ATOM 5299 N N . GLU A 1 660 ? 85.722 -60.080 22.076 1.00 78.81 660 GLU A N 1
ATOM 5300 C CA . GLU A 1 660 ? 85.816 -59.682 23.486 1.00 78.81 660 GLU A CA 1
ATOM 5301 C C . GLU A 1 660 ? 85.542 -58.184 23.686 1.00 78.81 660 GLU A C 1
ATOM 5303 O O . GLU A 1 660 ? 84.839 -57.819 24.632 1.00 78.81 660 GLU A O 1
ATOM 5308 N N . ALA A 1 661 ? 86.042 -57.317 22.799 1.00 77.44 661 ALA A N 1
ATOM 5309 C CA . ALA A 1 661 ? 85.760 -55.883 22.826 1.00 77.44 661 ALA A CA 1
ATOM 5310 C C . ALA A 1 661 ? 84.273 -55.592 22.560 1.00 77.44 661 ALA A C 1
ATOM 5312 O O . ALA A 1 661 ? 83.643 -54.896 23.356 1.00 77.44 661 ALA A O 1
ATOM 5313 N N . GLU A 1 662 ? 83.687 -56.194 21.523 1.00 82.06 662 GLU A N 1
ATOM 5314 C CA . GLU A 1 662 ? 82.260 -56.080 21.193 1.00 82.06 662 GLU A CA 1
ATOM 5315 C C . GLU A 1 662 ? 81.376 -56.624 22.327 1.00 82.06 662 GLU A C 1
ATOM 5317 O O . GLU A 1 662 ? 80.429 -55.959 22.748 1.00 82.06 662 GLU A O 1
ATOM 5322 N N . ARG A 1 663 ? 81.725 -57.776 22.921 1.00 79.00 663 ARG A N 1
ATOM 5323 C CA . ARG A 1 663 ? 81.035 -58.319 24.105 1.00 79.00 663 ARG A CA 1
ATOM 5324 C C . ARG A 1 663 ? 81.121 -57.366 25.296 1.00 79.00 663 ARG A C 1
ATOM 5326 O O . ARG A 1 663 ? 80.137 -57.197 26.010 1.00 79.00 663 ARG A O 1
ATOM 5333 N N . ASN A 1 664 ? 82.278 -56.755 25.541 1.00 82.56 664 ASN A N 1
ATOM 5334 C CA . ASN A 1 664 ? 82.454 -55.810 26.645 1.00 82.56 664 ASN A CA 1
ATOM 5335 C C . ASN A 1 664 ? 81.719 -54.483 26.391 1.00 82.56 664 ASN A C 1
ATOM 5337 O O . ASN A 1 664 ? 81.176 -53.916 27.336 1.00 82.56 664 ASN A O 1
ATOM 5341 N N . GLN A 1 665 ? 81.617 -54.035 25.137 1.00 83.44 665 GLN A N 1
ATOM 5342 C CA . GLN A 1 665 ? 80.776 -52.906 24.737 1.00 83.44 665 GLN A CA 1
ATOM 5343 C C . GLN A 1 665 ? 79.286 -53.223 24.935 1.00 83.44 665 GLN A C 1
ATOM 5345 O O . GLN A 1 665 ? 78.566 -52.406 25.503 1.00 83.44 665 GLN A O 1
ATOM 5350 N N . LEU A 1 666 ? 78.836 -54.429 24.568 1.00 82.94 666 LEU A N 1
ATOM 5351 C CA . LEU A 1 666 ? 77.459 -54.880 24.791 1.00 82.94 666 LEU A CA 1
ATOM 5352 C C . LEU A 1 666 ? 77.132 -55.022 26.286 1.00 82.94 666 LEU A C 1
ATOM 5354 O O . LEU A 1 666 ? 76.056 -54.624 26.720 1.00 82.94 666 LEU A O 1
ATOM 5358 N N . ILE A 1 667 ? 78.072 -55.534 27.091 1.00 83.25 667 ILE A N 1
ATOM 5359 C CA . ILE A 1 667 ? 77.970 -55.558 28.560 1.00 83.25 667 ILE A CA 1
ATOM 5360 C C . ILE A 1 667 ? 77.941 -54.133 29.124 1.00 83.25 667 ILE A C 1
ATOM 5362 O O . ILE A 1 667 ? 77.205 -53.893 30.074 1.00 83.25 667 ILE A O 1
ATOM 5366 N N . GLY A 1 668 ? 78.680 -53.189 28.532 1.00 81.38 668 GLY A N 1
ATOM 5367 C CA . GLY A 1 668 ? 78.577 -51.758 28.823 1.00 81.38 668 GLY A CA 1
ATOM 5368 C C . GLY A 1 668 ? 77.159 -51.244 28.589 1.00 81.38 668 GLY A C 1
ATOM 5369 O O . GLY A 1 668 ? 76.490 -50.869 29.542 1.00 81.38 668 GLY A O 1
ATOM 5370 N N . SER A 1 669 ? 76.645 -51.341 27.360 1.00 82.19 669 SER A N 1
ATOM 5371 C CA . SER A 1 669 ? 75.291 -50.880 27.018 1.00 82.19 669 SER A CA 1
ATOM 5372 C C . SER A 1 669 ? 74.179 -51.582 27.805 1.00 82.19 669 SER A C 1
ATOM 5374 O O . SER A 1 669 ? 73.204 -50.931 28.167 1.00 82.19 669 SER A O 1
ATOM 5376 N N . LEU A 1 670 ? 74.313 -52.874 28.126 1.00 81.06 670 LEU A N 1
ATOM 5377 C CA . LEU A 1 670 ? 73.370 -53.590 28.994 1.00 81.06 670 LEU A CA 1
ATOM 5378 C C . LEU A 1 670 ? 73.498 -53.171 30.462 1.00 81.06 670 LEU A C 1
ATOM 5380 O O . LEU A 1 670 ? 72.494 -53.130 31.168 1.00 81.06 670 LEU A O 1
ATOM 5384 N N . LYS A 1 671 ? 74.704 -52.834 30.932 1.00 83.69 671 LYS A N 1
ATOM 5385 C CA . LYS A 1 671 ? 74.907 -52.259 32.264 1.00 83.69 671 LYS A CA 1
ATOM 5386 C C . LYS A 1 671 ? 74.373 -50.834 32.331 1.00 83.69 671 LYS A C 1
ATOM 5388 O O . LYS A 1 671 ? 73.801 -50.492 33.349 1.00 83.69 671 LYS A O 1
ATOM 5393 N N . ASP A 1 672 ? 74.470 -50.044 31.269 1.00 81.44 672 ASP A N 1
ATOM 5394 C CA . ASP A 1 672 ? 73.938 -48.681 31.217 1.00 81.44 672 ASP A CA 1
ATOM 5395 C C . ASP A 1 672 ? 72.416 -48.666 31.033 1.00 81.44 672 ASP A C 1
ATOM 5397 O O . ASP A 1 672 ? 71.740 -47.900 31.712 1.00 81.44 672 ASP A O 1
ATOM 5401 N N . GLN A 1 673 ? 71.845 -49.576 30.233 1.00 77.56 673 GLN A N 1
ATOM 5402 C CA . GLN A 1 673 ? 70.399 -49.837 30.235 1.00 77.56 673 GLN A CA 1
ATOM 5403 C C . GLN A 1 673 ? 69.918 -50.333 31.597 1.00 77.56 673 GLN A C 1
ATOM 5405 O O . GLN A 1 673 ? 68.847 -49.927 32.036 1.00 77.56 673 GLN A O 1
ATOM 5410 N N . ARG A 1 674 ? 70.692 -51.180 32.284 1.00 79.69 674 ARG A N 1
ATOM 5411 C CA . ARG A 1 674 ? 70.357 -51.624 33.636 1.00 79.69 674 ARG A CA 1
ATOM 5412 C C . ARG A 1 674 ? 70.473 -50.491 34.649 1.00 79.69 674 ARG A C 1
ATOM 5414 O O . ARG A 1 674 ? 69.543 -50.315 35.410 1.00 79.69 674 ARG A O 1
ATOM 5421 N N . ASN A 1 675 ? 71.537 -49.692 34.623 1.00 80.75 675 ASN A N 1
ATOM 5422 C CA . ASN A 1 675 ? 71.695 -48.514 35.473 1.00 80.75 675 ASN A CA 1
ATOM 5423 C C . ASN A 1 675 ? 70.545 -47.529 35.232 1.00 80.75 675 ASN A C 1
ATOM 5425 O O . ASN A 1 675 ? 69.995 -47.013 36.191 1.00 80.75 675 ASN A O 1
ATOM 5429 N N . LEU A 1 676 ? 70.145 -47.305 33.974 1.00 82.50 676 LEU A N 1
ATOM 5430 C CA . LEU A 1 676 ? 69.000 -46.469 33.614 1.00 82.50 676 LEU A CA 1
ATOM 5431 C C . LEU A 1 676 ? 67.670 -47.096 34.051 1.00 82.50 676 LEU A C 1
ATOM 5433 O O . LEU A 1 676 ? 66.788 -46.375 34.489 1.00 82.50 676 LEU A O 1
ATOM 5437 N N . SER A 1 677 ? 67.514 -48.418 33.968 1.00 80.25 677 SER A N 1
ATOM 5438 C CA . SER A 1 677 ? 66.324 -49.129 34.453 1.00 80.25 677 SER A CA 1
ATOM 5439 C C . SER A 1 677 ? 66.251 -49.168 35.978 1.00 80.25 677 SER A C 1
ATOM 5441 O O . SER A 1 677 ? 65.155 -49.109 36.518 1.00 80.25 677 SER A O 1
ATOM 5443 N N . ASP A 1 678 ? 67.386 -49.258 36.667 1.00 79.31 678 ASP A N 1
ATOM 5444 C CA . ASP A 1 678 ? 67.497 -49.258 38.124 1.00 79.31 678 ASP A CA 1
ATOM 5445 C C . ASP A 1 678 ? 67.332 -47.813 38.649 1.00 79.31 678 ASP A C 1
ATOM 5447 O O . ASP A 1 678 ? 66.629 -47.611 39.626 1.00 79.31 678 ASP A O 1
ATOM 5451 N N . ASP A 1 679 ? 67.849 -46.788 37.958 1.00 77.69 679 ASP A N 1
ATOM 5452 C CA . ASP A 1 679 ? 67.639 -45.354 38.247 1.00 77.69 679 ASP A CA 1
ATOM 5453 C C . ASP A 1 679 ? 66.215 -44.880 37.892 1.00 77.69 679 ASP A C 1
ATOM 5455 O O . ASP A 1 679 ? 65.629 -44.087 38.626 1.00 77.69 679 ASP A O 1
ATOM 5459 N N . LEU A 1 680 ? 65.600 -45.415 36.830 1.00 79.06 680 LEU A N 1
ATOM 5460 C CA . LEU A 1 680 ? 64.166 -45.260 36.570 1.00 79.06 680 LEU A CA 1
ATOM 5461 C C . LEU A 1 680 ? 63.324 -46.052 37.572 1.00 79.06 680 LEU A C 1
ATOM 5463 O O . LEU A 1 680 ? 62.274 -45.562 37.963 1.00 79.06 680 LEU A O 1
ATOM 5467 N N . SER A 1 681 ? 63.761 -47.230 38.027 1.00 77.38 681 SER A N 1
ATOM 5468 C CA . SER A 1 681 ? 63.054 -47.989 39.066 1.00 77.38 681 SER A CA 1
ATOM 5469 C C . SER A 1 681 ? 63.210 -47.356 40.446 1.00 77.38 681 SER A C 1
ATOM 5471 O O . SER A 1 681 ? 62.296 -47.491 41.250 1.00 77.38 681 SER A O 1
ATOM 5473 N N . VAL A 1 682 ? 64.310 -46.648 40.719 1.00 77.38 682 VAL A N 1
ATOM 5474 C CA . VAL A 1 682 ? 64.479 -45.799 41.905 1.00 77.38 682 VAL A CA 1
ATOM 5475 C C . VAL A 1 682 ? 63.640 -44.539 41.757 1.00 77.38 682 VAL A C 1
ATOM 5477 O O . VAL A 1 682 ? 62.920 -44.225 42.680 1.00 77.38 682 VAL A O 1
ATOM 5480 N N . LYS A 1 683 ? 63.581 -43.882 40.594 1.00 77.00 683 LYS A N 1
ATOM 5481 C CA . LYS A 1 683 ? 62.654 -42.752 40.377 1.00 77.00 683 LYS A CA 1
ATOM 5482 C C . LYS A 1 683 ? 61.181 -43.162 40.423 1.00 77.00 683 LYS A C 1
ATOM 5484 O O . LYS A 1 683 ? 60.353 -42.383 40.875 1.00 77.00 683 LYS A O 1
ATOM 5489 N N . VAL A 1 684 ? 60.837 -44.372 39.986 1.00 72.25 684 VAL A N 1
ATOM 5490 C CA . VAL A 1 684 ? 59.495 -44.948 40.149 1.00 72.25 684 VAL A CA 1
ATOM 5491 C C . VAL A 1 684 ? 59.258 -45.351 41.602 1.00 72.25 684 VAL A C 1
ATOM 5493 O O . VAL A 1 684 ? 58.163 -45.104 42.085 1.00 72.25 684 VAL A O 1
ATOM 5496 N N . ALA A 1 685 ? 60.253 -45.874 42.324 1.00 68.31 685 ALA A N 1
ATOM 5497 C CA . ALA A 1 685 ? 60.148 -46.113 43.763 1.00 68.31 685 ALA A CA 1
ATOM 5498 C C . ALA A 1 685 ? 59.991 -44.799 44.543 1.00 68.31 685 ALA A C 1
ATOM 5500 O O . ALA A 1 685 ? 59.049 -44.698 45.305 1.00 68.31 685 ALA A O 1
ATOM 5501 N N . ASP A 1 686 ? 60.794 -43.768 44.278 1.00 66.81 686 ASP A N 1
ATOM 5502 C CA . ASP A 1 686 ? 60.705 -42.427 44.867 1.00 66.81 686 ASP A CA 1
ATOM 5503 C C . ASP A 1 686 ? 59.361 -41.762 44.538 1.00 66.81 686 ASP A C 1
ATOM 5505 O O . ASP A 1 686 ? 58.735 -41.175 45.415 1.00 66.81 686 ASP A O 1
ATOM 5509 N N . MET A 1 687 ? 58.868 -41.866 43.296 1.00 62.19 687 MET A N 1
ATOM 5510 C CA . MET A 1 687 ? 57.518 -41.402 42.948 1.00 62.19 687 MET A CA 1
ATOM 5511 C C . MET A 1 687 ? 56.437 -42.233 43.642 1.00 62.19 687 MET A C 1
ATOM 5513 O O . MET A 1 687 ? 55.423 -41.677 44.045 1.00 62.19 687 MET A O 1
ATOM 5517 N N . GLN A 1 688 ? 56.621 -43.544 43.801 1.00 56.88 688 GLN A N 1
ATOM 5518 C CA . GLN A 1 688 ? 55.644 -44.430 44.434 1.00 56.88 688 GLN A CA 1
ATOM 5519 C C . GLN A 1 688 ? 55.718 -44.393 45.972 1.00 56.88 688 GLN A C 1
ATOM 5521 O O . GLN A 1 688 ? 54.733 -44.704 46.638 1.00 56.88 688 GLN A O 1
ATOM 5526 N N . GLU A 1 689 ? 56.825 -43.922 46.543 1.00 55.94 689 GLU A N 1
ATOM 5527 C CA . GLU A 1 689 ? 57.029 -43.604 47.956 1.00 55.94 689 GLU A CA 1
ATOM 5528 C C . GLU A 1 689 ? 56.546 -42.180 48.257 1.00 55.94 689 GLU A C 1
ATOM 5530 O O . GLU A 1 689 ? 55.878 -41.982 49.260 1.00 55.94 689 GLU A O 1
ATOM 5535 N N . GLN A 1 690 ? 56.691 -41.217 47.339 1.00 54.25 690 GLN A N 1
ATOM 5536 C CA . GLN A 1 690 ? 55.956 -39.944 47.396 1.00 54.25 690 GLN A CA 1
ATOM 5537 C C . GLN A 1 690 ? 54.439 -40.158 47.265 1.00 54.25 690 GLN A C 1
ATOM 5539 O O . GLN A 1 690 ? 53.670 -39.552 48.007 1.00 54.25 690 GLN A O 1
ATOM 5544 N N . VAL A 1 691 ? 53.989 -41.059 46.384 1.00 53.94 691 VAL A N 1
ATOM 5545 C CA . VAL A 1 691 ? 52.567 -41.411 46.245 1.00 53.94 691 VAL A CA 1
ATOM 5546 C C . VAL A 1 691 ? 52.059 -42.219 47.442 1.00 53.94 691 VAL A C 1
ATOM 5548 O O . VAL A 1 691 ? 50.943 -41.968 47.869 1.00 53.94 691 VAL A O 1
ATOM 5551 N N . SER A 1 692 ? 52.837 -43.123 48.049 1.00 49.47 692 SER A N 1
ATOM 5552 C CA . SER A 1 692 ? 52.389 -43.859 49.251 1.00 49.47 692 SER A CA 1
ATOM 5553 C C . SER A 1 692 ? 52.569 -43.086 50.564 1.00 49.47 692 SER A C 1
ATOM 5555 O O . SER A 1 692 ? 51.771 -43.281 51.475 1.00 49.47 692 SER A O 1
ATOM 5557 N N . MET A 1 693 ? 53.484 -42.115 50.640 1.00 49.72 693 MET A N 1
ATOM 5558 C CA . MET A 1 693 ? 53.480 -41.066 51.674 1.00 49.72 693 MET A CA 1
ATOM 5559 C C . MET A 1 693 ? 52.325 -40.067 51.487 1.00 49.72 693 MET A C 1
ATOM 5561 O O . MET A 1 693 ? 51.942 -39.402 52.444 1.00 49.72 693 MET A O 1
ATOM 5565 N N . SER A 1 694 ? 51.753 -39.977 50.279 1.00 47.81 694 SER A N 1
ATOM 5566 C CA . SER A 1 694 ? 50.561 -39.175 49.956 1.00 47.81 694 SER A CA 1
ATOM 5567 C C . SER A 1 694 ? 49.262 -39.999 49.870 1.00 47.81 694 SER A C 1
ATOM 5569 O O . SER A 1 694 ? 48.219 -39.451 49.515 1.00 47.81 694 SER A O 1
ATOM 5571 N N . ILE A 1 695 ? 49.298 -41.296 50.195 1.00 50.50 695 ILE A N 1
ATOM 5572 C CA . ILE A 1 695 ? 48.115 -42.151 50.365 1.00 50.50 695 ILE A CA 1
ATOM 5573 C C . ILE A 1 695 ? 48.170 -42.712 51.786 1.00 50.50 695 ILE A C 1
ATOM 5575 O O . ILE A 1 695 ? 48.464 -43.883 52.025 1.00 50.50 695 ILE A O 1
ATOM 5579 N N . ASN A 1 696 ? 47.853 -41.844 52.748 1.00 48.00 696 ASN A N 1
ATOM 5580 C CA . ASN A 1 696 ? 47.415 -42.284 54.066 1.00 48.00 696 ASN A CA 1
ATOM 5581 C C . ASN A 1 696 ? 46.130 -43.118 53.891 1.00 48.00 696 ASN A C 1
ATOM 5583 O O . ASN A 1 696 ? 45.140 -42.582 53.388 1.00 48.00 696 ASN A O 1
ATOM 5587 N N . PRO A 1 697 ? 46.072 -44.390 54.339 1.00 53.41 697 PRO A N 1
ATOM 5588 C CA . PRO A 1 697 ? 44.843 -45.190 54.269 1.00 53.41 697 PRO A CA 1
ATOM 5589 C C . PRO A 1 697 ? 43.677 -44.618 55.097 1.00 53.41 697 PRO A C 1
ATOM 5591 O O . PRO A 1 697 ? 42.540 -45.050 54.927 1.00 53.41 697 PRO A O 1
ATOM 5594 N N . ASP A 1 698 ? 43.968 -43.652 55.976 1.00 48.59 698 ASP A N 1
ATOM 5595 C CA . ASP A 1 698 ? 43.024 -42.936 56.844 1.00 48.59 698 ASP A CA 1
ATOM 5596 C C . ASP A 1 698 ? 42.580 -41.567 56.272 1.00 48.59 698 ASP A C 1
ATOM 5598 O O . ASP A 1 698 ? 41.682 -40.926 56.815 1.00 48.59 698 ASP A O 1
ATOM 5602 N N . GLU A 1 699 ? 43.143 -41.106 55.144 1.00 48.09 699 GLU A N 1
ATOM 5603 C CA . GLU A 1 699 ? 42.762 -39.832 54.499 1.00 48.09 699 GLU A CA 1
ATOM 5604 C C . GLU A 1 699 ? 41.574 -39.964 53.527 1.00 48.09 699 GLU A C 1
ATOM 5606 O O . GLU A 1 699 ? 41.395 -39.177 52.601 1.00 48.09 699 GLU A O 1
ATOM 5611 N N . ASN A 1 700 ? 40.639 -40.874 53.827 1.00 50.50 700 ASN A N 1
ATOM 5612 C CA . ASN A 1 700 ? 39.279 -40.824 53.269 1.00 50.50 700 ASN A CA 1
ATOM 5613 C C . ASN A 1 700 ? 38.408 -39.728 53.939 1.00 50.50 700 ASN A C 1
ATOM 5615 O O . ASN A 1 700 ? 37.178 -39.770 53.925 1.00 50.50 700 ASN A O 1
ATOM 5619 N N . ILE A 1 701 ? 39.062 -38.730 54.541 1.00 59.94 701 ILE A N 1
ATOM 5620 C CA . ILE A 1 701 ? 38.493 -37.461 54.983 1.00 59.94 701 ILE A CA 1
ATOM 5621 C C . ILE A 1 701 ? 38.917 -36.423 53.946 1.00 59.94 701 ILE A C 1
ATOM 5623 O O . ILE A 1 701 ? 39.918 -35.729 54.116 1.00 59.94 701 ILE A O 1
ATOM 5627 N N . VAL A 1 702 ? 38.144 -36.328 52.859 1.00 55.56 702 VAL A N 1
ATOM 5628 C CA . VAL A 1 702 ? 38.315 -35.283 51.836 1.00 55.56 702 VAL A CA 1
ATOM 5629 C C . VAL A 1 702 ? 38.438 -33.935 52.547 1.00 55.56 702 VAL A C 1
ATOM 5631 O O . VAL A 1 702 ? 37.540 -33.569 53.315 1.00 55.56 702 VAL A O 1
ATOM 5634 N N . SER A 1 703 ? 39.541 -33.206 52.332 1.00 62.81 703 SER A N 1
ATOM 5635 C CA . SER A 1 703 ? 39.790 -31.975 53.089 1.00 62.81 703 SER A CA 1
ATOM 5636 C C . SER A 1 703 ? 38.618 -31.012 52.904 1.00 62.81 703 SER A C 1
ATOM 5638 O O . SER A 1 703 ? 38.002 -30.976 51.837 1.00 62.81 703 SER A O 1
ATOM 5640 N N . ARG A 1 704 ? 38.273 -30.215 53.926 1.00 69.94 704 ARG A N 1
ATOM 5641 C CA . ARG A 1 704 ? 37.053 -29.386 53.868 1.00 69.94 704 ARG A CA 1
ATOM 5642 C C . ARG A 1 704 ? 36.995 -28.529 52.597 1.00 69.94 704 ARG A C 1
ATOM 5644 O O . ARG A 1 704 ? 35.940 -28.444 51.986 1.00 69.94 704 ARG A O 1
ATOM 5651 N N . ALA A 1 705 ? 38.125 -27.966 52.167 1.00 74.50 705 ALA A N 1
ATOM 5652 C CA . ALA A 1 705 ? 38.213 -27.170 50.945 1.00 74.50 705 ALA A CA 1
ATOM 5653 C C . ALA A 1 705 ? 38.005 -27.990 49.655 1.00 74.50 705 ALA A C 1
ATOM 5655 O O . ALA A 1 705 ? 37.505 -27.457 48.668 1.00 74.50 705 ALA A O 1
ATOM 5656 N N . GLU A 1 706 ? 38.376 -29.268 49.632 1.00 77.50 706 GLU A N 1
ATOM 5657 C CA . GLU A 1 706 ? 38.176 -30.169 48.490 1.00 77.50 706 GLU A CA 1
ATOM 5658 C C . GLU A 1 706 ? 36.779 -30.779 48.475 1.00 77.50 706 GLU A C 1
ATOM 5660 O O . GLU A 1 706 ? 36.178 -30.868 47.409 1.00 77.50 706 GLU A O 1
ATOM 5665 N N . PHE A 1 707 ? 36.210 -31.091 49.641 1.00 79.81 707 PHE A N 1
ATOM 5666 C CA . PHE A 1 707 ? 34.809 -31.482 49.766 1.00 79.81 707 PHE A CA 1
ATOM 5667 C C . PHE A 1 707 ? 33.893 -30.329 49.345 1.00 79.81 707 PHE A C 1
ATOM 5669 O O . PHE A 1 707 ? 32.940 -30.535 48.603 1.00 79.81 707 PHE A O 1
ATOM 5676 N N . GLU A 1 708 ? 34.212 -29.099 49.750 1.00 83.75 708 GLU A N 1
ATOM 5677 C CA . GLU A 1 708 ? 33.467 -27.891 49.387 1.00 83.75 708 GLU A CA 1
ATOM 5678 C C . GLU A 1 708 ? 33.634 -27.559 47.888 1.00 83.75 708 GLU A C 1
ATOM 5680 O O . GLU A 1 708 ? 32.648 -27.237 47.231 1.00 83.75 708 GLU A O 1
ATOM 5685 N N . LYS A 1 709 ? 34.818 -27.772 47.283 1.00 86.69 709 LYS A N 1
ATOM 5686 C CA . LYS A 1 709 ? 34.994 -27.744 45.811 1.00 86.69 709 LYS A CA 1
ATOM 5687 C C . LYS A 1 709 ? 34.162 -28.817 45.099 1.00 86.69 709 LYS A C 1
ATOM 5689 O O . LYS A 1 709 ? 33.438 -28.483 44.164 1.00 86.69 709 LYS A O 1
ATOM 5694 N N . LEU A 1 710 ? 34.257 -30.079 45.524 1.00 86.25 710 LEU A N 1
ATOM 5695 C CA . LEU A 1 710 ? 33.570 -31.213 44.897 1.00 86.25 710 LEU A CA 1
ATOM 5696 C C . LEU A 1 710 ? 32.050 -31.062 45.008 1.00 86.25 710 LEU A C 1
ATOM 5698 O O . LEU A 1 710 ? 31.338 -31.256 44.021 1.00 86.25 710 LEU A O 1
ATOM 5702 N N . LYS A 1 711 ? 31.564 -30.623 46.173 1.00 89.88 711 LYS A N 1
ATOM 5703 C CA . LYS A 1 711 ? 30.168 -30.254 46.386 1.00 89.88 711 LYS A CA 1
ATOM 5704 C C . LYS A 1 711 ? 29.758 -29.114 45.456 1.00 89.88 711 LYS A C 1
ATOM 5706 O O . LYS A 1 711 ? 28.794 -29.284 44.728 1.00 89.88 711 LYS A O 1
ATOM 5711 N N . ASN A 1 712 ? 30.514 -28.017 45.378 1.00 90.12 712 ASN A N 1
ATOM 5712 C CA . ASN A 1 712 ? 30.192 -26.909 44.470 1.00 90.12 712 ASN A CA 1
ATOM 5713 C C . ASN A 1 712 ? 30.175 -27.344 42.989 1.00 90.12 712 ASN A C 1
ATOM 5715 O O . ASN A 1 712 ? 29.350 -26.857 42.216 1.00 90.12 712 ASN A O 1
ATOM 5719 N N . THR A 1 713 ? 31.034 -28.285 42.572 1.00 89.12 713 THR A N 1
ATOM 5720 C CA . THR A 1 713 ? 30.955 -28.862 41.218 1.00 89.12 713 THR A CA 1
ATOM 5721 C C . THR A 1 713 ? 29.751 -29.784 41.033 1.00 89.12 713 THR A C 1
ATOM 5723 O O . THR A 1 713 ? 29.134 -29.733 39.972 1.00 89.12 713 THR A O 1
ATOM 5726 N N . MET A 1 714 ? 29.376 -30.572 42.045 1.00 89.94 714 MET A N 1
ATOM 5727 C CA . MET A 1 714 ? 28.179 -31.418 42.018 1.00 89.94 714 MET A CA 1
ATOM 5728 C C . MET A 1 714 ? 26.904 -30.568 41.985 1.00 89.94 714 MET A C 1
ATOM 5730 O O . MET A 1 714 ? 26.068 -30.782 41.115 1.00 89.94 714 MET A O 1
ATOM 5734 N N . ASP A 1 715 ? 26.800 -29.553 42.845 1.00 93.12 715 ASP A N 1
ATOM 5735 C CA . ASP A 1 715 ? 25.698 -28.589 42.890 1.00 93.12 715 ASP A CA 1
ATOM 5736 C C . ASP A 1 715 ? 25.564 -27.870 41.531 1.00 93.12 715 ASP A C 1
ATOM 5738 O O . ASP A 1 715 ? 24.468 -27.800 40.979 1.00 93.12 715 ASP A O 1
ATOM 5742 N N . MET A 1 716 ? 26.673 -27.434 40.910 1.00 92.31 716 MET A N 1
ATOM 5743 C CA . MET A 1 716 ? 26.659 -26.841 39.561 1.00 92.31 716 MET A CA 1
ATOM 5744 C C . MET A 1 716 ? 26.252 -27.844 38.462 1.00 92.31 716 MET A C 1
ATOM 5746 O O . MET A 1 716 ? 25.582 -27.459 37.501 1.00 92.31 716 MET A O 1
ATOM 5750 N N . ILE A 1 717 ? 26.654 -29.117 38.553 1.00 93.00 717 ILE A N 1
ATOM 5751 C CA . ILE A 1 717 ? 26.240 -30.166 37.602 1.00 93.00 717 ILE A CA 1
ATOM 5752 C C . ILE A 1 717 ? 24.748 -30.473 37.770 1.00 93.00 717 ILE A C 1
ATOM 5754 O O . ILE A 1 717 ? 24.026 -30.534 36.776 1.00 93.00 717 ILE A O 1
ATOM 5758 N N . GLN A 1 718 ? 24.265 -30.586 39.007 1.00 91.94 718 GLN A N 1
ATOM 5759 C CA . GLN A 1 718 ? 22.856 -30.771 39.335 1.00 91.94 718 GLN A CA 1
ATOM 5760 C C . GLN A 1 718 ? 22.019 -29.576 38.865 1.00 91.94 718 GLN A C 1
ATOM 5762 O O . GLN A 1 718 ? 20.962 -29.774 38.269 1.00 91.94 718 GLN A O 1
ATOM 5767 N N . GLU A 1 719 ? 22.488 -28.340 39.050 1.00 94.75 719 GLU A N 1
ATOM 5768 C CA . GLU A 1 719 ? 21.811 -27.140 38.553 1.00 94.75 719 GLU A CA 1
ATOM 5769 C C . GLU A 1 719 ? 21.755 -27.122 37.017 1.00 94.75 719 GLU A C 1
ATOM 5771 O O . GLU A 1 719 ? 20.699 -26.851 36.447 1.00 94.75 719 GLU A O 1
ATOM 5776 N N . LYS A 1 720 ? 22.855 -27.473 36.333 1.00 93.75 720 LYS A N 1
ATOM 5777 C CA . LYS A 1 720 ? 22.901 -27.597 34.864 1.00 93.75 720 LYS A CA 1
ATOM 5778 C C . LYS A 1 720 ? 21.972 -28.692 34.343 1.00 93.75 720 LYS A C 1
ATOM 5780 O O . LYS A 1 720 ? 21.243 -28.438 33.391 1.00 93.75 720 LYS A O 1
ATOM 5785 N N . TYR A 1 721 ? 21.949 -29.864 34.975 1.00 95.38 721 TYR A N 1
ATOM 5786 C CA . TYR A 1 721 ? 21.045 -30.956 34.608 1.00 95.38 721 TYR A CA 1
ATOM 5787 C C . TYR A 1 721 ? 19.580 -30.577 34.859 1.00 95.38 721 TYR A C 1
ATOM 5789 O O . TYR A 1 721 ? 18.739 -30.746 33.983 1.00 95.38 721 TYR A O 1
ATOM 5797 N N . THR A 1 722 ? 19.270 -29.979 36.012 1.00 94.56 722 THR A N 1
ATOM 5798 C CA . THR A 1 722 ? 17.905 -29.531 36.338 1.00 94.56 722 THR A CA 1
ATOM 5799 C C . THR A 1 722 ? 17.457 -28.388 35.422 1.00 94.56 722 THR A C 1
ATOM 5801 O O . THR A 1 722 ? 16.282 -28.311 35.079 1.00 94.56 722 THR A O 1
ATOM 5804 N N . ARG A 1 723 ? 18.370 -27.503 34.995 1.00 95.31 723 ARG A N 1
ATOM 5805 C CA . ARG A 1 723 ? 18.106 -26.497 33.956 1.00 95.31 723 ARG A CA 1
ATOM 5806 C C . ARG A 1 723 ? 17.801 -27.180 32.622 1.00 95.31 723 ARG A C 1
ATOM 5808 O O . ARG A 1 723 ? 16.676 -27.056 32.171 1.00 95.31 723 ARG A O 1
ATOM 5815 N N . ALA A 1 724 ? 18.698 -28.016 32.099 1.00 94.94 724 ALA A N 1
ATOM 5816 C CA . ALA A 1 724 ? 18.491 -28.731 30.835 1.00 94.94 724 ALA A CA 1
ATOM 5817 C C . ALA A 1 724 ? 17.223 -29.613 30.812 1.00 94.94 724 ALA A C 1
ATOM 5819 O O . ALA A 1 724 ? 16.594 -29.759 29.768 1.00 94.94 724 ALA A O 1
ATOM 5820 N N . MET A 1 725 ? 16.815 -30.184 31.951 1.00 93.25 725 MET A N 1
ATOM 5821 C CA . MET A 1 725 ? 15.562 -30.940 32.071 1.00 93.25 725 MET A CA 1
ATOM 5822 C C . MET A 1 725 ? 14.316 -30.041 32.084 1.00 93.25 725 MET A C 1
ATOM 5824 O O . MET A 1 725 ? 13.300 -30.448 31.527 1.00 93.25 725 MET A O 1
ATOM 5828 N N . ARG A 1 726 ? 14.385 -28.823 32.652 1.00 95.75 726 ARG A N 1
ATOM 5829 C CA . ARG A 1 726 ? 13.329 -27.809 32.467 1.00 95.75 726 ARG A CA 1
ATOM 5830 C C . ARG A 1 726 ? 13.310 -27.311 31.030 1.00 95.75 726 ARG A C 1
ATOM 5832 O O . ARG A 1 726 ? 12.268 -27.385 30.410 1.00 95.75 726 ARG A O 1
ATOM 5839 N N . ASP A 1 727 ? 14.457 -26.923 30.477 1.00 95.75 727 ASP A N 1
ATOM 5840 C CA . ASP A 1 727 ? 14.578 -26.461 29.091 1.00 95.75 727 ASP A CA 1
ATOM 5841 C C . ASP A 1 727 ? 14.011 -27.508 28.111 1.00 95.75 727 ASP A C 1
ATOM 5843 O O . ASP A 1 727 ? 13.344 -27.155 27.144 1.00 95.75 727 ASP A O 1
ATOM 5847 N N . LYS A 1 728 ? 14.211 -28.808 28.384 1.00 93.81 728 LYS A N 1
ATOM 5848 C CA . LYS A 1 728 ? 13.607 -29.906 27.617 1.00 93.81 728 LYS A CA 1
ATOM 5849 C C . LYS A 1 728 ? 12.089 -30.026 27.813 1.00 93.81 728 LYS A C 1
ATOM 5851 O O . LYS A 1 728 ? 11.406 -30.301 26.833 1.00 93.81 728 LYS A O 1
ATOM 5856 N N . ALA A 1 729 ? 11.563 -29.842 29.025 1.00 93.00 729 ALA A N 1
ATOM 5857 C CA . ALA A 1 729 ? 10.116 -29.815 29.265 1.00 93.00 729 ALA A CA 1
ATOM 5858 C C . ALA A 1 729 ? 9.475 -28.609 28.556 1.00 93.00 729 ALA A C 1
ATOM 5860 O O . ALA A 1 729 ? 8.620 -28.787 27.702 1.00 93.00 729 ALA A O 1
ATOM 5861 N N . ASP A 1 730 ? 10.019 -27.412 28.772 1.00 95.00 730 ASP A N 1
ATOM 5862 C CA . ASP A 1 730 ? 9.678 -26.165 28.088 1.00 95.00 730 ASP A CA 1
ATOM 5863 C C . ASP A 1 730 ? 9.756 -26.258 26.552 1.00 95.00 730 ASP A C 1
ATOM 5865 O O . ASP A 1 730 ? 9.118 -25.461 25.865 1.00 95.00 730 ASP A O 1
ATOM 5869 N N . LEU A 1 731 ? 10.592 -27.141 25.994 1.00 94.88 731 LEU A N 1
ATOM 5870 C CA . LEU A 1 731 ? 10.670 -27.423 24.556 1.00 94.88 731 LEU A CA 1
ATOM 5871 C C . LEU A 1 731 ? 9.663 -28.490 24.108 1.00 94.88 731 LEU A C 1
ATOM 5873 O O . LEU A 1 731 ? 9.185 -28.397 22.982 1.00 94.88 731 LEU A O 1
ATOM 5877 N N . SER A 1 732 ? 9.313 -29.451 24.967 1.00 93.75 732 SER A N 1
ATOM 5878 C CA . SER A 1 732 ? 8.236 -30.420 24.718 1.00 93.75 732 SER A CA 1
ATOM 5879 C C . SER A 1 732 ? 6.882 -29.717 24.708 1.00 93.75 732 SER A C 1
ATOM 5881 O O . SER A 1 732 ? 6.187 -29.772 23.706 1.00 93.75 732 SER A O 1
ATOM 5883 N N . ASP A 1 733 ? 6.573 -28.926 25.738 1.00 95.44 733 ASP A N 1
ATOM 5884 C CA . ASP A 1 733 ? 5.337 -28.140 25.824 1.00 95.44 733 ASP A CA 1
ATOM 5885 C C . ASP A 1 733 ? 5.171 -27.206 24.609 1.00 95.44 733 ASP A C 1
ATOM 5887 O O . ASP A 1 733 ? 4.054 -26.955 24.158 1.00 95.44 733 ASP A O 1
ATOM 5891 N N . LYS A 1 734 ? 6.283 -26.690 24.059 1.00 94.00 734 LYS A N 1
ATOM 5892 C CA . LYS A 1 734 ? 6.296 -25.889 22.822 1.00 94.00 734 LYS A CA 1
ATOM 5893 C C . LYS A 1 734 ? 6.139 -26.733 21.557 1.00 94.00 734 LYS A C 1
ATOM 5895 O O . LYS A 1 734 ? 5.541 -26.238 20.607 1.00 94.00 734 LYS A O 1
ATOM 5900 N N . ALA A 1 735 ? 6.658 -27.960 21.520 1.00 92.19 735 ALA A N 1
ATOM 5901 C CA . ALA A 1 735 ? 6.418 -28.890 20.420 1.00 92.19 735 ALA A CA 1
ATOM 5902 C C . ALA A 1 735 ? 4.931 -29.269 20.366 1.00 92.19 735 ALA A C 1
ATOM 5904 O O . ALA A 1 735 ? 4.306 -29.059 19.334 1.00 92.19 735 ALA A O 1
ATOM 5905 N N . ASP A 1 736 ? 4.340 -29.665 21.494 1.00 92.94 736 ASP A N 1
ATOM 5906 C CA . ASP A 1 736 ? 2.917 -29.998 21.620 1.00 92.94 736 ASP A CA 1
ATOM 5907 C C . ASP A 1 736 ? 2.021 -28.804 21.210 1.00 92.94 736 ASP A C 1
ATOM 5909 O O . ASP A 1 736 ? 1.056 -28.954 20.457 1.00 92.94 736 ASP A O 1
ATOM 5913 N N . GLN A 1 737 ? 2.373 -27.578 21.628 1.00 94.44 737 GLN A N 1
ATOM 5914 C CA . GLN A 1 737 ? 1.697 -26.345 21.188 1.00 94.44 737 GLN A CA 1
ATOM 5915 C C . GLN A 1 737 ? 1.826 -26.090 19.677 1.00 94.44 737 GLN A C 1
ATOM 5917 O O . GLN A 1 737 ? 0.873 -25.618 19.055 1.00 94.44 737 GLN A O 1
ATOM 5922 N N . LEU A 1 738 ? 2.982 -26.389 19.076 1.00 94.25 738 LEU A N 1
ATOM 5923 C CA . LEU A 1 738 ? 3.196 -26.255 17.634 1.00 94.25 738 LEU A CA 1
ATOM 5924 C C . LEU A 1 738 ? 2.469 -27.351 16.843 1.00 94.25 738 LEU A C 1
ATOM 5926 O O . LEU A 1 738 ? 1.920 -27.043 15.791 1.00 94.25 738 LEU A O 1
ATOM 5930 N N . GLU A 1 739 ? 2.389 -28.585 17.343 1.00 93.75 739 GLU A N 1
ATOM 5931 C CA . GLU A 1 739 ? 1.595 -29.658 16.732 1.00 93.75 739 GLU A CA 1
ATOM 5932 C C . GLU A 1 739 ? 0.096 -29.329 16.766 1.00 93.75 739 GLU A C 1
ATOM 5934 O O . GLU A 1 739 ? -0.585 -29.449 15.747 1.00 93.75 739 GLU A O 1
ATOM 5939 N N . HIS A 1 740 ? -0.417 -28.809 17.888 1.00 95.81 740 HIS A N 1
ATOM 5940 C CA . HIS A 1 740 ? -1.786 -28.294 17.962 1.00 95.81 740 HIS A CA 1
ATOM 5941 C C . HIS A 1 740 ? -2.037 -27.132 16.987 1.00 95.81 740 HIS A C 1
ATOM 5943 O O . HIS A 1 740 ? -3.082 -27.104 16.333 1.00 95.81 740 HIS A O 1
ATOM 5949 N N . LEU A 1 741 ? -1.084 -26.204 16.838 1.00 95.25 741 LEU A N 1
ATOM 5950 C CA . LEU A 1 741 ? -1.187 -25.112 15.867 1.00 95.25 741 LEU A CA 1
ATOM 5951 C C . LEU A 1 741 ? -1.144 -25.620 14.416 1.00 95.25 741 LEU A C 1
ATOM 5953 O O . LEU A 1 741 ? -1.906 -25.134 13.588 1.00 95.25 741 LEU A O 1
ATOM 5957 N N . VAL A 1 742 ? -0.305 -26.611 14.101 1.00 92.75 742 VAL A N 1
ATOM 5958 C CA . VAL A 1 742 ? -0.248 -27.241 12.770 1.00 92.75 742 VAL A CA 1
ATOM 5959 C C . VAL A 1 742 ? -1.559 -27.959 12.448 1.00 92.75 742 VAL A C 1
ATOM 5961 O O . VAL A 1 742 ? -2.077 -27.785 11.348 1.00 92.75 742 VAL A O 1
ATOM 5964 N N . LEU A 1 743 ? -2.148 -28.689 13.401 1.00 93.00 743 LEU A N 1
ATOM 5965 C CA . LEU A 1 743 ? -3.462 -29.321 13.229 1.00 93.00 743 LEU A CA 1
ATOM 5966 C C . LEU A 1 743 ? -4.583 -28.290 13.011 1.00 93.00 743 LEU A C 1
ATOM 5968 O O . LEU A 1 743 ? -5.457 -28.507 12.171 1.00 93.00 743 LEU A O 1
ATOM 5972 N N . GLN A 1 744 ? -4.549 -27.154 13.717 1.00 94.12 744 GLN A N 1
ATOM 5973 C CA . GLN A 1 744 ? -5.495 -26.058 13.486 1.00 94.12 744 GLN A CA 1
ATOM 5974 C C . GLN A 1 744 ? -5.306 -25.440 12.091 1.00 94.12 744 GLN A C 1
ATOM 5976 O O . GLN A 1 744 ? -6.273 -25.325 11.341 1.00 94.12 744 GLN A O 1
ATOM 5981 N N . LEU A 1 745 ? -4.070 -25.094 11.717 1.00 92.38 745 LEU A N 1
ATOM 5982 C CA . LEU A 1 745 ? -3.742 -24.524 10.406 1.00 92.38 745 LEU A CA 1
ATOM 5983 C C . LEU A 1 745 ? -4.070 -25.484 9.254 1.00 92.38 745 LEU A C 1
ATOM 5985 O O . LEU A 1 745 ? -4.461 -25.030 8.180 1.00 92.38 745 LEU A O 1
ATOM 5989 N N . GLN A 1 746 ? -3.964 -26.799 9.467 1.00 90.38 746 GLN A N 1
ATOM 5990 C CA . GLN A 1 746 ? -4.417 -27.801 8.506 1.00 90.38 746 GLN A CA 1
ATOM 5991 C C . GLN A 1 746 ? -5.941 -27.744 8.333 1.00 90.38 746 GLN A C 1
ATOM 5993 O O . GLN A 1 746 ? -6.404 -27.598 7.208 1.00 90.38 746 GLN A O 1
ATOM 5998 N N . GLY A 1 747 ? -6.721 -27.750 9.421 1.00 89.50 747 GLY A N 1
ATOM 5999 C CA . GLY A 1 747 ? -8.184 -27.621 9.344 1.00 89.50 747 GLY A CA 1
ATOM 6000 C C . GLY A 1 747 ? -8.656 -26.290 8.736 1.00 89.50 747 GLY A C 1
ATOM 6001 O O . GLY A 1 747 ? -9.637 -26.254 7.990 1.00 89.50 747 GLY A O 1
ATOM 6002 N N . GLU A 1 748 ? -7.935 -25.195 8.989 1.00 91.25 748 GLU A N 1
ATOM 6003 C CA . GLU A 1 748 ? -8.151 -23.908 8.314 1.00 91.25 748 GLU A CA 1
ATOM 6004 C C . GLU A 1 748 ? -7.818 -23.992 6.813 1.00 91.25 748 GLU A C 1
ATOM 6006 O O . GLU A 1 748 ? -8.583 -23.489 5.990 1.00 91.25 748 GLU A O 1
ATOM 6011 N N . THR A 1 749 ? -6.738 -24.684 6.436 1.00 93.56 749 THR A N 1
ATOM 6012 C CA . THR A 1 749 ? -6.344 -24.913 5.033 1.00 93.56 749 THR A CA 1
ATOM 6013 C C . THR A 1 749 ? -7.364 -25.776 4.286 1.00 93.56 749 THR A C 1
ATOM 6015 O O . THR A 1 749 ? -7.751 -25.426 3.172 1.00 93.56 749 THR A O 1
ATOM 6018 N N . ASP A 1 750 ? -7.866 -26.844 4.908 1.00 92.12 750 ASP A N 1
ATOM 6019 C CA . ASP A 1 750 ? -8.924 -27.697 4.355 1.00 92.12 750 ASP A CA 1
ATOM 6020 C C . ASP A 1 750 ? -10.219 -26.887 4.144 1.00 92.12 750 ASP A C 1
ATOM 6022 O O . ASP A 1 750 ? -10.818 -26.926 3.067 1.00 92.12 750 ASP A O 1
ATOM 6026 N N . THR A 1 751 ? -10.592 -26.044 5.117 1.00 94.56 751 THR A N 1
ATOM 6027 C CA . THR A 1 751 ? -11.743 -25.122 5.016 1.00 94.56 751 THR A CA 1
ATOM 6028 C C . THR A 1 751 ? -11.563 -24.090 3.890 1.00 94.56 751 THR A C 1
ATOM 6030 O O . THR A 1 751 ? -12.512 -23.759 3.173 1.00 94.56 751 THR A O 1
ATOM 6033 N N . ILE A 1 752 ? -10.341 -23.587 3.682 1.00 88.56 752 ILE A N 1
ATOM 6034 C CA . ILE A 1 752 ? -10.002 -22.716 2.546 1.00 88.56 752 ILE A CA 1
ATOM 6035 C C . ILE A 1 752 ? -10.119 -23.490 1.221 1.00 88.56 752 ILE A C 1
ATOM 6037 O O . ILE A 1 752 ? -10.638 -22.943 0.246 1.00 88.56 752 ILE A O 1
ATOM 6041 N N . GLY A 1 753 ? -9.725 -24.766 1.184 1.00 85.00 753 GLY A N 1
ATOM 6042 C CA . GLY A 1 753 ? -9.912 -25.667 0.042 1.00 85.00 753 GLY A CA 1
ATOM 6043 C C . GLY A 1 753 ? -11.386 -25.896 -0.320 1.00 85.00 753 GLY A C 1
ATOM 6044 O O . GLY A 1 753 ? -11.753 -25.827 -1.500 1.00 85.00 753 GLY A O 1
ATOM 6045 N N . GLU A 1 754 ? -12.259 -26.077 0.676 1.00 89.88 754 GLU A N 1
ATOM 6046 C CA . GLU A 1 754 ? -13.714 -26.113 0.470 1.00 89.88 754 GLU A CA 1
ATOM 6047 C C . GLU A 1 754 ? -14.236 -24.786 -0.099 1.00 89.88 754 GLU A C 1
ATOM 6049 O O . GLU A 1 754 ? -14.995 -24.784 -1.071 1.00 89.88 754 GLU A O 1
ATOM 6054 N N . TYR A 1 755 ? -13.799 -23.644 0.444 1.00 93.62 755 TYR A N 1
ATOM 6055 C CA . TYR A 1 755 ? -14.226 -22.328 -0.039 1.00 93.62 755 TYR A CA 1
ATOM 6056 C C . TYR A 1 755 ? -13.765 -22.047 -1.478 1.00 93.62 755 TYR A C 1
ATOM 6058 O O . TYR A 1 755 ? -14.544 -21.543 -2.290 1.00 93.62 755 TYR A O 1
ATOM 6066 N N . ILE A 1 756 ? -12.533 -22.427 -1.830 1.00 88.00 756 ILE A N 1
ATOM 6067 C CA . ILE A 1 756 ? -12.009 -22.377 -3.204 1.00 88.00 756 ILE A CA 1
ATOM 6068 C C . ILE A 1 756 ? -12.873 -23.248 -4.126 1.00 88.00 756 ILE A C 1
ATOM 6070 O O . ILE A 1 756 ? -13.310 -22.784 -5.182 1.00 88.00 756 ILE A O 1
ATOM 6074 N N . SER A 1 757 ? -13.202 -24.472 -3.708 1.00 90.25 757 SER A N 1
ATOM 6075 C CA . SER A 1 757 ? -14.048 -25.398 -4.474 1.00 90.25 757 SER A CA 1
ATOM 6076 C C . SER A 1 757 ? -15.463 -24.844 -4.700 1.00 90.25 757 SER A C 1
ATOM 6078 O O . SER A 1 757 ? -15.974 -24.863 -5.825 1.00 90.25 757 SER A O 1
ATOM 6080 N N . LEU A 1 758 ? -16.077 -24.267 -3.661 1.00 91.38 758 LEU A N 1
ATOM 6081 C CA . LEU A 1 758 ? -17.373 -23.586 -3.739 1.00 91.38 758 LEU A CA 1
ATOM 6082 C C . LEU A 1 758 ? -17.321 -22.352 -4.650 1.00 91.38 758 LEU A C 1
ATOM 6084 O O . LEU A 1 758 ? -18.238 -22.148 -5.449 1.00 91.38 758 LEU A O 1
ATOM 6088 N N . TYR A 1 759 ? -16.248 -21.559 -4.589 1.00 92.12 759 TYR A N 1
ATOM 6089 C CA . TYR A 1 759 ? -16.043 -20.407 -5.467 1.00 92.12 759 TYR A CA 1
ATOM 6090 C C . TYR A 1 759 ? -15.894 -20.827 -6.937 1.00 92.12 759 TYR A C 1
ATOM 6092 O O . TYR A 1 759 ? -16.542 -20.241 -7.808 1.00 92.12 759 TYR A O 1
ATOM 6100 N N . HIS A 1 760 ? -15.116 -21.874 -7.233 1.00 86.12 760 HIS A N 1
ATOM 6101 C CA . HIS A 1 760 ? -15.014 -22.431 -8.586 1.00 86.12 760 HIS A CA 1
ATOM 6102 C C . HIS A 1 760 ? -16.367 -22.945 -9.094 1.00 86.12 760 HIS A C 1
ATOM 6104 O O . HIS A 1 760 ? -16.750 -22.630 -10.223 1.00 86.12 760 HIS A O 1
ATOM 6110 N N . HIS A 1 761 ? -17.136 -23.654 -8.261 1.00 90.94 761 HIS A N 1
ATOM 6111 C CA . HIS A 1 761 ? -18.478 -24.117 -8.622 1.00 90.94 761 HIS A CA 1
ATOM 6112 C C . HIS A 1 761 ? -19.447 -22.947 -8.880 1.00 90.94 761 HIS A C 1
ATOM 6114 O O . HIS A 1 761 ? -20.141 -22.920 -9.898 1.00 90.94 761 HIS A O 1
ATOM 6120 N N . GLN A 1 762 ? -19.452 -21.928 -8.015 1.00 92.31 762 GLN A N 1
ATOM 6121 C CA . GLN A 1 762 ? -20.264 -20.721 -8.193 1.00 92.31 762 GLN A CA 1
ATOM 6122 C C . GLN A 1 762 ? -19.879 -19.959 -9.471 1.00 92.31 762 GLN A C 1
ATOM 6124 O O . GLN A 1 762 ? -20.756 -19.503 -10.207 1.00 92.31 762 GLN A O 1
ATOM 6129 N N . ARG A 1 763 ? -18.579 -19.849 -9.766 1.00 88.44 763 ARG A N 1
ATOM 6130 C CA . ARG A 1 763 ? -18.056 -19.196 -10.972 1.00 88.44 763 ARG A CA 1
ATOM 6131 C C . ARG A 1 763 ? -18.426 -19.964 -12.243 1.00 88.44 763 ARG A C 1
ATOM 6133 O O . ARG A 1 763 ? -18.864 -19.333 -13.201 1.00 88.44 763 ARG A O 1
ATOM 6140 N N . ALA A 1 764 ? -18.363 -21.296 -12.223 1.00 87.38 764 ALA A N 1
ATOM 6141 C CA . ALA A 1 764 ? -18.828 -22.144 -13.320 1.00 87.38 764 ALA A CA 1
ATOM 6142 C C . ALA A 1 764 ? -20.344 -21.996 -13.564 1.00 87.38 764 ALA A C 1
ATOM 6144 O O . ALA A 1 764 ? -20.768 -21.831 -14.707 1.00 87.38 764 ALA A O 1
ATOM 6145 N N . LEU A 1 765 ? -21.168 -21.962 -12.508 1.00 90.44 765 LEU A N 1
ATOM 6146 C CA . LEU A 1 765 ? -22.615 -21.712 -12.619 1.00 90.44 765 LEU A CA 1
ATOM 6147 C C . LEU A 1 765 ? -22.942 -20.310 -13.165 1.00 90.44 765 LEU A C 1
ATOM 6149 O O . LEU A 1 765 ? -23.913 -20.145 -13.909 1.00 90.44 765 LEU A O 1
ATOM 6153 N N . LEU A 1 766 ? -22.150 -19.293 -12.811 1.00 87.06 766 LEU A N 1
ATOM 6154 C CA . LEU A 1 766 ? -22.288 -17.943 -13.364 1.00 87.06 766 LEU A CA 1
ATOM 6155 C C . LEU A 1 766 ? -21.910 -17.909 -14.850 1.00 87.06 766 LEU A C 1
ATOM 6157 O O . LEU A 1 766 ? -22.697 -17.405 -15.649 1.00 87.06 766 LEU A O 1
ATOM 6161 N N . GLN A 1 767 ? -20.783 -18.517 -15.233 1.00 90.31 767 GLN A N 1
ATOM 6162 C CA . GLN A 1 767 ? -20.365 -18.646 -16.634 1.00 90.31 767 GLN A CA 1
ATOM 6163 C C . GLN A 1 767 ? -21.378 -19.442 -17.469 1.00 90.31 767 GLN A C 1
ATOM 6165 O O . GLN A 1 767 ? -21.693 -19.042 -18.586 1.00 90.31 767 GLN A O 1
ATOM 6170 N N . GLN A 1 768 ? -21.963 -20.516 -16.929 1.00 92.00 768 GLN A N 1
ATOM 6171 C CA . GLN A 1 768 ? -23.015 -21.280 -17.607 1.00 92.00 768 GLN A CA 1
ATOM 6172 C C . GLN A 1 768 ? -24.281 -20.436 -17.832 1.00 92.00 768 GLN A C 1
ATOM 6174 O O . GLN A 1 768 ? -24.880 -20.492 -18.907 1.00 92.00 768 GLN A O 1
ATOM 6179 N N . ARG A 1 769 ? -24.682 -19.623 -16.845 1.00 90.69 769 ARG A N 1
ATOM 6180 C CA . ARG A 1 769 ? -25.826 -18.703 -16.967 1.00 90.69 769 ARG A CA 1
ATOM 6181 C C . ARG A 1 769 ? -25.555 -17.580 -17.968 1.00 90.69 769 ARG A C 1
ATOM 6183 O O . ARG A 1 769 ? -26.451 -17.207 -18.721 1.00 90.69 769 ARG A O 1
ATOM 6190 N N . GLU A 1 770 ? -24.340 -17.044 -17.982 1.00 80.88 770 GLU A N 1
ATOM 6191 C CA . GLU A 1 770 ? -23.909 -16.035 -18.950 1.00 80.88 770 GLU A CA 1
ATOM 6192 C C . GLU A 1 770 ? -23.860 -16.608 -20.371 1.00 80.88 770 GLU A C 1
ATOM 6194 O O . GLU A 1 770 ? -24.406 -16.001 -21.288 1.00 80.88 770 GLU A O 1
ATOM 6199 N N . PHE A 1 771 ? -23.329 -17.821 -20.548 1.00 90.38 771 PHE A N 1
ATOM 6200 C CA . PHE A 1 771 ? -23.355 -18.542 -21.819 1.00 90.38 771 PHE A CA 1
ATOM 6201 C C . PHE A 1 771 ? -24.791 -18.760 -22.324 1.00 90.38 771 PHE A C 1
ATOM 6203 O O . PHE A 1 771 ? -25.093 -18.409 -23.461 1.00 90.38 771 PHE A O 1
ATOM 6210 N N . GLN A 1 772 ? -25.705 -19.244 -21.473 1.00 90.31 772 GLN A N 1
ATOM 6211 C CA . GLN A 1 772 ? -27.127 -19.404 -21.821 1.00 90.31 772 GLN A CA 1
ATOM 6212 C C . GLN A 1 772 ? -27.794 -18.072 -22.205 1.00 90.31 772 GLN A C 1
ATOM 6214 O O . GLN A 1 772 ? -28.574 -18.021 -23.155 1.00 90.31 772 GLN A O 1
ATOM 6219 N N . LYS A 1 773 ? -27.476 -16.981 -21.496 1.00 89.75 773 LYS A N 1
ATOM 6220 C CA . LYS A 1 773 ? -27.962 -15.632 -21.823 1.00 89.75 773 LYS A CA 1
ATOM 6221 C C . LYS A 1 773 ? -27.422 -15.157 -23.177 1.00 89.75 773 LYS A C 1
ATOM 6223 O O . LYS A 1 773 ? -28.178 -14.589 -23.959 1.00 89.75 773 LYS A O 1
ATOM 6228 N N . ASN A 1 774 ? -26.142 -15.389 -23.457 1.00 85.94 774 ASN A N 1
ATOM 6229 C CA . ASN A 1 774 ? -25.483 -14.936 -24.681 1.00 85.94 774 ASN A CA 1
ATOM 6230 C C . ASN A 1 774 ? -25.912 -15.761 -25.907 1.00 85.94 774 ASN A C 1
ATOM 6232 O O . ASN A 1 774 ? -26.116 -15.186 -26.973 1.00 85.94 774 ASN A O 1
ATOM 6236 N N . ASP A 1 775 ? -26.147 -17.068 -25.757 1.00 89.31 775 ASP A N 1
ATOM 6237 C CA . ASP A 1 775 ? -26.788 -17.919 -26.772 1.00 89.31 775 ASP A CA 1
ATOM 6238 C C . ASP A 1 775 ? -28.223 -17.444 -27.065 1.00 89.31 775 ASP A C 1
ATOM 6240 O O . ASP A 1 775 ? -28.569 -17.193 -28.216 1.00 89.31 775 ASP A O 1
ATOM 6244 N N . TYR A 1 776 ? -29.036 -17.183 -26.034 1.00 89.25 776 TYR A N 1
ATOM 6245 C CA . TYR A 1 776 ? -30.382 -16.626 -26.216 1.00 89.25 776 TYR A CA 1
ATOM 6246 C C . TYR A 1 776 ? -30.379 -15.255 -26.920 1.00 89.25 776 TYR A C 1
ATOM 6248 O O . TYR A 1 776 ? -31.178 -15.025 -27.827 1.00 89.25 776 TYR A O 1
ATOM 6256 N N . ILE A 1 777 ? -29.447 -14.360 -26.568 1.00 85.56 777 ILE A N 1
ATOM 6257 C CA . ILE A 1 777 ? -29.254 -13.076 -27.267 1.00 85.56 777 ILE A CA 1
ATOM 6258 C C . ILE A 1 777 ? -28.820 -13.297 -28.723 1.00 85.56 777 ILE A C 1
ATOM 6260 O O . ILE A 1 777 ? -29.306 -12.594 -29.605 1.00 85.56 777 ILE A O 1
ATOM 6264 N N . SER A 1 778 ? -27.951 -14.274 -28.991 1.00 88.00 778 SER A N 1
ATOM 6265 C CA . SER A 1 778 ? -27.481 -14.592 -30.348 1.00 88.00 778 SER A CA 1
ATOM 6266 C C . SER A 1 778 ? -28.609 -15.131 -31.232 1.00 88.00 778 SER A C 1
ATOM 6268 O O . SER A 1 778 ? -28.702 -14.755 -32.399 1.00 88.00 778 SER A O 1
ATOM 6270 N N . ARG A 1 779 ? -29.512 -15.946 -30.668 1.00 88.44 779 ARG A N 1
ATOM 6271 C CA . ARG A 1 779 ? -30.741 -16.396 -31.342 1.00 88.44 779 ARG A CA 1
ATOM 6272 C C . ARG A 1 779 ? -31.653 -15.212 -31.661 1.00 88.44 779 ARG A C 1
ATOM 6274 O O . ARG A 1 779 ? -31.915 -14.979 -32.831 1.00 88.44 779 ARG A O 1
ATOM 6281 N N . LEU A 1 780 ? -31.996 -14.381 -30.670 1.00 88.88 780 LEU A N 1
ATOM 6282 C CA . LEU A 1 780 ? -32.817 -13.178 -30.886 1.00 88.88 780 LEU A CA 1
ATOM 6283 C C . LEU A 1 780 ? -32.203 -12.183 -31.888 1.00 88.88 780 LEU A C 1
ATOM 6285 O O . LEU A 1 780 ? -32.934 -11.508 -32.613 1.00 88.88 780 LEU A O 1
ATOM 6289 N N . ALA A 1 781 ? -30.873 -12.064 -31.931 1.00 84.62 781 ALA A N 1
ATOM 6290 C CA . ALA A 1 781 ? -30.181 -11.238 -32.916 1.00 84.62 781 ALA A CA 1
ATOM 6291 C C . ALA A 1 781 ? -30.363 -11.795 -34.336 1.00 84.62 781 ALA A C 1
ATOM 6293 O O . ALA A 1 781 ? -30.682 -11.031 -35.247 1.00 84.62 781 ALA A O 1
ATOM 6294 N N . LYS A 1 782 ? -30.243 -13.118 -34.502 1.00 88.81 782 LYS A N 1
ATOM 6295 C CA . LYS A 1 782 ? -30.514 -13.796 -35.771 1.00 88.81 782 LYS A CA 1
ATOM 6296 C C . LYS A 1 782 ? -31.991 -13.702 -36.166 1.00 88.81 782 LYS A C 1
ATOM 6298 O O . LYS A 1 782 ? -32.281 -13.346 -37.299 1.00 88.81 782 LYS A O 1
ATOM 6303 N N . ASP A 1 783 ? -32.920 -13.933 -35.240 1.00 86.50 783 ASP A N 1
ATOM 6304 C CA . ASP A 1 783 ? -34.363 -13.836 -35.497 1.00 86.50 783 ASP A CA 1
ATOM 6305 C C . ASP A 1 783 ? -34.752 -12.411 -35.947 1.00 86.50 783 ASP A C 1
ATOM 6307 O O . ASP A 1 783 ? -35.579 -12.235 -36.844 1.00 86.50 783 ASP A O 1
ATOM 6311 N N . ARG A 1 784 ? -34.102 -11.380 -35.379 1.00 87.44 784 ARG A N 1
ATOM 6312 C CA . ARG A 1 784 ? -34.218 -9.978 -35.821 1.00 87.44 784 ARG A CA 1
ATOM 6313 C C . ARG A 1 784 ? -33.649 -9.764 -37.227 1.00 87.44 784 ARG A C 1
ATOM 6315 O O . ARG A 1 784 ? -34.269 -9.036 -37.999 1.00 87.44 784 ARG A O 1
ATOM 6322 N N . GLU A 1 785 ? -32.503 -10.354 -37.559 1.00 87.81 785 GLU A N 1
ATOM 6323 C CA . GLU A 1 785 ? -31.893 -10.263 -38.894 1.00 87.81 785 GLU A CA 1
ATOM 6324 C C . GLU A 1 785 ? -32.749 -10.970 -39.958 1.00 87.81 785 GLU A C 1
ATOM 6326 O O . GLU A 1 785 ? -33.067 -10.369 -40.985 1.00 87.81 785 GLU A O 1
ATOM 6331 N N . ASP A 1 786 ? -33.213 -12.192 -39.683 1.00 87.31 786 ASP A N 1
ATOM 6332 C CA . ASP A 1 786 ? -34.111 -12.955 -40.556 1.00 87.31 786 ASP A CA 1
ATOM 6333 C C . ASP A 1 786 ? -35.440 -12.201 -40.773 1.00 87.31 786 ASP A C 1
ATOM 6335 O O . ASP A 1 786 ? -35.897 -12.065 -41.913 1.00 87.31 786 ASP A O 1
ATOM 6339 N N . LEU A 1 787 ? -36.040 -11.629 -39.718 1.00 86.00 787 LEU A N 1
ATOM 6340 C CA . LEU A 1 787 ? -37.262 -10.820 -39.826 1.00 86.00 787 LEU A CA 1
ATOM 6341 C C . LEU A 1 787 ? -37.026 -9.500 -40.579 1.00 86.00 787 LEU A C 1
ATOM 6343 O O . LEU A 1 787 ? -37.850 -9.126 -41.415 1.00 86.00 787 LEU A O 1
ATOM 6347 N N . GLN A 1 788 ? -35.894 -8.821 -40.366 1.00 85.00 788 GLN A N 1
ATOM 6348 C CA . GLN A 1 788 ? -35.502 -7.647 -41.157 1.00 85.00 788 GLN A CA 1
ATOM 6349 C C . GLN A 1 788 ? -35.305 -8.019 -42.638 1.00 85.00 788 GLN A C 1
ATOM 6351 O O . GLN A 1 788 ? -35.753 -7.291 -43.523 1.00 85.00 788 GLN A O 1
ATOM 6356 N N . GLY A 1 789 ? -34.727 -9.188 -42.926 1.00 87.19 789 GLY A N 1
ATOM 6357 C CA . GLY A 1 789 ? -34.615 -9.744 -44.274 1.00 87.19 789 GLY A CA 1
ATOM 6358 C C . GLY A 1 789 ? -35.974 -10.040 -44.922 1.00 87.19 789 GLY A C 1
ATOM 6359 O O . GLY A 1 789 ? -36.167 -9.726 -46.101 1.00 87.19 789 GLY A O 1
ATOM 6360 N N . LYS A 1 790 ? -36.942 -10.590 -44.172 1.00 86.38 790 LYS A N 1
ATOM 6361 C CA . LYS A 1 790 ? -38.328 -10.770 -44.650 1.00 86.38 790 LYS A CA 1
ATOM 6362 C C . LYS A 1 790 ? -39.020 -9.426 -44.908 1.00 86.38 790 LYS A C 1
ATOM 6364 O O . LYS A 1 790 ? -39.641 -9.276 -45.958 1.00 86.38 790 LYS A O 1
ATOM 6369 N N . LEU A 1 791 ? -38.855 -8.430 -44.032 1.00 83.12 791 LEU A N 1
ATOM 6370 C CA . LEU A 1 791 ? -39.404 -7.080 -44.229 1.00 83.12 791 LEU A CA 1
ATOM 6371 C C . LEU A 1 791 ? -38.815 -6.375 -45.461 1.00 83.12 791 LEU A C 1
ATOM 6373 O O . LEU A 1 791 ? -39.569 -5.790 -46.234 1.00 83.12 791 LEU A O 1
ATOM 6377 N N . SER A 1 792 ? -37.508 -6.485 -45.713 1.00 82.06 792 SER A N 1
ATOM 6378 C CA . SER A 1 792 ? -36.884 -5.930 -46.925 1.00 82.06 792 SER A CA 1
ATOM 6379 C C . SER A 1 792 ? -37.399 -6.599 -48.208 1.00 82.06 792 SER A C 1
ATOM 6381 O O . SER A 1 792 ? -37.667 -5.914 -49.197 1.00 82.06 792 SER A O 1
ATOM 6383 N N . LYS A 1 793 ? -37.609 -7.926 -48.198 1.00 86.62 793 LYS A N 1
ATOM 6384 C CA . LYS A 1 793 ? -38.251 -8.655 -49.313 1.00 86.62 793 LYS A CA 1
ATOM 6385 C C . LYS A 1 793 ? -39.694 -8.191 -49.533 1.00 86.62 793 LYS A C 1
ATOM 6387 O O . LYS A 1 793 ? -40.087 -7.938 -50.670 1.00 86.62 793 LYS A O 1
ATOM 6392 N N . LEU A 1 794 ? -40.459 -8.039 -48.452 1.00 85.31 794 LEU A N 1
ATOM 6393 C CA . LEU A 1 794 ? -41.836 -7.546 -48.467 1.00 85.31 794 LEU A CA 1
ATOM 6394 C C . LEU A 1 794 ? -41.914 -6.121 -49.040 1.00 85.31 794 LEU A C 1
ATOM 6396 O O . LEU A 1 794 ? -42.710 -5.867 -49.939 1.00 85.31 794 LEU A O 1
ATOM 6400 N N . GLN A 1 795 ? -41.042 -5.211 -48.592 1.00 80.81 795 GLN A N 1
ATOM 6401 C CA . GLN A 1 795 ? -40.943 -3.844 -49.110 1.00 80.81 795 GLN A CA 1
ATOM 6402 C C . GLN A 1 795 ? -40.595 -3.828 -50.607 1.00 80.81 795 GLN A C 1
ATOM 6404 O O . GLN A 1 795 ? -41.219 -3.087 -51.367 1.00 80.81 795 GLN A O 1
ATOM 6409 N N . GLY A 1 796 ? -39.654 -4.672 -51.046 1.00 84.06 796 GLY A N 1
ATOM 6410 C CA . GLY A 1 796 ? -39.314 -4.836 -52.462 1.00 84.06 796 GLY A CA 1
ATOM 6411 C C . GLY A 1 796 ? -40.505 -5.294 -53.310 1.00 84.06 796 GLY A C 1
ATOM 6412 O O . GLY A 1 796 ? -40.810 -4.668 -54.323 1.00 84.06 796 GLY A O 1
ATOM 6413 N N . LEU A 1 797 ? -41.234 -6.322 -52.862 1.00 84.62 797 LEU A N 1
ATOM 6414 C CA . LEU A 1 797 ? -42.439 -6.815 -53.542 1.00 84.62 797 LEU A CA 1
ATOM 6415 C C . LEU A 1 797 ? -43.580 -5.788 -53.548 1.00 84.62 797 LEU A C 1
ATOM 6417 O O . LEU A 1 797 ? -44.312 -5.698 -54.529 1.00 84.62 797 LEU A O 1
ATOM 6421 N N . VAL A 1 798 ? -43.728 -4.980 -52.495 1.00 81.19 798 VAL A N 1
ATOM 6422 C CA . VAL A 1 798 ? -44.716 -3.889 -52.453 1.00 81.19 798 VAL A CA 1
ATOM 6423 C C . VAL A 1 798 ? -44.365 -2.788 -53.462 1.00 81.19 798 VAL A C 1
ATOM 6425 O O . VAL A 1 798 ? -45.243 -2.340 -54.198 1.00 81.19 798 VAL A O 1
ATOM 6428 N N . VAL A 1 799 ? -43.092 -2.385 -53.568 1.00 80.06 799 VAL A N 1
ATOM 6429 C CA . VAL A 1 799 ? -42.629 -1.424 -54.592 1.00 80.06 799 VAL A CA 1
ATOM 6430 C C . VAL A 1 799 ? -42.797 -1.991 -56.007 1.00 80.06 799 VAL A C 1
ATOM 6432 O O . VAL A 1 799 ? -43.239 -1.271 -56.907 1.00 80.06 799 VAL A O 1
ATOM 6435 N N . GLN A 1 800 ? -42.519 -3.284 -56.202 1.00 78.19 800 GLN A N 1
ATOM 6436 C CA . GLN A 1 800 ? -42.790 -3.992 -57.453 1.00 78.19 800 GLN A CA 1
ATOM 6437 C C . GLN A 1 800 ? -44.290 -3.959 -57.793 1.00 78.19 800 GLN A C 1
ATOM 6439 O O . GLN A 1 800 ? -44.644 -3.496 -58.872 1.00 78.19 800 GLN A O 1
ATOM 6444 N N . MET A 1 801 ? -45.174 -4.318 -56.857 1.00 78.00 801 MET A N 1
ATOM 6445 C CA . MET A 1 801 ? -46.630 -4.289 -57.051 1.00 78.00 801 MET A CA 1
ATOM 6446 C C . MET A 1 801 ? -47.153 -2.882 -57.396 1.00 78.00 801 MET A C 1
ATOM 6448 O O . MET A 1 801 ? -48.028 -2.747 -58.246 1.00 78.00 801 MET A O 1
ATOM 6452 N N . PHE A 1 802 ? -46.633 -1.815 -56.777 1.00 72.12 802 PHE A N 1
ATOM 6453 C CA . PHE A 1 802 ? -47.010 -0.442 -57.154 1.00 72.12 802 PHE A CA 1
ATOM 6454 C C . PHE A 1 802 ? -46.548 -0.069 -58.572 1.00 72.12 802 PHE A C 1
ATOM 6456 O O . PHE A 1 802 ? -47.272 0.629 -59.285 1.00 72.12 802 PHE A O 1
ATOM 6463 N N . SER A 1 803 ? -45.385 -0.575 -58.991 1.00 69.81 803 SER A N 1
ATOM 6464 C CA . SER A 1 803 ? -44.833 -0.368 -60.336 1.00 69.81 803 SER A CA 1
ATOM 6465 C C . SER A 1 803 ? -45.632 -1.134 -61.401 1.00 69.81 803 SER A C 1
ATOM 6467 O O . SER A 1 803 ? -46.034 -0.551 -62.405 1.00 69.81 803 SER A O 1
ATOM 6469 N N . GLU A 1 804 ? -45.951 -2.408 -61.146 1.00 72.00 804 GLU A N 1
ATOM 6470 C CA . GLU A 1 804 ? -46.807 -3.273 -61.982 1.00 72.00 804 GLU A CA 1
ATOM 6471 C C . GLU A 1 804 ? -48.230 -2.713 -62.152 1.00 72.00 804 GLU A C 1
ATOM 6473 O O . GLU A 1 804 ? -48.898 -2.968 -63.155 1.00 72.00 804 GLU A O 1
ATOM 6478 N N . ARG A 1 805 ? -48.693 -1.910 -61.186 1.00 66.50 805 ARG A N 1
ATOM 6479 C CA . ARG A 1 805 ? -50.020 -1.280 -61.183 1.00 66.50 805 ARG A CA 1
ATOM 6480 C C . ARG A 1 805 ? -50.043 0.138 -61.770 1.00 66.50 805 ARG A C 1
ATOM 6482 O O . ARG A 1 805 ? -51.084 0.790 -61.720 1.00 66.50 805 ARG A O 1
ATOM 6489 N N . GLY A 1 806 ? -48.925 0.613 -62.328 1.00 55.28 806 GLY A N 1
ATOM 6490 C CA . GLY A 1 806 ? -48.848 1.873 -63.078 1.00 55.28 806 GLY A CA 1
ATOM 6491 C C . GLY A 1 806 ? -48.985 3.149 -62.240 1.00 55.28 806 GLY A C 1
ATOM 6492 O O . GLY A 1 806 ? -49.408 4.175 -62.769 1.00 55.28 806 GLY A O 1
ATOM 6493 N N . VAL A 1 807 ? -48.655 3.104 -60.944 1.00 57.59 807 VAL A N 1
ATOM 6494 C CA . VAL A 1 807 ? -48.702 4.270 -60.044 1.00 57.59 807 VAL A CA 1
ATOM 6495 C C . VAL A 1 807 ? -47.284 4.795 -59.804 1.00 57.59 807 VAL A C 1
ATOM 6497 O O . VAL A 1 807 ? -46.386 4.021 -59.481 1.00 57.59 807 VAL A O 1
ATOM 6500 N N . ASP A 1 808 ? -47.074 6.111 -59.926 1.00 54.75 808 ASP A N 1
ATOM 6501 C CA . ASP A 1 808 ? -45.765 6.764 -59.746 1.00 54.75 808 ASP A CA 1
ATOM 6502 C C . ASP A 1 808 ? -45.207 6.587 -58.315 1.00 54.75 808 ASP A C 1
ATOM 6504 O O . ASP A 1 808 ? -45.420 7.405 -57.414 1.00 54.75 808 ASP A O 1
ATOM 6508 N N . ALA A 1 809 ? -44.434 5.516 -58.104 1.00 55.47 809 ALA A N 1
ATOM 6509 C CA . ALA A 1 809 ? -43.882 5.122 -56.802 1.00 55.47 809 ALA A CA 1
ATOM 6510 C C . ALA A 1 809 ? -42.951 6.174 -56.156 1.00 55.47 809 ALA A C 1
ATOM 6512 O O . ALA A 1 809 ? -42.693 6.130 -54.951 1.00 55.47 809 ALA A O 1
ATOM 6513 N N . LYS A 1 810 ? -42.477 7.158 -56.934 1.00 53.94 810 LYS A N 1
ATOM 6514 C CA . LYS A 1 810 ? -41.562 8.230 -56.498 1.00 53.94 810 LYS A CA 1
ATOM 6515 C C . LYS A 1 810 ? -42.087 9.060 -55.321 1.00 53.94 810 LYS A C 1
ATOM 6517 O O . LYS A 1 810 ? -41.281 9.552 -54.540 1.00 53.94 810 LYS A O 1
ATOM 6522 N N . ASN A 1 811 ? -43.407 9.181 -55.160 1.00 49.56 811 ASN A N 1
ATOM 6523 C CA . ASN A 1 811 ? -44.010 9.969 -54.078 1.00 49.56 811 ASN A CA 1
ATOM 6524 C C . ASN A 1 811 ? -44.197 9.203 -52.753 1.00 49.56 811 ASN A C 1
ATOM 6526 O O . ASN A 1 811 ? -44.641 9.809 -51.781 1.00 49.56 811 ASN A O 1
ATOM 6530 N N . LEU A 1 812 ? -43.871 7.903 -52.689 1.00 52.03 812 LEU A N 1
ATOM 6531 C CA . LEU A 1 812 ? -43.988 7.099 -51.459 1.00 52.03 812 LEU A CA 1
ATOM 6532 C C . LEU A 1 812 ? -42.634 6.791 -50.793 1.00 52.03 812 LEU A C 1
ATOM 6534 O O . LEU A 1 812 ? -42.571 6.628 -49.576 1.00 52.03 812 LEU A O 1
ATOM 6538 N N . ILE A 1 813 ? -41.550 6.751 -51.575 1.00 52.34 813 ILE A N 1
ATOM 6539 C CA . ILE A 1 813 ? -40.188 6.414 -51.110 1.00 52.34 813 ILE A CA 1
ATOM 6540 C C . ILE A 1 813 ? -39.650 7.455 -50.108 1.00 52.34 813 ILE A C 1
ATOM 6542 O O . ILE A 1 813 ? -38.977 7.112 -49.137 1.00 52.34 813 ILE A O 1
ATOM 6546 N N . SER A 1 814 ? -40.025 8.725 -50.279 1.00 50.53 814 SER A N 1
ATOM 6547 C CA . SER A 1 814 ? -39.632 9.832 -49.397 1.00 50.53 814 SER A CA 1
ATOM 6548 C C . SER A 1 814 ? -40.086 9.670 -47.939 1.00 50.53 814 SER A C 1
ATOM 6550 O O . SER A 1 814 ? -39.473 10.258 -47.050 1.00 50.53 814 SER A O 1
ATOM 6552 N N . HIS A 1 815 ? -41.120 8.867 -47.660 1.00 47.22 815 HIS A N 1
ATOM 6553 C CA . HIS A 1 815 ? -41.555 8.580 -46.289 1.00 47.22 815 HIS A CA 1
ATOM 6554 C C . HIS A 1 815 ? -40.838 7.382 -45.644 1.00 47.22 815 HIS A C 1
ATOM 6556 O O . HIS A 1 815 ? -40.763 7.326 -44.415 1.00 47.22 815 HIS A O 1
ATOM 6562 N N . THR A 1 816 ? -40.279 6.448 -46.421 1.00 50.50 816 THR A N 1
ATOM 6563 C CA . THR A 1 816 ? -39.549 5.284 -45.883 1.00 50.50 816 THR A CA 1
ATOM 6564 C C . THR A 1 816 ? -38.091 5.600 -45.545 1.00 50.50 816 THR A C 1
ATOM 6566 O O . THR A 1 816 ? -37.603 5.135 -44.515 1.00 50.50 816 THR A O 1
ATOM 6569 N N . GLU A 1 817 ? -37.413 6.451 -46.321 1.00 47.12 817 GLU A N 1
ATOM 6570 C CA . GLU A 1 817 ? -36.034 6.887 -46.020 1.00 47.12 817 GLU A CA 1
ATOM 6571 C C . GLU A 1 817 ? -35.933 7.632 -44.672 1.00 47.12 817 GLU A C 1
ATOM 6573 O O . GLU A 1 817 ? -34.987 7.427 -43.906 1.00 47.12 817 GLU A O 1
ATOM 6578 N N . ILE A 1 818 ? -36.950 8.435 -44.332 1.00 50.12 818 ILE A N 1
ATOM 6579 C CA . ILE A 1 818 ? -37.036 9.164 -43.053 1.00 50.12 818 ILE A CA 1
ATOM 6580 C C . ILE A 1 818 ? -37.102 8.194 -41.862 1.00 50.12 818 ILE A C 1
ATOM 6582 O O . ILE A 1 818 ? -36.444 8.419 -40.845 1.00 50.12 818 ILE A O 1
ATOM 6586 N N . PHE A 1 819 ? -37.857 7.095 -41.982 1.00 46.06 819 PHE A N 1
ATOM 6587 C CA . PHE A 1 819 ? -37.954 6.090 -40.920 1.00 46.06 819 PHE A CA 1
ATOM 6588 C C . PHE A 1 819 ? -36.641 5.328 -40.715 1.00 46.06 819 PHE A C 1
ATOM 6590 O O . PHE A 1 819 ? -36.251 5.099 -39.570 1.00 46.06 819 PHE A O 1
ATOM 6597 N N . HIS A 1 820 ? -35.931 4.982 -41.794 1.00 49.47 820 HIS A N 1
ATOM 6598 C CA . HIS A 1 820 ? -34.669 4.244 -41.692 1.00 49.47 820 HIS A CA 1
ATOM 6599 C C . HIS A 1 820 ? -33.580 5.074 -40.983 1.00 49.47 820 HIS A C 1
ATOM 6601 O O . HIS A 1 820 ? -32.956 4.594 -40.036 1.00 49.47 820 HIS A O 1
ATOM 6607 N N . ASN A 1 821 ? -33.438 6.351 -41.361 1.00 44.84 821 ASN A N 1
ATOM 6608 C CA . ASN A 1 821 ? -32.440 7.279 -40.807 1.00 44.84 821 ASN A CA 1
ATOM 6609 C C . ASN A 1 821 ? -32.711 7.653 -39.330 1.00 44.84 821 ASN A C 1
ATOM 6611 O O . ASN A 1 821 ? -31.785 7.939 -38.569 1.00 44.84 821 ASN A O 1
ATOM 6615 N N . CYS A 1 822 ? -33.979 7.635 -38.898 1.00 44.28 822 CYS A N 1
ATOM 6616 C CA . CYS A 1 822 ? -34.336 7.783 -37.482 1.00 44.28 822 CYS A CA 1
ATOM 6617 C C . CYS A 1 822 ? -33.991 6.534 -36.656 1.00 44.28 822 CYS A C 1
ATOM 6619 O O . CYS A 1 822 ? -33.609 6.659 -35.493 1.00 44.28 822 CYS A O 1
ATOM 6621 N N . ASN A 1 823 ? -34.117 5.336 -37.233 1.00 39.81 823 ASN A N 1
ATOM 6622 C CA . ASN A 1 823 ? -33.931 4.086 -36.496 1.00 39.81 823 ASN A CA 1
ATOM 6623 C C . ASN A 1 823 ? -32.444 3.777 -36.234 1.00 39.81 823 ASN A C 1
ATOM 6625 O O . ASN A 1 823 ? -32.102 3.316 -35.148 1.00 39.81 823 ASN A O 1
ATOM 6629 N N . GLU A 1 824 ? -31.549 4.102 -37.175 1.00 43.72 824 GLU A N 1
ATOM 6630 C CA . GLU A 1 824 ? -30.093 3.951 -36.994 1.00 43.72 824 GLU A CA 1
ATOM 6631 C C . GLU A 1 824 ? -29.579 4.762 -35.794 1.00 43.72 824 GLU A C 1
ATOM 6633 O O . GLU A 1 824 ? -28.960 4.201 -34.891 1.00 43.72 824 GLU A O 1
ATOM 6638 N N . LYS A 1 825 ? -29.952 6.045 -35.702 1.00 45.28 825 LYS A N 1
ATOM 6639 C CA . LYS A 1 825 ? -29.546 6.947 -34.604 1.00 45.28 825 LYS A CA 1
ATOM 6640 C C . LYS A 1 825 ? -30.052 6.507 -33.226 1.00 45.28 825 LYS A C 1
ATOM 6642 O O . LYS A 1 825 ? -29.396 6.760 -32.219 1.00 45.28 825 LYS A O 1
ATOM 6647 N N . ILE A 1 826 ? -31.199 5.827 -33.168 1.00 47.34 826 ILE A N 1
ATOM 6648 C CA . ILE A 1 826 ? -31.742 5.238 -31.930 1.00 47.34 826 ILE A CA 1
ATOM 6649 C C . ILE A 1 826 ? -31.007 3.936 -31.561 1.00 47.34 826 ILE A C 1
ATOM 6651 O O . ILE A 1 826 ? -30.913 3.589 -30.381 1.00 47.34 826 ILE A O 1
ATOM 6655 N N . ASN A 1 827 ? -30.485 3.210 -32.551 1.00 41.75 827 ASN A N 1
ATOM 6656 C CA . ASN A 1 827 ? -29.744 1.967 -32.352 1.00 41.75 827 ASN A CA 1
ATOM 6657 C C . ASN A 1 827 ? -28.308 2.264 -31.862 1.00 41.75 827 ASN A C 1
ATOM 6659 O O . ASN A 1 827 ? -27.890 1.667 -30.872 1.00 41.75 827 ASN A O 1
ATOM 6663 N N . GLU A 1 828 ? -27.614 3.250 -32.452 1.00 39.84 828 GLU A N 1
ATOM 6664 C CA . GLU A 1 828 ? -26.275 3.710 -32.023 1.00 39.84 828 GLU A CA 1
ATOM 6665 C C . GLU A 1 828 ? -26.253 4.169 -30.552 1.00 39.84 828 GLU A C 1
ATOM 6667 O O . GLU A 1 828 ? -25.447 3.681 -29.754 1.00 39.84 828 GLU A O 1
ATOM 6672 N N . GLN A 1 829 ? -27.196 5.034 -30.154 1.00 43.59 829 GLN A N 1
ATOM 6673 C CA . GLN A 1 829 ? -27.285 5.547 -28.778 1.00 43.59 829 GLN A CA 1
ATOM 6674 C C . GLN A 1 829 ? -27.544 4.452 -27.727 1.00 43.59 829 GLN A C 1
ATOM 6676 O O . GLN A 1 829 ? -27.168 4.608 -26.567 1.00 43.59 829 GLN A O 1
ATOM 6681 N N . LYS A 1 830 ? -28.158 3.323 -28.109 1.00 40.44 830 LYS A N 1
ATOM 6682 C CA . LYS A 1 830 ? -28.382 2.188 -27.196 1.00 40.44 830 LYS A CA 1
ATOM 6683 C C . LYS A 1 830 ? -27.167 1.274 -27.046 1.00 40.44 830 LYS A C 1
ATOM 6685 O O . LYS A 1 830 ? -27.044 0.626 -26.007 1.00 40.44 830 LYS A O 1
ATOM 6690 N N . THR A 1 831 ? -26.270 1.226 -28.030 1.00 36.03 831 THR A N 1
ATOM 6691 C CA . THR A 1 831 ? -24.991 0.511 -27.892 1.00 36.03 831 THR A CA 1
ATOM 6692 C C . THR A 1 831 ? -24.050 1.202 -26.903 1.00 36.03 831 THR A C 1
ATOM 6694 O O . THR A 1 831 ? -23.504 0.524 -26.033 1.00 36.03 831 THR A O 1
ATOM 6697 N N . GLU A 1 832 ? -23.919 2.534 -26.958 1.00 38.09 832 GLU A N 1
ATOM 6698 C CA . GLU A 1 832 ? -22.990 3.273 -26.085 1.00 38.09 832 GLU A CA 1
ATOM 6699 C C . GLU A 1 832 ? -23.351 3.174 -24.591 1.00 38.09 832 GLU A C 1
ATOM 6701 O O . GLU A 1 832 ? -22.477 2.937 -23.753 1.00 38.09 832 GLU A O 1
ATOM 6706 N N . ASP A 1 833 ? -24.633 3.297 -24.231 1.00 38.75 833 ASP A N 1
ATOM 6707 C CA . ASP A 1 833 ? -25.043 3.258 -22.819 1.00 38.75 833 ASP A CA 1
ATOM 6708 C C . ASP A 1 833 ? -25.030 1.849 -22.205 1.00 38.75 833 ASP A C 1
ATOM 6710 O O . ASP A 1 833 ? -24.831 1.717 -20.995 1.00 38.75 833 ASP A O 1
ATOM 6714 N N . MET A 1 834 ? -25.150 0.782 -23.006 1.00 37.69 834 MET A N 1
ATOM 6715 C CA . MET A 1 834 ? -25.067 -0.591 -22.487 1.00 37.69 834 MET A CA 1
ATOM 6716 C C . MET A 1 834 ? -23.620 -1.061 -22.238 1.00 37.69 834 MET A C 1
ATOM 6718 O O . MET A 1 834 ? -23.409 -1.995 -21.464 1.00 37.69 834 MET A O 1
ATOM 6722 N N . GLN A 1 835 ? -22.609 -0.400 -22.817 1.00 37.28 835 GLN A N 1
ATOM 6723 C CA . GLN A 1 835 ? -21.193 -0.737 -22.601 1.00 37.28 835 GLN A CA 1
ATOM 6724 C C . GLN A 1 835 ? -20.555 -0.080 -21.362 1.00 37.28 835 GLN A C 1
ATOM 6726 O O . GLN A 1 835 ? -19.444 -0.452 -20.991 1.00 37.28 835 GLN A O 1
ATOM 6731 N N . ARG A 1 836 ? -21.239 0.832 -20.650 1.00 38.31 836 ARG A N 1
ATOM 6732 C CA . ARG A 1 836 ? -20.660 1.519 -19.470 1.00 38.31 836 ARG A CA 1
ATOM 6733 C C . ARG A 1 836 ? -20.630 0.705 -18.165 1.00 38.31 836 ARG A C 1
ATOM 6735 O O . ARG A 1 836 ? -20.092 1.194 -17.175 1.00 38.31 836 ARG A O 1
ATOM 6742 N N . TYR A 1 837 ? -21.201 -0.502 -18.138 1.00 37.62 837 TYR A N 1
ATOM 6743 C CA . TYR A 1 837 ? -21.349 -1.324 -16.921 1.00 37.62 837 TYR A CA 1
ATOM 6744 C C . TYR A 1 837 ? -20.610 -2.675 -16.955 1.00 37.62 837 TYR A C 1
ATOM 6746 O O . TYR A 1 837 ? -20.952 -3.598 -16.218 1.00 37.62 837 TYR A O 1
ATOM 6754 N N . LEU A 1 838 ? -19.544 -2.767 -17.752 1.00 36.28 838 LEU A N 1
ATOM 6755 C CA . LEU A 1 838 ? -18.518 -3.805 -17.635 1.00 36.28 838 LEU A CA 1
ATOM 6756 C C . LEU A 1 838 ? -17.155 -3.128 -17.416 1.00 36.28 838 LEU A C 1
ATOM 6758 O O . LEU A 1 838 ? -16.775 -2.286 -18.232 1.00 36.28 838 LEU A O 1
ATOM 6762 N N . PRO A 1 839 ? -16.407 -3.447 -16.341 1.00 40.69 839 PRO A N 1
ATOM 6763 C CA . PRO A 1 839 ? -15.031 -2.982 -16.219 1.00 40.69 839 PRO A CA 1
ATOM 6764 C C . PRO A 1 839 ? -14.174 -3.662 -17.300 1.00 40.69 839 PRO A C 1
ATOM 6766 O O . PRO A 1 839 ? -14.361 -4.856 -17.555 1.00 40.69 839 PRO A O 1
ATOM 6769 N N . PRO A 1 840 ? -13.225 -2.952 -17.935 1.00 44.56 840 PRO A N 1
ATOM 6770 C CA . PRO A 1 840 ? -12.304 -3.591 -18.862 1.00 44.56 840 PRO A CA 1
ATOM 6771 C C . PRO A 1 840 ? -11.416 -4.600 -18.111 1.00 44.56 840 PRO A C 1
ATOM 6773 O O . PRO A 1 840 ? -11.056 -4.347 -16.955 1.00 44.56 840 PRO A O 1
ATOM 6776 N N . PRO A 1 841 ? -11.009 -5.717 -18.744 1.00 42.47 841 PRO A N 1
ATOM 6777 C CA . PRO A 1 841 ? -9.900 -6.507 -18.225 1.00 42.47 841 PRO A CA 1
ATOM 6778 C C . PRO A 1 841 ? -8.641 -5.621 -18.143 1.00 42.47 841 PRO A C 1
ATOM 6780 O O . PRO A 1 841 ? -8.485 -4.707 -18.961 1.00 42.47 841 PRO A O 1
ATOM 6783 N N . PRO A 1 842 ? -7.742 -5.848 -17.167 1.00 41.84 842 PRO A N 1
ATOM 6784 C CA . PRO A 1 842 ? -6.535 -5.041 -17.031 1.00 41.84 842 PRO A CA 1
ATOM 6785 C C . PRO A 1 842 ? -5.679 -5.136 -18.307 1.00 41.84 842 PRO A C 1
ATOM 6787 O O . PRO A 1 842 ? -5.572 -6.220 -18.888 1.00 41.84 842 PRO A O 1
ATOM 6790 N N . PRO A 1 843 ? -5.074 -4.027 -18.769 1.00 40.03 843 PRO A N 1
ATOM 6791 C CA . PRO A 1 843 ? -4.316 -4.024 -20.011 1.00 40.03 843 PRO A CA 1
ATOM 6792 C C . PRO A 1 843 ? -3.062 -4.892 -19.882 1.00 40.03 843 PRO A C 1
ATOM 6794 O O . PRO A 1 843 ? -2.233 -4.673 -18.998 1.00 40.03 843 PRO A O 1
ATOM 6797 N N . VAL A 1 844 ? -2.894 -5.838 -20.808 1.00 36.81 844 VAL A N 1
ATOM 6798 C CA . VAL A 1 844 ? -1.626 -6.553 -20.997 1.00 36.81 844 VAL A CA 1
ATOM 6799 C C . VAL A 1 844 ? -0.620 -5.565 -21.584 1.00 36.81 844 VAL A C 1
ATOM 6801 O O . VAL A 1 844 ? -0.629 -5.277 -22.782 1.00 36.81 844 VAL A O 1
ATOM 6804 N N . ILE A 1 845 ? 0.224 -4.997 -20.723 1.00 33.00 845 ILE A N 1
ATOM 6805 C CA . ILE A 1 845 ? 1.314 -4.113 -21.135 1.00 33.00 845 ILE A CA 1
ATOM 6806 C C . ILE A 1 845 ? 2.473 -4.990 -21.614 1.00 33.00 845 ILE A C 1
ATOM 6808 O O . ILE A 1 845 ? 3.326 -5.393 -20.827 1.00 33.00 845 ILE A O 1
ATOM 6812 N N . ASN A 1 846 ? 2.522 -5.249 -22.921 1.00 33.31 846 ASN A N 1
ATOM 6813 C CA . ASN A 1 846 ? 3.746 -5.715 -23.568 1.00 33.31 846 ASN A CA 1
ATOM 6814 C C . ASN A 1 846 ? 4.755 -4.557 -23.595 1.00 33.31 846 ASN A C 1
ATOM 6816 O O . ASN A 1 846 ? 4.752 -3.736 -24.512 1.00 33.31 846 ASN A O 1
ATOM 6820 N N . GLY A 1 847 ? 5.594 -4.482 -22.563 1.00 29.84 847 GLY A N 1
ATOM 6821 C CA . GLY A 1 847 ? 6.738 -3.579 -22.475 1.00 29.84 847 GLY A CA 1
ATOM 6822 C C . GLY A 1 847 ? 7.953 -4.345 -21.965 1.00 29.84 847 GLY A C 1
ATOM 6823 O O . GLY A 1 847 ? 7.896 -4.953 -20.900 1.00 29.84 847 GLY A O 1
ATOM 6824 N N . GLU A 1 848 ? 9.041 -4.343 -22.731 1.00 35.06 848 GLU A N 1
ATOM 6825 C CA . GLU A 1 848 ? 10.253 -5.100 -22.405 1.00 35.06 848 GLU A CA 1
ATOM 6826 C C . GLU A 1 848 ? 10.932 -4.535 -21.143 1.00 35.06 848 GLU A C 1
ATOM 6828 O O . GLU A 1 848 ? 11.379 -3.388 -21.121 1.00 35.06 848 GLU A O 1
ATOM 6833 N N . GLY A 1 849 ? 11.028 -5.344 -20.082 1.00 29.11 849 GLY A N 1
ATOM 6834 C CA . GLY A 1 849 ? 11.583 -4.920 -18.793 1.00 29.11 849 GLY A CA 1
ATOM 6835 C C . GLY A 1 849 ? 11.947 -6.104 -17.898 1.00 29.11 849 GLY A C 1
ATOM 6836 O O . GLY A 1 849 ? 11.116 -6.590 -17.141 1.00 29.11 849 GLY A O 1
ATOM 6837 N N . LYS A 1 850 ? 13.197 -6.571 -18.002 1.00 44.22 850 LYS A N 1
ATOM 6838 C CA . LYS A 1 850 ? 13.727 -7.756 -17.300 1.00 44.22 850 LYS A CA 1
ATOM 6839 C C . LYS A 1 850 ? 13.559 -7.692 -15.772 1.00 44.22 850 LYS A C 1
ATOM 6841 O O . LYS A 1 850 ? 14.205 -6.853 -15.157 1.00 44.22 850 LYS A O 1
ATOM 6846 N N . TYR A 1 851 ? 12.857 -8.664 -15.190 1.00 31.59 851 TYR A N 1
ATOM 6847 C CA . TYR A 1 851 ? 13.145 -9.307 -13.892 1.00 31.59 851 TYR A CA 1
ATOM 6848 C C . TYR A 1 851 ? 12.606 -10.766 -13.947 1.00 31.59 851 TYR A C 1
ATOM 6850 O O . TYR A 1 851 ? 11.883 -11.070 -14.898 1.00 31.59 851 TYR A O 1
ATOM 6858 N N . PRO A 1 852 ? 13.036 -11.699 -13.067 1.00 40.59 852 PRO A N 1
ATOM 6859 C CA . PRO A 1 852 ? 13.071 -13.127 -13.408 1.00 40.59 852 PRO A CA 1
ATOM 6860 C C . PRO A 1 852 ? 11.724 -13.854 -13.411 1.00 40.59 852 PRO A C 1
ATOM 6862 O O . PRO A 1 852 ? 10.818 -13.535 -12.643 1.00 40.59 852 PRO A O 1
ATOM 6865 N N . GLU A 1 853 ? 11.661 -14.902 -14.230 1.00 43.91 853 GLU A N 1
ATOM 6866 C CA . GLU A 1 853 ? 10.717 -16.009 -14.080 1.00 43.91 853 GLU A CA 1
ATOM 6867 C C . GLU A 1 853 ? 11.127 -16.852 -12.862 1.00 43.91 853 GLU A C 1
ATOM 6869 O O . GLU A 1 853 ? 12.273 -17.285 -12.805 1.00 43.91 853 GLU A O 1
ATOM 6874 N N . ASP A 1 854 ? 10.212 -17.080 -11.913 1.00 35.75 854 ASP A N 1
ATOM 6875 C CA . ASP A 1 854 ? 10.216 -18.254 -11.018 1.00 35.75 854 ASP A CA 1
ATOM 6876 C C . ASP A 1 854 ? 8.921 -18.303 -10.178 1.00 35.75 854 ASP A C 1
ATOM 6878 O O . ASP A 1 854 ? 8.863 -17.852 -9.035 1.00 35.75 854 ASP A O 1
ATOM 6882 N N . TRP A 1 855 ? 7.847 -18.844 -10.764 1.00 29.45 855 TRP A N 1
ATOM 6883 C CA . TRP A 1 855 ? 6.686 -19.385 -10.037 1.00 29.45 855 TRP A CA 1
ATOM 6884 C C . TRP A 1 855 ? 6.179 -20.621 -10.801 1.00 29.45 855 TRP A C 1
ATOM 6886 O O . TRP A 1 855 ? 5.799 -20.483 -11.965 1.00 29.45 855 TRP A O 1
ATOM 6896 N N . PRO A 1 856 ? 6.201 -21.830 -10.205 1.00 38.12 856 PRO A N 1
ATOM 6897 C CA . PRO A 1 856 ? 5.966 -23.070 -10.943 1.00 38.12 856 PRO A CA 1
ATOM 6898 C C . PRO A 1 856 ? 4.481 -23.321 -11.241 1.00 38.12 856 PRO A C 1
ATOM 6900 O O . PRO A 1 856 ? 3.628 -23.224 -10.357 1.00 38.12 856 PRO A O 1
ATOM 6903 N N . ASP A 1 857 ? 4.187 -23.715 -12.482 1.00 31.23 857 ASP A N 1
ATOM 6904 C CA . ASP A 1 857 ? 2.852 -24.130 -12.922 1.00 31.23 857 ASP A CA 1
ATOM 6905 C C . ASP A 1 857 ? 2.494 -25.521 -12.368 1.00 31.23 857 ASP A C 1
ATOM 6907 O O . ASP A 1 857 ? 3.089 -26.537 -12.732 1.00 31.23 857 ASP A O 1
ATOM 6911 N N . TYR A 1 858 ? 1.500 -25.572 -11.481 1.00 34.06 858 TYR A N 1
ATOM 6912 C CA . TYR A 1 858 ? 1.061 -26.793 -10.803 1.00 34.06 858 TYR A CA 1
ATOM 6913 C C . TYR A 1 858 ? -0.107 -27.476 -11.542 1.00 34.06 858 TYR A C 1
ATOM 6915 O O . TYR A 1 858 ? -1.153 -27.763 -10.958 1.00 34.06 858 TYR A O 1
ATOM 6923 N N . SER A 1 859 ? 0.028 -27.698 -12.857 1.00 32.88 859 SER A N 1
ATOM 6924 C CA . SER A 1 859 ? -1.047 -28.267 -13.693 1.00 32.88 859 SER A CA 1
ATOM 6925 C C . SER A 1 859 ? -0.602 -29.162 -14.867 1.00 32.88 859 SER A C 1
ATOM 6927 O O . SER A 1 859 ? -1.251 -29.167 -15.911 1.00 32.88 859 SER A O 1
ATOM 6929 N N . SER A 1 860 ? 0.433 -30.004 -14.699 1.00 32.50 860 SER A N 1
ATOM 6930 C CA . SER A 1 860 ? 0.594 -31.261 -15.478 1.00 32.50 860 SER A CA 1
ATOM 6931 C C . SER A 1 860 ? 1.661 -32.217 -14.914 1.00 32.50 860 SER A C 1
ATOM 6933 O O . SER A 1 860 ? 2.817 -32.182 -15.328 1.00 32.50 860 SER A O 1
ATOM 6935 N N . SER A 1 861 ? 1.260 -33.152 -14.046 1.00 30.83 861 SER A N 1
ATOM 6936 C CA . SER A 1 861 ? 2.112 -34.279 -13.625 1.00 30.83 861 SER A CA 1
ATOM 6937 C C . SER A 1 861 ? 1.718 -35.570 -14.344 1.00 30.83 861 SER A C 1
ATOM 6939 O O . SER A 1 861 ? 0.917 -36.357 -13.841 1.00 30.83 861 SER A O 1
ATOM 6941 N N . ASN A 1 862 ? 2.311 -35.816 -15.515 1.00 34.25 862 ASN A N 1
ATOM 6942 C CA . ASN A 1 862 ? 2.300 -37.145 -16.132 1.00 34.25 862 ASN A CA 1
ATOM 6943 C C . ASN A 1 862 ? 3.190 -38.090 -15.305 1.00 34.25 862 ASN A C 1
ATOM 6945 O O . ASN A 1 862 ? 4.399 -38.140 -15.516 1.00 34.25 862 ASN A O 1
ATOM 6949 N N . SER A 1 863 ? 2.593 -38.857 -14.390 1.00 31.52 863 SER A N 1
ATOM 6950 C CA . SER A 1 863 ? 3.260 -39.977 -13.715 1.00 31.52 863 SER A CA 1
ATOM 6951 C C . SER A 1 863 ? 2.547 -41.279 -14.062 1.00 31.52 863 SER A C 1
ATOM 6953 O O . SER A 1 863 ? 1.473 -41.574 -13.543 1.00 31.52 863 SER A O 1
ATOM 6955 N N . SER A 1 864 ? 3.148 -42.055 -14.961 1.00 33.16 864 SER A N 1
ATOM 6956 C CA . SER A 1 864 ? 2.805 -43.473 -15.123 1.00 33.16 864 SER A CA 1
ATOM 6957 C C . SER A 1 864 ? 3.463 -44.301 -14.010 1.00 33.16 864 SER A C 1
ATOM 6959 O O . SER A 1 864 ? 4.375 -43.819 -13.347 1.00 33.16 864 SER A O 1
ATOM 6961 N N . GLU A 1 865 ? 3.008 -45.544 -13.847 1.00 32.97 865 GLU A N 1
ATOM 6962 C CA . GLU A 1 865 ? 3.595 -46.578 -12.974 1.00 32.97 865 GLU A CA 1
ATOM 6963 C C . GLU A 1 865 ? 3.613 -46.297 -11.454 1.00 32.97 865 GLU A C 1
ATOM 6965 O O . GLU A 1 865 ? 4.603 -45.851 -10.883 1.00 32.97 865 GLU A O 1
ATOM 6970 N N . SER A 1 866 ? 2.568 -46.753 -10.754 1.00 30.64 866 SER A N 1
ATOM 6971 C CA . SER A 1 866 ? 2.741 -47.869 -9.804 1.00 30.64 866 SER A CA 1
ATOM 6972 C C . SER A 1 866 ? 1.403 -48.555 -9.492 1.00 30.64 866 SER A C 1
ATOM 6974 O O . SER A 1 866 ? 0.341 -47.945 -9.594 1.00 30.64 866 SER A O 1
ATOM 6976 N N . VAL A 1 867 ? 1.452 -49.844 -9.147 1.00 32.44 867 VAL A N 1
ATOM 6977 C CA . VAL A 1 867 ? 0.285 -50.727 -8.972 1.00 32.44 867 VAL A CA 1
ATOM 6978 C C . VAL A 1 867 ? -0.167 -50.783 -7.511 1.00 32.44 867 VAL A C 1
ATOM 6980 O O . VAL A 1 867 ? 0.622 -51.156 -6.648 1.00 32.44 867 VAL A O 1
ATOM 6983 N N . VAL A 1 868 ? -1.463 -50.555 -7.265 1.00 28.28 868 VAL A N 1
ATOM 6984 C CA . VAL A 1 868 ? -2.230 -51.165 -6.158 1.00 28.28 868 VAL A CA 1
ATOM 6985 C C . VAL A 1 868 ? -3.621 -51.545 -6.691 1.00 28.28 868 VAL A C 1
ATOM 6987 O O . VAL A 1 868 ? -4.147 -50.889 -7.589 1.00 28.28 868 VAL A O 1
ATOM 6990 N N . GLU A 1 869 ? -4.185 -52.644 -6.193 1.00 30.64 869 GLU A N 1
ATOM 6991 C CA . GLU A 1 869 ? -5.383 -53.301 -6.732 1.00 30.64 869 GLU A CA 1
ATOM 6992 C C . GLU A 1 869 ? -6.703 -52.579 -6.400 1.00 30.64 869 GLU A C 1
ATOM 6994 O O . GLU A 1 869 ? -6.893 -52.063 -5.298 1.00 30.64 869 GLU A O 1
ATOM 6999 N N . THR A 1 870 ? -7.668 -52.640 -7.323 1.00 31.33 870 THR A N 1
ATOM 7000 C CA . THR A 1 870 ? -9.083 -52.345 -7.056 1.00 31.33 870 THR A CA 1
ATOM 7001 C C . THR A 1 870 ? -9.874 -53.635 -6.830 1.00 31.33 870 THR A C 1
ATOM 7003 O O . THR A 1 870 ? -9.838 -54.564 -7.635 1.00 31.33 870 THR A O 1
ATOM 7006 N N . ILE A 1 871 ? -10.635 -53.679 -5.735 1.00 31.66 871 ILE A N 1
ATOM 7007 C CA . ILE A 1 871 ? -11.610 -54.733 -5.419 1.00 31.66 871 ILE A CA 1
ATOM 7008 C C . ILE A 1 871 ? -12.988 -54.068 -5.273 1.00 31.66 871 ILE A C 1
ATOM 7010 O O . ILE A 1 871 ? -13.069 -52.929 -4.823 1.00 31.66 871 ILE A O 1
ATOM 7014 N N . VAL A 1 872 ? -14.053 -54.807 -5.620 1.00 31.45 872 VAL A N 1
ATOM 7015 C CA . VAL A 1 872 ? -15.444 -54.339 -5.833 1.00 31.45 872 VAL A CA 1
ATOM 7016 C C . VAL A 1 872 ? -15.589 -53.541 -7.147 1.00 31.45 872 VAL A C 1
ATOM 7018 O O . VAL A 1 872 ? -14.944 -52.519 -7.325 1.00 31.45 872 VAL A O 1
ATOM 7021 N N . GLY A 1 873 ? -16.407 -53.923 -8.135 1.00 29.11 873 GLY A N 1
ATOM 7022 C CA . GLY A 1 873 ? -17.276 -55.100 -8.293 1.00 29.11 873 GLY A CA 1
ATOM 7023 C C . GLY A 1 873 ? -18.752 -54.717 -8.467 1.00 29.11 873 GLY A C 1
ATOM 7024 O O . GLY A 1 873 ? -19.327 -54.117 -7.566 1.00 29.11 873 GLY A O 1
ATOM 7025 N N . GLY A 1 874 ? -19.367 -55.084 -9.600 1.00 29.22 874 GLY A N 1
ATOM 7026 C CA . GLY A 1 874 ? -20.789 -54.812 -9.868 1.00 29.22 874 GLY A CA 1
ATOM 7027 C C . GLY A 1 874 ? -21.116 -54.477 -11.327 1.00 29.22 874 GLY A C 1
ATOM 7028 O O . GLY A 1 874 ? -21.270 -53.314 -11.668 1.00 29.22 874 GLY A O 1
ATOM 7029 N N . GLU A 1 875 ? -21.205 -55.518 -12.157 1.00 32.44 875 GLU A N 1
ATOM 7030 C CA . GLU A 1 875 ? -22.085 -55.668 -13.336 1.00 32.44 875 GLU A CA 1
ATOM 7031 C C . GLU A 1 875 ? -22.476 -54.424 -14.174 1.00 32.44 875 GLU A C 1
ATOM 7033 O O . GLU A 1 875 ? -23.357 -53.644 -13.817 1.00 32.44 875 GLU A O 1
ATOM 7038 N N . ALA A 1 876 ? -21.950 -54.364 -15.404 1.00 28.47 876 ALA A N 1
ATOM 7039 C CA . ALA A 1 876 ? -22.589 -53.688 -16.537 1.00 28.47 876 ALA A CA 1
ATOM 7040 C C . ALA A 1 876 ? -23.026 -54.741 -17.575 1.00 28.47 876 ALA A C 1
ATOM 7042 O O . ALA A 1 876 ? -22.317 -55.722 -17.795 1.00 28.47 876 ALA A O 1
ATOM 7043 N N . PHE A 1 877 ? -24.195 -54.555 -18.194 1.00 29.36 877 PHE A N 1
ATOM 7044 C CA . PHE A 1 877 ? -24.834 -55.545 -19.075 1.00 29.36 877 PHE A CA 1
ATOM 7045 C C . PHE A 1 877 ? -24.537 -55.251 -20.559 1.00 29.36 877 PHE A C 1
ATOM 7047 O O . PHE A 1 877 ? -24.628 -54.100 -20.986 1.00 29.36 877 PHE A O 1
ATOM 7054 N N . GLU A 1 878 ? -24.194 -56.268 -21.357 1.00 31.41 878 GLU A N 1
ATOM 7055 C CA . GLU A 1 878 ? -23.846 -56.102 -22.781 1.00 31.41 878 GLU A CA 1
ATOM 7056 C C . GLU A 1 878 ? -25.068 -55.941 -23.712 1.00 31.41 878 GLU A C 1
ATOM 7058 O O . GLU A 1 878 ? -26.152 -56.465 -23.450 1.00 31.41 878 GLU A O 1
ATOM 7063 N N . GLY A 1 879 ? -24.867 -55.280 -24.862 1.00 29.25 879 GLY A N 1
ATOM 7064 C CA . GLY A 1 879 ? -25.862 -55.167 -25.937 1.00 29.25 879 GLY A CA 1
ATOM 7065 C C . GLY A 1 879 ? -25.261 -54.718 -27.279 1.00 29.25 879 GLY A C 1
ATOM 7066 O O . GLY A 1 879 ? -24.887 -53.560 -27.441 1.00 29.25 879 GLY A O 1
ATOM 7067 N N . ASN A 1 880 ? -25.183 -55.635 -28.250 1.00 30.44 880 ASN A N 1
ATOM 7068 C CA . ASN A 1 880 ? -24.662 -55.403 -29.612 1.00 30.44 880 ASN A CA 1
ATOM 7069 C C . ASN A 1 880 ? -25.654 -54.561 -30.478 1.00 30.44 880 ASN A C 1
ATOM 7071 O O . ASN A 1 880 ? -26.857 -54.694 -30.278 1.00 30.44 880 ASN A O 1
ATOM 7075 N N . VAL A 1 881 ? -25.287 -53.615 -31.375 1.00 31.70 881 VAL A N 1
ATOM 7076 C CA . VAL A 1 881 ? -24.318 -53.629 -32.519 1.00 31.70 881 VAL A CA 1
ATOM 7077 C C . VAL A 1 881 ? -24.851 -54.517 -33.682 1.00 31.70 881 VAL A C 1
ATOM 7079 O O . VAL A 1 881 ? -25.224 -55.645 -33.360 1.00 31.70 881 VAL A O 1
ATOM 7082 N N . PRO A 1 882 ? -24.894 -54.139 -35.005 1.00 44.78 882 PRO A N 1
ATOM 7083 C CA . PRO A 1 882 ? -24.366 -52.961 -35.745 1.00 44.78 882 PRO A CA 1
ATOM 7084 C C . PRO A 1 882 ? -25.375 -52.316 -36.803 1.00 44.78 882 PRO A C 1
ATOM 7086 O O . PRO A 1 882 ? -26.474 -51.997 -36.357 1.00 44.78 882 PRO A O 1
ATOM 7089 N N . PRO A 1 883 ? -25.098 -51.974 -38.113 1.00 52.19 883 PRO A N 1
ATOM 7090 C CA . PRO A 1 883 ? -25.417 -50.616 -38.640 1.00 52.19 883 PRO A CA 1
ATOM 7091 C C . PRO A 1 883 ? -26.020 -50.495 -40.086 1.00 52.19 883 PRO A C 1
ATOM 7093 O O . PRO A 1 883 ? -26.239 -51.492 -40.773 1.00 52.19 883 PRO A O 1
ATOM 7096 N N . SER A 1 884 ? -26.211 -49.260 -40.600 1.00 29.84 884 SER A N 1
ATOM 7097 C CA . SER A 1 884 ? -26.156 -48.858 -42.042 1.00 29.84 884 SER A CA 1
ATOM 7098 C C . SER A 1 884 ? -26.383 -47.334 -42.227 1.00 29.84 884 SER A C 1
ATOM 7100 O O . SER A 1 884 ? -26.884 -46.715 -41.295 1.00 29.84 884 SER A O 1
ATOM 7102 N N . SER A 1 885 ? -26.206 -46.650 -43.377 1.00 32.53 885 SER A N 1
ATOM 7103 C CA . SER A 1 885 ? -25.210 -46.674 -44.487 1.00 32.53 885 SER A CA 1
ATOM 7104 C C . SER A 1 885 ? -25.749 -45.895 -45.720 1.00 32.53 885 SER A C 1
ATOM 7106 O O . SER A 1 885 ? -26.426 -46.494 -46.550 1.00 32.53 885 SER A O 1
ATOM 7108 N N . ALA A 1 886 ? -25.447 -44.592 -45.867 1.00 29.86 886 ALA A N 1
ATOM 7109 C CA . ALA A 1 886 ? -25.553 -43.764 -47.101 1.00 29.86 886 ALA A CA 1
ATOM 7110 C C . ALA A 1 886 ? -24.849 -42.397 -46.837 1.00 29.86 886 ALA A C 1
ATOM 7112 O O . ALA A 1 886 ? -24.841 -41.976 -45.685 1.00 29.86 886 ALA A O 1
ATOM 7113 N N . GLN A 1 887 ? -24.132 -41.668 -47.715 1.00 32.34 887 GLN A N 1
ATOM 7114 C CA . GLN A 1 887 ? -24.198 -41.393 -49.172 1.00 32.34 887 GLN A CA 1
ATOM 7115 C C . GLN A 1 887 ? -25.411 -40.510 -49.579 1.00 32.34 887 GLN A C 1
ATOM 7117 O O . GLN A 1 887 ? -26.501 -40.733 -49.077 1.00 32.34 887 GLN A O 1
ATOM 7122 N N . GLN A 1 888 ? -25.309 -39.479 -50.442 1.00 31.28 888 GLN A N 1
ATOM 7123 C CA . GLN A 1 888 ? -24.201 -39.036 -51.315 1.00 31.28 888 GLN A CA 1
ATOM 7124 C C . GLN A 1 888 ? -24.348 -37.554 -51.780 1.00 31.28 888 GLN A C 1
ATOM 7126 O O . GLN A 1 888 ? -25.457 -37.124 -52.054 1.00 31.28 888 GLN A O 1
ATOM 7131 N N . GLN A 1 889 ? -23.211 -36.851 -51.938 1.00 31.08 889 GLN A N 1
ATOM 7132 C CA . GLN A 1 889 ? -22.828 -35.887 -53.011 1.00 31.08 889 GLN A CA 1
ATOM 7133 C C . GLN A 1 889 ? -23.696 -34.670 -53.452 1.00 31.08 889 GLN A C 1
ATOM 7135 O O . GLN A 1 889 ? -24.917 -34.644 -53.405 1.00 31.08 889 GLN A O 1
ATOM 7140 N N . SER A 1 890 ? -22.990 -33.656 -53.979 1.00 33.56 890 SER A N 1
ATOM 7141 C CA . SER A 1 890 ? -23.490 -32.553 -54.826 1.00 33.56 890 SER A CA 1
ATOM 7142 C C . SER A 1 890 ? -23.445 -32.920 -56.325 1.00 33.56 890 SER A C 1
ATOM 7144 O O . SER A 1 890 ? -22.816 -33.920 -56.680 1.00 33.56 890 SER A O 1
ATOM 7146 N N . PRO A 1 891 ? -24.079 -32.132 -57.225 1.00 41.28 891 PRO A N 1
ATOM 7147 C CA . PRO A 1 891 ? -23.266 -31.448 -58.252 1.00 41.28 891 PRO A CA 1
ATOM 7148 C C . PRO A 1 891 ? -23.829 -30.100 -58.785 1.00 41.28 891 PRO A C 1
ATOM 7150 O O . PRO A 1 891 ? -24.864 -29.599 -58.356 1.00 41.28 891 PRO A O 1
ATOM 7153 N N . THR A 1 892 ? -23.105 -29.524 -59.751 1.00 31.22 892 THR A N 1
ATOM 7154 C CA . THR A 1 892 ? -23.324 -28.232 -60.441 1.00 31.22 892 THR A CA 1
ATOM 7155 C C . THR A 1 892 ? -24.121 -28.369 -61.760 1.00 31.22 892 THR A C 1
ATOM 7157 O O . THR A 1 892 ? -24.119 -29.448 -62.347 1.00 31.22 892 THR A O 1
ATOM 7160 N N . SER A 1 893 ? -24.643 -27.244 -62.295 1.00 30.03 893 SER A N 1
ATOM 7161 C CA . SER A 1 893 ? -24.795 -26.864 -63.738 1.00 30.03 893 SER A CA 1
ATOM 7162 C C . SER A 1 893 ? -26.207 -26.516 -64.283 1.00 30.03 893 SER A C 1
ATOM 7164 O O . SER A 1 893 ? -27.230 -26.818 -63.682 1.00 30.03 893 SER A O 1
ATOM 7166 N N . MET A 1 894 ? -26.212 -25.802 -65.421 1.00 29.77 894 MET A N 1
ATOM 7167 C CA . MET A 1 894 ? -27.323 -25.263 -66.243 1.00 29.77 894 MET A CA 1
ATOM 7168 C C . MET A 1 894 ? -26.953 -25.437 -67.742 1.00 29.77 894 MET A C 1
ATOM 7170 O O . MET A 1 894 ? -25.771 -25.689 -67.996 1.00 29.77 894 MET A O 1
ATOM 7174 N N . PRO A 1 895 ? -27.806 -25.116 -68.750 1.00 59.94 895 PRO A N 1
ATOM 7175 C CA . PRO A 1 895 ? -29.280 -25.111 -68.879 1.00 59.94 895 PRO A CA 1
ATOM 7176 C C . PRO A 1 895 ? -29.725 -26.129 -69.989 1.00 59.94 895 PRO A C 1
ATOM 7178 O O . PRO A 1 895 ? -28.920 -27.006 -70.309 1.00 59.94 895 PRO A O 1
ATOM 7181 N N . PRO A 1 896 ? -30.957 -26.110 -70.575 1.00 43.34 896 PRO A N 1
ATOM 7182 C CA . PRO A 1 896 ? -31.341 -25.161 -71.646 1.00 43.34 896 PRO A CA 1
ATOM 7183 C C . PRO A 1 896 ? -32.847 -24.748 -71.606 1.00 43.34 896 PRO A C 1
ATOM 7185 O O . PRO A 1 896 ? -33.414 -24.630 -70.523 1.00 43.34 896 PRO A O 1
ATOM 7188 N N . THR A 1 897 ? -33.479 -24.458 -72.757 1.00 29.28 897 THR A N 1
ATOM 7189 C CA . THR A 1 897 ? -34.587 -23.477 -72.879 1.00 29.28 897 THR A CA 1
ATOM 7190 C C . THR A 1 897 ? -35.715 -23.888 -73.858 1.00 29.28 897 THR A C 1
ATOM 7192 O O . THR A 1 897 ? -35.484 -24.713 -74.735 1.00 29.28 897 THR A O 1
ATOM 7195 N N . ILE A 1 898 ? -36.860 -23.179 -73.779 1.00 32.78 898 ILE A N 1
ATOM 7196 C CA . ILE A 1 898 ? -37.967 -23.036 -74.767 1.00 32.78 898 ILE A CA 1
ATOM 7197 C C . ILE A 1 898 ? -38.999 -24.182 -74.859 1.00 32.78 898 ILE A C 1
ATOM 7199 O O . ILE A 1 898 ? -38.678 -25.292 -75.268 1.00 32.78 898 ILE A O 1
ATOM 7203 N N . TYR A 1 899 ? -40.273 -23.842 -74.601 1.00 30.77 899 TYR A N 1
ATOM 7204 C CA . TYR A 1 899 ? -41.360 -23.910 -75.599 1.00 30.77 899 TYR A CA 1
ATOM 7205 C C . TYR A 1 899 ? -42.526 -22.985 -75.204 1.00 30.77 899 TYR A C 1
ATOM 7207 O O . TYR A 1 899 ? -42.996 -23.034 -74.070 1.00 30.77 899 TYR A O 1
ATOM 7215 N N . ASP A 1 900 ? -42.978 -22.145 -76.140 1.00 32.56 900 ASP A N 1
ATOM 7216 C CA . ASP A 1 900 ? -44.099 -21.214 -75.954 1.00 32.56 900 ASP A CA 1
ATOM 7217 C C . ASP A 1 900 ? -45.473 -21.885 -76.110 1.00 32.56 900 ASP A C 1
ATOM 7219 O O . ASP A 1 900 ? -45.637 -22.875 -76.827 1.00 32.56 900 ASP A O 1
ATOM 7223 N N . THR A 1 901 ? -46.500 -21.278 -75.515 1.00 32.75 901 THR A N 1
ATOM 7224 C CA . THR A 1 901 ? -47.870 -21.284 -76.060 1.00 32.75 901 THR A CA 1
ATOM 7225 C C . THR A 1 901 ? -48.582 -19.982 -75.679 1.00 32.75 901 THR A C 1
ATOM 7227 O O . THR A 1 901 ? -48.277 -19.378 -74.652 1.00 32.75 901 THR A O 1
ATOM 7230 N N . ASN A 1 902 ? -49.467 -19.510 -76.557 1.00 31.50 902 ASN A N 1
ATOM 7231 C CA . ASN A 1 902 ? -49.915 -18.116 -76.607 1.00 31.50 902 ASN A CA 1
ATOM 7232 C C . ASN A 1 902 ? -51.079 -17.749 -75.660 1.00 31.50 902 ASN A C 1
ATOM 7234 O O . ASN A 1 902 ? -51.814 -18.610 -75.190 1.00 31.50 902 ASN A O 1
ATOM 7238 N N . GLU A 1 903 ? -51.288 -16.428 -75.545 1.00 31.58 903 GLU A N 1
ATOM 7239 C CA . GLU A 1 903 ? -52.596 -15.750 -75.417 1.00 31.58 903 GLU A CA 1
ATOM 7240 C C . GLU A 1 903 ? -53.482 -16.088 -74.197 1.00 31.58 903 GLU A C 1
ATOM 7242 O O . GLU A 1 903 ? -54.324 -16.975 -74.249 1.00 31.58 903 GLU A O 1
ATOM 7247 N N . GLU A 1 904 ? -53.432 -15.240 -73.155 1.00 31.75 904 GLU A N 1
ATOM 7248 C CA . GLU A 1 904 ? -54.500 -14.238 -72.934 1.00 31.75 904 GLU A CA 1
ATOM 7249 C C . GLU A 1 904 ? -54.191 -13.205 -71.817 1.00 31.75 904 GLU A C 1
ATOM 7251 O O . GLU A 1 904 ? -53.584 -13.511 -70.797 1.00 31.75 904 GLU A O 1
ATOM 7256 N N . SER A 1 905 ? -54.698 -11.979 -72.014 1.00 33.53 905 SER A N 1
ATOM 7257 C CA . SER A 1 905 ? -55.098 -10.975 -71.002 1.00 33.53 905 SER A CA 1
ATOM 7258 C C . SER A 1 905 ? -54.132 -10.554 -69.867 1.00 33.53 905 SER A C 1
ATOM 7260 O O . SER A 1 905 ? -53.925 -11.242 -68.868 1.00 33.53 905 SER A O 1
ATOM 7262 N N . ALA A 1 906 ? -53.682 -9.292 -69.930 1.00 41.28 906 ALA A N 1
ATOM 7263 C CA . ALA A 1 906 ? -52.758 -8.631 -68.993 1.00 41.28 906 ALA A CA 1
ATOM 7264 C C . ALA A 1 906 ? -53.348 -8.278 -67.598 1.00 41.28 906 ALA A C 1
ATOM 7266 O O . ALA A 1 906 ? -53.311 -7.127 -67.164 1.00 41.28 906 ALA A O 1
ATOM 7267 N N . GLN A 1 907 ? -53.904 -9.259 -66.878 1.00 45.34 907 GLN A N 1
ATOM 7268 C CA . GLN A 1 907 ? -54.411 -9.092 -65.501 1.00 45.34 907 GLN A CA 1
ATOM 7269 C C . GLN A 1 907 ? -53.886 -10.133 -64.493 1.00 45.34 907 GLN A C 1
ATOM 7271 O O . GLN A 1 907 ? -54.145 -10.001 -63.297 1.00 45.34 907 GLN A O 1
ATOM 7276 N N . VAL A 1 908 ? -53.126 -11.144 -64.930 1.00 48.62 908 VAL A N 1
ATOM 7277 C CA . VAL A 1 908 ? -52.710 -12.268 -64.065 1.00 48.62 908 VAL A CA 1
ATOM 7278 C C . VAL A 1 908 ? -51.483 -11.951 -63.192 1.00 48.62 908 VAL A C 1
ATOM 7280 O O . VAL A 1 908 ? -51.443 -12.369 -62.035 1.00 48.62 908 VAL A O 1
ATOM 7283 N N . GLU A 1 909 ? -50.505 -11.184 -63.687 1.00 51.78 909 GLU A N 1
ATOM 7284 C CA . GLU A 1 909 ? -49.238 -10.923 -62.969 1.00 51.78 909 GLU A CA 1
ATOM 7285 C C . GLU A 1 909 ? -49.440 -10.204 -61.625 1.00 51.78 909 GLU A C 1
ATOM 7287 O O . GLU A 1 909 ? -48.872 -10.620 -60.615 1.00 51.78 909 GLU A O 1
ATOM 7292 N N . ASN A 1 910 ? -50.351 -9.222 -61.580 1.00 52.38 910 ASN A N 1
ATOM 7293 C CA . ASN A 1 910 ? -50.721 -8.487 -60.362 1.00 52.38 910 ASN A CA 1
ATOM 7294 C C . ASN A 1 910 ? -51.142 -9.414 -59.196 1.00 52.38 910 ASN A C 1
ATOM 7296 O O . ASN A 1 910 ? -50.947 -9.066 -58.031 1.00 52.38 910 ASN A O 1
ATOM 7300 N N . ASN A 1 911 ? -51.684 -10.607 -59.481 1.00 58.69 911 ASN A N 1
ATOM 7301 C CA . ASN A 1 911 ? -52.031 -11.592 -58.452 1.00 58.69 911 ASN A CA 1
ATOM 7302 C C . ASN A 1 911 ? -50.833 -12.429 -57.971 1.00 58.69 911 ASN A C 1
ATOM 7304 O O . ASN A 1 911 ? -50.866 -12.916 -56.843 1.00 58.69 911 ASN A O 1
ATOM 7308 N N . GLN A 1 912 ? -49.764 -12.599 -58.760 1.00 72.12 912 GLN A N 1
ATOM 7309 C CA . GLN A 1 912 ? -48.578 -13.335 -58.301 1.00 72.12 912 GLN A CA 1
ATOM 7310 C C . GLN A 1 912 ? -47.777 -12.539 -57.270 1.00 72.12 912 GLN A C 1
ATOM 7312 O O . GLN A 1 912 ? -47.371 -13.098 -56.251 1.00 72.12 912 GLN A O 1
ATOM 7317 N N . THR A 1 913 ? -47.561 -11.244 -57.508 1.00 75.69 913 THR A N 1
ATOM 7318 C CA . THR A 1 913 ? -46.844 -10.366 -56.571 1.00 75.69 913 THR A CA 1
ATOM 7319 C C . THR A 1 913 ? -47.645 -10.198 -55.278 1.00 75.69 913 THR A C 1
ATOM 7321 O O . THR A 1 913 ? -47.097 -10.380 -54.192 1.00 75.69 913 THR A O 1
ATOM 7324 N N . ALA A 1 914 ? -48.966 -9.999 -55.379 1.00 75.56 914 ALA A N 1
ATOM 7325 C CA . ALA A 1 914 ? -49.863 -9.989 -54.223 1.00 75.56 914 ALA A CA 1
ATOM 7326 C C . ALA A 1 914 ? -49.860 -11.322 -53.447 1.00 75.56 914 ALA A C 1
ATOM 7328 O O . ALA A 1 914 ? -49.832 -11.311 -52.217 1.00 75.56 914 ALA A O 1
ATOM 7329 N N . LYS A 1 915 ? -49.825 -12.476 -54.131 1.00 79.31 915 LYS A N 1
ATOM 7330 C CA . LYS A 1 915 ? -49.743 -13.778 -53.455 1.00 79.31 915 LYS A CA 1
ATOM 7331 C C . LYS A 1 915 ? -48.429 -13.940 -52.683 1.00 79.31 915 LYS A C 1
ATOM 7333 O O . LYS A 1 915 ? -48.479 -14.253 -51.501 1.00 79.31 915 LYS A O 1
ATOM 7338 N N . LYS A 1 916 ? -47.279 -13.622 -53.292 1.00 82.62 916 LYS A N 1
ATOM 7339 C CA . LYS A 1 916 ? -45.959 -13.660 -52.621 1.00 82.62 916 LYS A CA 1
ATOM 7340 C C . LYS A 1 916 ? -45.908 -12.766 -51.374 1.00 82.62 916 LYS A C 1
ATOM 7342 O O . LYS A 1 916 ? -45.248 -13.115 -50.402 1.00 82.62 916 LYS A O 1
ATOM 7347 N N . ILE A 1 917 ? -46.615 -11.632 -51.392 1.00 81.12 917 ILE A N 1
ATOM 7348 C CA . ILE A 1 917 ? -46.786 -10.739 -50.234 1.00 81.12 917 ILE A CA 1
ATOM 7349 C C . ILE A 1 917 ? -47.593 -11.427 -49.115 1.00 81.12 917 ILE A C 1
ATOM 7351 O O . ILE A 1 917 ? -47.170 -11.396 -47.963 1.00 81.12 917 ILE A O 1
ATOM 7355 N N . MET A 1 918 ? -48.711 -12.087 -49.436 1.00 80.62 918 MET A N 1
ATOM 7356 C CA . MET A 1 918 ? -49.532 -12.824 -48.456 1.00 80.62 918 MET A CA 1
ATOM 7357 C C . MET A 1 918 ? -48.828 -14.070 -47.894 1.00 80.62 918 MET A C 1
ATOM 7359 O O . MET A 1 918 ? -48.939 -14.353 -46.699 1.00 80.62 918 MET A O 1
ATOM 7363 N N . ASP A 1 919 ? -48.075 -14.785 -48.733 1.00 82.31 919 ASP A N 1
ATOM 7364 C CA . ASP A 1 919 ? -47.246 -15.920 -48.321 1.00 82.31 919 ASP A CA 1
ATOM 7365 C C . ASP A 1 919 ? -46.166 -15.439 -47.318 1.00 82.31 919 ASP A C 1
ATOM 7367 O O . ASP A 1 919 ? -46.022 -16.018 -46.241 1.00 82.31 919 ASP A O 1
ATOM 7371 N N . LEU A 1 920 ? -45.496 -14.306 -47.596 1.00 82.56 920 LEU A N 1
ATOM 7372 C CA . LEU A 1 920 ? -44.526 -13.678 -46.680 1.00 82.56 920 LEU A CA 1
ATOM 7373 C C . LEU A 1 920 ? -45.140 -13.167 -45.369 1.00 82.56 920 LEU A C 1
ATOM 7375 O O . LEU A 1 920 ? -44.493 -13.284 -44.331 1.00 82.56 920 LEU A O 1
ATOM 7379 N N . PHE A 1 921 ? -46.359 -12.617 -45.381 1.00 78.88 921 PHE A N 1
ATOM 7380 C CA . PHE A 1 921 ? -47.053 -12.241 -44.141 1.00 78.88 921 PHE A CA 1
ATOM 7381 C C . PHE A 1 921 ? -47.356 -13.468 -43.271 1.00 78.88 921 PHE A C 1
ATOM 7383 O O . PHE A 1 921 ? -47.062 -13.457 -42.078 1.00 78.88 921 PHE A O 1
ATOM 7390 N N . SER A 1 922 ? -47.838 -14.556 -43.879 1.00 77.75 922 SER A N 1
ATOM 7391 C CA . SER A 1 922 ? -48.088 -15.831 -43.187 1.00 77.75 922 SER A CA 1
ATOM 7392 C C . SER A 1 922 ? -46.803 -16.395 -42.554 1.00 77.75 922 SER A C 1
ATOM 7394 O O . SER A 1 922 ? -46.806 -16.898 -41.430 1.00 77.75 922 SER A O 1
ATOM 7396 N N . GLU A 1 923 ? -45.676 -16.242 -43.252 1.00 77.81 923 GLU A N 1
ATOM 7397 C CA . GLU A 1 923 ? -44.319 -16.560 -42.792 1.00 77.81 923 GLU A CA 1
ATOM 7398 C C . GLU A 1 923 ? -43.767 -15.642 -41.678 1.00 77.81 923 GLU A C 1
ATOM 7400 O O . GLU A 1 923 ? -42.742 -15.977 -41.075 1.00 77.81 923 GLU A O 1
ATOM 7405 N N . ILE A 1 924 ? -44.372 -14.475 -41.436 1.00 77.56 924 ILE A N 1
ATOM 7406 C CA . ILE A 1 924 ? -43.986 -13.533 -40.370 1.00 77.56 924 ILE A CA 1
ATOM 7407 C C . ILE A 1 924 ? -44.854 -13.765 -39.128 1.00 77.56 924 ILE A C 1
ATOM 7409 O O . ILE A 1 924 ? -44.302 -13.897 -38.036 1.00 77.56 924 ILE A O 1
ATOM 7413 N N . ASP A 1 925 ? -46.174 -13.906 -39.290 1.00 67.75 925 ASP A N 1
ATOM 7414 C CA . ASP A 1 925 ? -47.097 -14.213 -38.186 1.00 67.75 925 ASP A CA 1
ATOM 7415 C C . ASP A 1 925 ? -46.753 -15.551 -37.510 1.00 67.75 925 ASP A C 1
ATOM 7417 O O . ASP A 1 925 ? -46.738 -15.639 -36.282 1.00 67.75 925 ASP A O 1
ATOM 7421 N N . SER A 1 926 ? -46.367 -16.569 -38.292 1.00 61.72 926 SER A N 1
ATOM 7422 C CA . SER A 1 926 ? -45.926 -17.870 -37.756 1.00 61.72 926 SER A CA 1
ATOM 7423 C C . SER A 1 926 ? -44.736 -17.734 -36.790 1.00 61.72 926 SER A C 1
ATOM 7425 O O . SER A 1 926 ? -44.724 -18.343 -35.723 1.00 61.72 926 SER A O 1
ATOM 7427 N N . ASN A 1 927 ? -43.758 -16.879 -37.114 1.00 58.16 927 ASN A N 1
ATOM 7428 C CA . ASN A 1 927 ? -42.574 -16.660 -36.273 1.00 58.16 927 ASN A CA 1
ATOM 7429 C C . ASN A 1 927 ? -42.878 -15.849 -34.993 1.00 58.16 927 ASN A C 1
ATOM 7431 O O . ASN A 1 927 ? -42.100 -15.900 -34.036 1.00 58.16 927 ASN A O 1
ATOM 7435 N N . LEU A 1 928 ? -43.982 -15.094 -34.966 1.00 56.09 928 LEU A N 1
ATOM 7436 C CA . LEU A 1 928 ? -44.382 -14.256 -33.829 1.00 56.09 928 LEU A CA 1
ATOM 7437 C C . LEU A 1 928 ? -45.154 -15.023 -32.743 1.00 56.09 928 LEU A C 1
ATOM 7439 O O . LEU A 1 928 ? -45.167 -14.578 -31.595 1.00 56.09 928 LEU A O 1
ATOM 7443 N N . CYS A 1 929 ? -45.771 -16.164 -33.064 1.00 47.81 929 CYS A N 1
ATOM 7444 C CA . CYS A 1 929 ? -46.511 -16.968 -32.084 1.00 47.81 929 CYS A CA 1
ATOM 7445 C C . CYS A 1 929 ? -45.626 -17.918 -31.256 1.00 47.81 929 CYS A C 1
ATOM 7447 O O . CYS A 1 929 ? -45.852 -18.062 -30.054 1.00 47.81 929 CYS A O 1
ATOM 7449 N N . ASP A 1 930 ? -44.612 -18.541 -31.861 1.00 46.94 930 ASP A N 1
ATOM 7450 C CA . ASP A 1 930 ? -43.918 -19.697 -31.262 1.00 46.94 930 ASP A CA 1
ATOM 7451 C C . ASP A 1 930 ? -42.771 -19.347 -30.286 1.00 46.94 930 ASP A C 1
ATOM 7453 O O . ASP A 1 930 ? -42.154 -20.236 -29.695 1.00 46.94 930 ASP A O 1
ATOM 7457 N N . THR A 1 931 ? -42.463 -18.061 -30.076 1.00 46.00 931 THR A N 1
ATOM 7458 C CA . THR A 1 931 ? -41.206 -17.613 -29.434 1.00 46.00 931 THR A CA 1
ATOM 7459 C C . THR A 1 931 ? -41.342 -17.005 -28.028 1.00 46.00 931 THR A C 1
ATOM 7461 O O . THR A 1 931 ? -40.422 -16.340 -27.551 1.00 46.00 931 THR A O 1
ATOM 7464 N N . VAL A 1 932 ? -42.425 -17.295 -27.288 1.00 36.88 932 VAL A N 1
ATOM 7465 C CA . VAL A 1 932 ? -42.545 -16.945 -25.849 1.00 36.88 932 VAL A CA 1
ATOM 7466 C C . VAL A 1 932 ? -42.562 -18.195 -24.949 1.00 36.88 932 VAL A C 1
ATOM 7468 O O . VAL A 1 932 ? -43.624 -18.618 -24.481 1.00 36.88 932 VAL A O 1
ATOM 7471 N N . PRO A 1 933 ? -41.395 -18.793 -24.631 1.00 41.03 933 PRO A N 1
ATOM 7472 C CA . PRO A 1 933 ? -41.304 -19.878 -23.658 1.00 41.03 933 PRO A CA 1
ATOM 7473 C C . PRO A 1 933 ? -41.555 -19.347 -22.237 1.00 41.03 933 PRO A C 1
ATOM 7475 O O . PRO A 1 933 ? -40.632 -18.944 -21.526 1.00 41.03 933 PRO A O 1
ATOM 7478 N N . PHE A 1 934 ? -42.819 -19.371 -21.803 1.00 36.59 934 PHE A N 1
ATOM 7479 C CA . PHE A 1 934 ? -43.281 -18.963 -20.467 1.00 36.59 934 PHE A CA 1
ATOM 7480 C C . PHE A 1 934 ? -42.813 -19.945 -19.369 1.00 36.59 934 PHE A C 1
ATOM 7482 O O . PHE A 1 934 ? -43.592 -20.663 -18.741 1.00 36.59 934 PHE A O 1
ATOM 7489 N N . ASN A 1 935 ? -41.502 -19.992 -19.133 1.00 34.72 935 ASN A N 1
ATOM 7490 C CA . ASN A 1 935 ? -40.844 -20.934 -18.232 1.00 34.72 935 ASN A CA 1
ATOM 7491 C C . ASN A 1 935 ? -41.081 -20.535 -16.760 1.00 34.72 935 ASN A C 1
ATOM 7493 O O . ASN A 1 935 ? -40.247 -19.895 -16.117 1.00 34.72 935 ASN A O 1
ATOM 7497 N N . ARG A 1 936 ? -42.278 -20.857 -16.245 1.00 40.28 936 ARG A N 1
ATOM 7498 C CA . ARG A 1 936 ? -42.779 -20.485 -14.909 1.00 40.28 936 ARG A CA 1
ATOM 7499 C C . ARG A 1 936 ? -41.972 -21.134 -13.772 1.00 40.28 936 ARG A C 1
ATOM 7501 O O . ARG A 1 936 ? -42.435 -22.066 -13.121 1.00 40.28 936 ARG A O 1
ATOM 7508 N N . LYS A 1 937 ? -40.808 -20.569 -13.449 1.00 41.19 937 LYS A N 1
ATOM 7509 C CA . LYS A 1 937 ? -40.120 -20.760 -12.159 1.00 41.19 937 LYS A CA 1
ATOM 7510 C C . LYS A 1 937 ? -40.249 -19.510 -11.288 1.00 41.19 937 LYS A C 1
ATOM 7512 O O . LYS A 1 937 ? -39.273 -18.822 -11.003 1.00 41.19 937 LYS A O 1
ATOM 7517 N N . PHE A 1 938 ? -41.481 -19.223 -10.864 1.00 38.00 938 PHE A N 1
ATOM 7518 C CA . PHE A 1 938 ? -41.726 -18.264 -9.787 1.00 38.00 938 PHE A CA 1
ATOM 7519 C C . PHE A 1 938 ? -41.161 -18.816 -8.473 1.00 38.00 938 PHE A C 1
ATOM 7521 O O . PHE A 1 938 ? -41.524 -19.912 -8.050 1.00 38.00 938 PHE A O 1
ATOM 7528 N N . LEU A 1 939 ? -40.305 -18.039 -7.808 1.00 50.12 939 LEU A N 1
ATOM 7529 C CA . LEU A 1 939 ? -40.016 -18.249 -6.390 1.00 50.12 939 LEU A CA 1
ATOM 7530 C C . LEU A 1 939 ? -41.253 -17.833 -5.570 1.00 50.12 939 LEU A C 1
ATOM 7532 O O . LEU A 1 939 ? -41.910 -16.852 -5.933 1.00 50.12 939 LEU A O 1
ATOM 7536 N N . PRO A 1 940 ? -41.602 -18.552 -4.488 1.00 47.62 940 PRO A N 1
ATOM 7537 C CA . PRO A 1 940 ? -42.826 -18.287 -3.741 1.00 47.62 940 PRO A CA 1
ATOM 7538 C C . PRO A 1 940 ? -42.790 -16.909 -3.071 1.00 47.62 940 PRO A C 1
ATOM 7540 O O . PRO A 1 940 ? -41.828 -16.547 -2.389 1.00 47.62 940 PRO A O 1
ATOM 7543 N N . CYS A 1 941 ? -43.871 -16.146 -3.234 1.00 48.72 941 CYS A N 1
ATOM 7544 C CA . CYS A 1 941 ? -44.064 -14.892 -2.517 1.00 48.72 941 CYS A CA 1
ATOM 7545 C C . CYS A 1 941 ? -44.186 -15.165 -1.011 1.00 48.72 941 CYS A C 1
ATOM 7547 O O . CYS A 1 941 ? -44.957 -16.027 -0.589 1.00 48.72 941 CYS A O 1
ATOM 7549 N N . LYS A 1 942 ? -43.475 -14.390 -0.183 1.00 56.12 942 LYS A N 1
ATOM 7550 C CA . LYS A 1 942 ? -43.464 -14.564 1.282 1.00 56.12 942 LYS A CA 1
ATOM 7551 C C . LYS A 1 942 ? -44.837 -14.370 1.950 1.00 56.12 942 LYS A C 1
ATOM 7553 O O . LYS A 1 942 ? -45.002 -14.789 3.090 1.00 56.12 942 LYS A O 1
ATOM 7558 N N . TYR A 1 943 ? -45.805 -13.775 1.247 1.00 54.06 943 TYR A N 1
ATOM 7559 C CA . TYR A 1 943 ? -47.138 -13.446 1.768 1.00 54.06 943 TYR A CA 1
ATOM 7560 C C . TYR A 1 943 ? -48.282 -14.307 1.206 1.00 54.06 943 TYR A C 1
ATOM 7562 O O . TYR A 1 943 ? -49.369 -14.297 1.777 1.00 54.06 943 TYR A O 1
ATOM 7570 N N . CYS A 1 944 ? -48.069 -15.092 0.142 1.00 61.25 944 CYS A N 1
ATOM 7571 C CA . CYS A 1 944 ? -49.078 -16.025 -0.372 1.00 61.25 944 CYS A CA 1
ATOM 7572 C C . CYS A 1 944 ? -48.457 -17.389 -0.716 1.00 61.25 944 CYS A C 1
ATOM 7574 O O . CYS A 1 944 ? -47.602 -17.514 -1.591 1.00 61.25 944 CYS A O 1
ATOM 7576 N N . LYS A 1 945 ? -48.901 -18.440 -0.009 1.00 50.12 945 LYS A N 1
ATOM 7577 C CA . LYS A 1 945 ? -48.329 -19.802 -0.046 1.00 50.12 945 LYS A CA 1
ATOM 7578 C C . LYS A 1 945 ? -48.735 -20.617 -1.291 1.00 50.12 945 LYS A C 1
ATOM 7580 O O . LYS A 1 945 ? -49.116 -21.775 -1.174 1.00 50.12 945 LYS A O 1
ATOM 7585 N N . GLY A 1 946 ? -48.657 -20.021 -2.481 1.00 51.25 946 GLY A N 1
ATOM 7586 C CA . GLY A 1 946 ? -48.742 -20.744 -3.758 1.00 51.25 946 GLY A CA 1
ATOM 7587 C C . GLY A 1 946 ? -50.106 -21.338 -4.137 1.00 51.25 946 GLY A C 1
ATOM 7588 O O . GLY A 1 946 ? -50.163 -22.130 -5.072 1.00 51.25 946 GLY A O 1
ATOM 7589 N N . SER A 1 947 ? -51.198 -20.970 -3.464 1.00 43.03 947 SER A N 1
ATOM 7590 C CA . SER A 1 947 ? -52.551 -21.367 -3.866 1.00 43.03 947 SER A CA 1
ATOM 7591 C C . SER A 1 947 ? -53.030 -20.537 -5.061 1.00 43.03 947 SER A C 1
ATOM 7593 O O . SER A 1 947 ? -53.395 -19.370 -4.899 1.00 43.03 947 SER A O 1
ATOM 7595 N N . VAL A 1 948 ? -53.059 -21.141 -6.248 1.00 44.56 948 VAL A N 1
ATOM 7596 C CA . VAL A 1 948 ? -53.876 -20.651 -7.366 1.00 44.56 948 VAL A CA 1
ATOM 7597 C C . VAL A 1 948 ? -55.293 -21.187 -7.160 1.00 44.56 948 VAL A C 1
ATOM 7599 O O . VAL A 1 948 ? -55.462 -22.381 -6.924 1.00 44.56 948 VAL A O 1
ATOM 7602 N N . GLN A 1 949 ? -56.297 -20.312 -7.210 1.00 45.53 949 GLN A N 1
ATOM 7603 C CA . GLN A 1 949 ? -57.679 -20.724 -7.457 1.00 45.53 949 GLN A CA 1
ATOM 7604 C C . GLN A 1 949 ? -57.935 -20.569 -8.953 1.00 45.53 949 GLN A C 1
ATOM 7606 O O . GLN A 1 949 ? -57.704 -19.487 -9.494 1.00 45.53 949 GLN A O 1
ATOM 7611 N N . ASP A 1 950 ? -58.382 -21.640 -9.600 1.00 46.75 950 ASP A N 1
ATOM 7612 C CA . ASP A 1 950 ? -58.830 -21.591 -10.989 1.00 46.75 950 ASP A CA 1
ATOM 7613 C C . ASP A 1 950 ? -60.195 -20.885 -11.076 1.00 46.75 950 ASP A C 1
ATOM 7615 O O . ASP A 1 950 ? -61.065 -21.094 -10.221 1.00 46.75 950 ASP A O 1
ATOM 7619 N N . LEU A 1 951 ? -60.357 -20.043 -12.101 1.00 35.12 951 LEU A N 1
ATOM 7620 C CA . LEU A 1 951 ? -61.550 -19.253 -12.434 1.00 35.12 951 LEU A CA 1
ATOM 7621 C C . LEU A 1 951 ? -61.654 -19.096 -13.958 1.00 35.12 951 LEU A C 1
ATOM 7623 O O . LEU A 1 951 ? -60.596 -18.833 -14.574 1.00 35.12 951 LEU A O 1
#

Solvent-accessible surface area (backbone atoms only — not comparable to full-atom values): 56107 Å² total; per-residue (Å²): 134,86,84,88,93,80,60,67,66,60,56,53,51,50,53,51,50,50,53,50,52,56,46,52,58,54,55,74,70,66,85,88,80,88,82,89,87,79,91,77,90,80,91,87,87,89,84,83,89,85,86,86,82,87,86,89,85,87,87,87,83,95,80,78,90,85,87,86,81,89,80,90,84,88,84,85,89,84,90,80,92,81,78,83,60,71,68,53,53,57,50,56,48,56,52,52,56,56,54,59,70,68,70,76,81,74,90,83,84,87,84,84,82,82,63,63,61,59,54,51,51,49,50,50,53,51,50,50,52,48,47,52,51,51,49,51,50,47,51,53,49,49,50,51,52,50,49,52,49,51,49,50,55,46,53,48,53,50,51,53,48,49,49,50,54,49,51,56,46,50,54,48,53,57,44,52,53,48,52,52,49,51,53,49,52,51,51,51,51,49,55,50,50,53,48,52,50,52,54,47,51,51,55,50,52,48,53,51,51,53,51,54,48,52,54,48,52,50,52,52,49,53,50,50,51,52,52,50,52,49,59,50,50,55,50,49,52,52,51,50,50,54,50,49,57,48,53,54,49,51,51,60,45,52,52,51,51,51,54,49,50,52,54,53,48,52,52,51,52,51,56,50,50,55,51,48,50,53,51,50,54,53,49,52,55,47,53,52,52,52,51,51,52,52,51,51,50,53,50,52,52,51,51,48,53,52,46,58,52,49,52,52,50,51,57,55,57,75,73,59,83,83,67,66,60,58,61,50,43,56,53,51,46,54,52,44,49,54,49,48,51,50,47,51,52,50,49,49,53,48,44,52,54,47,49,53,50,46,52,52,48,49,52,50,50,52,50,49,50,50,52,47,50,52,47,52,49,51,49,49,50,52,49,48,55,47,50,51,49,49,48,51,49,49,50,49,48,48,54,54,45,46,63,53,38,66,68,43,63,78,74,66,82,72,85,81,86,86,81,87,89,69,77,76,59,52,46,56,52,52,44,54,46,48,54,50,48,50,51,47,53,51,48,53,45,53,49,50,52,48,54,51,49,51,50,55,47,51,58,45,51,54,51,48,54,52,49,53,52,51,50,54,51,52,51,50,55,49,50,53,54,49,52,52,51,50,50,52,52,49,51,50,53,53,50,50,50,52,50,50,51,56,48,51,54,50,46,53,53,48,51,50,49,51,48,50,54,47,51,52,49,55,49,51,52,48,52,51,50,49,52,52,50,53,52,50,50,51,53,50,52,53,51,49,52,51,50,51,50,54,52,45,55,52,47,54,52,47,54,53,49,52,51,51,51,53,50,54,47,54,50,51,60,45,52,53,51,51,49,52,51,50,48,57,49,48,52,54,46,51,51,50,50,52,49,50,51,49,50,51,49,52,50,51,50,48,47,52,49,45,55,47,46,51,51,46,46,52,45,46,53,52,36,67,71,48,67,84,62,84,91,86,94,92,83,93,86,93,91,87,92,82,72,80,64,57,66,56,51,52,55,54,57,50,52,49,52,49,51,51,50,53,49,50,50,50,52,46,53,53,47,50,53,43,51,50,50,50,52,49,48,44,51,48,45,52,51,51,46,53,47,50,73,68,51,57,93,79,60,85,61,65,50,70,73,55,44,52,48,51,46,54,52,48,53,51,47,51,49,50,50,54,45,53,52,45,58,47,47,64,47,46,59,48,48,55,53,48,52,53,46,50,54,49,53,46,55,52,48,52,52,48,51,51,50,50,51,51,50,52,53,52,51,50,54,48,50,51,52,50,49,54,50,51,52,53,49,51,49,55,51,47,55,50,50,55,50,50,53,51,49,52,52,47,52,50,45,51,56,46,48,37,52,77,67,73,46,79,59,77,81,57,52,71,64,53,56,58,54,52,64,55,50,51,61,58,51,56,60,54,54,61,67,67,58,74,82,59,83,77,77,82,82,84,76,92,65,94,74,94,75,85,91,87,80,86,83,93,80,79,84,90,75,78,90,84,91,79,90,88,78,87,87,82,87,85,85,88,81,83,87,91,92,89,93,79,89,79,87,86,89,88,91,86,87,91,84,90,84,90,82,82,89,81,76,100,67,61,66,71,51,55,47,52,46,57,47,53,55,50,48,55,64,47,57,57,65,70,68,78,74,72,82,81,77,84,76,77,76,80,54,97,88,50,93,77,80,79,80,91,129

InterPro domains:
  IPR024858 Golgin subfamily A [PTHR10881] (9-926)
  IPR043976 Golgin subfamily A, conserved domain [PF15070] (347-572)